Protein AF-0000000065785194 (afdb_homodimer)

Organism: Armillaria gallica (NCBI:txid47427)

pLDDT: mean 91.9, std 8.35, range [48.41, 98.75]

Foldseek 3Di:
DDDLLVVLVVLLVVLVVQLVVLCVVVVHDADDFADADDPVNQLSCLPPSNVVSVLSNQLSVVVSVVVVDDPVVVCVCVVPVLLLLLLVLVCLLLQVLQVQVVVPSQFAALVVSCVLRVHDSVVNLVSQVVCVVVSAWHDPDVRGTHGTHNVNQSHLVDHSVVCVVPVLCSCPPGLNVNLVSNCVSDLLSQLLVQQVVQCPDPDLVPDQFQCSFSSCVRVVDRDALVVVCPDPVNVSVVSSVVSNVVSVVVVDDLCLLCVADPPVVDDFAAEEEEEQCQLPPSVLSVCVVPVRAAYEYEHAPVRLVVNVVVCCVRPVVCVVVNSYHRYHDDLLDADDDPPDAHAEYEAAPNQQLGDLVSNLSNLLNVLVRHDQNHKYKYFAAADDDQADDPPQCPAAARHQDDDDPPGGSRSPSSPVVQVVVQSSSCSRGNGGHYHPVVVQVSQVSNFKHFRHWAWDADSNPGTGGIITMIGGD/DDDLLVVLVVLLVVLVVQLVVLCVVVVHDADDFADADDPVNQLSCLPPSNVVSVLSNQLSVVVSVVVPDDPVVVCVCVVPVLLLLLLVLVCLLLQVLQVQVVVPSQFAALVVSCVLRVHDSVVNLVSQVVCVVVSQWHDPDVRGTHGTHNVNQSHLVDHSVVCVVPVLCSCPPGLNVNLVSNCVSDLLSQLLVQQVVQCPDPDLVPDQFQCSFSSCVRVVDRDALVVVCPDPVNVSVVSSVVSNVVSVVVPDDLCLLCVADPPVVDDFAAEEEEEQCQLPPSVLSVCVVPVRAAYEYEHAPVSLVVNVVVCCVRPVVCVVVNSYHRDHDDLLDADDDPPDAHAEYEAAPNQQLGDLVSVLSNLLNVLVRHDQNHKYKYFADADDDQADDPPQCPAAARHQDDDDPPGGSRSPSSPVVQVVVQSSSCSRGNGGHYHPVVVQVSQVSNFKHFHHWAWDADSNPGTGGIITMIGGD

InterPro domains:
  IPR001077 O-methyltransferase, C-terminal domain [PF00891] (208-448)
  IPR012967 Caffeic acid 3-O-methyltransferase-like, dimerisation domain [PF08100] (84-154)
  IPR016461 O-methyltransferase-like [PS51683] (76-473)
  IPR029063 S-adenosyl-L-methionine-dependent methyltransferase superfamily [G3DSA:3.40.50.150] (172-461)
  IPR029063 S-adenosyl-L-methionine-dependent methyltransferase superfamily [SSF53335] (175-458)
  IPR036388 Winged helix-like DNA-binding domain superfamily [G3DSA:1.10.10.10] (65-154)
  IPR036390 Winged helix DNA-binding domain superfamily [SSF46785] (73-156)

Solvent-accessible surface area (backbone atoms only — not comparable to full-atom values): 47359 Å² total; per-residue (Å²): 127,80,50,70,60,53,44,31,41,48,52,33,44,53,25,46,50,51,37,51,52,54,25,61,75,69,72,44,74,77,60,56,57,76,39,84,75,44,74,74,52,51,49,64,50,40,39,67,69,34,40,52,23,38,42,49,32,30,22,28,29,50,50,41,39,64,43,60,44,51,44,66,59,48,50,58,40,42,19,40,39,40,49,57,15,22,35,50,26,28,39,58,74,51,43,43,40,38,52,21,57,74,46,34,88,82,21,39,44,33,60,61,54,17,66,73,57,71,38,38,34,71,62,50,42,54,40,48,48,47,34,23,32,68,66,35,31,36,42,70,32,92,65,19,34,19,56,20,30,43,30,49,54,52,34,42,83,57,57,61,70,52,35,73,79,36,59,73,56,50,59,51,92,39,87,32,53,43,37,49,29,50,40,28,22,31,64,54,33,41,10,36,44,29,36,38,62,29,43,68,29,88,56,41,25,70,44,60,48,37,37,39,17,13,30,25,65,58,70,68,48,84,48,33,54,68,61,52,32,67,35,79,93,26,46,67,58,35,51,47,48,52,42,29,54,49,33,58,53,66,69,47,53,70,56,65,62,64,59,34,64,66,69,82,74,54,59,81,62,35,28,36,35,29,50,64,32,46,62,25,67,70,54,49,58,48,45,70,75,38,76,55,45,25,38,37,30,24,10,49,57,70,39,22,59,60,15,48,63,56,38,54,72,74,45,40,67,39,51,74,72,54,38,36,38,73,37,65,40,59,66,80,44,71,66,75,89,76,88,58,78,43,40,30,41,36,33,67,70,50,60,38,58,34,20,65,74,55,39,41,48,27,46,33,26,51,44,73,60,43,46,85,76,17,32,38,38,38,34,39,68,71,48,66,54,48,26,73,65,82,76,60,45,77,37,49,68,37,61,76,76,91,56,63,77,88,53,42,57,39,33,26,59,53,45,41,56,62,48,39,48,25,51,50,27,31,23,48,21,27,12,32,62,40,33,64,69,51,49,47,49,52,34,48,77,29,38,27,40,71,55,35,39,35,76,33,78,36,52,85,76,39,75,46,56,26,28,35,35,25,32,59,105,129,81,49,70,60,53,44,31,41,49,51,33,42,52,26,47,49,50,38,51,51,53,25,59,74,69,71,44,77,78,59,57,56,76,39,82,77,44,73,75,53,50,48,64,51,40,39,66,68,35,40,51,25,38,42,49,31,29,23,28,30,49,51,42,39,64,44,59,46,51,44,67,59,49,50,56,38,41,18,40,38,41,48,57,14,25,36,49,25,28,40,60,75,50,43,44,41,39,51,21,58,75,46,33,86,81,22,39,43,34,62,61,54,18,67,74,57,71,38,38,34,71,62,51,41,54,40,49,49,46,34,23,31,69,66,35,31,35,42,72,33,92,64,19,32,19,54,20,29,44,30,49,52,51,33,42,83,55,58,60,69,53,36,72,78,37,60,72,57,49,59,50,91,39,83,33,54,44,37,49,29,49,40,29,22,30,66,53,33,42,11,36,44,29,37,38,62,30,43,67,30,87,56,40,25,71,43,61,47,38,36,40,17,12,30,24,64,58,70,67,47,83,48,33,54,70,61,51,30,66,34,79,92,27,46,69,58,36,51,50,49,52,43,30,54,49,33,58,54,67,68,47,53,70,56,65,62,65,58,32,64,67,70,82,74,53,59,82,62,35,28,36,35,30,50,65,31,47,63,24,66,69,55,49,57,47,45,71,75,37,76,53,46,24,36,36,30,23,10,48,56,69,39,23,59,60,15,47,64,56,38,56,72,74,45,39,66,39,50,73,73,55,38,36,38,71,37,64,40,59,66,77,44,72,63,76,90,78,88,58,78,46,40,29,41,36,35,66,69,49,61,38,60,32,21,65,74,56,38,40,48,26,45,33,26,51,43,71,60,42,46,86,78,18,33,37,36,37,33,38,68,71,48,65,54,50,25,74,63,80,77,59,44,80,38,49,70,38,60,74,78,90,56,64,77,88,53,42,56,40,34,26,60,53,46,40,55,62,49,39,49,23,51,48,27,32,24,47,21,26,12,33,61,40,35,64,69,52,50,47,48,52,33,48,75,30,39,28,40,71,56,34,39,36,75,32,78,36,52,83,76,39,74,47,56,26,29,35,36,25,33,60,105

Radius of gyration: 29.43 Å; Cα contacts (8 Å, |Δi|>4): 1883; chains: 2; bounding box: 60×96×69 Å

Nearest PDB structures (foldseek):
  8pha-assembly1_A  TM=8.301E-01  e=3.805E-32  Pleurotus sapidus
  9j56-assembly1_A  TM=8.309E-01  e=4.360E-16  Streptomyces purpurascens
  3jwg-assembly1_A  TM=7.159E-01  e=2.139E-05  Acetivibrio thermocellus ATCC 27405
  3jwi-assembly2_B  TM=6.905E-01  e=4.054E-05  Acetivibrio thermocellus ATCC 27405
  3jwi-assembly1_A  TM=6.728E-01  e=5.887E-05  Acetivibrio thermocellus ATCC 27405

Sequence (946 aa):
MPSSLKLLSNLIAESVDKIEQRCAAQGVPFPELNEVLSFQSEAIRSDTDVAEAIQVIAASAAQLLATAMSPIATLSVVAHQWDVPACLGAANDANVAEILRDAGPKGAHIDDIAKRNGTNAGRLGRVLRLLASHHIFREVSPDVFANNRISSLLDSKKPVEELEKNPQSKYTETSLVNTFVSFGAGEFFKGGAFLSETLRDPVFGHSDEANHSAFNKAFKFDVSFFEWMERPENKDVLSRFSLMMRATTDLLPDAAILNGFDFGSLPDGALVVDVAGGIGSLSMVLAKTFPKLNFVVEDRPQLASDAEPYWKSNLPEALESGRVRLVAHDMFTPQPDLGSPVDVFVLRGILHDWADSYGIRLLSHLRAAAGPQTKLVVIEILLESPCRDPETSTIKGCEPRTVPEPLLANMGAADSVDYSMDMMMMGFGNGQERTLRHYVKILSETGWELKEVIHIDSLHIGPLRPHLIAVPVMPSSLKLLSNLIAESVDKIEQRCAAQGVPFPELNEVLSFQSEAIRSDTDVAEAIQVIAASAAQLLATAMSPIATLSVVAHQWDVPACLGAANDANVAEILRDAGPKGAHIDDIAKRNGTNAGRLGRVLRLLASHHIFREVSPDVFANNRISSLLDSKKPVEELEKNPQSKYTETSLVNTFVSFGAGEFFKGGAFLSETLRDPVFGHSDEANHSAFNKAFKFDVSFFEWMERPENKDVLSRFSLMMRATTDLLPDAAILNGFDFGSLPDGALVVDVAGGIGSLSMVLAKTFPKLNFVVEDRPQLASDAEPYWKSNLPEALESGRVRLVAHDMFTPQPDLGSPVDVFVLRGILHDWADSYGIRLLSHLRAAAGPQTKLVVIEILLESPCRDPETSTIKGCEPRTVPEPLLANMGAADSVDYSMDMMMMGFGNGQERTLRHYVKILSETGWELKEVIHIDSLHIGPLRPHLIAVPV

Structure (mmCIF, N/CA/C/O backbone):
data_AF-0000000065785194-model_v1
#
loop_
_entity.id
_entity.type
_entity.pdbx_description
1 polymer 'O-methyltransferase ARMGADRAFT_1088206'
#
loop_
_atom_site.group_PDB
_atom_site.id
_atom_site.type_symbol
_atom_site.label_atom_id
_atom_site.label_alt_id
_atom_site.label_comp_id
_atom_site.label_asym_id
_atom_site.label_entity_id
_atom_site.label_seq_id
_atom_site.pdbx_PDB_ins_code
_atom_site.Cartn_x
_atom_site.Cartn_y
_atom_site.Cartn_z
_atom_site.occupancy
_atom_site.B_iso_or_equiv
_atom_site.auth_seq_id
_atom_site.auth_comp_id
_atom_site.auth_asym_id
_atom_site.auth_atom_id
_atom_site.pdbx_PDB_model_num
ATOM 1 N N . MET A 1 1 ? -13.703 -14.852 28.344 1 73.44 1 MET A N 1
ATOM 2 C CA . MET A 1 1 ? -12.797 -15.258 27.266 1 73.44 1 MET A CA 1
ATOM 3 C C . MET A 1 1 ? -11.766 -14.172 26.984 1 73.44 1 MET A C 1
ATOM 5 O O . MET A 1 1 ? -12.07 -12.977 27.094 1 73.44 1 MET A O 1
ATOM 9 N N . PRO A 1 2 ? -10.602 -14.672 26.766 1 85.94 2 PRO A N 1
ATOM 10 C CA . PRO A 1 2 ? -9.594 -13.648 26.5 1 85.94 2 PRO A CA 1
ATOM 11 C C . PRO A 1 2 ? -9.914 -12.812 25.25 1 85.94 2 PRO A C 1
ATOM 13 O O . PRO A 1 2 ? -10.586 -13.297 24.344 1 85.94 2 PRO A O 1
ATOM 16 N N . SER A 1 3 ? -9.555 -11.594 25.312 1 93 3 SER A N 1
ATOM 17 C CA . SER A 1 3 ? -9.758 -10.703 24.172 1 93 3 SER A CA 1
ATOM 18 C C . SER A 1 3 ? -8.914 -11.133 22.984 1 93 3 SER A C 1
ATOM 20 O O . SER A 1 3 ? -7.945 -11.883 23.141 1 93 3 SER A O 1
ATOM 22 N N . SER A 1 4 ? -9.305 -10.75 21.766 1 95.56 4 SER A N 1
ATOM 23 C CA . SER A 1 4 ? -8.508 -11.016 20.562 1 95.56 4 SER A CA 1
ATOM 24 C C . SER A 1 4 ? -7.105 -10.422 20.703 1 95.56 4 SER A C 1
ATOM 26 O O . SER A 1 4 ? -6.133 -11.008 20.219 1 95.56 4 SER A O 1
ATOM 28 N N . LEU A 1 5 ? -6.984 -9.273 21.375 1 97.31 5 LEU A N 1
ATOM 29 C CA . LEU A 1 5 ? -5.676 -8.664 21.578 1 97.31 5 LEU A CA 1
ATOM 30 C C . LEU A 1 5 ? -4.758 -9.602 22.359 1 97.31 5 LEU A C 1
ATOM 32 O O . LEU A 1 5 ? -3.598 -9.789 21.984 1 97.31 5 LEU A O 1
ATOM 36 N N . LYS A 1 6 ? -5.32 -10.133 23.438 1 97.44 6 LYS A N 1
ATOM 37 C CA . LYS A 1 6 ? -4.535 -11.016 24.297 1 97.44 6 LYS A CA 1
ATOM 38 C C . LYS A 1 6 ? -4.168 -12.305 23.562 1 97.44 6 LYS A C 1
ATOM 40 O O . LYS A 1 6 ? -3.037 -12.789 23.672 1 97.44 6 LYS A O 1
ATOM 45 N N . LEU A 1 7 ? -5.113 -12.859 22.875 1 97.94 7 LEU A N 1
ATOM 46 C CA . LEU A 1 7 ? -4.852 -14.086 22.125 1 97.94 7 LEU A CA 1
ATOM 47 C C . LEU A 1 7 ? -3.754 -13.875 21.094 1 97.94 7 LEU A C 1
ATOM 49 O O . LEU A 1 7 ? -2.852 -14.703 20.953 1 97.94 7 LEU A O 1
ATOM 53 N N . LEU A 1 8 ? -3.824 -12.805 20.312 1 98.31 8 LEU A N 1
ATOM 54 C CA . LEU A 1 8 ? -2.83 -12.492 19.297 1 98.31 8 LEU A CA 1
ATOM 55 C C . LEU A 1 8 ? -1.467 -12.234 19.922 1 98.31 8 LEU A C 1
ATOM 57 O O . LEU A 1 8 ? -0.441 -12.672 19.406 1 98.31 8 LEU A O 1
ATOM 61 N N . SER A 1 9 ? -1.474 -11.469 21.031 1 98.44 9 SER A N 1
ATOM 62 C CA . SER A 1 9 ? -0.241 -11.227 21.766 1 98.44 9 SER A CA 1
ATOM 63 C C . SER A 1 9 ? 0.403 -12.531 22.219 1 98.44 9 SER A C 1
ATOM 65 O O . SER A 1 9 ? 1.622 -12.695 22.125 1 98.44 9 SER A O 1
ATOM 67 N N . ASN A 1 10 ? -0.396 -13.484 22.703 1 98.44 10 ASN A N 1
ATOM 68 C CA . ASN A 1 10 ? 0.105 -14.781 23.141 1 98.44 10 ASN A CA 1
ATOM 69 C C . ASN A 1 10 ? 0.697 -15.57 21.969 1 98.44 10 ASN A C 1
ATOM 71 O O . ASN A 1 10 ? 1.731 -16.219 22.125 1 98.44 10 ASN A O 1
ATOM 75 N N . LEU A 1 11 ? -0.012 -15.562 20.859 1 98.31 11 LEU A N 1
ATOM 76 C CA . LEU A 1 11 ? 0.496 -16.25 19.672 1 98.31 11 LEU A CA 1
ATOM 77 C C . LEU A 1 11 ? 1.858 -15.703 19.266 1 98.31 11 LEU A C 1
ATOM 79 O O . LEU A 1 11 ? 2.758 -16.469 18.906 1 98.31 11 LEU A O 1
ATOM 83 N N . ILE A 1 12 ? 2.025 -14.398 19.297 1 98.62 12 ILE A N 1
ATOM 84 C CA . ILE A 1 12 ? 3.287 -13.75 18.953 1 98.62 12 ILE A CA 1
ATOM 85 C C . ILE A 1 12 ? 4.371 -14.18 19.938 1 98.62 12 ILE A C 1
ATOM 87 O O . ILE A 1 12 ? 5.457 -14.594 19.531 1 98.62 12 ILE A O 1
ATOM 91 N N . ALA A 1 13 ? 4.051 -14.094 21.234 1 98.5 13 ALA A N 1
ATOM 92 C CA . ALA A 1 13 ? 5.027 -14.43 22.266 1 98.5 13 ALA A CA 1
ATOM 93 C C . ALA A 1 13 ? 5.484 -15.883 22.141 1 98.5 13 ALA A C 1
ATOM 95 O O . ALA A 1 13 ? 6.676 -16.172 22.234 1 98.5 13 ALA A O 1
ATOM 96 N N . GLU A 1 14 ? 4.547 -16.781 21.953 1 98.38 14 GLU A N 1
ATOM 97 C CA . GLU A 1 14 ? 4.859 -18.188 21.812 1 98.38 14 GLU A CA 1
ATOM 98 C C . GLU A 1 14 ? 5.73 -18.453 20.594 1 98.38 14 GLU A C 1
ATOM 100 O O . GLU A 1 14 ? 6.664 -19.25 20.641 1 98.38 14 GLU A O 1
ATOM 105 N N . SER A 1 15 ? 5.383 -17.812 19.5 1 98.19 15 SER A N 1
ATOM 106 C CA . SER A 1 15 ? 6.137 -17.984 18.266 1 98.19 15 SER A CA 1
ATOM 107 C C . SER A 1 15 ? 7.547 -17.422 18.391 1 98.19 15 SER A C 1
ATOM 109 O O . SER A 1 15 ? 8.508 -18.016 17.891 1 98.19 15 SER A O 1
ATOM 111 N N . VAL A 1 16 ? 7.688 -16.266 19.016 1 98.44 16 VAL A N 1
ATOM 112 C CA . VAL A 1 16 ? 9 -15.672 19.25 1 98.44 16 VAL A CA 1
ATOM 113 C C . VAL A 1 16 ? 9.844 -16.594 20.125 1 98.44 16 VAL A C 1
ATOM 115 O O . VAL A 1 16 ? 11.039 -16.797 19.859 1 98.44 16 VAL A O 1
ATOM 118 N N . ASP A 1 17 ? 9.219 -17.156 21.172 1 98.06 17 ASP A N 1
ATOM 119 C CA . ASP A 1 17 ? 9.93 -18.109 22.031 1 98.06 17 ASP A CA 1
ATOM 120 C C . ASP A 1 17 ? 10.422 -19.312 21.234 1 98.06 17 ASP A C 1
ATOM 122 O O . ASP A 1 17 ? 11.531 -19.797 21.469 1 98.06 17 ASP A O 1
ATOM 126 N N . LYS A 1 18 ? 9.586 -19.797 20.375 1 97.75 18 LYS A N 1
ATOM 127 C CA . LYS A 1 18 ? 9.977 -20.922 19.516 1 97.75 18 LYS A CA 1
ATOM 128 C C . LYS A 1 18 ? 11.188 -20.562 18.656 1 97.75 18 LYS A C 1
ATOM 130 O O . LYS A 1 18 ? 12.109 -21.375 18.516 1 97.75 18 LYS A O 1
ATOM 135 N N . ILE A 1 19 ? 11.219 -19.406 18.062 1 97.69 19 ILE A N 1
ATOM 136 C CA . ILE A 1 19 ? 12.336 -18.953 17.234 1 97.69 19 ILE A CA 1
ATOM 137 C C . ILE A 1 19 ? 13.602 -18.859 18.094 1 97.69 19 ILE A C 1
ATOM 139 O O . ILE A 1 19 ? 14.664 -19.328 17.703 1 97.69 19 ILE A O 1
ATOM 143 N N . GLU A 1 20 ? 13.445 -18.281 19.281 1 97.44 20 GLU A N 1
ATOM 144 C CA . GLU A 1 20 ? 14.594 -18.141 20.172 1 97.44 20 GLU A CA 1
ATOM 145 C C . GLU A 1 20 ? 15.164 -19.516 20.547 1 97.44 20 GLU A C 1
ATOM 147 O O . GLU A 1 20 ? 16.391 -19.688 20.609 1 97.44 20 GLU A O 1
ATOM 152 N N . GLN A 1 21 ? 14.297 -20.406 20.828 1 97.38 21 GLN A N 1
ATOM 153 C CA . GLN A 1 21 ? 14.727 -21.766 21.188 1 97.38 21 GLN A CA 1
ATOM 154 C C . GLN A 1 21 ? 15.5 -22.422 20.031 1 97.38 21 GLN A C 1
ATOM 156 O O . GLN A 1 21 ? 16.531 -23.047 20.266 1 97.38 21 GLN A O 1
ATOM 161 N N . ARG A 1 22 ? 14.961 -22.312 18.812 1 96.75 22 ARG A N 1
ATOM 162 C CA . ARG A 1 22 ? 15.609 -22.922 17.656 1 96.75 22 ARG A CA 1
ATOM 163 C C . ARG A 1 22 ? 16.938 -22.234 17.359 1 96.75 22 ARG A C 1
ATOM 165 O O . ARG A 1 22 ? 17.906 -22.891 16.969 1 96.75 22 ARG A O 1
ATOM 172 N N . CYS A 1 23 ? 17 -20.922 17.484 1 96.5 23 CYS A N 1
ATOM 173 C CA . CYS A 1 23 ? 18.25 -20.188 17.312 1 96.5 23 CYS A CA 1
ATOM 174 C C . CYS A 1 23 ? 19.281 -20.625 18.328 1 96.5 23 CYS A C 1
ATOM 176 O O . CYS A 1 23 ? 20.453 -20.859 17.984 1 96.5 23 CYS A O 1
ATOM 178 N N . ALA A 1 24 ? 18.859 -20.797 19.578 1 96.5 24 ALA A N 1
ATOM 179 C CA . ALA A 1 24 ? 19.766 -21.25 20.641 1 96.5 24 ALA A CA 1
ATOM 180 C C . ALA A 1 24 ? 20.266 -22.672 20.344 1 96.5 24 ALA A C 1
ATOM 182 O O . ALA A 1 24 ? 21.453 -22.969 20.531 1 96.5 24 ALA A O 1
ATOM 183 N N . ALA A 1 25 ? 19.406 -23.516 19.891 1 97 25 ALA A N 1
ATOM 184 C CA . ALA A 1 25 ? 19.766 -24.906 19.594 1 97 25 ALA A CA 1
ATOM 185 C C . ALA A 1 25 ? 20.781 -24.984 18.469 1 97 25 ALA A C 1
ATOM 187 O O . ALA A 1 25 ? 21.641 -25.859 18.453 1 97 25 ALA A O 1
ATOM 188 N N . GLN A 1 26 ? 20.75 -24.047 17.562 1 95.12 26 GLN A N 1
ATOM 189 C CA . GLN A 1 26 ? 21.641 -24.078 16.406 1 95.12 26 GLN A CA 1
ATOM 190 C C . GLN A 1 26 ? 22.828 -23.141 16.609 1 95.12 26 GLN A C 1
ATOM 192 O O . GLN A 1 26 ? 23.766 -23.141 15.805 1 95.12 26 GLN A O 1
ATOM 197 N N . GLY A 1 27 ? 22.828 -22.359 17.656 1 94.38 27 GLY A N 1
ATOM 198 C CA . GLY A 1 27 ? 23.906 -21.453 17.984 1 94.38 27 GLY A CA 1
ATOM 199 C C . GLY A 1 27 ? 24.016 -20.266 17.047 1 94.38 27 GLY A C 1
ATOM 200 O O . GLY A 1 27 ? 25.109 -19.812 16.734 1 94.38 27 GLY A O 1
ATOM 201 N N . VAL A 1 28 ? 22.938 -19.875 16.453 1 94.5 28 VAL A N 1
ATOM 202 C CA . VAL A 1 28 ? 22.938 -18.734 15.531 1 94.5 28 VAL A CA 1
ATOM 203 C C . VAL A 1 28 ? 21.859 -17.734 15.961 1 94.5 28 VAL A C 1
ATOM 205 O O . VAL A 1 28 ? 20.797 -18.125 16.453 1 94.5 28 VAL A O 1
ATOM 208 N N . PRO A 1 29 ? 22.125 -16.5 15.875 1 94.12 29 PRO A N 1
ATOM 209 C CA . PRO A 1 29 ? 21.094 -15.5 16.188 1 94.12 29 PRO A CA 1
ATOM 210 C C . PRO A 1 29 ? 20.078 -15.328 15.055 1 94.12 29 PRO A C 1
ATOM 212 O O . PRO A 1 29 ? 20.359 -15.68 13.906 1 94.12 29 PRO A O 1
ATOM 215 N N . PHE A 1 30 ? 18.922 -14.883 15.375 1 95.44 30 PHE A N 1
ATOM 216 C CA . PHE A 1 30 ? 18 -14.438 14.336 1 95.44 30 PHE A CA 1
ATOM 217 C C . PHE A 1 30 ? 18.469 -13.109 13.734 1 95.44 30 PHE A C 1
ATOM 219 O O . PHE A 1 30 ? 18.906 -12.219 14.461 1 95.44 30 PHE A O 1
ATOM 226 N N . PRO A 1 31 ? 18.375 -12.961 12.492 1 94.19 31 PRO A N 1
ATOM 227 C CA . PRO A 1 31 ? 18.906 -11.758 11.859 1 94.19 31 PRO A CA 1
ATOM 228 C C . PRO A 1 31 ? 18.203 -10.477 12.305 1 94.19 31 PRO A C 1
ATOM 230 O O . PRO A 1 31 ? 16.969 -10.461 12.422 1 94.19 31 PRO A O 1
ATOM 233 N N . GLU A 1 32 ? 18.969 -9.43 12.508 1 93.94 32 GLU A N 1
ATOM 234 C CA . GLU A 1 32 ? 18.453 -8.117 12.875 1 93.94 32 GLU A CA 1
ATOM 235 C C . GLU A 1 32 ? 18.234 -7.246 11.641 1 93.94 32 GLU A C 1
ATOM 237 O O . GLU A 1 32 ? 18.875 -7.441 10.609 1 93.94 32 GLU A O 1
ATOM 242 N N . LEU A 1 33 ? 17.406 -6.242 11.703 1 93.38 33 LEU A N 1
ATOM 243 C CA . LEU A 1 33 ? 16.969 -5.418 10.57 1 93.38 33 LEU A CA 1
ATOM 244 C C . LEU A 1 33 ? 18.141 -4.633 9.992 1 93.38 33 LEU A C 1
ATOM 246 O O . LEU A 1 33 ? 18.172 -4.363 8.789 1 93.38 33 LEU A O 1
ATOM 250 N N . ASN A 1 34 ? 19.031 -4.262 10.867 1 91.94 34 ASN A N 1
ATOM 251 C CA . ASN A 1 34 ? 20.094 -3.369 10.398 1 91.94 34 ASN A CA 1
ATOM 252 C C . ASN A 1 34 ? 21.406 -4.113 10.203 1 91.94 34 ASN A C 1
ATOM 254 O O . ASN A 1 34 ? 22.469 -3.492 10.062 1 91.94 34 ASN A O 1
ATOM 258 N N . GLU A 1 35 ? 21.375 -5.434 10.227 1 89.44 35 GLU A N 1
ATOM 259 C CA . GLU A 1 35 ? 22.547 -6.254 9.977 1 89.44 35 GLU A CA 1
ATOM 260 C C . GLU A 1 35 ? 22.734 -6.508 8.477 1 89.44 35 GLU A C 1
ATOM 262 O O . GLU A 1 35 ? 21.781 -6.402 7.703 1 89.44 35 GLU A O 1
ATOM 267 N N . VAL A 1 36 ? 23.938 -6.863 8.188 1 84.25 36 VAL A N 1
ATOM 268 C CA . VAL A 1 36 ? 24.281 -7.156 6.797 1 84.25 36 VAL A CA 1
ATOM 269 C C . VAL A 1 36 ? 23.578 -8.445 6.355 1 84.25 36 VAL A C 1
ATOM 271 O O . VAL A 1 36 ? 23.578 -9.438 7.082 1 84.25 36 VAL A O 1
ATOM 274 N N . LEU A 1 37 ? 23 -8.352 5.227 1 87.12 37 LEU A N 1
ATOM 275 C CA . LEU A 1 37 ? 22.328 -9.516 4.664 1 87.12 37 LEU A CA 1
ATOM 276 C C . LEU A 1 37 ? 23.328 -10.492 4.055 1 87.12 37 LEU A C 1
ATOM 278 O O . LEU A 1 37 ? 24.188 -10.094 3.268 1 87.12 37 LEU A O 1
ATOM 282 N N . SER A 1 38 ? 23.359 -11.672 4.5 1 84.12 38 SER A N 1
ATOM 283 C CA . SER A 1 38 ? 24.156 -12.758 3.928 1 84.12 38 SER A CA 1
ATOM 284 C C . SER A 1 38 ? 23.359 -14.062 3.896 1 84.12 38 SER A C 1
ATOM 286 O O . SER A 1 38 ? 22.328 -14.188 4.574 1 84.12 38 SER A O 1
ATOM 288 N N . PHE A 1 39 ? 23.719 -14.922 3.023 1 78.44 39 PHE A N 1
ATOM 289 C CA . PHE A 1 39 ? 23.078 -16.234 2.973 1 78.44 39 PHE A CA 1
ATOM 290 C C . PHE A 1 39 ? 23.109 -16.906 4.336 1 78.44 39 PHE A C 1
ATOM 292 O O . PHE A 1 39 ? 22.141 -17.531 4.754 1 78.44 39 PHE A O 1
ATOM 299 N N . GLN A 1 40 ? 24.219 -16.766 4.988 1 83.31 40 GLN A N 1
ATOM 300 C CA . GLN A 1 40 ? 24.422 -17.406 6.281 1 83.31 40 GLN A CA 1
ATOM 301 C C . GLN A 1 40 ? 23.484 -16.812 7.336 1 83.31 40 GLN A C 1
ATOM 303 O O . GLN A 1 40 ? 22.906 -17.562 8.148 1 83.31 40 GLN A O 1
ATOM 308 N N . SER A 1 41 ? 23.344 -15.562 7.258 1 86 41 SER A N 1
ATOM 309 C CA . SER A 1 41 ? 22.516 -14.914 8.273 1 86 41 SER A CA 1
ATOM 310 C C . SER A 1 41 ? 21.047 -15.289 8.102 1 86 41 SER A C 1
ATOM 312 O O . SER A 1 41 ? 20.266 -15.266 9.062 1 86 41 SER A O 1
ATOM 314 N N . GLU A 1 42 ? 20.672 -15.734 6.918 1 88.56 42 GLU A N 1
ATOM 315 C CA . GLU A 1 42 ? 19.266 -16.031 6.633 1 88.56 42 GLU A CA 1
ATOM 316 C C . GLU A 1 42 ? 18.984 -17.516 6.785 1 88.56 42 GLU A C 1
ATOM 318 O O . GLU A 1 42 ? 17.812 -17.938 6.762 1 88.56 42 GLU A O 1
ATOM 323 N N . ALA A 1 43 ? 19.938 -18.312 7.035 1 87.62 43 ALA A N 1
ATOM 324 C CA . ALA A 1 43 ? 19.828 -19.766 7.008 1 87.62 43 ALA A CA 1
ATOM 325 C C . ALA A 1 43 ? 18.828 -20.25 8.039 1 87.62 43 ALA A C 1
ATOM 327 O O . ALA A 1 43 ? 18.125 -21.25 7.816 1 87.62 43 ALA A O 1
ATOM 328 N N . ILE A 1 44 ? 18.719 -19.562 9.172 1 91.88 44 ILE A N 1
ATOM 329 C CA . ILE A 1 44 ? 17.875 -19.984 10.281 1 91.88 44 ILE A CA 1
ATOM 330 C C . ILE A 1 44 ? 16.406 -20 9.836 1 91.88 44 ILE A C 1
ATOM 332 O O . ILE A 1 44 ? 15.594 -20.75 10.391 1 91.88 44 ILE A O 1
ATOM 336 N N . ARG A 1 45 ? 16.047 -19.281 8.812 1 89.69 45 ARG A N 1
ATOM 337 C CA . ARG A 1 45 ? 14.68 -19.172 8.336 1 89.69 45 ARG A CA 1
ATOM 338 C C . ARG A 1 45 ? 14.242 -20.469 7.645 1 89.69 45 ARG A C 1
ATOM 340 O O . ARG A 1 45 ? 13.047 -20.703 7.465 1 89.69 45 ARG A O 1
ATOM 347 N N . SER A 1 46 ? 15.156 -21.234 7.281 1 84.38 46 SER A N 1
ATOM 348 C CA . SER A 1 46 ? 14.844 -22.484 6.605 1 84.38 46 SER A CA 1
ATOM 349 C C . SER A 1 46 ? 14.445 -23.578 7.602 1 84.38 46 SER A C 1
ATOM 351 O O . SER A 1 46 ? 13.93 -24.625 7.211 1 84.38 46 SER A O 1
ATOM 353 N N . ASP A 1 47 ? 14.727 -23.312 8.898 1 89.62 47 ASP A N 1
ATOM 354 C CA . ASP A 1 47 ? 14.234 -24.219 9.93 1 89.62 47 ASP A CA 1
ATOM 355 C C . ASP A 1 47 ? 12.711 -24.266 9.945 1 89.62 47 ASP A C 1
ATOM 357 O O . ASP A 1 47 ? 12.055 -23.234 10 1 89.62 47 ASP A O 1
ATOM 361 N N . THR A 1 48 ? 12.086 -25.453 9.883 1 86.88 48 THR A N 1
ATOM 362 C CA . THR A 1 48 ? 10.648 -25.641 9.727 1 86.88 48 THR A CA 1
ATOM 363 C C . THR A 1 48 ? 9.883 -24.938 10.844 1 86.88 48 THR A C 1
ATOM 365 O O . THR A 1 48 ? 8.875 -24.281 10.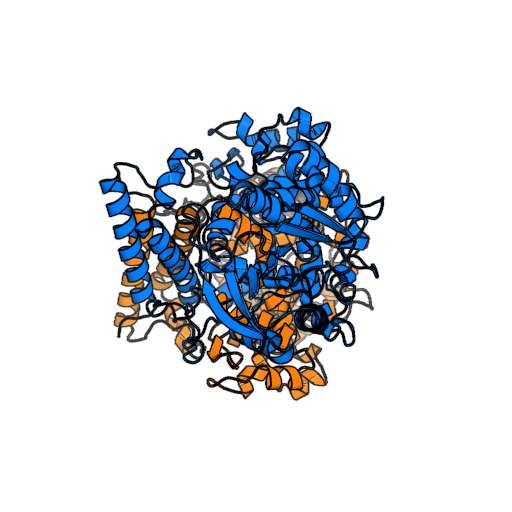602 1 86.88 48 THR A O 1
ATOM 368 N N . ASP A 1 49 ? 10.383 -25.125 12.047 1 92.12 49 ASP A N 1
ATOM 369 C CA . ASP A 1 49 ? 9.727 -24.5 13.195 1 92.12 49 ASP A CA 1
ATOM 370 C C . ASP A 1 49 ? 9.805 -22.969 13.117 1 92.12 49 ASP A C 1
ATOM 372 O O . ASP A 1 49 ? 8.852 -22.281 13.453 1 92.12 49 ASP A O 1
ATOM 376 N N . VAL A 1 50 ? 10.984 -22.531 12.68 1 93.81 50 VAL A N 1
ATOM 377 C CA . VAL A 1 50 ? 11.188 -21.094 12.562 1 93.81 50 VAL A CA 1
ATOM 378 C C . VAL A 1 50 ? 10.289 -20.531 11.461 1 93.81 50 VAL A C 1
ATOM 380 O O . VAL A 1 50 ? 9.648 -19.484 11.641 1 93.81 50 VAL A O 1
ATOM 383 N N . ALA A 1 51 ? 10.227 -21.203 10.359 1 90.25 51 ALA A N 1
ATOM 384 C CA . ALA A 1 51 ? 9.398 -20.781 9.234 1 90.25 51 ALA A CA 1
ATOM 385 C C . ALA A 1 51 ? 7.93 -20.688 9.641 1 90.25 51 ALA A C 1
ATOM 387 O O . ALA A 1 51 ? 7.242 -19.719 9.305 1 90.25 51 ALA A O 1
ATOM 388 N N . GLU A 1 52 ? 7.461 -21.656 10.375 1 90.12 52 GLU A N 1
ATOM 389 C CA . GLU A 1 52 ? 6.078 -21.672 10.836 1 90.12 52 GLU A CA 1
ATOM 390 C C . GLU A 1 52 ? 5.824 -20.531 11.828 1 90.12 52 GLU A C 1
ATOM 392 O O . GLU A 1 52 ? 4.777 -19.891 11.781 1 90.12 52 GLU A O 1
ATOM 397 N N . ALA A 1 53 ? 6.762 -20.406 12.711 1 95.19 53 ALA A N 1
ATOM 398 C CA . ALA A 1 53 ? 6.641 -19.328 13.703 1 95.19 53 ALA A CA 1
ATOM 399 C C . ALA A 1 53 ? 6.578 -17.969 13.039 1 95.19 53 ALA A C 1
ATOM 401 O O . ALA A 1 53 ? 5.824 -17.094 13.469 1 95.19 53 ALA A O 1
ATOM 402 N N . ILE A 1 54 ? 7.375 -17.781 11.992 1 94.56 54 ILE A N 1
ATOM 403 C CA . ILE A 1 54 ? 7.395 -16.516 11.266 1 94.56 54 ILE A CA 1
ATOM 404 C C . ILE A 1 54 ? 6.023 -16.266 10.648 1 94.56 54 ILE A C 1
ATOM 406 O O . ILE A 1 54 ? 5.512 -15.141 10.703 1 94.56 54 ILE A O 1
ATOM 410 N N . GLN A 1 55 ? 5.391 -17.25 10.102 1 92.19 55 GLN A N 1
ATOM 411 C CA . GLN A 1 55 ? 4.07 -17.109 9.508 1 92.19 55 GLN A CA 1
ATOM 412 C C . GLN A 1 55 ? 3.035 -16.688 10.547 1 92.19 55 GLN A C 1
ATOM 414 O O . GLN A 1 55 ? 2.205 -15.82 10.289 1 92.19 55 GLN A O 1
ATOM 419 N N . VAL A 1 56 ? 3.115 -17.297 11.688 1 95.56 56 VAL A N 1
ATOM 420 C CA . VAL A 1 56 ? 2.168 -17 12.758 1 95.56 56 VAL A CA 1
ATOM 421 C C . VAL A 1 56 ? 2.404 -15.57 13.266 1 95.56 56 VAL A C 1
ATOM 423 O O . VAL A 1 56 ? 1.451 -14.836 13.523 1 95.56 56 VAL A O 1
ATOM 426 N N . ILE A 1 57 ? 3.666 -15.234 13.391 1 97.19 57 ILE A N 1
ATOM 427 C CA . ILE A 1 57 ? 4.004 -13.891 13.828 1 97.19 57 ILE A CA 1
ATOM 428 C C . ILE A 1 57 ? 3.441 -12.867 12.836 1 97.19 57 ILE A C 1
ATOM 430 O O . ILE A 1 57 ? 2.803 -11.891 13.234 1 97.19 57 ILE A O 1
ATOM 434 N N . ALA A 1 58 ? 3.684 -13.133 11.562 1 95.31 58 ALA A N 1
ATOM 435 C CA . ALA A 1 58 ? 3.229 -12.203 10.531 1 95.31 58 ALA A CA 1
ATOM 436 C C . ALA A 1 58 ? 1.71 -12.062 10.547 1 95.31 58 ALA A C 1
ATOM 438 O O . ALA A 1 58 ? 1.185 -10.945 10.539 1 95.31 58 ALA A O 1
ATOM 439 N N . ALA A 1 59 ? 1.005 -13.18 10.617 1 96.31 59 ALA A N 1
ATOM 440 C CA . ALA A 1 59 ? -0.455 -13.172 10.648 1 96.31 59 ALA A CA 1
ATOM 441 C C . ALA A 1 59 ? -0.973 -12.469 11.898 1 96.31 59 ALA A C 1
ATOM 443 O O . ALA A 1 59 ? -1.889 -11.641 11.82 1 96.31 59 ALA A O 1
ATOM 444 N N . SER A 1 60 ? -0.362 -12.758 13.023 1 98 60 SER A N 1
ATOM 445 C CA . SER A 1 60 ? -0.813 -12.219 14.305 1 98 60 SER A CA 1
ATOM 446 C C . SER A 1 60 ? -0.528 -10.727 14.406 1 98 60 SER A C 1
ATOM 448 O O . SER A 1 60 ? -1.361 -9.961 14.898 1 98 60 SER A O 1
ATOM 450 N N . ALA A 1 61 ? 0.651 -10.328 13.977 1 97.62 61 ALA A N 1
ATOM 451 C CA . ALA A 1 61 ? 1.028 -8.914 14.047 1 97.62 61 ALA A CA 1
ATOM 452 C C . ALA A 1 61 ? 0.11 -8.062 13.188 1 97.62 61 ALA A C 1
ATOM 454 O O . ALA A 1 61 ? -0.328 -6.988 13.609 1 97.62 61 ALA A O 1
ATOM 455 N N . ALA A 1 62 ? -0.159 -8.531 12.016 1 96 62 ALA A N 1
ATOM 456 C CA . ALA A 1 62 ? -1.034 -7.785 11.109 1 96 62 ALA A CA 1
ATOM 457 C C . ALA A 1 62 ? -2.447 -7.68 11.68 1 96 62 ALA A C 1
ATOM 459 O O . ALA A 1 62 ? -3.072 -6.621 11.617 1 96 62 ALA A O 1
ATOM 460 N N . GLN A 1 63 ? -2.945 -8.781 12.172 1 97.12 63 GLN A N 1
ATOM 461 C CA . GLN A 1 63 ? -4.293 -8.766 12.734 1 97.12 63 GLN A CA 1
ATOM 462 C C . GLN A 1 63 ? -4.348 -7.93 14.008 1 97.12 63 GLN A C 1
ATOM 464 O O . GLN A 1 63 ? -5.359 -7.281 14.289 1 97.12 63 GLN A O 1
ATOM 469 N N . LEU A 1 64 ? -3.301 -8 14.789 1 97.44 64 LEU A N 1
ATOM 470 C CA . LEU A 1 64 ? -3.201 -7.176 15.992 1 97.44 64 LEU A CA 1
ATOM 471 C C . LEU A 1 64 ? -3.262 -5.695 15.641 1 97.44 64 LEU A C 1
ATOM 473 O O . LEU A 1 64 ? -3.943 -4.918 16.312 1 97.44 64 LEU A O 1
ATOM 477 N N . LEU A 1 65 ? -2.559 -5.297 14.617 1 95.12 65 LEU A N 1
ATOM 478 C CA . LEU A 1 65 ? -2.582 -3.922 14.133 1 95.12 65 LEU A CA 1
ATOM 479 C C . LEU A 1 65 ? -3.994 -3.506 13.742 1 95.12 65 LEU A C 1
ATOM 481 O O . LEU A 1 65 ? -4.48 -2.455 14.164 1 95.12 65 LEU A O 1
ATOM 485 N N . ALA A 1 66 ? -4.652 -4.34 13 1 94.81 66 ALA A N 1
ATOM 486 C CA . ALA A 1 66 ? -6 -4.051 12.516 1 94.81 66 ALA A CA 1
ATOM 487 C C . ALA A 1 66 ? -6.984 -3.949 13.68 1 94.81 66 ALA A C 1
ATOM 489 O O . ALA A 1 66 ? -7.938 -3.166 13.625 1 94.81 66 ALA A O 1
ATOM 490 N N . THR A 1 67 ? -6.746 -4.715 14.703 1 95.81 67 THR A N 1
ATOM 491 C CA . THR A 1 67 ? -7.641 -4.746 15.852 1 95.81 67 THR A CA 1
ATOM 492 C C . THR A 1 67 ? -7.387 -3.555 16.766 1 95.81 67 THR A C 1
ATOM 494 O O . THR A 1 67 ? -8.328 -2.939 17.281 1 95.81 67 THR A O 1
ATOM 497 N N . ALA A 1 68 ? -6.133 -3.258 16.969 1 94.69 68 ALA A N 1
ATOM 498 C CA . ALA A 1 68 ? -5.75 -2.232 17.938 1 94.69 68 ALA A CA 1
ATOM 499 C C . ALA A 1 68 ? -6.039 -0.835 17.406 1 94.69 68 ALA A C 1
ATOM 501 O O . ALA A 1 68 ? -6.539 0.025 18.125 1 94.69 68 ALA A O 1
ATOM 502 N N . MET A 1 69 ? -5.758 -0.554 16.203 1 91.69 69 MET A N 1
ATOM 503 C CA . MET A 1 69 ? -5.953 0.771 15.617 1 91.69 69 MET A CA 1
ATOM 504 C C . MET A 1 69 ? -7.434 1.058 15.398 1 91.69 69 MET A C 1
ATOM 506 O O . MET A 1 69 ? -8.219 0.14 15.148 1 91.69 69 MET A O 1
ATOM 510 N N . SER A 1 70 ? -7.77 2.316 15.523 1 89.56 70 SER A N 1
ATOM 511 C CA . SER A 1 70 ? -9.156 2.682 15.234 1 89.56 70 SER A CA 1
ATOM 512 C C . SER A 1 70 ? -9.477 2.492 13.758 1 89.56 70 SER A C 1
ATOM 514 O O . SER A 1 70 ? -8.602 2.619 12.898 1 89.56 70 SER A O 1
ATOM 516 N N . PRO A 1 71 ? -10.75 2.195 13.445 1 90.69 71 PRO A N 1
ATOM 517 C CA . PRO A 1 71 ? -11.148 2.004 12.047 1 90.69 71 PRO A CA 1
ATOM 518 C C . PRO A 1 71 ? -10.828 3.211 11.172 1 90.69 71 PRO A C 1
ATOM 520 O O . PRO A 1 71 ? -10.391 3.049 10.031 1 90.69 71 PRO A O 1
ATOM 523 N N . ILE A 1 72 ? -10.984 4.391 11.672 1 86.06 72 ILE A N 1
ATOM 524 C CA . ILE A 1 72 ? -10.703 5.594 10.891 1 86.06 72 ILE A CA 1
ATOM 525 C C . ILE A 1 72 ? -9.211 5.688 10.602 1 86.06 72 ILE A C 1
ATOM 527 O O . ILE A 1 72 ? -8.805 6.059 9.5 1 86.06 72 ILE A O 1
ATOM 531 N N . ALA A 1 73 ? -8.383 5.414 11.609 1 86.31 73 ALA A N 1
ATOM 532 C CA . ALA A 1 73 ? -6.934 5.426 11.406 1 86.31 73 ALA A CA 1
ATOM 533 C C . ALA A 1 73 ? -6.516 4.383 10.375 1 86.31 73 ALA A C 1
ATOM 535 O O . ALA A 1 73 ? -5.691 4.664 9.5 1 86.31 73 ALA A O 1
ATOM 536 N N . THR A 1 74 ? -7.102 3.211 10.453 1 90.94 74 THR A N 1
ATOM 537 C CA . THR A 1 74 ? -6.777 2.129 9.531 1 90.94 74 THR A CA 1
ATOM 538 C C . THR A 1 74 ? -7.141 2.512 8.102 1 90.94 74 THR A C 1
ATOM 540 O O . THR A 1 74 ? -6.332 2.352 7.184 1 90.94 74 THR A O 1
ATOM 543 N N . LEU A 1 75 ? -8.352 3.025 7.875 1 91.06 75 LEU A N 1
ATOM 544 C CA . LEU A 1 75 ? -8.789 3.375 6.527 1 91.06 75 LEU A CA 1
ATOM 545 C C . LEU A 1 75 ? -7.977 4.535 5.973 1 91.06 75 LEU A C 1
ATOM 547 O O . LEU A 1 75 ? -7.715 4.598 4.77 1 91.06 75 LEU A O 1
ATOM 551 N N . SER A 1 76 ? -7.551 5.461 6.859 1 86.56 76 SER A N 1
ATOM 552 C CA . SER A 1 76 ? -6.723 6.582 6.426 1 86.56 76 SER A CA 1
ATOM 553 C C . SER A 1 76 ? -5.359 6.105 5.938 1 86.56 76 SER A C 1
ATOM 555 O O . SER A 1 76 ? -4.836 6.617 4.941 1 86.56 76 SER A O 1
ATOM 557 N N . VAL A 1 77 ? -4.855 5.137 6.621 1 88.31 77 VAL A N 1
ATOM 558 C CA . VAL A 1 77 ? -3.553 4.59 6.254 1 88.31 77 VAL A CA 1
ATOM 559 C C . VAL A 1 77 ? -3.676 3.783 4.965 1 88.31 77 VAL A C 1
ATOM 561 O O . VAL A 1 77 ? -2.883 3.963 4.035 1 88.31 77 VAL A O 1
ATOM 564 N N . VAL A 1 78 ? -4.664 2.967 4.867 1 92.62 78 VAL A N 1
ATOM 565 C CA . VAL A 1 78 ? -4.82 2.043 3.748 1 92.62 78 VAL A CA 1
ATOM 566 C C . VAL A 1 78 ? -5.125 2.822 2.471 1 92.62 78 VAL A C 1
ATOM 568 O O . VAL A 1 78 ? -4.621 2.486 1.396 1 92.62 78 VAL A O 1
ATOM 571 N N . ALA A 1 79 ? -5.918 3.867 2.582 1 92.38 79 ALA A N 1
ATOM 572 C CA . ALA A 1 79 ? -6.305 4.66 1.419 1 92.38 79 ALA A CA 1
ATOM 573 C C . ALA A 1 79 ? -5.082 5.301 0.762 1 92.38 79 ALA A C 1
ATOM 575 O O . ALA A 1 79 ? -5.09 5.574 -0.44 1 92.38 79 ALA A O 1
ATOM 576 N N . HIS A 1 80 ? -4.016 5.465 1.55 1 92.19 80 HIS A N 1
ATOM 577 C CA . HIS A 1 80 ? -2.834 6.148 1.032 1 92.19 80 HIS A CA 1
ATOM 578 C C . HIS A 1 80 ? -1.639 5.203 0.964 1 92.19 80 HIS A C 1
ATOM 580 O O . HIS A 1 80 ? -0.506 5.645 0.754 1 92.19 80 HIS A O 1
ATOM 586 N N . GLN A 1 81 ? -1.874 3.99 1.089 1 93.5 81 GLN A N 1
ATOM 587 C CA . GLN A 1 81 ? -0.79 3.021 1.22 1 93.5 81 GLN A CA 1
ATOM 588 C C . GLN A 1 81 ? -0.025 2.871 -0.092 1 93.5 81 GLN A C 1
ATOM 590 O O . GLN A 1 81 ? 1.062 2.293 -0.12 1 93.5 81 GLN A O 1
ATOM 595 N N . TRP A 1 82 ? -0.534 3.482 -1.18 1 95.06 82 TRP A N 1
ATOM 596 C CA . TRP A 1 82 ? 0.163 3.479 -2.463 1 95.06 82 TRP A CA 1
ATOM 597 C C . TRP A 1 82 ? 1.47 4.258 -2.373 1 95.06 82 TRP A C 1
ATOM 599 O O . TRP A 1 82 ? 2.348 4.109 -3.227 1 95.06 82 TRP A O 1
ATOM 609 N N . ASP A 1 83 ? 1.655 5.055 -1.345 1 96.31 83 ASP A N 1
ATOM 610 C CA . ASP A 1 83 ? 2.836 5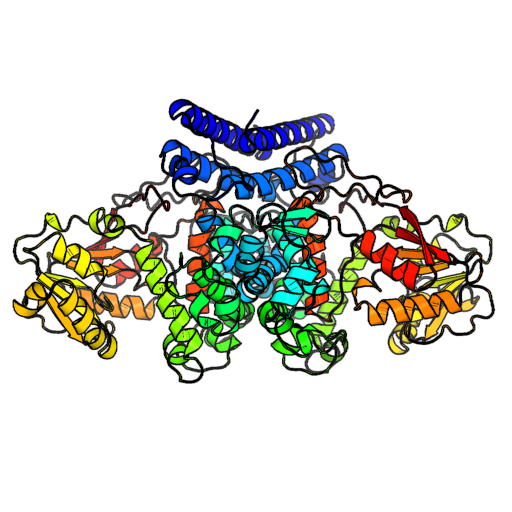.902 -1.207 1 96.31 83 ASP A CA 1
ATOM 611 C C . ASP A 1 83 ? 4.09 5.059 -0.986 1 96.31 83 ASP A C 1
ATOM 613 O O . ASP A 1 83 ? 5.18 5.426 -1.436 1 96.31 83 ASP A O 1
ATOM 617 N N . VAL A 1 84 ? 3.979 3.91 -0.324 1 96.69 84 VAL A N 1
ATOM 618 C CA . VAL A 1 84 ? 5.148 3.107 0.022 1 96.69 84 VAL A CA 1
ATOM 619 C C . VAL A 1 84 ? 5.758 2.51 -1.244 1 96.69 84 VAL A C 1
ATOM 621 O O . VAL A 1 84 ? 6.945 2.697 -1.516 1 96.69 84 VAL A O 1
ATOM 624 N N . PRO A 1 85 ? 4.953 1.849 -2.084 1 96.81 85 PRO A N 1
ATOM 625 C CA . PRO A 1 85 ? 5.57 1.371 -3.324 1 96.81 85 PRO A CA 1
ATOM 626 C C . PRO A 1 85 ? 6.008 2.512 -4.242 1 96.81 85 PRO A C 1
ATOM 628 O O . PRO A 1 85 ? 6.992 2.375 -4.973 1 96.81 85 PRO A O 1
ATOM 631 N N . ALA A 1 86 ? 5.312 3.623 -4.258 1 97.38 86 ALA A N 1
ATOM 632 C CA . ALA A 1 86 ? 5.75 4.773 -5.047 1 97.38 86 ALA A CA 1
ATOM 633 C C . ALA A 1 86 ? 7.152 5.215 -4.641 1 97.38 86 ALA A C 1
ATOM 635 O O . ALA A 1 86 ? 8.016 5.43 -5.496 1 97.38 86 ALA A O 1
ATOM 636 N N . CYS A 1 87 ? 7.359 5.328 -3.342 1 98.12 87 CYS A N 1
ATOM 637 C CA . CYS A 1 87 ? 8.656 5.746 -2.824 1 98.12 87 CYS A CA 1
ATOM 638 C C . CYS A 1 87 ? 9.711 4.672 -3.053 1 98.12 87 CYS A C 1
ATOM 640 O O . CYS A 1 87 ? 10.859 4.98 -3.369 1 98.12 87 CYS A O 1
ATOM 642 N N . LEU A 1 88 ? 9.312 3.41 -2.883 1 97.94 88 LEU A N 1
ATOM 643 C CA . LEU A 1 88 ? 10.234 2.303 -3.127 1 97.94 88 LEU A CA 1
ATOM 644 C C . LEU A 1 88 ? 10.703 2.299 -4.578 1 97.94 88 LEU A C 1
ATOM 646 O O . LEU A 1 88 ? 11.898 2.121 -4.848 1 97.94 88 LEU A O 1
ATOM 650 N N . GLY A 1 89 ? 9.766 2.461 -5.523 1 96.88 89 GLY A N 1
ATOM 651 C CA . GLY A 1 89 ? 10.125 2.562 -6.93 1 96.88 89 GLY A CA 1
ATOM 652 C C . GLY A 1 89 ? 11.055 3.721 -7.227 1 96.88 89 GLY A C 1
ATOM 653 O O . GLY A 1 89 ? 12.023 3.57 -7.98 1 96.88 89 GLY A O 1
ATOM 654 N N . ALA A 1 90 ? 10.789 4.852 -6.609 1 97.75 90 ALA A N 1
ATOM 655 C CA . ALA A 1 90 ? 11.625 6.031 -6.812 1 97.75 90 ALA A CA 1
ATOM 656 C C . ALA A 1 90 ? 13.047 5.785 -6.32 1 97.75 90 ALA A C 1
ATOM 658 O O . ALA A 1 90 ? 14.016 6.141 -7 1 97.75 90 ALA A O 1
ATOM 659 N N . ALA A 1 91 ? 13.18 5.191 -5.121 1 98.19 91 ALA A N 1
ATOM 660 C CA . ALA A 1 91 ? 14.5 4.898 -4.562 1 98.19 91 ALA A CA 1
ATOM 661 C C . ALA A 1 91 ? 15.258 3.896 -5.43 1 98.19 91 ALA A C 1
ATOM 663 O O . ALA A 1 91 ? 16.469 4.031 -5.637 1 98.19 91 ALA A O 1
ATOM 664 N N . ASN A 1 92 ? 14.531 2.857 -5.879 1 96.12 92 ASN A N 1
ATOM 665 C CA . ASN A 1 92 ? 15.125 1.853 -6.75 1 96.12 92 ASN A CA 1
ATOM 666 C C . ASN A 1 92 ? 15.617 2.467 -8.055 1 96.12 92 ASN A C 1
ATOM 668 O O . ASN A 1 92 ? 16.75 2.213 -8.484 1 96.12 92 ASN A O 1
ATOM 672 N N . ASP A 1 93 ? 14.789 3.295 -8.695 1 94.75 93 ASP A N 1
ATOM 673 C CA . ASP A 1 93 ? 15.109 3.908 -9.984 1 94.75 93 ASP A CA 1
ATOM 674 C C . ASP A 1 93 ? 16.25 4.902 -9.852 1 94.75 93 ASP A C 1
ATOM 676 O O . ASP A 1 93 ? 17.016 5.121 -10.797 1 94.75 93 ASP A O 1
ATOM 680 N N . ALA A 1 94 ? 16.375 5.453 -8.672 1 96.62 94 ALA A N 1
ATOM 681 C CA . ALA A 1 94 ? 17.406 6.461 -8.438 1 96.62 94 ALA A CA 1
ATOM 682 C C . ALA A 1 94 ? 18.703 5.82 -7.926 1 96.62 94 ALA A C 1
ATOM 684 O O . ALA A 1 94 ? 19.609 6.52 -7.484 1 96.62 94 ALA A O 1
ATOM 685 N N . ASN A 1 95 ? 18.812 4.504 -7.883 1 96.94 95 ASN A N 1
ATOM 686 C CA . ASN A 1 95 ? 20 3.742 -7.523 1 96.94 95 ASN A CA 1
ATOM 687 C C . ASN A 1 95 ? 20.453 4.055 -6.102 1 96.94 95 ASN A C 1
ATOM 689 O O . ASN A 1 95 ? 21.656 4.141 -5.836 1 96.94 95 ASN A O 1
ATOM 693 N N . VAL A 1 96 ? 19.531 4.266 -5.211 1 98.19 96 VAL A N 1
ATOM 694 C CA . VAL A 1 96 ? 19.844 4.691 -3.854 1 98.19 96 VAL A CA 1
ATOM 695 C C . VAL A 1 96 ? 20.594 3.576 -3.123 1 98.19 96 VAL A C 1
ATOM 697 O O . VAL A 1 96 ? 21.578 3.826 -2.436 1 98.19 96 VAL A O 1
ATOM 700 N N . ALA A 1 97 ? 20.125 2.324 -3.26 1 96.88 97 ALA A N 1
ATOM 701 C CA . ALA A 1 97 ? 20.766 1.207 -2.564 1 96.88 97 ALA A CA 1
ATOM 702 C C . ALA A 1 97 ? 22.219 1.07 -2.961 1 96.88 97 ALA A C 1
ATOM 704 O O . ALA A 1 97 ? 23.078 0.804 -2.115 1 96.88 97 ALA A O 1
ATOM 705 N N . GLU A 1 98 ? 22.5 1.237 -4.223 1 96.94 98 GLU A N 1
ATOM 706 C CA . GLU A 1 98 ? 23.875 1.145 -4.723 1 96.94 98 GLU A CA 1
ATOM 707 C C . GLU A 1 98 ? 24.734 2.279 -4.176 1 96.94 98 GLU A C 1
ATOM 709 O O . GLU A 1 98 ? 25.875 2.057 -3.779 1 96.94 98 GLU A O 1
ATOM 714 N N . ILE A 1 99 ? 24.203 3.451 -4.184 1 98.12 99 ILE A N 1
ATOM 715 C CA . ILE A 1 99 ? 24.938 4.602 -3.666 1 98.12 99 ILE A CA 1
ATOM 716 C C . ILE A 1 99 ? 25.25 4.395 -2.188 1 98.12 99 ILE A C 1
ATOM 718 O O . ILE A 1 99 ? 26.375 4.664 -1.74 1 98.12 99 ILE A O 1
ATOM 722 N N . LEU A 1 100 ? 24.266 3.912 -1.438 1 98.06 100 LEU A N 1
ATOM 723 C CA . LEU A 1 100 ? 24.438 3.734 0.001 1 98.06 100 LEU A CA 1
ATOM 724 C C . LEU A 1 100 ? 25.359 2.564 0.303 1 98.06 100 LEU A C 1
ATOM 726 O O . LEU A 1 100 ? 26.016 2.545 1.344 1 98.06 100 LEU A O 1
ATOM 730 N N . ARG A 1 101 ? 25.375 1.547 -0.602 1 96.31 101 ARG A N 1
ATOM 731 C CA . ARG A 1 101 ? 26.375 0.499 -0.445 1 96.31 101 ARG A CA 1
ATOM 732 C C . ARG A 1 101 ? 27.781 1.092 -0.378 1 96.31 101 ARG A C 1
ATOM 734 O O . ARG A 1 101 ? 28.562 0.735 0.5 1 96.31 101 ARG A O 1
ATOM 741 N N . ASP A 1 102 ? 28.047 2.008 -1.283 1 96.38 102 ASP A N 1
ATOM 742 C CA . ASP A 1 102 ? 29.359 2.645 -1.344 1 96.38 102 ASP A CA 1
ATOM 743 C C . ASP A 1 102 ? 29.641 3.438 -0.069 1 96.38 102 ASP A C 1
ATOM 745 O O . ASP A 1 102 ? 30.781 3.512 0.378 1 96.38 102 ASP A O 1
ATOM 749 N N . ALA A 1 103 ? 28.641 4.004 0.469 1 96 103 ALA A N 1
ATOM 750 C CA . ALA A 1 103 ? 28.781 4.852 1.649 1 96 103 ALA A CA 1
ATOM 751 C C . ALA A 1 103 ? 29.031 4.012 2.898 1 96 103 ALA A C 1
ATOM 753 O O . ALA A 1 103 ? 29.641 4.484 3.859 1 96 103 ALA A O 1
ATOM 754 N N . GLY A 1 104 ? 28.531 2.754 2.926 1 94.56 104 GLY A N 1
ATOM 755 C CA . GLY A 1 104 ? 28.719 1.879 4.07 1 94.56 104 GLY A CA 1
ATOM 756 C C . GLY A 1 104 ? 27.719 2.131 5.184 1 94.56 104 GLY A C 1
ATOM 757 O O . GLY A 1 104 ? 26.75 2.855 4.996 1 94.56 104 GLY A O 1
ATOM 758 N N . PRO A 1 105 ? 27.922 1.551 6.348 1 92.56 105 PRO A N 1
ATOM 759 C CA . PRO A 1 105 ? 26.938 1.553 7.441 1 92.56 105 PRO A CA 1
ATOM 760 C C . PRO A 1 105 ? 26.766 2.932 8.07 1 92.56 105 PRO A C 1
ATOM 762 O O . PRO A 1 105 ? 25.75 3.191 8.727 1 92.56 105 PRO A O 1
ATOM 765 N N . LYS A 1 106 ? 27.719 3.791 7.898 1 94.38 106 LYS A N 1
ATOM 766 C CA . LYS A 1 106 ? 27.609 5.137 8.453 1 94.38 106 LYS A CA 1
ATOM 767 C C . LYS A 1 106 ? 26.625 5.98 7.637 1 94.38 106 LYS A C 1
ATOM 769 O O . LYS A 1 106 ? 26.156 7.016 8.109 1 94.38 106 LYS A O 1
ATOM 774 N N . GLY A 1 107 ? 26.422 5.531 6.402 1 97.38 107 GLY A N 1
ATOM 775 C CA . GLY A 1 107 ? 25.438 6.191 5.555 1 97.38 107 GLY A CA 1
ATOM 776 C C . GLY A 1 107 ? 26 7.395 4.82 1 97.38 107 GLY A C 1
ATOM 777 O O . GLY A 1 107 ? 27.203 7.641 4.848 1 97.38 107 GLY A O 1
ATOM 778 N N . ALA A 1 108 ? 25.172 8.039 4.094 1 98.56 108 ALA A N 1
ATOM 779 C CA . ALA A 1 108 ? 25.484 9.242 3.33 1 98.56 108 ALA A CA 1
ATOM 780 C C . ALA A 1 108 ? 24.438 10.32 3.553 1 98.56 108 ALA A C 1
ATOM 782 O O . ALA A 1 108 ? 23.25 10.023 3.697 1 98.56 108 ALA A O 1
ATOM 783 N N . HIS A 1 109 ? 24.938 11.484 3.637 1 98.5 109 HIS A N 1
ATOM 784 C CA . HIS A 1 109 ? 24 12.602 3.695 1 98.5 109 HIS A CA 1
ATOM 785 C C . HIS A 1 109 ? 23.188 12.711 2.412 1 98.5 109 HIS A C 1
ATOM 787 O O . HIS A 1 109 ? 23.688 12.406 1.325 1 98.5 109 HIS A O 1
ATOM 793 N N . ILE A 1 110 ? 22.062 13.227 2.535 1 98.31 110 ILE A N 1
ATOM 794 C CA . ILE A 1 110 ? 21.094 13.273 1.436 1 98.31 110 ILE A CA 1
ATOM 795 C C . ILE A 1 110 ? 21.656 14.117 0.295 1 98.31 110 ILE A C 1
ATOM 797 O O . ILE A 1 110 ? 21.422 13.828 -0.879 1 98.31 110 ILE A O 1
ATOM 801 N N . ASP A 1 111 ? 22.375 15.125 0.6 1 98.44 111 ASP A N 1
ATOM 802 C CA . ASP A 1 111 ? 22.969 15.969 -0.426 1 98.44 111 ASP A CA 1
ATOM 803 C C . ASP A 1 111 ? 23.953 15.18 -1.28 1 98.44 111 ASP A C 1
ATOM 805 O O . ASP A 1 111 ? 24.047 15.383 -2.492 1 98.44 111 ASP A O 1
ATOM 809 N N . ASP A 1 112 ? 24.703 14.305 -0.667 1 98.38 112 ASP A N 1
ATOM 810 C CA . ASP A 1 112 ? 25.688 13.492 -1.383 1 98.38 112 ASP A CA 1
ATOM 811 C C . ASP A 1 112 ? 25 12.461 -2.271 1 98.38 112 ASP A C 1
ATOM 813 O O . ASP A 1 112 ? 25.438 12.195 -3.391 1 98.38 112 ASP A O 1
ATOM 817 N N . ILE A 1 113 ? 23.953 11.906 -1.733 1 98.5 113 ILE A N 1
ATOM 818 C CA . ILE A 1 113 ? 23.203 10.938 -2.518 1 98.5 113 ILE A CA 1
ATOM 819 C C . ILE A 1 113 ? 22.609 11.625 -3.746 1 98.5 113 ILE A C 1
ATOM 821 O O . ILE A 1 113 ? 22.734 11.117 -4.867 1 98.5 113 ILE A O 1
ATOM 825 N N . ALA A 1 114 ? 21.984 12.797 -3.525 1 98 114 ALA A N 1
ATOM 826 C CA . ALA A 1 114 ? 21.312 13.547 -4.59 1 98 114 ALA A CA 1
ATOM 827 C C . ALA A 1 114 ? 22.312 13.984 -5.656 1 98 114 ALA A C 1
ATOM 829 O O . ALA A 1 114 ? 22 14 -6.848 1 98 114 ALA A O 1
ATOM 830 N N . LYS A 1 115 ? 23.484 14.367 -5.266 1 96.94 115 LYS A N 1
ATOM 831 C CA . LYS A 1 115 ? 24.531 14.75 -6.207 1 96.94 115 LYS A CA 1
ATOM 832 C C . LYS A 1 115 ? 24.906 13.594 -7.125 1 96.94 115 LYS A C 1
ATOM 834 O O . LYS A 1 115 ? 25.203 13.797 -8.305 1 96.94 115 LYS A O 1
ATOM 839 N N . ARG A 1 116 ? 24.906 12.438 -6.621 1 95.94 116 ARG A N 1
ATOM 840 C CA . ARG A 1 116 ? 25.328 11.258 -7.371 1 95.94 116 ARG A CA 1
ATOM 841 C C . ARG A 1 116 ? 24.25 10.805 -8.344 1 95.94 116 ARG A C 1
ATOM 843 O O . ARG A 1 116 ? 24.547 10.289 -9.422 1 95.94 116 ARG A O 1
ATOM 850 N N . ASN A 1 117 ? 23.016 11 -7.953 1 95.75 117 ASN A N 1
ATOM 851 C CA . ASN A 1 117 ? 21.969 10.445 -8.812 1 95.75 117 ASN A CA 1
ATOM 852 C C . ASN A 1 117 ? 21.172 11.547 -9.516 1 95.75 117 ASN A C 1
ATOM 854 O O . ASN A 1 117 ? 20.281 11.258 -10.305 1 95.75 117 ASN A O 1
ATOM 858 N N . GLY A 1 118 ? 21.438 12.797 -9.234 1 95.38 118 GLY A N 1
ATOM 859 C CA . GLY A 1 118 ? 20.875 13.914 -9.977 1 95.38 118 GLY A CA 1
ATOM 860 C C . GLY A 1 118 ? 19.484 14.297 -9.5 1 95.38 118 GLY A C 1
ATOM 861 O O . GLY A 1 118 ? 18.797 15.078 -10.164 1 95.38 118 GLY A O 1
ATOM 862 N N . THR A 1 119 ? 19.047 13.812 -8.352 1 97.12 119 THR A N 1
ATOM 863 C CA . THR A 1 119 ? 17.719 14.141 -7.84 1 97.12 119 THR A CA 1
ATOM 864 C C . THR A 1 119 ? 17.781 15.352 -6.914 1 97.12 119 THR A C 1
ATOM 866 O O . THR A 1 119 ? 18.859 15.844 -6.598 1 97.12 119 THR A O 1
ATOM 869 N N . ASN A 1 120 ? 16.641 15.93 -6.641 1 97.88 120 ASN A N 1
ATOM 870 C CA . ASN A 1 120 ? 16.531 16.969 -5.625 1 97.88 120 ASN A CA 1
ATOM 871 C C . ASN A 1 120 ? 16.688 16.406 -4.219 1 97.88 120 ASN A C 1
ATOM 873 O O . ASN A 1 120 ? 15.914 15.523 -3.814 1 97.88 120 ASN A O 1
ATOM 877 N N . ALA A 1 121 ? 17.625 16.906 -3.434 1 97.81 121 ALA A N 1
ATOM 878 C CA . ALA A 1 121 ? 17.969 16.375 -2.115 1 97.81 121 ALA A CA 1
ATOM 879 C C . ALA A 1 121 ? 16.75 16.422 -1.183 1 97.81 121 ALA A C 1
ATOM 881 O O . ALA A 1 121 ? 16.5 15.469 -0.446 1 97.81 121 ALA A O 1
ATOM 882 N N . GLY A 1 122 ? 16.078 17.531 -1.189 1 96.75 122 GLY A N 1
ATOM 883 C CA . GLY A 1 122 ? 14.914 17.688 -0.325 1 96.75 122 GLY A CA 1
ATOM 884 C C . GLY A 1 122 ? 13.828 16.656 -0.601 1 96.75 122 GLY A C 1
ATOM 885 O O . GLY A 1 122 ? 13.266 16.078 0.329 1 96.75 122 GLY A O 1
ATOM 886 N N . ARG A 1 123 ? 13.508 16.469 -1.822 1 97.56 123 ARG A N 1
ATOM 887 C CA . ARG A 1 123 ? 12.461 15.531 -2.213 1 97.56 123 ARG A CA 1
ATOM 888 C C . ARG A 1 123 ? 12.898 14.086 -1.96 1 97.56 123 ARG A C 1
ATOM 890 O O . ARG A 1 123 ? 12.125 13.289 -1.431 1 97.56 123 ARG A O 1
ATOM 897 N N . LEU A 1 124 ? 14.133 13.766 -2.346 1 98.31 124 LEU A N 1
ATOM 898 C CA . LEU A 1 124 ? 14.625 12.406 -2.127 1 98.31 124 LEU A CA 1
ATOM 899 C C . LEU A 1 124 ? 14.711 12.094 -0.637 1 98.31 124 LEU A C 1
ATOM 901 O O . LEU A 1 124 ? 14.461 10.961 -0.223 1 98.31 124 LEU A O 1
ATOM 905 N N . GLY A 1 125 ? 15.109 13.078 0.141 1 98.06 125 GLY A N 1
ATOM 906 C CA . GLY A 1 125 ? 15.148 12.891 1.583 1 98.06 125 GLY A CA 1
ATOM 907 C C . GLY A 1 125 ? 13.805 12.5 2.168 1 98.06 125 GLY A C 1
ATOM 908 O O . GLY A 1 125 ? 13.727 11.656 3.062 1 98.06 125 GLY A O 1
ATOM 909 N N . ARG A 1 126 ? 12.758 13.117 1.727 1 97.69 126 ARG A N 1
ATOM 910 C CA . ARG A 1 126 ? 11.398 12.82 2.174 1 97.69 126 ARG A CA 1
ATOM 911 C C . ARG A 1 126 ? 10.984 11.406 1.766 1 97.69 126 ARG A C 1
ATOM 913 O O . ARG A 1 126 ? 10.352 10.695 2.541 1 97.69 126 ARG A O 1
ATOM 920 N N . VAL A 1 127 ? 11.367 10.992 0.539 1 98.19 127 VAL A N 1
ATOM 921 C CA . VAL A 1 127 ? 11.133 9.633 0.049 1 98.19 127 VAL A CA 1
ATOM 922 C C . VAL A 1 127 ? 11.828 8.625 0.961 1 98.19 127 VAL A C 1
ATOM 924 O O . VAL A 1 127 ? 11.211 7.66 1.41 1 98.19 127 VAL A O 1
ATOM 927 N N . LEU A 1 128 ? 13.086 8.867 1.253 1 98.5 128 LEU A N 1
ATOM 928 C CA . LEU A 1 128 ? 13.883 7.934 2.053 1 98.5 128 LEU A CA 1
ATOM 929 C C . LEU A 1 128 ? 13.398 7.922 3.5 1 98.5 128 LEU A C 1
ATOM 931 O O . LEU A 1 128 ? 13.445 6.883 4.164 1 98.5 128 LEU A O 1
ATOM 935 N N . ARG A 1 129 ? 12.953 9.062 4 1 97.31 129 ARG A N 1
ATOM 936 C CA . ARG A 1 129 ? 12.43 9.133 5.363 1 97.31 129 ARG A CA 1
ATOM 937 C C . ARG A 1 129 ? 11.172 8.297 5.516 1 97.31 129 ARG A C 1
ATOM 939 O O . ARG A 1 129 ? 10.992 7.609 6.523 1 97.31 129 ARG A O 1
ATOM 946 N N . LEU A 1 130 ? 10.273 8.414 4.547 1 97.25 130 LEU A N 1
ATOM 947 C CA . LEU A 1 130 ? 9.094 7.555 4.57 1 97.25 130 LEU A CA 1
ATOM 948 C C . LEU A 1 130 ? 9.5 6.086 4.578 1 97.25 130 LEU A C 1
ATOM 950 O O . LEU A 1 130 ? 8.969 5.297 5.363 1 97.25 130 LEU A O 1
ATOM 954 N N . LEU A 1 131 ? 10.422 5.691 3.672 1 98 131 LEU A N 1
ATOM 955 C CA . LEU A 1 131 ? 10.836 4.297 3.574 1 98 131 LEU A CA 1
ATOM 956 C C . LEU A 1 131 ? 11.523 3.844 4.859 1 98 131 LEU A C 1
ATOM 958 O O . LEU A 1 131 ? 11.328 2.709 5.305 1 98 131 LEU A O 1
ATOM 962 N N . ALA A 1 132 ? 12.336 4.723 5.48 1 97.5 132 ALA A N 1
ATOM 963 C CA . ALA A 1 132 ? 12.953 4.402 6.762 1 97.5 132 ALA A CA 1
ATOM 964 C C . ALA A 1 132 ? 11.898 4.191 7.844 1 97.5 132 ALA A C 1
ATOM 966 O O . ALA A 1 132 ? 12.047 3.326 8.711 1 97.5 132 ALA A O 1
ATOM 967 N N . SER A 1 133 ? 10.852 4.977 7.777 1 96.31 133 SER A N 1
ATOM 968 C CA . SER A 1 133 ? 9.758 4.859 8.742 1 96.31 133 SER A CA 1
ATOM 969 C C . SER A 1 133 ? 9.016 3.537 8.578 1 96.31 133 SER A C 1
ATOM 971 O O . SER A 1 133 ? 8.289 3.113 9.477 1 96.31 133 SER A O 1
ATOM 973 N N . HIS A 1 134 ? 9.156 2.902 7.461 1 96.31 134 HIS A N 1
ATOM 974 C CA . HIS A 1 134 ? 8.594 1.583 7.199 1 96.31 134 HIS A CA 1
ATOM 975 C C . HIS A 1 134 ? 9.664 0.501 7.262 1 96.31 134 HIS A C 1
ATOM 977 O O . HIS A 1 134 ? 9.477 -0.594 6.727 1 96.31 134 HIS A O 1
ATOM 983 N N . HIS A 1 135 ? 10.758 0.878 7.773 1 97 135 HIS A N 1
ATOM 984 C CA . HIS A 1 135 ? 11.844 -0.044 8.078 1 97 135 HIS A CA 1
ATOM 985 C C . HIS A 1 135 ? 12.531 -0.529 6.812 1 97 135 HIS A C 1
ATOM 987 O O . HIS A 1 135 ? 13.125 -1.611 6.793 1 97 135 HIS A O 1
ATOM 993 N N . ILE A 1 136 ? 12.328 0.325 5.703 1 96.81 136 ILE A N 1
ATOM 994 C CA . ILE A 1 136 ? 13.086 0.146 4.473 1 96.81 136 ILE A CA 1
ATOM 995 C C . ILE A 1 136 ? 14.156 1.228 4.367 1 96.81 136 ILE A C 1
ATOM 997 O O . ILE A 1 136 ? 13.844 2.416 4.281 1 96.81 136 ILE A O 1
ATOM 1001 N N . PHE A 1 137 ? 15.32 1.01 4.391 1 97.62 137 PHE A N 1
ATOM 1002 C CA . PHE A 1 137 ? 16.469 1.878 4.605 1 97.62 137 PHE A CA 1
ATOM 1003 C C . PHE A 1 137 ? 16.547 2.328 6.059 1 97.62 137 PHE A C 1
ATOM 1005 O O . PHE A 1 137 ? 15.773 1.866 6.898 1 97.62 137 PHE A O 1
ATOM 1012 N N . ARG A 1 138 ? 17.531 3.158 6.406 1 96.88 138 ARG A N 1
ATOM 1013 C CA . ARG A 1 138 ? 17.75 3.723 7.734 1 96.88 138 ARG A CA 1
ATOM 1014 C C . ARG A 1 138 ? 18.094 5.203 7.648 1 96.88 138 ARG A C 1
ATOM 1016 O O . ARG A 1 138 ? 18.875 5.609 6.785 1 96.88 138 ARG A O 1
ATOM 1023 N N . GLU A 1 139 ? 17.438 5.965 8.383 1 96.81 139 GLU A N 1
ATOM 1024 C CA . GLU A 1 139 ? 17.969 7.293 8.688 1 96.81 139 GLU A CA 1
ATOM 1025 C C . GLU A 1 139 ? 18.812 7.277 9.961 1 96.81 139 GLU A C 1
ATOM 1027 O O . GLU A 1 139 ? 18.266 7.234 11.07 1 96.81 139 GLU A O 1
ATOM 1032 N N . VAL A 1 140 ? 20.078 7.285 9.797 1 95.62 140 VAL A N 1
ATOM 1033 C CA . VAL A 1 140 ? 20.984 7.031 10.906 1 95.62 140 VAL A CA 1
ATOM 1034 C C . VAL A 1 140 ? 21.156 8.297 11.742 1 95.62 140 VAL A C 1
ATOM 1036 O O . VAL A 1 140 ? 21.375 8.227 12.953 1 95.62 140 VAL A O 1
ATOM 1039 N N . SER A 1 141 ? 21.109 9.367 11.172 1 94.75 141 SER A N 1
ATOM 1040 C CA . SER A 1 141 ? 21.016 10.711 11.727 1 94.75 141 SER A CA 1
ATOM 1041 C C . SER A 1 141 ? 20.234 11.641 10.812 1 94.75 141 SER A C 1
ATOM 1043 O O . SER A 1 141 ? 19.891 11.266 9.688 1 94.75 141 SER A O 1
ATOM 1045 N N . PRO A 1 142 ? 19.859 12.742 11.297 1 93.06 142 PRO A N 1
ATOM 1046 C CA . PRO A 1 142 ? 19.031 13.586 10.445 1 93.06 142 PRO A CA 1
ATOM 1047 C C . PRO A 1 142 ? 19.609 13.797 9.055 1 93.06 142 PRO A C 1
ATOM 1049 O O . PRO A 1 142 ? 20.719 14.336 8.922 1 93.06 142 PRO A O 1
ATOM 1052 N N . ASP A 1 143 ? 18.906 13.32 8.039 1 95.75 143 ASP A N 1
ATOM 1053 C CA . ASP A 1 143 ? 19.188 13.492 6.613 1 95.75 143 ASP A CA 1
ATOM 1054 C C . ASP A 1 143 ? 20.359 12.625 6.176 1 95.75 143 ASP A C 1
ATOM 1056 O O . ASP A 1 143 ? 20.953 12.867 5.121 1 95.75 143 ASP A O 1
ATOM 1060 N N . VAL A 1 144 ? 20.781 11.719 7.035 1 97.81 144 VAL A N 1
ATOM 1061 C CA . VAL A 1 144 ? 21.812 10.742 6.68 1 97.81 144 VAL A CA 1
ATOM 1062 C C . VAL A 1 144 ? 21.172 9.352 6.598 1 97.81 144 VAL A C 1
ATOM 1064 O O . VAL A 1 144 ? 20.594 8.867 7.57 1 97.81 144 VAL A O 1
ATOM 1067 N N . PHE A 1 145 ? 21.359 8.75 5.523 1 98.38 145 PHE A N 1
ATOM 1068 C CA . PHE A 1 145 ? 20.641 7.504 5.277 1 98.38 145 PHE A CA 1
ATOM 1069 C C . PHE A 1 145 ? 21.609 6.363 5 1 98.38 145 PHE A C 1
ATOM 1071 O O . PHE A 1 145 ? 22.734 6.598 4.547 1 98.38 145 PHE A O 1
ATOM 1078 N N . ALA A 1 146 ? 21.234 5.172 5.289 1 98.31 146 ALA A N 1
ATOM 1079 C CA . ALA A 1 146 ? 22 3.953 5.051 1 98.31 146 ALA A CA 1
ATOM 1080 C C . ALA A 1 146 ? 21.078 2.801 4.648 1 98.31 146 ALA A C 1
ATOM 1082 O O . ALA A 1 146 ? 19.875 2.861 4.859 1 98.31 146 ALA A O 1
ATOM 1083 N N . ASN A 1 147 ? 21.719 1.793 3.99 1 97.5 147 ASN A N 1
ATOM 1084 C CA . ASN A 1 147 ? 21 0.558 3.736 1 97.5 147 ASN A CA 1
ATOM 1085 C C . ASN A 1 147 ? 20.75 -0.221 5.023 1 97.5 147 ASN A C 1
ATOM 1087 O O . ASN A 1 147 ? 21.484 -0.082 5.992 1 97.5 147 ASN A O 1
ATOM 1091 N N . ASN A 1 148 ? 19.703 -0.881 5.109 1 96.62 148 ASN A N 1
ATOM 1092 C CA . ASN A 1 148 ? 19.5 -1.971 6.059 1 96.62 148 ASN A CA 1
ATOM 1093 C C . ASN A 1 148 ? 19.344 -3.312 5.344 1 96.62 148 ASN A C 1
ATOM 1095 O O . ASN A 1 148 ? 19.656 -3.432 4.16 1 96.62 148 ASN A O 1
ATOM 1099 N N . ARG A 1 149 ? 18.922 -4.27 6.09 1 94.12 149 ARG A N 1
ATOM 1100 C CA . ARG A 1 149 ? 18.828 -5.621 5.543 1 94.12 149 ARG A CA 1
ATOM 1101 C C . ARG A 1 149 ? 17.859 -5.676 4.375 1 94.12 149 ARG A C 1
ATOM 1103 O O . ARG A 1 149 ? 18.109 -6.363 3.381 1 94.12 149 ARG A O 1
ATOM 1110 N N . ILE A 1 150 ? 16.781 -5.027 4.375 1 94.94 150 ILE A N 1
ATOM 1111 C CA . ILE A 1 150 ? 15.734 -5.055 3.369 1 94.94 150 ILE A CA 1
ATOM 1112 C C . ILE A 1 150 ? 16.172 -4.277 2.133 1 94.94 150 ILE A C 1
ATOM 1114 O O . ILE A 1 150 ? 16.156 -4.809 1.021 1 94.94 150 ILE A O 1
ATOM 1118 N N . SER A 1 151 ? 16.688 -3.051 2.316 1 96.19 151 SER A N 1
ATOM 1119 C CA . SER A 1 151 ? 17.078 -2.215 1.188 1 96.19 151 SER A CA 1
ATOM 1120 C C . SER A 1 151 ? 18.312 -2.771 0.495 1 96.19 151 SER A C 1
ATOM 1122 O O . SER A 1 151 ? 18.547 -2.512 -0.689 1 96.19 151 SER A O 1
ATOM 1124 N N . SER A 1 152 ? 19.094 -3.541 1.178 1 93.81 152 SER A N 1
ATOM 1125 C CA . SER A 1 152 ? 20.312 -4.105 0.601 1 93.81 152 SER A CA 1
ATOM 1126 C C . SER A 1 152 ? 19.984 -5.055 -0.549 1 93.81 152 SER A C 1
ATOM 1128 O O . SER A 1 152 ? 20.812 -5.27 -1.434 1 93.81 152 SER A O 1
ATOM 1130 N N . LEU A 1 153 ? 18.828 -5.559 -0.591 1 91.44 153 LEU A N 1
ATOM 1131 C CA . LEU A 1 153 ? 18.422 -6.488 -1.642 1 91.44 153 LEU A CA 1
ATOM 1132 C C . LEU A 1 153 ? 18.125 -5.746 -2.939 1 91.44 153 LEU A C 1
ATOM 1134 O O . LEU A 1 153 ? 18.031 -6.363 -4.004 1 91.44 153 LEU A O 1
ATOM 1138 N N . LEU A 1 154 ? 18 -4.469 -2.842 1 93.06 154 LEU A N 1
ATOM 1139 C CA . LEU A 1 154 ? 17.781 -3.67 -4.043 1 93.06 154 LEU A CA 1
ATOM 1140 C C . LEU A 1 154 ? 19.094 -3.443 -4.785 1 93.06 154 LEU A C 1
ATOM 1142 O O . LEU A 1 154 ? 19.094 -3.016 -5.941 1 93.06 154 LEU A O 1
ATOM 1146 N N . ASP A 1 155 ? 20.188 -3.705 -4.066 1 93.69 155 ASP A N 1
ATOM 1147 C CA . ASP A 1 155 ? 21.516 -3.451 -4.598 1 93.69 155 ASP A CA 1
ATOM 1148 C C . ASP A 1 155 ? 21.812 -4.371 -5.781 1 93.69 155 ASP A C 1
ATOM 1150 O O . ASP A 1 155 ? 21.828 -5.594 -5.637 1 93.69 155 ASP A O 1
ATOM 1154 N N . SER A 1 156 ? 22.141 -3.795 -6.918 1 91.19 156 SER A N 1
ATOM 1155 C CA . SER A 1 156 ? 22.469 -4.543 -8.125 1 91.19 156 SER A CA 1
ATOM 1156 C C . SER A 1 156 ? 23.906 -5.051 -8.078 1 91.19 156 SER A C 1
ATOM 1158 O O . SER A 1 156 ? 24.312 -5.887 -8.891 1 91.19 156 SER A O 1
ATOM 1160 N N . LYS A 1 157 ? 24.688 -4.555 -7.152 1 90.81 157 LYS A N 1
ATOM 1161 C CA . LYS A 1 157 ? 26.094 -4.887 -6.949 1 90.81 157 LYS A CA 1
ATOM 1162 C C . LYS A 1 157 ? 26.953 -4.297 -8.055 1 90.81 157 LYS A C 1
ATOM 1164 O O . LYS A 1 157 ? 28.172 -4.492 -8.07 1 90.81 157 LYS A O 1
ATOM 1169 N N . LYS A 1 158 ? 26.422 -3.514 -8.93 1 93.56 158 LYS A N 1
ATOM 1170 C CA . LYS A 1 158 ? 27.172 -2.822 -9.969 1 93.56 158 LYS A CA 1
ATOM 1171 C C . LYS A 1 158 ? 27.641 -1.45 -9.484 1 93.56 158 LYS A C 1
ATOM 1173 O O . LYS A 1 158 ? 27 -0.844 -8.617 1 93.56 158 LYS A O 1
ATOM 1178 N N . PRO A 1 159 ? 28.75 -1 -10.117 1 94.5 159 PRO A N 1
ATOM 1179 C CA . PRO A 1 159 ? 29.172 0.361 -9.766 1 94.5 159 PRO A CA 1
ATOM 1180 C C . PRO A 1 159 ? 28.156 1.417 -10.195 1 94.5 159 PRO A C 1
ATOM 1182 O O . PRO A 1 159 ? 27.578 1.313 -11.281 1 94.5 159 PRO A O 1
ATOM 1185 N N . VAL A 1 160 ? 28 2.383 -9.312 1 94.25 160 VAL A N 1
ATOM 1186 C CA . VAL A 1 160 ? 27.031 3.436 -9.57 1 94.25 160 VAL A CA 1
ATOM 1187 C C . VAL A 1 160 ? 27.344 4.121 -10.898 1 94.25 160 VAL A C 1
ATOM 1189 O O . VAL A 1 160 ? 26.438 4.484 -11.656 1 94.25 160 VAL A O 1
ATOM 1192 N N . GLU A 1 161 ? 28.594 4.293 -11.195 1 94.06 161 GLU A N 1
ATOM 1193 C CA . GLU A 1 161 ? 29.031 4.941 -12.43 1 94.06 161 GLU A CA 1
ATOM 1194 C C . GLU A 1 161 ? 28.562 4.164 -13.656 1 94.06 161 GLU A C 1
ATOM 1196 O O . GLU A 1 161 ? 28.234 4.758 -14.68 1 94.06 161 GLU A O 1
ATOM 1201 N N . GLU A 1 162 ? 28.594 2.895 -13.547 1 93.5 162 GLU A N 1
ATOM 1202 C CA . GLU A 1 162 ? 28.094 2.057 -14.633 1 93.5 162 GLU A CA 1
ATOM 1203 C C . GLU A 1 162 ? 26.594 2.26 -14.852 1 93.5 162 GLU A C 1
ATOM 1205 O O . GLU A 1 162 ? 26.141 2.316 -15.992 1 93.5 162 GLU A O 1
ATOM 1210 N N . LEU A 1 163 ? 25.875 2.373 -13.773 1 93.12 163 LEU A N 1
ATOM 1211 C CA . LEU A 1 163 ? 24.438 2.523 -13.836 1 93.12 163 LEU A CA 1
ATOM 1212 C C . LEU A 1 163 ? 24.047 3.877 -14.43 1 93.12 163 LEU A C 1
ATOM 1214 O O . LEU A 1 163 ? 23 4.008 -15.07 1 93.12 163 LEU A O 1
ATOM 1218 N N . GLU A 1 164 ? 24.875 4.84 -14.195 1 88.12 164 GLU A N 1
ATOM 1219 C CA . GLU A 1 164 ? 24.641 6.164 -14.773 1 88.12 164 GLU A CA 1
ATOM 1220 C C . GLU A 1 164 ? 24.797 6.141 -16.281 1 88.12 164 GLU A C 1
ATOM 1222 O O . GLU A 1 164 ? 24.047 6.809 -17 1 88.12 164 GLU A O 1
ATOM 1227 N N . LYS A 1 165 ? 25.844 5.348 -16.766 1 89.69 165 LYS A N 1
ATOM 1228 C CA . LYS A 1 165 ? 26.141 5.262 -18.188 1 89.69 165 LYS A CA 1
ATOM 1229 C C . LYS A 1 165 ? 25.156 4.348 -18.906 1 89.69 165 LYS A C 1
ATOM 1231 O O . LYS A 1 165 ? 24.766 4.621 -20.047 1 89.69 165 LYS A O 1
ATOM 1236 N N . ASN A 1 166 ? 24.75 3.291 -18.156 1 90.06 166 ASN A N 1
ATOM 1237 C CA . ASN A 1 166 ? 23.828 2.297 -18.719 1 90.06 166 ASN A CA 1
ATOM 1238 C C . ASN A 1 166 ? 22.812 1.852 -17.672 1 90.06 166 ASN A C 1
ATOM 1240 O O . ASN A 1 166 ? 22.922 0.769 -17.109 1 90.06 166 ASN A O 1
ATOM 1244 N N . PRO A 1 167 ? 21.703 2.576 -17.578 1 86.62 167 PRO A N 1
ATOM 1245 C CA . PRO A 1 167 ? 20.734 2.293 -16.516 1 86.62 167 PRO A CA 1
ATOM 1246 C C . PRO A 1 167 ? 20.141 0.888 -16.625 1 86.62 167 PRO A C 1
ATOM 1248 O O . PRO A 1 167 ? 19.797 0.282 -15.609 1 86.62 167 PRO A O 1
ATOM 1251 N N . GLN A 1 168 ? 20.078 0.314 -17.781 1 83.31 168 GLN A N 1
ATOM 1252 C CA . GLN A 1 168 ? 19.469 -0.996 -17.984 1 83.31 168 GLN A CA 1
ATOM 1253 C C . GLN A 1 168 ? 20.344 -2.104 -17.406 1 83.31 168 GLN A C 1
ATOM 1255 O O . GLN A 1 168 ? 19.844 -3.191 -17.094 1 83.31 168 GLN A O 1
ATOM 1260 N N . SER A 1 169 ? 21.594 -1.814 -17.25 1 87.62 169 SER A N 1
ATOM 1261 C CA . SER A 1 169 ? 22.516 -2.809 -16.719 1 87.62 169 SER A CA 1
ATOM 1262 C C . SER A 1 169 ? 22.188 -3.158 -15.266 1 87.62 169 SER A C 1
ATOM 1264 O O . SER A 1 169 ? 22.625 -4.188 -14.75 1 87.62 169 SER A O 1
ATOM 1266 N N . LYS A 1 170 ? 21.391 -2.264 -14.648 1 90.25 170 LYS A N 1
ATOM 1267 C CA . LYS A 1 170 ? 20.984 -2.482 -13.266 1 90.25 170 LYS A CA 1
ATOM 1268 C C . LYS A 1 170 ? 20.297 -3.834 -13.094 1 90.25 170 LYS A C 1
ATOM 1270 O O . LYS A 1 170 ? 20.406 -4.465 -12.039 1 90.25 170 LYS A O 1
ATOM 1275 N N . TYR A 1 171 ? 19.703 -4.281 -14.078 1 85.31 171 TYR A N 1
ATOM 1276 C CA . TYR A 1 171 ? 18.812 -5.426 -13.945 1 85.31 171 TYR A CA 1
ATOM 1277 C C . TYR A 1 171 ? 19.438 -6.684 -14.523 1 85.31 171 TYR A C 1
ATOM 1279 O O . TYR A 1 171 ? 18.859 -7.77 -14.453 1 85.31 171 TYR A O 1
ATOM 1287 N N . THR A 1 172 ? 20.547 -6.527 -15.039 1 78.81 172 THR A N 1
ATOM 1288 C CA . THR A 1 172 ? 21.219 -7.684 -15.625 1 78.81 172 THR A CA 1
ATOM 1289 C C . THR A 1 172 ? 22.203 -8.297 -14.625 1 78.81 172 THR A C 1
ATOM 1291 O O . THR A 1 172 ? 22.875 -7.582 -13.883 1 78.81 172 THR A O 1
ATOM 1294 N N . GLU A 1 173 ? 22.188 -9.656 -14.508 1 71.75 173 GLU A N 1
ATOM 1295 C CA . GLU A 1 173 ? 23.125 -10.398 -13.68 1 71.75 173 GLU A CA 1
ATOM 1296 C C . GLU A 1 173 ? 23 -10.008 -12.211 1 71.75 173 GLU A C 1
ATOM 1298 O O . GLU A 1 173 ? 24 -9.711 -11.555 1 71.75 173 GLU A O 1
ATOM 1303 N N . THR A 1 174 ? 21.891 -9.727 -11.719 1 73.75 174 THR A N 1
ATOM 1304 C CA . THR A 1 174 ? 21.656 -9.352 -10.336 1 73.75 174 THR A CA 1
ATOM 1305 C C . THR A 1 174 ? 20.672 -10.305 -9.672 1 73.75 174 THR A C 1
ATOM 1307 O O . THR A 1 174 ? 20.297 -11.32 -10.266 1 73.75 174 THR A O 1
ATOM 1310 N N . SER A 1 175 ? 20.406 -10.125 -8.297 1 65 175 SER A N 1
ATOM 1311 C CA . SER A 1 175 ? 19.484 -10.938 -7.508 1 65 175 SER A CA 1
ATOM 1312 C C . SER A 1 175 ? 18.062 -10.836 -8.031 1 65 175 SER A C 1
ATOM 1314 O O . SER A 1 175 ? 17.219 -11.664 -7.695 1 65 175 SER A O 1
ATOM 1316 N N . LEU A 1 176 ? 17.781 -10.109 -8.852 1 66.38 176 LEU A N 1
ATOM 1317 C CA . LEU A 1 176 ? 16.594 -9.898 -9.664 1 66.38 176 LEU A CA 1
ATOM 1318 C C . LEU A 1 176 ? 15.438 -9.398 -8.812 1 66.38 176 LEU A C 1
ATOM 1320 O O . LEU A 1 176 ? 14.344 -9.148 -9.32 1 66.38 176 LEU A O 1
ATOM 1324 N N . VAL A 1 177 ? 15.633 -9.086 -7.441 1 78.12 177 VAL A N 1
ATOM 1325 C CA . VAL A 1 177 ? 14.578 -8.531 -6.605 1 78.12 177 VAL A CA 1
ATOM 1326 C C . VAL A 1 177 ? 14.258 -7.105 -7.055 1 78.12 177 VAL A C 1
ATOM 1328 O O . VAL A 1 177 ? 13.102 -6.68 -7.023 1 78.12 177 VAL A O 1
ATOM 1331 N N . ASN A 1 178 ? 15.289 -6.422 -7.496 1 86.88 178 ASN A N 1
ATOM 1332 C CA . ASN A 1 178 ? 15.102 -5.047 -7.945 1 86.88 178 ASN A CA 1
ATOM 1333 C C . ASN A 1 178 ? 14.219 -4.977 -9.188 1 86.88 178 ASN A C 1
ATOM 1335 O O . ASN A 1 178 ? 13.57 -3.955 -9.438 1 86.88 178 ASN A O 1
ATOM 1339 N N . THR A 1 179 ? 14.156 -6.055 -9.984 1 83.75 179 THR A N 1
ATOM 1340 C CA . THR A 1 179 ? 13.273 -6.082 -11.141 1 83.75 179 THR A CA 1
ATOM 1341 C C . THR A 1 179 ? 11.812 -6.18 -10.711 1 83.75 179 THR A C 1
ATOM 1343 O O . THR A 1 179 ? 10.938 -5.578 -11.328 1 83.75 179 THR A O 1
ATOM 1346 N N . PHE A 1 180 ? 11.578 -6.918 -9.641 1 84 180 PHE A N 1
ATOM 1347 C CA . PHE A 1 180 ? 10.234 -7.023 -9.094 1 84 180 PHE A CA 1
ATOM 1348 C C . PHE A 1 180 ? 9.727 -5.66 -8.633 1 84 180 PHE A C 1
ATOM 1350 O O . PHE A 1 180 ? 8.57 -5.305 -8.883 1 84 180 PHE A O 1
ATOM 1357 N N . VAL A 1 181 ? 10.648 -4.965 -8.031 1 90.81 181 VAL A N 1
ATOM 1358 C CA . VAL A 1 181 ? 10.289 -3.643 -7.531 1 90.81 181 VAL A CA 1
ATOM 1359 C C . VAL A 1 181 ? 10.047 -2.691 -8.703 1 90.81 181 VAL A C 1
ATOM 1361 O O . VAL A 1 181 ? 9.109 -1.895 -8.68 1 90.81 181 VAL A O 1
ATOM 1364 N N . SER A 1 182 ? 10.875 -2.807 -9.719 1 89.88 182 SER A N 1
ATOM 1365 C CA . SER A 1 182 ? 10.75 -1.933 -10.883 1 89.88 182 SER A CA 1
ATOM 1366 C C . SER A 1 182 ? 9.391 -2.098 -11.555 1 89.88 182 SER A C 1
ATOM 1368 O O . SER A 1 182 ? 8.742 -1.11 -11.906 1 89.88 182 SER A O 1
ATOM 1370 N N . PHE A 1 183 ? 8.93 -3.311 -11.672 1 88.31 183 PHE A N 1
ATOM 1371 C CA . PHE A 1 183 ? 7.652 -3.562 -12.328 1 88.31 183 PHE A CA 1
ATOM 1372 C C . PHE A 1 183 ? 6.496 -3.33 -11.367 1 88.31 183 PHE A C 1
ATOM 1374 O O . PHE A 1 183 ? 5.469 -2.764 -11.742 1 88.31 183 PHE A O 1
ATOM 1381 N N . GLY A 1 184 ? 6.699 -3.828 -10.188 1 90.69 184 GLY A N 1
ATOM 1382 C CA . GLY A 1 184 ? 5.648 -3.707 -9.188 1 90.69 184 GLY A CA 1
ATOM 1383 C C . GLY A 1 184 ? 5.285 -2.268 -8.875 1 90.69 184 GLY A C 1
ATOM 1384 O O . GLY A 1 184 ? 4.102 -1.919 -8.82 1 90.69 184 GLY A O 1
ATOM 1385 N N . ALA A 1 185 ? 6.266 -1.431 -8.734 1 92.62 185 ALA A N 1
ATOM 1386 C CA . ALA A 1 185 ? 6.074 -0.018 -8.414 1 92.62 185 ALA A CA 1
ATOM 1387 C C . ALA A 1 185 ? 6.027 0.828 -9.688 1 92.62 185 ALA A C 1
ATOM 1389 O O . ALA A 1 185 ? 5.992 2.059 -9.617 1 92.62 185 ALA A O 1
ATOM 1390 N N . GLY A 1 186 ? 6.055 0.223 -10.898 1 92.62 186 GLY A N 1
ATOM 1391 C CA . GLY A 1 186 ? 6.039 0.922 -12.172 1 92.62 186 GLY A CA 1
ATOM 1392 C C . GLY A 1 186 ? 4.785 0.653 -12.984 1 92.62 186 GLY A C 1
ATOM 1393 O O . GLY A 1 186 ? 3.711 1.166 -12.664 1 92.62 186 GLY A O 1
ATOM 1394 N N . GLU A 1 187 ? 4.914 -0.266 -13.945 1 91.69 187 GLU A N 1
ATOM 1395 C CA . GLU A 1 187 ? 3.824 -0.517 -14.883 1 91.69 187 GLU A CA 1
ATOM 1396 C C . GLU A 1 187 ? 2.617 -1.124 -14.172 1 91.69 187 GLU A C 1
ATOM 1398 O O . GLU A 1 187 ? 1.477 -0.738 -14.438 1 91.69 187 GLU A O 1
ATOM 1403 N N . PHE A 1 188 ? 2.879 -2.051 -13.297 1 93 188 PHE A N 1
ATOM 1404 C CA . PHE A 1 188 ? 1.767 -2.701 -12.617 1 93 188 PHE A CA 1
ATOM 1405 C C . PHE A 1 188 ? 1.023 -1.711 -11.727 1 93 188 PHE A C 1
ATOM 1407 O O . PHE A 1 188 ? -0.207 -1.726 -11.664 1 93 188 PHE A O 1
ATOM 1414 N N . PHE A 1 189 ? 1.751 -0.877 -11.078 1 95.06 189 PHE A N 1
ATOM 1415 C CA . PHE A 1 189 ? 1.214 0.174 -10.227 1 95.06 189 PHE A CA 1
ATOM 1416 C C . PHE A 1 189 ? 0.331 1.125 -11.023 1 95.06 189 PHE A C 1
ATOM 1418 O O . PHE A 1 189 ? -0.794 1.423 -10.617 1 95.06 189 PHE A O 1
ATOM 1425 N N . LYS A 1 190 ? 0.782 1.585 -12.141 1 94.81 190 LYS A N 1
ATOM 1426 C CA . LYS A 1 190 ? 0.033 2.496 -13 1 94.81 190 LYS A CA 1
ATOM 1427 C C . LYS A 1 190 ? -1.272 1.86 -13.469 1 94.81 190 LYS A C 1
ATOM 1429 O O . LYS A 1 190 ? -2.314 2.518 -13.492 1 94.81 190 LYS A O 1
ATOM 1434 N N . GLY A 1 191 ? -1.223 0.618 -13.852 1 94.12 191 GLY A N 1
ATOM 1435 C CA . GLY A 1 191 ? -2.441 -0.09 -14.211 1 94.12 191 GLY A CA 1
ATOM 1436 C C . GLY A 1 191 ? -3.408 -0.234 -13.047 1 94.12 191 GLY A C 1
ATOM 1437 O O . GLY A 1 191 ? -4.609 -0.006 -13.203 1 94.12 191 GLY A O 1
ATOM 1438 N N . GLY A 1 192 ? -2.869 -0.616 -11.859 1 94.38 192 GLY A N 1
ATOM 1439 C CA . GLY A 1 192 ? -3.674 -0.819 -10.672 1 94.38 192 GLY A CA 1
ATOM 1440 C C . GLY A 1 192 ? -4.477 0.407 -10.273 1 94.38 192 GLY A C 1
ATOM 1441 O O . GLY A 1 192 ? -5.57 0.287 -9.727 1 94.38 192 GLY A O 1
ATOM 1442 N N . ALA A 1 193 ? -3.967 1.589 -10.555 1 95.56 193 ALA A N 1
ATOM 1443 C CA . ALA A 1 193 ? -4.617 2.848 -10.203 1 95.56 193 ALA A CA 1
ATOM 1444 C C . ALA A 1 193 ? -5.922 3.027 -10.977 1 95.56 193 ALA A C 1
ATOM 1446 O O . ALA A 1 193 ? -6.734 3.893 -10.641 1 95.56 193 ALA A O 1
ATOM 1447 N N . PHE A 1 194 ? -6.195 2.162 -11.93 1 96.5 194 PHE A N 1
ATOM 1448 C CA . PHE A 1 194 ? -7.402 2.277 -12.742 1 96.5 194 PHE A CA 1
ATOM 1449 C C . PHE A 1 194 ? -8.32 1.08 -12.523 1 96.5 194 PHE A C 1
ATOM 1451 O O . PHE A 1 194 ? -9.242 0.848 -13.312 1 96.5 194 PHE A O 1
ATOM 1458 N N . LEU A 1 195 ? -8.07 0.331 -11.523 1 97 195 LEU A N 1
ATOM 1459 C CA . LEU A 1 195 ? -8.844 -0.882 -11.273 1 97 195 LEU A CA 1
ATOM 1460 C C . LEU A 1 195 ? -10.32 -0.554 -11.062 1 97 195 LEU A C 1
ATOM 1462 O O . LEU A 1 195 ? -11.195 -1.21 -11.625 1 97 195 LEU A O 1
ATOM 1466 N N . SER A 1 196 ? -10.656 0.435 -10.203 1 96.19 196 SER A N 1
ATOM 1467 C CA . SER A 1 196 ? -12.039 0.791 -9.906 1 96.19 196 SER A CA 1
ATOM 1468 C C . SER A 1 196 ? -12.797 1.175 -11.172 1 96.19 196 SER A C 1
ATOM 1470 O O . SER A 1 196 ? -13.906 0.687 -11.414 1 96.19 196 SER A O 1
ATOM 1472 N N . GLU A 1 197 ? -12.203 2.029 -11.984 1 95.38 197 GLU A N 1
ATOM 1473 C CA . GLU A 1 197 ? -12.82 2.455 -13.234 1 95.38 197 GLU A CA 1
ATOM 1474 C C . GLU A 1 197 ? -13.047 1.27 -14.172 1 95.38 197 GLU A C 1
ATOM 1476 O O . GLU A 1 197 ? -14.07 1.205 -14.859 1 95.38 197 GLU A O 1
ATOM 1481 N N . THR A 1 198 ? -12.117 0.385 -14.172 1 97.25 198 THR A N 1
ATOM 1482 C CA . THR A 1 198 ? -12.203 -0.774 -15.055 1 97.25 198 THR A CA 1
ATOM 1483 C C . THR A 1 198 ? -13.336 -1.7 -14.617 1 97.25 198 THR A C 1
ATOM 1485 O O . THR A 1 198 ? -14.133 -2.145 -15.445 1 97.25 198 THR A O 1
ATOM 1488 N N . LEU A 1 199 ? -13.445 -1.95 -13.344 1 97.25 199 LEU A N 1
ATOM 1489 C CA . LEU A 1 199 ? -14.445 -2.877 -12.82 1 97.25 199 LEU A CA 1
ATOM 1490 C C . LEU A 1 199 ? -15.852 -2.328 -13.016 1 97.25 199 LEU A C 1
ATOM 1492 O O . LEU A 1 199 ? -16.812 -3.094 -13.148 1 97.25 199 LEU A O 1
ATOM 1496 N N . ARG A 1 200 ? -16.016 -1.034 -13.062 1 95.5 200 ARG A N 1
ATOM 1497 C CA . ARG A 1 200 ? -17.328 -0.407 -13.164 1 95.5 200 ARG A CA 1
ATOM 1498 C C . ARG A 1 200 ? -17.672 -0.085 -14.609 1 95.5 200 ARG A C 1
ATOM 1500 O O . ARG A 1 200 ? -18.781 0.341 -14.906 1 95.5 200 ARG A O 1
ATOM 1507 N N . ASP A 1 201 ? -16.672 -0.276 -15.484 1 96.88 201 ASP A N 1
ATOM 1508 C CA . ASP A 1 201 ? -16.906 -0.045 -16.906 1 96.88 201 ASP A CA 1
ATOM 1509 C C . ASP A 1 201 ? -17.859 -1.086 -17.484 1 96.88 201 ASP A C 1
ATOM 1511 O O . ASP A 1 201 ? -17.703 -2.283 -17.234 1 96.88 201 ASP A O 1
ATOM 1515 N N . PRO A 1 202 ? -18.812 -0.619 -18.281 1 95.94 202 PRO A N 1
ATOM 1516 C CA . PRO A 1 202 ? -19.828 -1.547 -18.781 1 95.94 202 PRO A CA 1
ATOM 1517 C C . PRO A 1 202 ? -19.25 -2.588 -19.734 1 95.94 202 PRO A C 1
ATOM 1519 O O . PRO A 1 202 ? -19.828 -3.662 -19.922 1 95.94 202 PRO A O 1
ATOM 1522 N N . VAL A 1 203 ? -18.172 -2.289 -20.344 1 96.81 203 VAL A N 1
ATOM 1523 C CA . VAL A 1 203 ? -17.562 -3.225 -21.281 1 96.81 203 VAL A CA 1
ATOM 1524 C C . VAL A 1 203 ? -16.375 -3.918 -20.625 1 96.81 203 VAL A C 1
ATOM 1526 O O . VAL A 1 203 ? -16.406 -5.125 -20.391 1 96.81 203 VAL A O 1
ATOM 1529 N N . PHE A 1 204 ? -15.375 -3.137 -20.188 1 96.81 204 PHE A N 1
ATOM 1530 C CA . PHE A 1 204 ? -14.164 -3.701 -19.609 1 96.81 204 PHE A CA 1
ATOM 1531 C C . PHE A 1 204 ? -14.492 -4.516 -18.359 1 96.81 204 PHE A C 1
ATOM 1533 O O . PHE A 1 204 ? -13.844 -5.531 -18.078 1 96.81 204 PHE A O 1
ATOM 1540 N N . GLY A 1 205 ? -15.469 -4.121 -17.641 1 97.38 205 GLY A N 1
ATOM 1541 C CA . GLY A 1 205 ? -15.805 -4.758 -16.375 1 97.38 205 GLY A CA 1
ATOM 1542 C C . GLY A 1 205 ? -16.359 -6.16 -16.547 1 97.38 205 GLY A C 1
ATOM 1543 O O . GLY A 1 205 ? -16.391 -6.938 -15.586 1 97.38 205 GLY A O 1
ATOM 1544 N N . HIS A 1 206 ? -16.719 -6.492 -17.75 1 96.94 206 HIS A N 1
ATOM 1545 C CA . HIS A 1 206 ? -17.359 -7.777 -18 1 96.94 206 HIS A CA 1
ATOM 1546 C C . HIS A 1 206 ? -16.672 -8.539 -19.125 1 96.94 206 HIS A C 1
ATOM 1548 O O . HIS A 1 206 ? -17.172 -9.57 -19.578 1 96.94 206 HIS A O 1
ATOM 1554 N N . SER A 1 207 ? -15.586 -8.023 -19.531 1 96.94 207 SER A N 1
ATOM 1555 C CA . SER A 1 207 ? -14.875 -8.625 -20.656 1 96.94 207 SER A CA 1
ATOM 1556 C C . SER A 1 207 ? -13.805 -9.594 -20.188 1 96.94 207 SER A C 1
ATOM 1558 O O . SER A 1 207 ? -13.109 -9.32 -19.203 1 96.94 207 SER A O 1
ATOM 1560 N N . ASP A 1 208 ? -13.633 -10.664 -20.859 1 96.25 208 ASP A N 1
ATOM 1561 C CA . ASP A 1 208 ? -12.562 -11.625 -20.562 1 96.25 208 ASP A CA 1
ATOM 1562 C C . ASP A 1 208 ? -11.352 -11.375 -21.453 1 96.25 208 ASP A C 1
ATOM 1564 O O . ASP A 1 208 ? -10.32 -12.031 -21.312 1 96.25 208 ASP A O 1
ATOM 1568 N N . GLU A 1 209 ? -11.5 -10.422 -22.359 1 96.06 209 GLU A N 1
ATOM 1569 C CA . GLU A 1 209 ? -10.43 -10.156 -23.312 1 96.06 209 GLU A CA 1
ATOM 1570 C C . GLU A 1 209 ? -9.211 -9.547 -22.641 1 96.06 209 GLU A C 1
ATOM 1572 O O . GLU A 1 209 ? -9.352 -8.703 -21.75 1 96.06 209 GLU A O 1
ATOM 1577 N N . ALA A 1 210 ? -8.055 -9.961 -23.078 1 93.62 210 ALA A N 1
ATOM 1578 C CA . ALA A 1 210 ? -6.801 -9.562 -22.453 1 93.62 210 ALA A CA 1
ATOM 1579 C C . ALA A 1 210 ? -6.52 -8.078 -22.672 1 93.62 210 ALA A C 1
ATOM 1581 O O . ALA A 1 210 ? -5.719 -7.48 -21.953 1 93.62 210 ALA A O 1
ATOM 1582 N N . ASN A 1 211 ? -7.137 -7.438 -23.719 1 95.44 211 ASN A N 1
ATOM 1583 C CA . ASN A 1 211 ? -6.898 -6.027 -23.984 1 95.44 211 ASN A CA 1
ATOM 1584 C C . ASN A 1 211 ? -7.984 -5.145 -23.375 1 95.44 211 ASN A C 1
ATOM 1586 O O . ASN A 1 211 ? -8.133 -3.982 -23.75 1 95.44 211 ASN A O 1
ATOM 1590 N N . HIS A 1 212 ? -8.836 -5.684 -22.562 1 96.88 212 HIS A N 1
ATOM 1591 C CA . HIS A 1 212 ? -9.844 -4.934 -21.812 1 96.88 212 HIS A CA 1
ATOM 1592 C C . HIS A 1 212 ? -9.531 -4.926 -20.312 1 96.88 212 HIS A C 1
ATOM 1594 O O . HIS A 1 212 ? -10.398 -5.223 -19.5 1 96.88 212 HIS A O 1
ATOM 1600 N N . SER A 1 213 ? -8.297 -4.602 -19.969 1 96.5 213 SER A N 1
ATOM 1601 C CA . SER A 1 213 ? -7.84 -4.633 -18.578 1 96.5 213 SER A CA 1
ATOM 1602 C C . SER A 1 213 ? -7.566 -3.225 -18.062 1 96.5 213 SER A C 1
ATOM 1604 O O . SER A 1 213 ? -7.645 -2.252 -18.812 1 96.5 213 SER A O 1
ATOM 1606 N N . ALA A 1 214 ? -7.246 -3.137 -16.766 1 96.5 214 ALA A N 1
ATOM 1607 C CA . ALA A 1 214 ? -6.895 -1.864 -16.141 1 96.5 214 ALA A CA 1
ATOM 1608 C C . ALA A 1 214 ? -5.652 -1.258 -16.781 1 96.5 214 ALA A C 1
ATOM 1610 O O . ALA A 1 214 ? -5.539 -0.035 -16.906 1 96.5 214 ALA A O 1
ATOM 1611 N N . PHE A 1 215 ? -4.766 -2.076 -17.188 1 95.31 215 PHE A N 1
ATOM 1612 C CA . PHE A 1 215 ? -3.572 -1.611 -17.875 1 95.31 215 PHE A CA 1
ATOM 1613 C C . PHE A 1 215 ? -3.945 -0.904 -19.172 1 95.31 215 PHE A C 1
ATOM 1615 O O . PHE A 1 215 ? -3.387 0.146 -19.5 1 95.31 215 PHE A O 1
ATOM 1622 N N . ASN A 1 216 ? -4.84 -1.511 -19.891 1 96.44 216 ASN A N 1
ATOM 1623 C CA . ASN A 1 216 ? -5.277 -0.92 -21.156 1 96.44 216 ASN A CA 1
ATOM 1624 C C . ASN A 1 216 ? -5.938 0.439 -20.938 1 96.44 216 ASN A C 1
ATOM 1626 O O . ASN A 1 216 ? -5.773 1.352 -21.734 1 96.44 216 ASN A O 1
ATOM 1630 N N . LYS A 1 217 ? -6.602 0.534 -19.906 1 94.12 217 LYS A N 1
ATOM 1631 C CA . LYS A 1 217 ? -7.211 1.82 -19.578 1 94.12 217 LYS A CA 1
ATOM 1632 C C . LYS A 1 217 ? -6.152 2.85 -19.203 1 94.12 217 LYS A C 1
ATOM 1634 O O . LYS A 1 217 ? -6.273 4.031 -19.531 1 94.12 217 LYS A O 1
ATOM 1639 N N . ALA A 1 218 ? -5.211 2.445 -18.438 1 93.25 218 ALA A N 1
ATOM 1640 C CA . ALA A 1 218 ? -4.172 3.344 -17.938 1 93.25 218 ALA A CA 1
ATOM 1641 C C . ALA A 1 218 ? -3.275 3.826 -19.078 1 93.25 218 ALA A C 1
ATOM 1643 O O . ALA A 1 218 ? -2.908 5.004 -19.125 1 93.25 218 ALA A O 1
ATOM 1644 N N . PHE A 1 219 ? -2.891 2.959 -19.938 1 91.69 219 PHE A N 1
ATOM 1645 C CA . PHE A 1 219 ? -1.892 3.271 -20.953 1 91.69 219 PHE A CA 1
ATOM 1646 C C . PHE A 1 219 ? -2.553 3.57 -22.297 1 91.69 219 PHE A C 1
ATOM 1648 O O . PHE A 1 219 ? -1.889 4 -23.234 1 91.69 219 PHE A O 1
ATOM 1655 N N . LYS A 1 220 ? -3.812 3.293 -22.422 1 91.31 220 LYS A N 1
ATOM 1656 C CA . LYS A 1 220 ? -4.617 3.654 -23.594 1 91.31 220 LYS A CA 1
ATOM 1657 C C . LYS A 1 220 ? -4.117 2.951 -24.844 1 91.31 220 LYS A C 1
ATOM 1659 O O . LYS A 1 220 ? -3.844 3.6 -25.859 1 91.31 220 LYS A O 1
ATOM 1664 N N . PHE A 1 221 ? -4.066 1.666 -24.766 1 90.44 221 PHE A N 1
ATOM 1665 C CA . PHE A 1 221 ? -3.768 0.834 -25.922 1 90.44 221 PHE A CA 1
ATOM 1666 C C . PHE A 1 221 ? -4.793 -0.285 -26.062 1 90.44 221 PHE A C 1
ATOM 1668 O O . PHE A 1 221 ? -5.488 -0.622 -25.094 1 90.44 221 PHE A O 1
ATOM 1675 N N . ASP A 1 222 ? -4.883 -0.868 -27.219 1 93.94 222 ASP A N 1
ATOM 1676 C CA . ASP A 1 222 ? -5.945 -1.828 -27.5 1 93.94 222 ASP A CA 1
ATOM 1677 C C . ASP A 1 222 ? -5.371 -3.199 -27.844 1 93.94 222 ASP A C 1
ATOM 1679 O O . ASP A 1 222 ? -5.922 -3.918 -28.688 1 93.94 222 ASP A O 1
ATOM 1683 N N . VAL A 1 223 ? -4.27 -3.494 -27.406 1 92.69 223 VAL A N 1
ATOM 1684 C CA . VAL A 1 223 ? -3.65 -4.805 -27.562 1 92.69 223 VAL A CA 1
ATOM 1685 C C . VAL A 1 223 ? -3.332 -5.398 -26.203 1 92.69 223 VAL A C 1
ATOM 1687 O O . VAL A 1 223 ? -3.498 -4.734 -25.172 1 92.69 223 VAL A O 1
ATOM 1690 N N . SER A 1 224 ? -3.01 -6.648 -26.188 1 90.69 224 SER A N 1
ATOM 1691 C CA . SER A 1 224 ? -2.635 -7.273 -24.922 1 90.69 224 SER A CA 1
ATOM 1692 C C . SER A 1 224 ? -1.353 -6.668 -24.359 1 90.69 224 SER A C 1
ATOM 1694 O O . SER A 1 224 ? -0.587 -6.035 -25.094 1 90.69 224 SER A O 1
ATOM 1696 N N . PHE A 1 225 ? -1.174 -6.84 -23.109 1 87.69 225 PHE A N 1
ATOM 1697 C CA . PHE A 1 225 ? 0.018 -6.336 -22.438 1 87.69 225 PHE A CA 1
ATOM 1698 C C . PHE A 1 225 ? 1.28 -6.867 -23.109 1 87.69 225 PHE A C 1
ATOM 1700 O O . PHE A 1 225 ? 2.24 -6.121 -23.312 1 87.69 225 PHE A O 1
ATOM 1707 N N . PHE A 1 226 ? 1.294 -8.094 -23.422 1 82.12 226 PHE A N 1
ATOM 1708 C CA . PHE A 1 226 ? 2.463 -8.719 -24.031 1 82.12 226 PHE A CA 1
ATOM 1709 C C . PHE A 1 226 ? 2.725 -8.125 -25.422 1 82.12 226 PHE A C 1
ATOM 1711 O O . PHE A 1 226 ? 3.871 -7.836 -25.766 1 82.12 226 PHE A O 1
ATOM 1718 N N . GLU A 1 227 ? 1.659 -7.969 -26.172 1 85.75 227 GLU A N 1
ATOM 1719 C CA . GLU A 1 227 ? 1.8 -7.336 -27.469 1 85.75 227 GLU A CA 1
ATOM 1720 C C . GLU A 1 227 ? 2.295 -5.898 -27.344 1 85.75 227 GLU A C 1
ATOM 1722 O O . GLU A 1 227 ? 3.09 -5.434 -28.156 1 85.75 227 GLU A O 1
ATOM 1727 N N . TRP A 1 228 ? 1.762 -5.258 -26.359 1 89.62 228 TRP A N 1
ATOM 1728 C CA . TRP A 1 228 ? 2.193 -3.893 -26.078 1 89.62 228 TRP A CA 1
ATOM 1729 C C . TRP A 1 228 ? 3.688 -3.844 -25.781 1 89.62 228 TRP A C 1
ATOM 1731 O O . TRP A 1 228 ? 4.398 -2.963 -26.266 1 89.62 228 TRP A O 1
ATOM 1741 N N . MET A 1 229 ? 4.211 -4.734 -25 1 86.5 229 MET A N 1
ATOM 1742 C CA . MET A 1 229 ? 5.617 -4.762 -24.609 1 86.5 229 MET A CA 1
ATOM 1743 C C . MET A 1 229 ? 6.512 -5.055 -25.812 1 86.5 229 MET A C 1
ATOM 1745 O O . MET A 1 229 ? 7.676 -4.656 -25.828 1 86.5 229 MET A O 1
ATOM 1749 N N . GLU A 1 230 ? 6 -5.691 -26.781 1 84.69 230 GLU A N 1
ATOM 1750 C CA . GLU A 1 230 ? 6.781 -6.094 -27.953 1 84.69 230 GLU A CA 1
ATOM 1751 C C . GLU A 1 230 ? 6.961 -4.93 -28.922 1 84.69 230 GLU A C 1
ATOM 1753 O O . GLU A 1 230 ? 7.793 -4.996 -29.828 1 84.69 230 GLU A O 1
ATOM 1758 N N . ARG A 1 231 ? 6.254 -3.949 -28.703 1 88.94 231 ARG A N 1
ATOM 1759 C CA . ARG A 1 231 ? 6.418 -2.779 -29.562 1 88.94 231 ARG A CA 1
ATOM 1760 C C . ARG A 1 231 ? 7.812 -2.18 -29.406 1 88.94 231 ARG A C 1
ATOM 1762 O O . ARG A 1 231 ? 8.391 -2.223 -28.312 1 88.94 231 ARG A O 1
ATOM 1769 N N . PRO A 1 232 ? 8.336 -1.554 -30.469 1 89.38 232 PRO A N 1
ATOM 1770 C CA . PRO A 1 232 ? 9.703 -1.044 -30.453 1 89.38 232 PRO A CA 1
ATOM 1771 C C . PRO A 1 232 ? 9.922 0.021 -29.375 1 89.38 232 PRO A C 1
ATOM 1773 O O . PRO A 1 232 ? 11 0.088 -28.781 1 89.38 232 PRO A O 1
ATOM 1776 N N . GLU A 1 233 ? 8.938 0.798 -29.156 1 89.5 233 GLU A N 1
ATOM 1777 C CA . GLU A 1 233 ? 9.086 1.879 -28.188 1 89.5 233 GLU A CA 1
ATOM 1778 C C . GLU A 1 233 ? 9.141 1.337 -26.75 1 89.5 233 GLU A C 1
ATOM 1780 O O . GLU A 1 233 ? 9.523 2.053 -25.828 1 89.5 233 GLU A O 1
ATOM 1785 N N . ASN A 1 234 ? 8.812 0.052 -26.578 1 88.81 234 ASN A N 1
ATOM 1786 C CA . ASN A 1 234 ? 8.758 -0.536 -25.25 1 88.81 234 ASN A CA 1
ATOM 1787 C C . ASN A 1 234 ? 9.867 -1.565 -25.047 1 88.81 234 ASN A C 1
ATOM 1789 O O . ASN A 1 234 ? 9.766 -2.43 -24.172 1 88.81 234 ASN A O 1
ATOM 1793 N N . LYS A 1 235 ? 10.906 -1.462 -25.797 1 85.38 235 LYS A N 1
ATOM 1794 C CA . LYS A 1 235 ? 11.984 -2.447 -25.781 1 85.38 235 LYS A CA 1
ATOM 1795 C C . LYS A 1 235 ? 12.586 -2.582 -24.391 1 85.38 235 LYS A C 1
ATOM 1797 O O . LYS A 1 235 ? 12.93 -3.686 -23.969 1 85.38 235 LYS A O 1
ATOM 1802 N N . ASP A 1 236 ? 12.734 -1.467 -23.719 1 83.12 236 ASP A N 1
ATOM 1803 C CA . ASP A 1 236 ? 13.32 -1.498 -22.391 1 83.12 236 ASP A CA 1
ATOM 1804 C C . ASP A 1 236 ? 12.398 -2.207 -21.406 1 83.12 236 ASP A C 1
ATOM 1806 O O . ASP A 1 236 ? 12.867 -2.932 -20.516 1 83.12 236 ASP A O 1
ATOM 1810 N N . VAL A 1 237 ? 11.156 -1.965 -21.547 1 85.62 237 VAL A N 1
ATOM 1811 C CA . VAL A 1 237 ? 10.164 -2.615 -20.688 1 85.62 237 VAL A CA 1
ATOM 1812 C C . VAL A 1 237 ? 10.195 -4.125 -20.922 1 85.62 237 VAL A C 1
ATOM 1814 O O . VAL A 1 237 ? 10.188 -4.906 -19.969 1 85.62 237 VAL A O 1
ATOM 1817 N N . LEU A 1 238 ? 10.227 -4.453 -22.172 1 82.94 238 LEU A N 1
ATOM 1818 C CA . LEU A 1 238 ? 10.266 -5.867 -22.531 1 82.94 238 LEU A CA 1
ATOM 1819 C C . LEU A 1 238 ? 11.508 -6.543 -21.953 1 82.94 238 LEU A C 1
ATOM 1821 O O . LEU A 1 238 ? 11.422 -7.652 -21.422 1 82.94 238 LEU A O 1
ATOM 1825 N N . SER A 1 239 ? 12.625 -5.91 -22.047 1 79.06 239 SER A N 1
ATOM 1826 C CA . SER A 1 239 ? 13.875 -6.453 -21.531 1 79.06 239 SER A CA 1
ATOM 1827 C C . SER A 1 239 ? 13.805 -6.672 -20.016 1 79.06 239 SER A C 1
ATOM 1829 O O . SER A 1 239 ? 14.195 -7.727 -19.516 1 79.06 239 SER A O 1
ATOM 1831 N N . ARG A 1 240 ? 13.305 -5.707 -19.328 1 82 240 ARG A N 1
ATOM 1832 C CA . ARG A 1 240 ? 13.18 -5.816 -17.891 1 82 240 ARG A CA 1
ATOM 1833 C C . ARG A 1 240 ? 12.219 -6.93 -17.5 1 82 240 ARG A C 1
ATOM 1835 O O . ARG A 1 240 ? 12.445 -7.652 -16.531 1 82 240 ARG A O 1
ATOM 1842 N N . PHE A 1 241 ? 11.141 -7.051 -18.25 1 81.5 241 PHE A N 1
ATOM 1843 C CA . PHE A 1 241 ? 10.148 -8.078 -17.969 1 81.5 241 PHE A CA 1
ATOM 1844 C C . PHE A 1 241 ? 10.742 -9.469 -18.141 1 81.5 241 PHE A C 1
ATOM 1846 O O . PHE A 1 241 ? 10.516 -10.359 -17.312 1 81.5 241 PHE A O 1
ATOM 1853 N N . SER A 1 242 ? 11.453 -9.562 -19.188 1 72.5 242 SER A N 1
ATOM 1854 C CA . SER A 1 242 ? 12.102 -10.836 -19.453 1 72.5 242 SER A CA 1
ATOM 1855 C C . SER A 1 242 ? 13.062 -11.219 -18.344 1 72.5 242 SER A C 1
ATOM 1857 O O . SER A 1 242 ? 13.125 -12.383 -17.938 1 72.5 242 SER A O 1
ATOM 1859 N N . LEU A 1 243 ? 13.773 -10.234 -17.891 1 72.69 243 LEU A N 1
ATOM 1860 C CA . LEU A 1 243 ? 14.711 -10.461 -16.797 1 72.69 243 LEU A CA 1
ATOM 1861 C C . LEU A 1 243 ? 13.977 -10.805 -15.508 1 72.69 243 LEU A C 1
ATOM 1863 O O . LEU A 1 243 ? 14.422 -11.672 -14.75 1 72.69 243 LEU A O 1
ATOM 1867 N N . MET A 1 244 ? 12.906 -10.102 -15.25 1 76.81 244 MET A N 1
ATOM 1868 C CA . MET A 1 244 ? 12.086 -10.391 -14.078 1 76.81 244 MET A CA 1
ATOM 1869 C C . MET A 1 244 ? 11.562 -11.828 -14.125 1 76.81 244 MET A C 1
ATOM 1871 O O . MET A 1 244 ? 11.594 -12.531 -13.117 1 76.81 244 MET A O 1
ATOM 1875 N N . MET A 1 245 ? 11.047 -12.234 -15.234 1 72.25 245 MET A N 1
ATOM 1876 C CA . MET A 1 245 ? 10.516 -13.586 -15.383 1 72.25 245 MET A CA 1
ATOM 1877 C C . MET A 1 245 ? 11.609 -14.625 -15.164 1 72.25 245 MET A C 1
ATOM 1879 O O . MET A 1 245 ? 11.367 -15.664 -14.547 1 72.25 245 MET A O 1
ATOM 1883 N N . ARG A 1 246 ? 12.773 -14.344 -15.711 1 65.06 246 ARG A N 1
ATOM 1884 C CA . ARG A 1 246 ? 13.906 -15.242 -15.508 1 65.06 246 ARG A CA 1
ATOM 1885 C C . ARG A 1 246 ? 14.258 -15.352 -14.023 1 65.06 246 ARG A C 1
ATOM 1887 O O . ARG A 1 246 ? 14.555 -16.438 -13.531 1 65.06 246 ARG A O 1
ATOM 1894 N N . ALA A 1 247 ? 14.203 -14.203 -13.406 1 65.81 247 ALA A N 1
ATOM 1895 C CA . ALA A 1 247 ? 14.5 -14.18 -11.977 1 65.81 247 ALA A CA 1
ATOM 1896 C C . ALA A 1 247 ? 13.508 -15.039 -11.195 1 65.81 247 ALA A C 1
ATOM 1898 O O . ALA A 1 247 ? 13.883 -15.727 -10.242 1 65.81 247 ALA A O 1
ATOM 1899 N N . THR A 1 248 ? 12.289 -14.938 -11.547 1 66 248 THR A N 1
ATOM 1900 C CA . THR A 1 248 ? 11.258 -15.742 -10.891 1 66 248 THR A CA 1
ATOM 1901 C C . THR A 1 248 ? 11.531 -17.234 -11.07 1 66 248 THR A C 1
ATOM 1903 O O . THR A 1 248 ? 11.344 -18.016 -10.141 1 66 248 THR A O 1
ATOM 1906 N N . THR A 1 249 ? 12.023 -17.547 -12.234 1 62.97 249 THR A N 1
ATOM 1907 C CA . THR A 1 249 ? 12.344 -18.938 -12.531 1 62.97 249 THR A CA 1
ATOM 1908 C C . THR A 1 249 ? 13.562 -19.391 -11.742 1 62.97 249 THR A C 1
ATOM 1910 O O . THR A 1 249 ? 13.594 -20.5 -11.211 1 62.97 249 THR A O 1
ATOM 1913 N N . ASP A 1 250 ? 14.508 -18.438 -11.641 1 62.84 250 ASP A N 1
ATOM 1914 C CA . ASP A 1 250 ? 15.758 -18.781 -10.953 1 62.84 250 ASP A CA 1
ATOM 1915 C C . ASP A 1 250 ? 15.539 -18.922 -9.453 1 62.84 250 ASP A C 1
ATOM 1917 O O . ASP A 1 250 ? 16.281 -19.641 -8.781 1 62.84 250 ASP A O 1
ATOM 1921 N N . LEU A 1 251 ? 14.602 -18.203 -9.062 1 62.94 251 LEU A N 1
ATOM 1922 C CA . LEU A 1 251 ? 14.336 -18.234 -7.625 1 62.94 251 LEU A CA 1
ATOM 1923 C C . LEU A 1 251 ? 13.641 -19.547 -7.238 1 62.94 251 LEU A C 1
ATOM 1925 O O . LEU A 1 251 ? 13.609 -19.906 -6.062 1 62.94 251 LEU A O 1
ATOM 1929 N N . LEU A 1 252 ? 13.148 -20.188 -8.227 1 68.69 252 LEU A N 1
ATOM 1930 C CA . LEU A 1 252 ? 12.469 -21.438 -7.898 1 68.69 252 LEU A CA 1
ATOM 1931 C C . LEU A 1 252 ? 13.43 -22.625 -8.008 1 68.69 252 LEU A C 1
ATOM 1933 O O . LEU A 1 252 ? 14.062 -22.812 -9.055 1 68.69 252 LEU A O 1
ATOM 1937 N N . PRO A 1 253 ? 13.664 -23.266 -6.914 1 70.56 253 PRO A N 1
ATOM 1938 C CA . PRO A 1 253 ? 14.539 -24.422 -6.949 1 70.56 253 PRO A CA 1
ATOM 1939 C C . PRO A 1 253 ? 13.992 -25.562 -7.82 1 70.56 253 PRO A C 1
ATOM 1941 O O . PRO A 1 253 ? 12.773 -25.656 -8.008 1 70.56 253 PRO A O 1
ATOM 1944 N N . ASP A 1 254 ? 14.906 -26.312 -8.406 1 77.62 254 ASP A N 1
ATOM 1945 C CA . ASP A 1 254 ? 14.516 -27.5 -9.164 1 77.62 254 ASP A CA 1
ATOM 1946 C C . ASP A 1 254 ? 13.562 -28.375 -8.352 1 77.62 254 ASP A C 1
ATOM 1948 O O . ASP A 1 254 ? 12.695 -29.047 -8.914 1 77.62 254 ASP A O 1
ATOM 1952 N N . ALA A 1 255 ? 13.781 -28.219 -7.105 1 78.19 255 ALA A N 1
ATOM 1953 C CA . ALA A 1 255 ? 12.961 -29.016 -6.191 1 78.19 255 ALA A CA 1
ATOM 1954 C C . ALA A 1 255 ? 11.477 -28.672 -6.344 1 78.19 255 ALA A C 1
ATOM 1956 O O . ALA A 1 255 ? 10.609 -29.516 -6.125 1 78.19 255 ALA A O 1
ATOM 1957 N N . ALA A 1 256 ? 11.242 -27.484 -6.719 1 80.88 256 ALA A N 1
ATOM 1958 C CA . ALA A 1 256 ? 9.859 -27.062 -6.918 1 80.88 256 ALA A CA 1
ATOM 1959 C C . ALA A 1 256 ? 9.195 -27.859 -8.039 1 80.88 256 ALA A C 1
ATOM 1961 O O . ALA A 1 256 ? 7.977 -28.031 -8.047 1 80.88 256 ALA A O 1
ATOM 1962 N N . ILE A 1 257 ? 10.031 -28.328 -8.938 1 84.94 257 ILE A N 1
ATOM 1963 C CA . ILE A 1 257 ? 9.539 -29.109 -10.078 1 84.94 257 ILE A CA 1
ATOM 1964 C C . ILE A 1 257 ? 9.539 -30.594 -9.734 1 84.94 257 ILE A C 1
ATOM 1966 O O . ILE A 1 257 ? 8.586 -31.312 -10.039 1 84.94 257 ILE A O 1
ATOM 1970 N N . LEU A 1 258 ? 10.523 -31.031 -9.023 1 89.94 258 LEU A N 1
ATOM 1971 C CA . LEU A 1 258 ? 10.797 -32.469 -8.883 1 89.94 258 LEU A CA 1
ATOM 1972 C C . LEU A 1 258 ? 10.055 -33.031 -7.688 1 89.94 258 LEU A C 1
ATOM 1974 O O . LEU A 1 258 ? 9.82 -34.25 -7.625 1 89.94 258 LEU A O 1
ATOM 1978 N N . ASN A 1 259 ? 9.664 -32.156 -6.789 1 87.31 259 ASN A N 1
ATOM 1979 C CA . ASN A 1 259 ? 9.094 -32.656 -5.547 1 87.31 259 ASN A CA 1
ATOM 1980 C C . ASN A 1 259 ? 7.57 -32.688 -5.594 1 87.31 259 ASN A C 1
ATOM 1982 O O . ASN A 1 259 ? 6.914 -33.031 -4.609 1 87.31 259 ASN A O 1
ATOM 1986 N N . GLY A 1 260 ? 6.992 -32.375 -6.625 1 92.5 260 GLY A N 1
ATOM 1987 C CA . GLY A 1 260 ? 5.551 -32.438 -6.797 1 92.5 260 GLY A CA 1
ATOM 1988 C C . GLY A 1 260 ? 5.09 -33.75 -7.41 1 92.5 260 GLY A C 1
ATOM 1989 O O . GLY A 1 260 ? 5.367 -34.812 -6.875 1 92.5 260 GLY A O 1
ATOM 1990 N N . PHE A 1 261 ? 4.555 -33.688 -8.547 1 95.44 261 PHE A N 1
ATOM 1991 C CA . PHE A 1 261 ? 4.145 -34.875 -9.273 1 95.44 261 PHE A CA 1
ATOM 1992 C C . PHE A 1 261 ? 5.324 -35.844 -9.477 1 95.44 261 PHE A C 1
ATOM 1994 O O . PHE A 1 261 ? 6.43 -35.406 -9.789 1 95.44 261 PHE A O 1
ATOM 2001 N N . ASP A 1 262 ? 5.086 -37.125 -9.242 1 95.94 262 ASP A N 1
ATOM 2002 C CA . ASP A 1 262 ? 6.141 -38.125 -9.367 1 95.94 262 ASP A CA 1
ATOM 2003 C C . ASP A 1 262 ? 6.352 -38.531 -10.82 1 95.94 262 ASP A C 1
ATOM 2005 O O . ASP A 1 262 ? 5.922 -39.625 -11.234 1 95.94 262 ASP A O 1
ATOM 2009 N N . PHE A 1 263 ? 7.113 -37.75 -11.5 1 97.19 263 PHE A N 1
ATOM 2010 C CA . PHE A 1 263 ? 7.398 -38.031 -12.898 1 97.19 263 PHE A CA 1
ATOM 2011 C C . PHE A 1 263 ? 8.172 -39.344 -13.047 1 97.19 263 PHE A C 1
ATOM 2013 O O . PHE A 1 263 ? 8.117 -40 -14.094 1 97.19 263 PHE A O 1
ATOM 2020 N N . GLY A 1 264 ? 8.891 -39.688 -12.031 1 95.69 264 GLY A N 1
ATOM 2021 C CA . GLY A 1 264 ? 9.68 -40.906 -12.047 1 95.69 264 GLY A CA 1
ATOM 2022 C C . GLY A 1 264 ? 8.82 -42.156 -12.078 1 95.69 264 GLY A C 1
ATOM 2023 O O . GLY A 1 264 ? 9.297 -43.25 -12.445 1 95.69 264 GLY A O 1
ATOM 2024 N N . SER A 1 265 ? 7.641 -42.062 -11.719 1 96.12 265 SER A N 1
ATOM 2025 C CA . SER A 1 265 ? 6.746 -43.219 -11.68 1 96.12 265 SER A CA 1
ATOM 2026 C C . SER A 1 265 ? 6.172 -43.5 -13.062 1 96.12 265 SER A C 1
ATOM 2028 O O . SER A 1 265 ? 5.559 -44.562 -13.273 1 96.12 265 SER A O 1
ATOM 2030 N N . LEU A 1 266 ? 6.375 -42.625 -14.055 1 97.19 266 LEU A N 1
ATOM 2031 C CA . LEU A 1 266 ? 5.867 -42.812 -15.414 1 97.19 266 LEU A CA 1
ATOM 2032 C C . LEU A 1 266 ? 6.609 -43.969 -16.109 1 97.19 266 LEU A C 1
ATOM 2034 O O . LEU A 1 266 ? 7.785 -44.219 -15.828 1 97.19 266 LEU A O 1
ATOM 2038 N N . PRO A 1 267 ? 5.973 -44.656 -17 1 96.19 267 PRO A N 1
ATOM 2039 C CA . PRO A 1 267 ? 6.664 -45.719 -17.734 1 96.19 267 PRO A CA 1
ATOM 2040 C C . PRO A 1 267 ? 7.738 -45.188 -18.688 1 96.19 267 PRO A C 1
ATOM 2042 O O . PRO A 1 267 ? 7.656 -44.031 -19.125 1 96.19 267 PRO A O 1
ATOM 2045 N N . ASP A 1 268 ? 8.664 -46.031 -19 1 96.56 268 ASP A N 1
ATOM 2046 C CA . ASP A 1 268 ? 9.68 -45.688 -19.969 1 96.56 268 ASP A CA 1
ATOM 2047 C C . ASP A 1 268 ? 9.039 -45.281 -21.297 1 96.56 268 ASP A C 1
ATOM 2049 O O . ASP A 1 268 ? 8.125 -45.938 -21.781 1 96.56 268 ASP A O 1
ATOM 2053 N N . GLY A 1 269 ? 9.516 -44.156 -21.797 1 96.31 269 GLY A N 1
ATOM 2054 C CA . GLY A 1 269 ? 9.016 -43.688 -23.078 1 96.31 269 GLY A CA 1
ATOM 2055 C C . GLY A 1 269 ? 7.785 -42.812 -22.969 1 96.31 269 GLY A C 1
ATOM 2056 O O . GLY A 1 269 ? 7.285 -42.312 -23.969 1 96.31 269 GLY A O 1
ATOM 2057 N N . ALA A 1 270 ? 7.344 -42.656 -21.719 1 97.75 270 ALA A N 1
ATOM 2058 C CA . ALA A 1 270 ? 6.172 -41.812 -21.516 1 97.75 270 ALA A CA 1
ATOM 2059 C C . ALA A 1 270 ? 6.398 -40.406 -22.078 1 97.75 270 ALA A C 1
ATOM 2061 O O . ALA A 1 270 ? 7.52 -39.906 -22.062 1 97.75 270 ALA A O 1
ATOM 2062 N N . LEU A 1 271 ? 5.312 -39.812 -22.547 1 98.31 271 LEU A N 1
ATOM 2063 C CA . LEU A 1 271 ? 5.379 -38.469 -23.156 1 98.31 271 LEU A CA 1
ATOM 2064 C C . LEU A 1 271 ? 4.797 -37.406 -22.25 1 98.31 271 LEU A C 1
ATOM 2066 O O . LEU A 1 271 ? 3.631 -37.5 -21.844 1 98.31 271 LEU A O 1
ATOM 2070 N N . VAL A 1 272 ? 5.605 -36.5 -21.891 1 98.62 272 VAL A N 1
ATOM 2071 C CA . VAL A 1 272 ? 5.203 -35.312 -21.141 1 98.62 272 VAL A CA 1
ATOM 2072 C C . VAL A 1 272 ? 5.125 -34.094 -22.078 1 98.62 272 VAL A C 1
ATOM 2074 O O . VAL A 1 272 ? 6.094 -33.781 -22.766 1 98.62 272 VAL A O 1
ATOM 2077 N N . VAL A 1 273 ? 3.979 -33.5 -22.125 1 98.69 273 VAL A N 1
ATOM 2078 C CA . VAL A 1 273 ? 3.799 -32.312 -22.953 1 98.69 273 VAL A CA 1
ATOM 2079 C C . VAL A 1 273 ? 3.783 -31.078 -22.062 1 98.69 273 VAL A C 1
ATOM 2081 O O . VAL A 1 273 ? 2.895 -30.906 -21.219 1 98.69 273 VAL A O 1
ATOM 2084 N N . ASP A 1 274 ? 4.75 -30.25 -22.219 1 98.06 274 ASP A N 1
ATOM 2085 C CA . ASP A 1 274 ? 4.879 -28.938 -21.562 1 98.06 274 ASP A CA 1
ATOM 2086 C C . ASP A 1 274 ? 4.148 -27.859 -22.359 1 98.06 274 ASP A C 1
ATOM 2088 O O . ASP A 1 274 ? 4.719 -27.25 -23.266 1 98.06 274 ASP A O 1
ATOM 2092 N N . VAL A 1 275 ? 2.895 -27.656 -21.938 1 97.56 275 VAL A N 1
ATOM 2093 C CA . VAL A 1 275 ? 2.01 -26.766 -22.672 1 97.56 275 VAL A CA 1
ATOM 2094 C C . VAL A 1 275 ? 2.387 -25.312 -22.391 1 97.56 275 VAL A C 1
ATOM 2096 O O . VAL A 1 275 ? 2.439 -24.891 -21.234 1 97.56 275 VAL A O 1
ATOM 2099 N N . ALA A 1 276 ? 2.555 -24.531 -23.484 1 94.12 276 ALA A N 1
ATOM 2100 C CA . ALA A 1 276 ? 3.039 -23.172 -23.344 1 94.12 276 ALA A CA 1
ATOM 2101 C C . ALA A 1 276 ? 4.277 -23.109 -22.453 1 94.12 276 ALA A C 1
ATOM 2103 O O . ALA A 1 276 ? 4.332 -22.328 -21.5 1 94.12 276 ALA A O 1
ATOM 2104 N N . GLY A 1 277 ? 5.273 -23.922 -22.781 1 92.12 277 GLY A N 1
ATOM 2105 C CA . GLY A 1 277 ? 6.41 -24.172 -21.906 1 92.12 277 GLY A CA 1
ATOM 2106 C C . GLY A 1 277 ? 7.543 -23.188 -22.094 1 92.12 277 GLY A C 1
ATOM 2107 O O . GLY A 1 277 ? 8.547 -23.234 -21.391 1 92.12 277 GLY A O 1
ATOM 2108 N N . GLY A 1 278 ? 7.328 -22.203 -23.031 1 88.62 278 GLY A N 1
ATOM 2109 C CA . GLY A 1 278 ? 8.398 -21.25 -23.312 1 88.62 278 GLY A CA 1
ATOM 2110 C C . GLY A 1 278 ? 9.633 -21.891 -23.906 1 88.62 278 GLY A C 1
ATOM 2111 O O . GLY A 1 278 ? 9.539 -22.641 -24.891 1 88.62 278 GLY A O 1
ATOM 2112 N N . ILE A 1 279 ? 10.766 -21.609 -23.312 1 86.88 279 ILE A N 1
ATOM 2113 C CA . ILE A 1 279 ? 12 -22.203 -23.828 1 86.88 279 ILE A CA 1
ATOM 2114 C C . ILE A 1 279 ? 12.188 -23.594 -23.234 1 86.88 279 ILE A C 1
ATOM 2116 O O . ILE A 1 279 ? 13.141 -24.297 -23.578 1 86.88 279 ILE A O 1
ATOM 2120 N N . GLY A 1 280 ? 11.32 -23.969 -22.344 1 91.19 280 GLY A N 1
ATOM 2121 C CA . GLY A 1 280 ? 11.305 -25.344 -21.844 1 91.19 280 GLY A CA 1
ATOM 2122 C C . GLY A 1 280 ? 12.156 -25.531 -20.609 1 91.19 280 GLY A C 1
ATOM 2123 O O . GLY A 1 280 ? 12.797 -26.578 -20.438 1 91.19 280 GLY A O 1
ATOM 2124 N N . SER A 1 281 ? 12.188 -24.5 -19.719 1 87.81 281 SER A N 1
ATOM 2125 C CA . SER A 1 281 ? 13.016 -24.609 -18.516 1 87.81 281 SER A CA 1
ATOM 2126 C C . SER A 1 281 ? 12.547 -25.734 -17.609 1 87.81 281 SER A C 1
ATOM 2128 O O . SER A 1 281 ? 13.359 -26.438 -17 1 87.81 281 SER A O 1
ATOM 2130 N N . LEU A 1 282 ? 11.234 -25.875 -17.422 1 91.12 282 LEU A N 1
ATOM 2131 C CA . LEU A 1 282 ? 10.688 -26.969 -16.625 1 91.12 282 LEU A CA 1
ATOM 2132 C C . LEU A 1 282 ? 11.055 -28.312 -17.25 1 91.12 282 LEU A C 1
ATOM 2134 O O . LEU A 1 282 ? 11.547 -29.203 -16.547 1 91.12 282 LEU A O 1
ATOM 2138 N N . SER A 1 283 ? 10.875 -28.438 -18.531 1 95.62 283 SER A N 1
ATOM 2139 C CA . SER A 1 283 ? 11.156 -29.672 -19.234 1 95.62 283 SER A CA 1
ATOM 2140 C C . SER A 1 283 ? 12.648 -30.016 -19.203 1 95.62 283 SER A C 1
ATOM 2142 O O . SER A 1 283 ? 13.023 -31.188 -19.156 1 95.62 283 SER A O 1
ATOM 2144 N N . MET A 1 284 ? 13.469 -28.969 -19.234 1 94.06 284 MET A N 1
ATOM 2145 C CA . MET A 1 284 ? 14.914 -29.172 -19.156 1 94.06 284 MET A CA 1
ATOM 2146 C C . MET A 1 284 ? 15.289 -29.891 -17.875 1 94.06 284 MET A C 1
ATOM 2148 O O . MET A 1 284 ? 16.047 -30.859 -17.891 1 94.06 284 MET A O 1
ATOM 2152 N N . VAL A 1 285 ? 14.75 -29.391 -16.734 1 93.12 285 VAL A N 1
ATOM 2153 C CA . VAL A 1 285 ? 15.016 -30 -15.438 1 93.12 285 VAL A CA 1
ATOM 2154 C C . VAL A 1 285 ? 14.539 -31.453 -15.445 1 93.12 285 VAL A C 1
ATOM 2156 O O . VAL A 1 285 ? 15.258 -32.344 -15.008 1 93.12 285 VAL A O 1
ATOM 2159 N N . LEU A 1 286 ? 13.398 -31.75 -15.969 1 96.75 286 LEU A N 1
ATOM 2160 C CA . LEU A 1 286 ? 12.82 -33.094 -15.984 1 96.75 286 LEU A CA 1
ATOM 2161 C C . LEU A 1 286 ? 13.594 -34 -16.922 1 96.75 286 LEU A C 1
ATOM 2163 O O . LEU A 1 286 ? 13.836 -35.188 -16.609 1 96.75 286 LEU A O 1
ATOM 2167 N N . ALA A 1 287 ? 13.93 -33.469 -18.078 1 97.44 287 ALA A N 1
ATOM 2168 C CA . ALA A 1 287 ? 14.641 -34.25 -19.078 1 97.44 287 ALA A CA 1
ATOM 2169 C C . ALA A 1 287 ? 16.016 -34.688 -18.547 1 97.44 287 ALA A C 1
ATOM 2171 O O . ALA A 1 287 ? 16.469 -35.781 -18.844 1 97.44 287 ALA A O 1
ATOM 2172 N N . LYS A 1 288 ? 16.641 -33.812 -17.875 1 96.56 288 LYS A N 1
ATOM 2173 C CA . LYS A 1 288 ? 17.938 -34.125 -17.266 1 96.56 288 LYS A CA 1
ATOM 2174 C C . LYS A 1 288 ? 17.781 -35.188 -16.172 1 96.56 288 LYS A C 1
ATOM 2176 O O . LYS A 1 288 ? 18.625 -36.062 -16.031 1 96.56 288 LYS A O 1
ATOM 2181 N N . THR A 1 289 ? 16.781 -35.125 -15.391 1 96.62 289 THR A N 1
ATOM 2182 C CA . THR A 1 289 ? 16.562 -35.969 -14.227 1 96.62 289 THR A CA 1
ATOM 2183 C C . THR A 1 289 ? 16.031 -37.344 -14.648 1 96.62 289 THR A C 1
ATOM 2185 O O . THR A 1 289 ? 16.359 -38.375 -14.023 1 96.62 289 THR A O 1
ATOM 2188 N N . PHE A 1 290 ? 15.18 -37.375 -15.695 1 97.31 290 PHE A N 1
ATOM 2189 C CA . PHE A 1 290 ? 14.531 -38.594 -16.141 1 97.31 290 PHE A CA 1
ATOM 2190 C C . PHE A 1 290 ? 14.859 -38.875 -17.609 1 97.31 290 PHE A C 1
ATOM 2192 O O . PHE A 1 290 ? 14.039 -38.625 -18.484 1 97.31 290 PHE A O 1
ATOM 2199 N N . PRO A 1 291 ? 15.891 -39.531 -17.875 1 96.38 291 PRO A N 1
ATOM 2200 C CA . PRO A 1 291 ? 16.406 -39.688 -19.234 1 96.38 291 PRO A CA 1
ATOM 2201 C C . PRO A 1 291 ? 15.523 -40.594 -20.094 1 96.38 291 PRO A C 1
ATOM 2203 O O . PRO A 1 291 ? 15.68 -40.625 -21.328 1 96.38 291 PRO A O 1
ATOM 2206 N N . LYS A 1 292 ? 14.617 -41.312 -19.516 1 96.94 292 LYS A N 1
ATOM 2207 C CA . LYS A 1 292 ? 13.82 -42.25 -20.281 1 96.94 292 LYS A CA 1
ATOM 2208 C C . LYS A 1 292 ? 12.484 -41.625 -20.703 1 96.94 292 LYS A C 1
ATOM 2210 O O . LYS A 1 292 ? 11.711 -42.25 -21.438 1 96.94 292 LYS A O 1
ATOM 2215 N N . LEU A 1 293 ? 12.188 -40.469 -20.266 1 97.88 293 LEU A N 1
ATOM 2216 C CA . LEU A 1 293 ? 10.938 -39.781 -20.625 1 97.88 293 LEU A CA 1
ATOM 2217 C C . LEU A 1 293 ? 11.109 -38.969 -21.891 1 97.88 293 LEU A C 1
ATOM 2219 O O . LEU A 1 293 ? 12.211 -38.531 -22.203 1 97.88 293 LEU A O 1
ATOM 2223 N N . ASN A 1 294 ? 10.086 -38.875 -22.625 1 98.19 294 ASN A N 1
ATOM 2224 C CA . ASN A 1 294 ? 10.023 -38 -23.797 1 98.19 294 ASN A CA 1
ATOM 2225 C C . ASN A 1 294 ? 9.289 -36.688 -23.484 1 98.19 294 ASN A C 1
ATOM 2227 O O . ASN A 1 294 ? 8.391 -36.656 -22.641 1 98.19 294 ASN A O 1
ATOM 2231 N N . PHE A 1 295 ? 9.672 -35.656 -24.188 1 98.38 295 PHE A N 1
ATOM 2232 C CA . PHE A 1 295 ? 9.094 -34.344 -23.891 1 98.38 295 PHE A CA 1
ATOM 2233 C C . PHE A 1 295 ? 8.719 -33.625 -25.188 1 98.38 295 PHE A C 1
ATOM 2235 O O . PHE A 1 295 ? 9.43 -33.719 -26.188 1 98.38 295 PHE A O 1
ATOM 2242 N N . VAL A 1 296 ? 7.617 -33 -25.203 1 98.19 296 VAL A N 1
ATOM 2243 C CA . VAL A 1 296 ? 7.246 -31.984 -26.188 1 98.19 296 VAL A CA 1
ATOM 2244 C C . VAL A 1 296 ? 7.059 -30.641 -25.484 1 98.19 296 VAL A C 1
ATOM 2246 O O . VAL A 1 296 ? 6.27 -30.531 -24.547 1 98.19 296 VAL A O 1
ATOM 2249 N N . VAL A 1 297 ? 7.816 -29.703 -25.875 1 97.56 297 VAL A N 1
ATOM 2250 C CA . VAL A 1 297 ? 7.645 -28.328 -25.406 1 97.56 297 VAL A CA 1
ATOM 2251 C C . VAL A 1 297 ? 6.891 -27.516 -26.438 1 97.56 297 VAL A C 1
ATOM 2253 O O . VAL A 1 297 ? 7.379 -27.312 -27.562 1 97.56 297 VAL A O 1
ATOM 2256 N N . GLU A 1 298 ? 5.699 -27.125 -26.047 1 96.69 298 GLU A N 1
ATOM 2257 C CA . GLU A 1 298 ? 4.852 -26.359 -26.953 1 96.69 298 GLU A CA 1
ATOM 2258 C C . GLU A 1 298 ? 4.844 -24.875 -26.562 1 96.69 298 GLU A C 1
ATOM 2260 O O . GLU A 1 298 ? 4.789 -24.547 -25.375 1 96.69 298 GLU A O 1
ATOM 2265 N N . ASP A 1 299 ? 4.906 -24.078 -27.469 1 93.56 299 ASP A N 1
ATOM 2266 C CA . ASP A 1 299 ? 4.641 -22.656 -27.297 1 93.56 299 ASP A CA 1
ATOM 2267 C C . ASP A 1 299 ? 4.445 -21.969 -28.641 1 93.56 299 ASP A C 1
ATOM 2269 O O . ASP A 1 299 ? 4.469 -22.609 -29.688 1 93.56 299 ASP A O 1
ATOM 2273 N N . ARG A 1 300 ? 4.129 -20.656 -28.688 1 86.31 300 ARG A N 1
ATOM 2274 C CA . ARG A 1 300 ? 4.004 -19.875 -29.922 1 86.31 300 ARG A CA 1
ATOM 2275 C C . ARG A 1 300 ? 5.262 -19.984 -30.766 1 86.31 300 ARG A C 1
ATOM 2277 O O . ARG A 1 300 ? 6.348 -20.25 -30.25 1 86.31 300 ARG A O 1
ATOM 2284 N N . PRO A 1 301 ? 5.195 -19.781 -31.984 1 87.31 301 PRO A N 1
ATOM 2285 C CA . PRO A 1 301 ? 6.285 -20.031 -32.938 1 87.31 301 PRO A CA 1
ATOM 2286 C C . PRO A 1 301 ? 7.586 -19.344 -32.531 1 87.31 301 PRO A C 1
ATOM 2288 O O . PRO A 1 301 ? 8.648 -19.969 -32.562 1 87.31 301 PRO A O 1
ATOM 2291 N N . GLN A 1 302 ? 7.578 -18.094 -32.188 1 81.31 302 GLN A N 1
ATOM 2292 C CA . GLN A 1 302 ? 8.789 -17.375 -31.828 1 81.31 302 GLN A CA 1
ATOM 2293 C C . GLN A 1 302 ? 9.469 -18.016 -30.625 1 81.31 302 GLN A C 1
ATOM 2295 O O . GLN A 1 302 ? 10.695 -18.156 -30.594 1 81.31 302 GLN A O 1
ATOM 2300 N N . LEU A 1 303 ? 8.727 -18.406 -29.609 1 80.88 303 LEU A N 1
ATOM 2301 C CA . LEU A 1 303 ? 9.289 -19.016 -28.422 1 80.88 303 LEU A CA 1
ATOM 2302 C C . LEU A 1 303 ? 9.844 -20.406 -28.719 1 80.88 303 LEU A C 1
ATOM 2304 O O . LEU A 1 303 ? 10.859 -20.812 -28.141 1 80.88 303 LEU A O 1
ATOM 2308 N N . ALA A 1 304 ? 9.141 -21.125 -29.516 1 86.69 304 ALA A N 1
ATOM 2309 C CA . ALA A 1 304 ? 9.641 -22.438 -29.922 1 86.69 304 ALA A CA 1
ATOM 2310 C C . ALA A 1 304 ? 11 -22.312 -30.609 1 86.69 304 ALA A C 1
ATOM 2312 O O . ALA A 1 304 ? 11.898 -23.125 -30.375 1 86.69 304 ALA A O 1
ATOM 2313 N N . SER A 1 305 ? 11.125 -21.281 -31.484 1 88.81 305 SER A N 1
ATOM 2314 C CA . SER A 1 305 ? 12.391 -21.016 -32.156 1 88.81 305 SER A CA 1
ATOM 2315 C C . SER A 1 305 ? 13.477 -20.609 -31.156 1 88.81 305 SER A C 1
ATOM 2317 O O . SER A 1 305 ? 14.625 -21.031 -31.281 1 88.81 305 SER A O 1
ATOM 2319 N N . ASP A 1 306 ? 13.094 -19.812 -30.188 1 84.62 306 ASP A N 1
ATOM 2320 C CA . ASP A 1 306 ? 14.023 -19.328 -29.188 1 84.62 306 ASP A CA 1
ATOM 2321 C C . ASP A 1 306 ? 14.508 -20.469 -28.281 1 84.62 306 ASP A C 1
ATOM 2323 O O . ASP A 1 306 ? 15.562 -20.359 -27.656 1 84.62 306 ASP A O 1
ATOM 2327 N N . ALA A 1 307 ? 13.742 -21.547 -28.188 1 90.06 307 ALA A N 1
ATOM 2328 C CA . ALA A 1 307 ? 14.055 -22.672 -27.312 1 90.06 307 ALA A CA 1
ATOM 2329 C C . ALA A 1 307 ? 15.203 -23.5 -27.875 1 90.06 307 ALA A C 1
ATOM 2331 O O . ALA A 1 307 ? 15.93 -24.156 -27.125 1 90.06 307 ALA A O 1
ATOM 2332 N N . GLU A 1 308 ? 15.383 -23.438 -29.156 1 94.5 308 GLU A N 1
ATOM 2333 C CA . GLU A 1 308 ? 16.344 -24.312 -29.828 1 94.5 308 GLU A CA 1
ATOM 2334 C C . GLU A 1 308 ? 17.766 -24.062 -29.312 1 94.5 308 GLU A C 1
ATOM 2336 O O . GLU A 1 308 ? 18.453 -25 -28.906 1 94.5 308 GLU A O 1
ATOM 2341 N N . PRO A 1 309 ? 18.234 -22.781 -29.344 1 93.69 309 PRO A N 1
ATOM 2342 C CA . PRO A 1 309 ? 19.578 -22.547 -28.828 1 93.69 309 PRO A CA 1
ATOM 2343 C C . PRO A 1 309 ? 19.75 -22.953 -27.375 1 93.69 309 PRO A C 1
ATOM 2345 O O . PRO A 1 309 ? 20.812 -23.422 -26.969 1 93.69 309 PRO A O 1
ATOM 2348 N N . TYR A 1 310 ? 18.781 -22.766 -26.594 1 90.5 310 TYR A N 1
ATOM 2349 C CA . TYR A 1 310 ? 18.812 -23.125 -25.188 1 90.5 310 TYR A CA 1
ATOM 2350 C C . TYR A 1 310 ? 19.031 -24.625 -25 1 90.5 310 TYR A C 1
ATOM 2352 O O . TYR A 1 310 ? 19.891 -25.031 -24.219 1 90.5 310 TYR A O 1
ATOM 2360 N N . TRP A 1 311 ? 18.328 -25.438 -25.734 1 95 311 TRP A N 1
ATOM 2361 C CA . TRP A 1 311 ? 18.422 -26.891 -25.609 1 95 311 TRP A CA 1
ATOM 2362 C C . TRP A 1 311 ? 19.703 -27.406 -26.25 1 95 311 TRP A C 1
ATOM 2364 O O . TRP A 1 311 ? 20.328 -28.344 -25.734 1 95 311 TRP A O 1
ATOM 2374 N N . LYS A 1 312 ? 20.109 -26.797 -27.344 1 96.12 312 LYS A N 1
ATOM 2375 C CA . LYS A 1 312 ? 21.359 -27.188 -27.984 1 96.12 312 LYS A CA 1
ATOM 2376 C C . LYS A 1 312 ? 22.562 -26.953 -27.062 1 96.12 312 LYS A C 1
ATOM 2378 O O . LYS A 1 312 ? 23.516 -27.719 -27.078 1 96.12 312 LYS A O 1
ATOM 2383 N N . SER A 1 313 ? 22.453 -25.953 -26.328 1 95.12 313 SER A N 1
ATOM 2384 C CA . SER A 1 313 ? 23.547 -25.594 -25.438 1 95.12 313 SER A CA 1
ATOM 2385 C C . SER A 1 313 ? 23.531 -26.453 -24.172 1 95.12 313 SER A C 1
ATOM 2387 O O . SER A 1 313 ? 24.578 -26.703 -23.578 1 95.12 313 SER A O 1
ATOM 2389 N N . ASN A 1 314 ? 22.422 -26.922 -23.734 1 94.62 314 ASN A N 1
ATOM 2390 C CA . ASN A 1 314 ? 22.328 -27.5 -22.406 1 94.62 314 ASN A CA 1
ATOM 2391 C C . ASN A 1 314 ? 22.109 -29.016 -22.469 1 94.62 314 ASN A C 1
ATOM 2393 O O . ASN A 1 314 ? 22.516 -29.734 -21.547 1 94.62 314 ASN A O 1
ATOM 2397 N N . LEU A 1 315 ? 21.359 -29.484 -23.469 1 96.62 315 LEU A N 1
ATOM 2398 C CA . LEU A 1 315 ? 21.062 -30.906 -23.609 1 96.62 315 LEU A CA 1
ATOM 2399 C C . LEU A 1 315 ? 20.875 -31.281 -25.078 1 96.62 315 LEU A C 1
ATOM 2401 O O . LEU A 1 315 ? 19.812 -31.766 -25.469 1 96.62 315 LEU A O 1
ATOM 2405 N N . PRO A 1 316 ? 21.891 -31.094 -25.859 1 96.5 316 PRO A N 1
ATOM 2406 C CA . PRO A 1 316 ? 21.766 -31.297 -27.312 1 96.5 316 PRO A CA 1
ATOM 2407 C C . PRO A 1 316 ?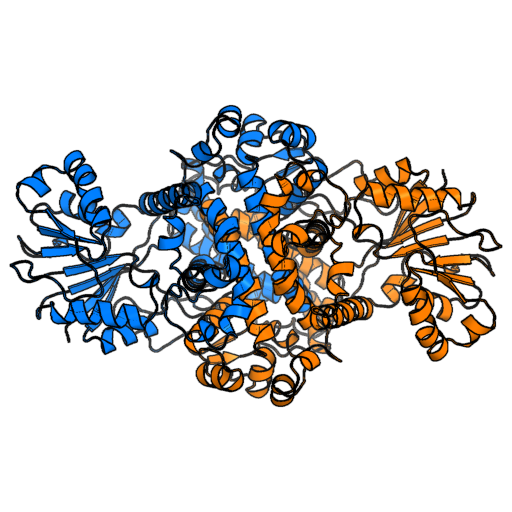 21.344 -32.719 -27.688 1 96.5 316 PRO A C 1
ATOM 2409 O O . PRO A 1 316 ? 20.609 -32.906 -28.656 1 96.5 316 PRO A O 1
ATOM 2412 N N . GLU A 1 317 ? 21.75 -33.688 -26.969 1 96.62 317 GLU A N 1
ATOM 2413 C CA . GLU A 1 317 ? 21.453 -35.094 -27.281 1 96.62 317 GLU A CA 1
ATOM 2414 C C . GLU A 1 317 ? 19.953 -35.344 -27.219 1 96.62 317 GLU A C 1
ATOM 2416 O O . GLU A 1 317 ? 19.438 -36.188 -27.953 1 96.62 317 GLU A O 1
ATOM 2421 N N . ALA A 1 318 ? 19.234 -34.594 -26.344 1 96.5 318 ALA A N 1
ATOM 2422 C CA . ALA A 1 318 ? 17.797 -34.781 -26.219 1 96.5 318 ALA A CA 1
ATOM 2423 C C . ALA A 1 318 ? 17.062 -34.281 -27.469 1 96.5 318 ALA A C 1
ATOM 2425 O O . ALA A 1 318 ? 16.047 -34.875 -27.875 1 96.5 318 ALA A O 1
ATOM 2426 N N . LEU A 1 319 ? 17.562 -33.281 -28.094 1 95.44 319 LEU A N 1
ATOM 2427 C CA . LEU A 1 319 ? 16.984 -32.781 -29.344 1 95.44 319 LEU A CA 1
ATOM 2428 C C . LEU A 1 319 ? 17.328 -33.688 -30.516 1 95.44 319 LEU A C 1
ATOM 2430 O O . LEU A 1 319 ? 16.484 -34 -31.344 1 95.44 319 LEU A O 1
ATOM 2434 N N . GLU A 1 320 ? 18.562 -34.094 -30.531 1 95.31 320 GLU A N 1
ATOM 2435 C CA . GLU A 1 320 ? 19.078 -34.906 -31.625 1 95.31 320 GLU A CA 1
ATOM 2436 C C . GLU A 1 320 ? 18.375 -36.281 -31.688 1 95.31 320 GLU A C 1
ATOM 2438 O O . GLU A 1 320 ? 18.094 -36.781 -32.781 1 95.31 320 GLU A O 1
ATOM 2443 N N . SER A 1 321 ? 18.125 -36.844 -30.578 1 96.12 321 SER A N 1
ATOM 2444 C CA . SER A 1 321 ? 17.5 -38.156 -30.5 1 96.12 321 SER A CA 1
ATOM 2445 C C . SER A 1 321 ? 16 -38.094 -30.734 1 96.12 321 SER A C 1
ATOM 2447 O O . SER A 1 321 ? 15.352 -39.125 -30.969 1 96.12 321 SER A O 1
ATOM 2449 N N . GLY A 1 322 ? 15.438 -36.844 -30.562 1 95.38 322 GLY A N 1
ATOM 2450 C CA . GLY A 1 322 ? 13.992 -36.688 -30.672 1 95.38 322 GLY A CA 1
ATOM 2451 C C . GLY A 1 322 ? 13.266 -36.875 -29.359 1 95.38 322 GLY A C 1
ATOM 2452 O O . GLY A 1 322 ? 12.047 -36.75 -29.297 1 95.38 322 GLY A O 1
ATOM 2453 N N . ARG A 1 323 ? 14.039 -37.156 -28.375 1 96.81 323 ARG A N 1
ATOM 2454 C CA . ARG A 1 323 ? 13.461 -37.312 -27.031 1 96.81 323 ARG A CA 1
ATOM 2455 C C . ARG A 1 323 ? 12.75 -36.031 -26.609 1 96.81 323 ARG A C 1
ATOM 2457 O O . ARG A 1 323 ? 11.766 -36.094 -25.859 1 96.81 323 ARG A O 1
ATOM 2464 N N . VAL A 1 324 ? 13.289 -34.906 -26.984 1 98 324 VAL A N 1
ATOM 2465 C CA . VAL A 1 324 ? 12.664 -33.594 -26.766 1 98 324 VAL A CA 1
ATOM 2466 C C . VAL A 1 324 ? 12.328 -32.969 -28.109 1 98 324 VAL A C 1
ATOM 2468 O O . VAL A 1 324 ? 13.18 -32.875 -29 1 98 324 VAL A O 1
ATOM 2471 N N . ARG A 1 325 ? 11.133 -32.625 -28.25 1 97.62 325 ARG A N 1
ATOM 2472 C CA . ARG A 1 325 ? 10.656 -31.922 -29.438 1 97.62 325 ARG A CA 1
ATOM 2473 C C . ARG A 1 325 ? 10.125 -30.531 -29.078 1 97.62 325 ARG A C 1
ATOM 2475 O O . ARG A 1 325 ? 9.398 -30.375 -28.094 1 97.62 325 ARG A O 1
ATOM 2482 N N . LEU A 1 326 ? 10.562 -29.562 -29.812 1 96.88 326 LEU A N 1
ATOM 2483 C CA . LEU A 1 326 ? 10.062 -28.203 -29.688 1 96.88 326 LEU A CA 1
ATOM 2484 C C . LEU A 1 326 ? 9.016 -27.906 -30.766 1 96.88 326 LEU A C 1
ATOM 2486 O O . LEU A 1 326 ? 9.32 -27.938 -31.953 1 96.88 326 LEU A O 1
ATOM 2490 N N . VAL A 1 327 ? 7.82 -27.672 -30.391 1 96.44 327 VAL A N 1
ATOM 2491 C CA . VAL A 1 327 ? 6.703 -27.625 -31.328 1 96.44 327 VAL A CA 1
ATOM 2492 C C . VAL A 1 327 ? 6.02 -26.25 -31.234 1 96.44 327 VAL A C 1
ATOM 2494 O O . VAL A 1 327 ? 5.629 -25.828 -30.156 1 96.44 327 VAL A O 1
ATOM 2497 N N . ALA A 1 328 ? 5.895 -25.531 -32.344 1 95.44 328 ALA A N 1
ATOM 2498 C CA . ALA A 1 328 ? 5.086 -24.312 -32.406 1 95.44 328 ALA A CA 1
ATOM 2499 C C . ALA A 1 328 ? 3.598 -24.641 -32.312 1 95.44 328 ALA A C 1
ATOM 2501 O O . ALA A 1 328 ? 3.068 -25.391 -33.125 1 95.44 328 ALA A O 1
ATOM 2502 N N . HIS A 1 329 ? 2.938 -24.156 -31.281 1 96.19 329 HIS A N 1
ATOM 2503 C CA . HIS A 1 329 ? 1.528 -24.469 -31.062 1 96.19 329 HIS A CA 1
ATOM 2504 C C . HIS A 1 329 ? 0.848 -23.375 -30.25 1 96.19 329 HIS A C 1
ATOM 2506 O O . HIS A 1 329 ? 1.429 -22.859 -29.297 1 96.19 329 HIS A O 1
ATOM 2512 N N . ASP A 1 330 ? -0.323 -22.969 -30.688 1 94.94 330 ASP A N 1
ATOM 2513 C CA . ASP A 1 330 ? -1.216 -22.109 -29.906 1 94.94 330 ASP A CA 1
ATOM 2514 C C . ASP A 1 330 ? -2.068 -22.953 -28.953 1 94.94 330 ASP A C 1
ATOM 2516 O O . ASP A 1 330 ? -2.924 -23.719 -29.391 1 94.94 330 ASP A O 1
ATOM 2520 N N . MET A 1 331 ? -1.883 -22.734 -27.688 1 96.56 331 MET A N 1
ATOM 2521 C CA . MET A 1 331 ? -2.512 -23.578 -26.656 1 96.56 331 MET A CA 1
ATOM 2522 C C . MET A 1 331 ? -4.031 -23.469 -26.719 1 96.56 331 MET A C 1
ATOM 2524 O O . MET A 1 331 ? -4.742 -24.266 -26.125 1 96.56 331 MET A O 1
ATOM 2528 N N . PHE A 1 332 ? -4.598 -22.469 -27.453 1 96.94 332 PHE A N 1
ATOM 2529 C CA . PHE A 1 332 ? -6.039 -22.266 -27.531 1 96.94 332 PHE A CA 1
ATOM 2530 C C . PHE A 1 332 ? -6.621 -22.922 -28.781 1 96.94 332 PHE A C 1
ATOM 2532 O O . PHE A 1 332 ? -7.785 -22.703 -29.125 1 96.94 332 PHE A O 1
ATOM 2539 N N . THR A 1 333 ? -5.848 -23.688 -29.484 1 97.5 333 THR A N 1
ATOM 2540 C CA . THR A 1 333 ? -6.285 -24.5 -30.609 1 97.5 333 THR A CA 1
ATOM 2541 C C . THR A 1 333 ? -6.129 -25.984 -30.297 1 97.5 333 THR A C 1
ATOM 2543 O O . THR A 1 333 ? -5.48 -26.344 -29.312 1 97.5 333 THR A O 1
ATOM 2546 N N . PRO A 1 334 ? -6.746 -26.797 -31.062 1 97.75 334 PRO A N 1
ATOM 2547 C CA . PRO A 1 334 ? -6.641 -28.234 -30.797 1 97.75 334 PRO A CA 1
ATOM 2548 C C . PRO A 1 334 ? -5.195 -28.719 -30.781 1 97.75 334 PRO A C 1
ATOM 2550 O O . PRO A 1 334 ? -4.375 -28.266 -31.594 1 97.75 334 PRO A O 1
ATOM 2553 N N . GLN A 1 335 ? -4.965 -29.625 -29.875 1 97.5 335 GLN A N 1
ATOM 2554 C CA . GLN A 1 335 ? -3.635 -30.219 -29.766 1 97.5 335 GLN A CA 1
ATOM 2555 C C . GLN A 1 335 ? -3.229 -30.891 -31.078 1 97.5 335 GLN A C 1
ATOM 2557 O O . GLN A 1 335 ? -4.051 -31.531 -31.75 1 97.5 335 GLN A O 1
ATOM 2562 N N . PRO A 1 336 ? -2.016 -30.656 -31.453 1 95.62 336 PRO A N 1
ATOM 2563 C CA . PRO A 1 336 ? -1.532 -31.359 -32.656 1 95.62 336 PRO A CA 1
ATOM 2564 C C . PRO A 1 336 ? -1.36 -32.875 -32.406 1 95.62 336 PRO A C 1
ATOM 2566 O O . PRO A 1 336 ? -1.358 -33.312 -31.266 1 95.62 336 PRO A O 1
ATOM 2569 N N . ASP A 1 337 ? -1.265 -33.562 -33.562 1 93.69 337 ASP A N 1
ATOM 2570 C CA . ASP A 1 337 ? -0.928 -34.969 -33.5 1 93.69 337 ASP A CA 1
ATOM 2571 C C . ASP A 1 337 ? 0.546 -35.188 -33.156 1 93.69 337 ASP A C 1
ATOM 2573 O O . ASP A 1 337 ? 1.427 -34.812 -33.938 1 93.69 337 ASP A O 1
ATOM 2577 N N . LEU A 1 338 ? 0.761 -35.75 -32 1 92.75 338 LEU A N 1
ATOM 2578 C CA . LEU A 1 338 ? 2.133 -35.906 -31.516 1 92.75 338 LEU A CA 1
ATOM 2579 C C . LEU A 1 338 ? 2.666 -37.312 -31.781 1 92.75 338 LEU A C 1
ATOM 2581 O O . LEU A 1 338 ? 3.818 -37.594 -31.469 1 92.75 338 LEU A O 1
ATOM 2585 N N . GLY A 1 339 ? 1.848 -38.094 -32.375 1 90.25 339 GLY A N 1
ATOM 2586 C CA . GLY A 1 339 ? 2.277 -39.438 -32.812 1 90.25 339 GLY A CA 1
ATOM 2587 C C . GLY A 1 339 ? 2.219 -40.469 -31.703 1 90.25 339 GLY A C 1
ATOM 2588 O O . GLY A 1 339 ? 2.457 -41.656 -31.938 1 90.25 339 GLY A O 1
ATOM 2589 N N . SER A 1 340 ? 1.998 -40.156 -30.531 1 91.19 340 SER A N 1
ATOM 2590 C CA . SER A 1 340 ? 1.843 -41.031 -29.391 1 91.19 340 SER A CA 1
ATOM 2591 C C . SER A 1 340 ? 0.883 -40.438 -28.359 1 91.19 340 SER A C 1
ATOM 2593 O O . SER A 1 340 ? 0.678 -39.219 -28.312 1 91.19 340 SER A O 1
ATOM 2595 N N . PRO A 1 341 ? 0.285 -41.344 -27.625 1 94.25 341 PRO A N 1
ATOM 2596 C CA . PRO A 1 341 ? -0.572 -40.844 -26.547 1 94.25 341 PRO A CA 1
ATOM 2597 C C . PRO A 1 341 ? 0.196 -40 -25.531 1 94.25 341 PRO A C 1
ATOM 2599 O O . PRO A 1 341 ? 1.332 -40.312 -25.188 1 94.25 341 PRO A O 1
ATOM 2602 N N . VAL A 1 342 ? -0.439 -38.969 -25.094 1 97.81 342 VAL A N 1
ATOM 2603 C CA . VAL A 1 342 ? 0.162 -38.125 -24.078 1 97.81 342 VAL A CA 1
ATOM 2604 C C . VAL A 1 342 ? -0.055 -38.719 -22.688 1 97.81 342 VAL A C 1
ATOM 2606 O O . VAL A 1 342 ? -1.184 -39.031 -22.328 1 97.81 342 VAL A O 1
ATOM 2609 N N . ASP A 1 343 ? 1.032 -38.844 -21.969 1 98.44 343 ASP A N 1
ATOM 2610 C CA . ASP A 1 343 ? 0.923 -39.375 -20.609 1 98.44 343 ASP A CA 1
ATOM 2611 C C . ASP A 1 343 ? 0.67 -38.25 -19.609 1 98.44 343 ASP A C 1
ATOM 2613 O O . ASP A 1 343 ? -0.061 -38.438 -18.625 1 98.44 343 ASP A O 1
ATOM 2617 N N . VAL A 1 344 ? 1.274 -37.125 -19.75 1 98.75 344 VAL A N 1
ATOM 2618 C CA . VAL A 1 344 ? 1.115 -36.031 -18.828 1 98.75 344 VAL A CA 1
ATOM 2619 C C . VAL A 1 344 ? 1.107 -34.688 -19.594 1 98.75 344 VAL A C 1
ATOM 2621 O O . VAL A 1 344 ? 1.989 -34.438 -20.422 1 98.75 344 VAL A O 1
ATOM 2624 N N . PHE A 1 345 ? 0.109 -33.938 -19.406 1 98.75 345 PHE A N 1
ATOM 2625 C CA . PHE A 1 345 ? 0.169 -32.5 -19.719 1 98.75 345 PHE A CA 1
ATOM 2626 C C . PHE A 1 345 ? 0.629 -31.703 -18.5 1 98.75 345 PHE A C 1
ATOM 2628 O O . PHE A 1 345 ? 0.172 -31.938 -17.375 1 98.75 345 PHE A O 1
ATOM 2635 N N . VAL A 1 346 ? 1.519 -30.75 -18.703 1 98.31 346 VAL A N 1
ATOM 2636 C CA . VAL A 1 346 ? 1.951 -29.891 -17.609 1 98.31 346 VAL A CA 1
ATOM 2637 C C . VAL A 1 346 ? 1.655 -28.438 -17.953 1 98.31 346 VAL A C 1
ATOM 2639 O O . VAL A 1 346 ? 1.993 -27.969 -19.047 1 98.31 346 VAL A O 1
ATOM 2642 N N . LEU A 1 347 ? 0.977 -27.781 -17.078 1 97.12 347 LEU A N 1
ATOM 2643 C CA . LEU A 1 347 ? 0.764 -26.344 -17.125 1 97.12 347 LEU A CA 1
ATOM 2644 C C . LEU A 1 347 ? 1.421 -25.656 -15.93 1 97.12 347 LEU A C 1
ATOM 2646 O O . LEU A 1 347 ? 0.945 -25.781 -14.805 1 97.12 347 LEU A O 1
ATOM 2650 N N . ARG A 1 348 ? 2.48 -24.953 -16.172 1 93.19 348 ARG A N 1
ATOM 2651 C CA . ARG A 1 348 ? 3.133 -24.219 -15.086 1 93.19 348 ARG A CA 1
ATOM 2652 C C . ARG A 1 348 ? 2.988 -22.719 -15.266 1 93.19 348 ARG A C 1
ATOM 2654 O O . ARG A 1 348 ? 3.623 -22.125 -16.141 1 93.19 348 ARG A O 1
ATOM 2661 N N . GLY A 1 349 ? 2.193 -22.141 -14.391 1 90.56 349 GLY A N 1
ATOM 2662 C CA . GLY A 1 349 ? 2.016 -20.703 -14.453 1 90.56 349 GLY A CA 1
ATOM 2663 C C . GLY A 1 349 ? 1.332 -20.25 -15.734 1 90.56 349 GLY A C 1
ATOM 2664 O O . GLY A 1 349 ? 1.712 -19.219 -16.312 1 90.56 349 GLY A O 1
ATOM 2665 N N . ILE A 1 350 ? 0.397 -21 -16.234 1 94 350 ILE A N 1
ATOM 2666 C CA . ILE A 1 350 ? -0.234 -20.688 -17.516 1 94 350 ILE A CA 1
ATOM 2667 C C . ILE A 1 350 ? -1.666 -20.219 -17.281 1 94 350 ILE A C 1
ATOM 2669 O O . ILE A 1 350 ? -2.053 -19.141 -17.734 1 94 350 ILE A O 1
ATOM 2673 N N . LEU A 1 351 ? -2.418 -20.984 -16.5 1 96 351 LEU A N 1
ATOM 2674 C CA . LEU A 1 351 ? -3.842 -20.719 -16.359 1 96 351 LEU A CA 1
ATOM 2675 C C . LEU A 1 351 ? -4.062 -19.344 -15.703 1 96 351 LEU A C 1
ATOM 2677 O O . LEU A 1 351 ? -5.047 -18.672 -15.992 1 96 351 LEU A O 1
ATOM 2681 N N . HIS A 1 352 ? -3.184 -18.938 -14.844 1 94.75 352 HIS A N 1
ATOM 2682 C CA . HIS A 1 352 ? -3.391 -17.688 -14.102 1 94.75 352 HIS A CA 1
ATOM 2683 C C . HIS A 1 352 ? -3.316 -16.484 -15.031 1 94.75 352 HIS A C 1
ATOM 2685 O O . HIS A 1 352 ? -3.82 -15.406 -14.695 1 94.75 352 HIS A O 1
ATOM 2691 N N . ASP A 1 353 ? -2.795 -16.625 -16.203 1 92.75 353 ASP A N 1
ATOM 2692 C CA . ASP A 1 353 ? -2.656 -15.516 -17.141 1 92.75 353 ASP A CA 1
ATOM 2693 C C . ASP A 1 353 ? -3.977 -15.227 -17.844 1 92.75 353 ASP A C 1
ATOM 2695 O O . ASP A 1 353 ? -4.113 -14.203 -18.516 1 92.75 353 ASP A O 1
ATOM 2699 N N . TRP A 1 354 ? -4.941 -16.094 -17.609 1 95 354 TRP A N 1
ATOM 2700 C CA . TRP A 1 354 ? -6.102 -16.016 -18.484 1 95 354 TRP A CA 1
ATOM 2701 C C . TRP A 1 354 ? -7.398 -16.047 -17.688 1 95 354 TRP A C 1
ATOM 2703 O O . TRP A 1 354 ? -7.477 -16.688 -16.641 1 95 354 TRP A O 1
ATOM 2713 N N . ALA A 1 355 ? -8.398 -15.398 -18.297 1 96.12 355 ALA A N 1
ATOM 2714 C CA . ALA A 1 355 ? -9.766 -15.477 -17.781 1 96.12 355 ALA A CA 1
ATOM 2715 C C . ALA A 1 355 ? -10.344 -16.875 -17.969 1 96.12 355 ALA A C 1
ATOM 2717 O O . ALA A 1 355 ? -9.75 -17.703 -18.672 1 96.12 355 ALA A O 1
ATOM 2718 N N . ASP A 1 356 ? -11.438 -17.156 -17.391 1 95.94 356 ASP A N 1
ATOM 2719 C CA . ASP A 1 356 ? -12.031 -18.484 -17.375 1 95.94 356 ASP A CA 1
ATOM 2720 C C . ASP A 1 356 ? -12.375 -18.969 -18.781 1 95.94 356 ASP A C 1
ATOM 2722 O O . ASP A 1 356 ? -12.211 -20.141 -19.094 1 95.94 356 ASP A O 1
ATOM 2726 N N . SER A 1 357 ? -12.883 -18.062 -19.594 1 96.94 357 SER A N 1
ATOM 2727 C CA . SER A 1 357 ? -13.266 -18.484 -20.938 1 96.94 357 SER A CA 1
ATOM 2728 C C . SER A 1 357 ? -12.07 -19.062 -21.703 1 96.94 357 SER A C 1
ATOM 2730 O O . SER A 1 357 ? -12.203 -20.062 -22.406 1 96.94 357 SER A O 1
ATOM 2732 N N . TYR A 1 358 ? -10.938 -18.469 -21.516 1 96.56 358 TYR A N 1
ATOM 2733 C CA . TYR A 1 358 ? -9.727 -18.938 -22.172 1 96.56 358 TYR A CA 1
ATOM 2734 C C . TYR A 1 358 ? -9.211 -20.203 -21.5 1 96.56 358 TYR A C 1
ATOM 2736 O O . TYR A 1 358 ? -8.773 -21.141 -22.188 1 96.56 358 TYR A O 1
ATOM 2744 N N . GLY A 1 359 ? -9.195 -20.219 -20.172 1 97.44 359 GLY A N 1
ATOM 2745 C CA . GLY A 1 359 ? -8.805 -21.422 -19.469 1 97.44 359 GLY A CA 1
ATOM 2746 C C . GLY A 1 359 ? -9.633 -22.641 -19.844 1 97.44 359 GLY A C 1
ATOM 2747 O O . GLY A 1 359 ? -9.094 -23.719 -20.047 1 97.44 359 GLY A O 1
ATOM 2748 N N . ILE A 1 360 ? -10.914 -22.438 -19.922 1 98.12 360 ILE A N 1
ATOM 2749 C CA . ILE A 1 360 ? -11.828 -23.5 -20.297 1 98.12 360 ILE A CA 1
ATOM 2750 C C . ILE A 1 360 ? -11.516 -24 -21.703 1 98.12 360 ILE A C 1
ATOM 2752 O O . ILE A 1 360 ? -11.492 -25.203 -21.969 1 98.12 360 ILE A O 1
ATOM 2756 N N . ARG A 1 361 ? -11.289 -23.094 -22.625 1 98.25 361 ARG A N 1
ATOM 2757 C CA . ARG A 1 361 ? -10.93 -23.438 -23.984 1 98.25 361 ARG A CA 1
ATOM 2758 C C . ARG A 1 361 ? -9.664 -24.297 -24.016 1 98.25 361 ARG A C 1
ATOM 2760 O O . ARG A 1 361 ? -9.625 -25.344 -24.672 1 98.25 361 ARG A O 1
ATOM 2767 N N . LEU A 1 362 ? -8.633 -23.812 -23.312 1 98.31 362 LEU A N 1
ATOM 2768 C CA . LEU A 1 362 ? -7.359 -24.516 -23.234 1 98.31 362 LEU A CA 1
ATOM 2769 C C . LEU A 1 362 ? -7.547 -25.906 -22.656 1 98.31 362 LEU A C 1
ATOM 2771 O O . LEU A 1 362 ? -7.113 -26.906 -23.266 1 98.31 362 LEU A O 1
ATOM 2775 N N . LEU A 1 363 ? -8.188 -26 -21.5 1 98.75 363 LEU A N 1
ATOM 2776 C CA . LEU A 1 363 ? -8.367 -27.266 -20.797 1 98.75 363 LEU A CA 1
ATOM 2777 C C . LEU A 1 363 ? -9.211 -28.219 -21.641 1 98.75 363 LEU A C 1
ATOM 2779 O O . LEU A 1 363 ? -8.992 -29.438 -21.594 1 98.75 363 LEU A O 1
ATOM 2783 N N . SER A 1 364 ? -10.18 -27.688 -22.391 1 98.69 364 SER A N 1
ATOM 2784 C CA . SER A 1 364 ? -11.016 -28.516 -23.25 1 98.69 364 SER A CA 1
ATOM 2785 C C . SER A 1 364 ? -10.195 -29.156 -24.375 1 98.69 364 SER A C 1
ATOM 2787 O O . SER A 1 364 ? -10.398 -30.312 -24.719 1 98.69 364 SER A O 1
ATOM 2789 N N . HIS A 1 365 ? -9.328 -28.375 -24.984 1 98.5 365 HIS A N 1
ATOM 2790 C CA . HIS A 1 365 ? -8.469 -28.906 -26.031 1 98.5 365 HIS A CA 1
ATOM 2791 C C . HIS A 1 365 ? -7.539 -29.984 -25.5 1 98.5 365 HIS A C 1
ATOM 2793 O O . HIS A 1 365 ? -7.277 -30.984 -26.172 1 98.5 365 HIS A O 1
ATOM 2799 N N . LEU A 1 366 ? -7 -29.781 -24.297 1 98.69 366 LEU A N 1
ATOM 2800 C CA . LEU A 1 366 ? -6.152 -30.797 -23.688 1 98.69 366 LEU A CA 1
ATOM 2801 C C . LEU A 1 366 ? -6.945 -32.062 -23.406 1 98.69 366 LEU A C 1
ATOM 2803 O O . LEU A 1 366 ? -6.445 -33.188 -23.609 1 98.69 366 LEU A O 1
ATOM 2807 N N . ARG A 1 367 ? -8.141 -31.875 -22.922 1 98.56 367 ARG A N 1
ATOM 2808 C CA . ARG A 1 367 ? -8.992 -33.031 -22.641 1 98.56 367 ARG A CA 1
ATOM 2809 C C . ARG A 1 367 ? -9.266 -33.812 -23.906 1 98.56 367 ARG A C 1
ATOM 2811 O O . ARG A 1 367 ? -9.258 -35.062 -23.875 1 98.56 367 ARG A O 1
ATOM 2818 N N . ALA A 1 368 ? -9.562 -33.125 -24.953 1 97.94 368 ALA A N 1
ATOM 2819 C CA . ALA A 1 368 ? -9.852 -33.781 -26.234 1 97.94 368 ALA A CA 1
ATOM 2820 C C . ALA A 1 368 ? -8.68 -34.625 -26.703 1 97.94 368 ALA A C 1
ATOM 2822 O O . ALA A 1 368 ? -8.867 -35.656 -27.344 1 97.94 368 ALA A O 1
ATOM 2823 N N . ALA A 1 369 ? -7.523 -34.219 -26.344 1 98 369 ALA A N 1
ATOM 2824 C CA . ALA A 1 369 ? -6.316 -34.906 -26.781 1 98 369 ALA A CA 1
ATOM 2825 C C . ALA A 1 369 ? -5.883 -35.969 -25.781 1 98 369 ALA A C 1
ATOM 2827 O O . ALA A 1 369 ? -4.992 -36.781 -26.062 1 98 369 ALA A O 1
ATOM 2828 N N . ALA A 1 370 ? -6.492 -36 -24.656 1 97.94 370 ALA A N 1
ATOM 2829 C CA . ALA A 1 370 ? -6.09 -36.906 -23.562 1 97.94 370 ALA A CA 1
ATOM 2830 C C . ALA A 1 370 ? -6.672 -38.312 -23.75 1 97.94 370 ALA A C 1
ATOM 2832 O O . ALA A 1 370 ? -7.809 -38.438 -24.203 1 97.94 370 ALA A O 1
ATOM 2833 N N . GLY A 1 371 ? -5.859 -39.281 -23.453 1 96.38 371 GLY A N 1
ATOM 2834 C CA . GLY A 1 371 ? -6.367 -40.625 -23.281 1 96.38 371 GLY A CA 1
ATOM 2835 C C . GLY A 1 371 ? -6.859 -40.906 -21.875 1 96.38 371 GLY A C 1
ATOM 2836 O O . GLY A 1 371 ? -6.805 -40.031 -21 1 96.38 371 GLY A O 1
ATOM 2837 N N . PRO A 1 372 ? -7.285 -42.094 -21.625 1 95.38 372 PRO A N 1
ATOM 2838 C CA . PRO A 1 372 ? -7.863 -42.438 -20.312 1 95.38 372 PRO A CA 1
ATOM 2839 C C . PRO A 1 372 ? -6.836 -42.375 -19.188 1 95.38 372 PRO A C 1
ATOM 2841 O O . PRO A 1 372 ? -7.203 -42.188 -18.031 1 95.38 372 PRO A O 1
ATOM 2844 N N . GLN A 1 373 ? -5.574 -42.531 -19.531 1 95.12 373 GLN A N 1
ATOM 2845 C CA . GLN A 1 373 ? -4.555 -42.594 -18.484 1 95.12 373 GLN A CA 1
ATOM 2846 C C . GLN A 1 373 ? -3.779 -41.281 -18.391 1 95.12 373 GLN A C 1
ATOM 2848 O O . GLN A 1 373 ? -2.885 -41.156 -17.562 1 95.12 373 GLN A O 1
ATOM 2853 N N . THR A 1 374 ? -4.113 -40.344 -19.234 1 98 374 THR A N 1
ATOM 2854 C CA . THR A 1 374 ? -3.41 -39.062 -19.266 1 98 374 THR A CA 1
ATOM 2855 C C . THR A 1 374 ? -3.619 -38.312 -17.953 1 98 374 THR A C 1
ATOM 2857 O O . THR A 1 374 ? -4.719 -38.312 -17.391 1 98 374 THR A O 1
ATOM 2860 N N . LYS A 1 375 ? -2.553 -37.719 -17.391 1 98.38 375 LYS A N 1
ATOM 2861 C CA . LYS A 1 375 ? -2.645 -36.844 -16.25 1 98.38 375 LYS A CA 1
ATOM 2862 C C . LYS A 1 375 ? -2.432 -35.375 -16.656 1 98.38 375 LYS A C 1
ATOM 2864 O O . LYS A 1 375 ? -1.68 -35.094 -17.594 1 98.38 375 LYS A O 1
ATOM 2869 N N . LEU A 1 376 ? -3.143 -34.562 -16 1 98.75 376 LEU A N 1
ATOM 2870 C CA . LEU A 1 376 ? -2.932 -33.125 -16.125 1 98.75 376 LEU A CA 1
ATOM 2871 C C . LEU A 1 376 ? -2.322 -32.562 -14.836 1 98.75 376 LEU A C 1
ATOM 2873 O O . LEU A 1 376 ? -2.912 -32.688 -13.758 1 98.75 376 LEU A O 1
ATOM 2877 N N . VAL A 1 377 ? -1.138 -32.031 -14.922 1 98.44 377 VAL A N 1
ATOM 2878 C CA . VAL A 1 377 ? -0.451 -31.422 -13.797 1 98.44 377 VAL A CA 1
ATOM 2879 C C . VAL A 1 377 ? -0.47 -29.891 -13.945 1 98.44 377 VAL A C 1
ATOM 2881 O O . VAL A 1 377 ? 0.123 -29.344 -14.875 1 98.44 377 VAL A O 1
ATOM 2884 N N . VAL A 1 378 ? -1.173 -29.25 -13.039 1 97.75 378 VAL A N 1
ATOM 2885 C CA . VAL A 1 378 ? -1.25 -27.797 -13.023 1 97.75 378 VAL A CA 1
ATOM 2886 C C . VAL A 1 378 ? -0.432 -27.234 -11.852 1 97.75 378 VAL A C 1
ATOM 2888 O O . VAL A 1 378 ? -0.694 -27.562 -10.695 1 97.75 378 VAL A O 1
ATOM 2891 N N . ILE A 1 379 ? 0.59 -26.469 -12.164 1 94 379 ILE A N 1
ATOM 2892 C CA . ILE A 1 379 ? 1.447 -25.844 -11.156 1 94 379 ILE A CA 1
ATOM 2893 C C . ILE A 1 379 ? 1.14 -24.344 -11.062 1 94 379 ILE A C 1
ATOM 2895 O O . ILE A 1 379 ? 1.619 -23.562 -11.883 1 94 379 ILE A O 1
ATOM 2899 N N . GLU A 1 380 ? 0.331 -23.984 -10.094 1 92.81 380 GLU A N 1
ATOM 2900 C CA . GLU A 1 380 ? -0.188 -22.641 -9.938 1 92.81 380 GLU A CA 1
ATOM 2901 C C . GLU A 1 380 ? -0.303 -22.25 -8.469 1 92.81 380 GLU A C 1
ATOM 2903 O O . GLU A 1 380 ? -0.266 -23.125 -7.59 1 92.81 380 GLU A O 1
ATOM 2908 N N . ILE A 1 381 ? -0.438 -20.922 -8.25 1 91.94 381 ILE A N 1
ATOM 2909 C CA . ILE A 1 381 ? -0.804 -20.453 -6.918 1 91.94 381 ILE A CA 1
ATOM 2910 C C . ILE A 1 381 ? -2.217 -20.922 -6.574 1 91.94 381 ILE A C 1
ATOM 2912 O O . ILE A 1 381 ? -3.117 -20.859 -7.414 1 91.94 381 ILE A O 1
ATOM 2916 N N . LEU A 1 382 ? -2.359 -21.484 -5.449 1 92 382 LEU A N 1
ATOM 2917 C CA . LEU A 1 382 ? -3.668 -21.875 -4.938 1 92 382 LEU A CA 1
ATOM 2918 C C . LEU A 1 382 ? -4.125 -20.938 -3.83 1 92 382 LEU A C 1
ATOM 2920 O O . LEU A 1 382 ? -3.561 -20.938 -2.732 1 92 382 LEU A O 1
ATOM 2924 N N . LEU A 1 383 ? -5.16 -20.172 -4.082 1 92.12 383 LEU A N 1
ATOM 2925 C CA . LEU A 1 383 ? -5.637 -19.188 -3.111 1 92.12 383 LEU A CA 1
ATOM 2926 C C . LEU A 1 383 ? -6.484 -19.859 -2.035 1 92.12 383 LEU A C 1
ATOM 2928 O O . LEU A 1 383 ? -7.309 -20.734 -2.338 1 92.12 383 LEU A O 1
ATOM 2932 N N . GLU A 1 384 ? -6.254 -19.453 -0.865 1 89.25 384 GLU A N 1
ATOM 2933 C CA . GLU A 1 384 ? -7.059 -19.906 0.264 1 89.25 384 GLU A CA 1
ATOM 2934 C C . GLU A 1 384 ? -8.055 -18.828 0.693 1 89.25 384 GLU A C 1
ATOM 2936 O O . GLU A 1 384 ? -7.758 -17.641 0.637 1 89.25 384 GLU A O 1
ATOM 2941 N N . SER A 1 385 ? -9.188 -19.25 1.13 1 90.06 385 SER A N 1
ATOM 2942 C CA . SER A 1 385 ? -10.188 -18.312 1.63 1 90.06 385 SER A CA 1
ATOM 2943 C C . SER A 1 385 ? -9.859 -17.859 3.045 1 90.06 385 SER A C 1
ATOM 2945 O O . SER A 1 385 ? -9.352 -18.625 3.854 1 90.06 385 SER A O 1
ATOM 2947 N N . PRO A 1 386 ? -10.219 -16.562 3.309 1 93.19 386 PRO A N 1
ATOM 2948 C CA . PRO A 1 386 ? -10.031 -16.109 4.688 1 93.19 386 PRO A CA 1
ATOM 2949 C C . PRO A 1 386 ? -10.961 -16.797 5.676 1 93.19 386 PRO A C 1
ATOM 2951 O O . PRO A 1 386 ? -10.711 -16.781 6.883 1 93.19 386 PRO A O 1
ATOM 2954 N N . CYS A 1 387 ? -12.008 -17.344 5.168 1 92.25 387 CYS A N 1
ATOM 2955 C CA . CYS A 1 387 ? -12.953 -18.047 6.027 1 92.25 387 CYS A CA 1
ATOM 2956 C C . CYS A 1 387 ? -12.609 -19.531 6.105 1 92.25 387 CYS A C 1
ATOM 2958 O O . CYS A 1 387 ? -11.883 -20.047 5.258 1 92.25 387 CYS A O 1
ATOM 2960 N N . ARG A 1 388 ? -13.07 -20.094 7.141 1 84.62 388 ARG A N 1
ATOM 2961 C CA . ARG A 1 388 ? -12.969 -21.547 7.234 1 84.62 388 ARG A CA 1
ATOM 2962 C C . ARG A 1 388 ? -14 -22.219 6.34 1 84.62 388 ARG A C 1
ATOM 2964 O O . ARG A 1 388 ? -15.156 -21.812 6.289 1 84.62 388 ARG A O 1
ATOM 2971 N N . ASP A 1 389 ? -13.477 -23.031 5.391 1 77.94 389 ASP A N 1
ATOM 2972 C CA . ASP A 1 389 ? -14.32 -23.734 4.434 1 77.94 389 ASP A CA 1
ATOM 2973 C C . ASP A 1 389 ? -14.297 -25.25 4.707 1 77.94 389 ASP A C 1
ATOM 2975 O O . ASP A 1 389 ? -13.312 -25.922 4.426 1 77.94 389 ASP A O 1
ATOM 2979 N N . PRO A 1 390 ? -15.352 -25.797 5.234 1 68.56 390 PRO A N 1
ATOM 2980 C CA . PRO A 1 390 ? -15.352 -27.219 5.555 1 68.56 390 PRO A CA 1
ATOM 2981 C C . PRO A 1 390 ? -15.422 -28.109 4.309 1 68.56 390 PRO A C 1
ATOM 2983 O O . PRO A 1 390 ? -15.062 -29.281 4.363 1 68.56 390 PRO A O 1
ATOM 2986 N N . GLU A 1 391 ? -15.859 -27.719 3.174 1 64.75 391 GLU A N 1
ATOM 2987 C CA . GLU A 1 391 ? -16.172 -28.547 2.018 1 64.75 391 GLU A CA 1
ATOM 2988 C C . GLU A 1 391 ? -14.898 -28.969 1.279 1 64.75 391 GLU A C 1
ATOM 2990 O O . GLU A 1 391 ? -14.867 -30.016 0.633 1 64.75 391 GLU A O 1
ATOM 2995 N N . THR A 1 392 ? -13.852 -28.219 1.195 1 62.91 392 THR A N 1
ATOM 2996 C CA . THR A 1 392 ? -12.703 -28.5 0.335 1 62.91 392 THR A CA 1
ATOM 2997 C C . THR A 1 392 ? -11.867 -29.641 0.914 1 62.91 392 THR A C 1
ATOM 2999 O O . THR A 1 392 ? -10.906 -30.094 0.281 1 62.91 392 THR A O 1
ATOM 3002 N N . SER A 1 393 ? -12.328 -30.359 1.746 1 68.5 393 SER A N 1
ATOM 3003 C CA . SER A 1 393 ? -11.508 -31.281 2.527 1 68.5 393 SER A CA 1
ATOM 3004 C C . SER A 1 393 ? -11.531 -32.688 1.931 1 68.5 393 SER A C 1
ATOM 3006 O O . SER A 1 393 ? -10.695 -33.531 2.27 1 68.5 393 SER A O 1
ATOM 3008 N N . THR A 1 394 ? -12.227 -32.906 0.787 1 81.19 394 THR A N 1
ATOM 3009 C CA . THR A 1 394 ? -12.352 -34.281 0.307 1 81.19 394 THR A CA 1
ATOM 3010 C C . THR A 1 394 ? -11.266 -34.594 -0.713 1 81.19 394 THR A C 1
ATOM 3012 O O . THR A 1 394 ? -11.016 -35.75 -1.028 1 81.19 394 THR A O 1
ATOM 3015 N N . ILE A 1 395 ? -10.633 -33.719 -1.254 1 89.5 395 ILE A N 1
ATOM 3016 C CA . ILE A 1 395 ? -9.555 -33.875 -2.213 1 89.5 395 ILE A CA 1
ATOM 3017 C C . ILE A 1 395 ? -8.242 -34.125 -1.472 1 89.5 395 ILE A C 1
ATOM 3019 O O . ILE A 1 395 ? -7.898 -33.375 -0.545 1 89.5 395 ILE A O 1
ATOM 3023 N N . LYS A 1 396 ? -7.57 -35.219 -1.87 1 92.19 396 LYS A N 1
ATOM 3024 C CA . LYS A 1 396 ? -6.305 -35.562 -1.22 1 92.19 396 LYS A CA 1
ATOM 3025 C C . LYS A 1 396 ? -5.344 -34.375 -1.253 1 92.19 396 LYS A C 1
ATOM 3027 O O . LYS A 1 396 ? -5.121 -33.781 -2.311 1 92.19 396 LYS A O 1
ATOM 3032 N N . GLY A 1 397 ? -4.852 -34 -0.208 1 90.25 397 GLY A N 1
ATOM 3033 C CA . GLY A 1 397 ? -3.916 -32.906 -0.12 1 90.25 397 GLY A CA 1
ATOM 3034 C C . GLY A 1 397 ? -4.59 -31.578 0.18 1 90.25 397 GLY A C 1
ATOM 3035 O O . GLY A 1 397 ? -3.92 -30.547 0.32 1 90.25 397 GLY A O 1
ATOM 3036 N N . CYS A 1 398 ? -5.867 -31.547 0.335 1 88 398 CYS A N 1
ATOM 3037 C CA . CYS A 1 398 ? -6.602 -30.297 0.558 1 88 398 CYS A CA 1
ATOM 3038 C C . CYS A 1 398 ? -7.227 -30.281 1.948 1 88 398 CYS A C 1
ATOM 3040 O O . CYS A 1 398 ? -8.258 -29.641 2.158 1 88 398 CYS A O 1
ATOM 3042 N N . GLU A 1 399 ? -6.629 -30.984 2.805 1 80.44 399 GLU A N 1
ATOM 3043 C CA . GLU A 1 399 ? -7.074 -30.922 4.191 1 80.44 399 GLU A CA 1
ATOM 3044 C C . GLU A 1 399 ? -6.891 -29.516 4.77 1 80.44 399 GLU A C 1
ATOM 3046 O O . GLU A 1 399 ? -5.883 -28.859 4.508 1 80.44 399 GLU A O 1
ATOM 3051 N N . PRO A 1 400 ? -7.953 -29.031 5.406 1 73.62 400 PRO A N 1
ATOM 3052 C CA . PRO A 1 400 ? -7.828 -27.688 5.953 1 73.62 400 PRO A CA 1
ATOM 3053 C C . PRO A 1 400 ? -6.633 -27.531 6.895 1 73.62 400 PRO A C 1
ATOM 3055 O O . PRO A 1 400 ? -6.332 -28.453 7.664 1 73.62 400 PRO A O 1
ATOM 3058 N N . ARG A 1 401 ? -5.961 -26.547 6.793 1 75.94 401 ARG A N 1
ATOM 3059 C CA . ARG A 1 401 ? -4.887 -26.188 7.711 1 75.94 401 ARG A CA 1
ATOM 3060 C C . ARG A 1 401 ? -5.441 -25.844 9.094 1 75.94 401 ARG A C 1
ATOM 3062 O O . ARG A 1 401 ? -6.508 -25.234 9.203 1 75.94 401 ARG A O 1
ATOM 3069 N N . THR A 1 402 ? -4.715 -26.25 10.086 1 82.88 402 THR A N 1
ATOM 3070 C CA . THR A 1 402 ? -5.082 -25.812 11.43 1 82.88 402 THR A CA 1
ATOM 3071 C C . THR A 1 402 ? -4.488 -24.438 11.734 1 82.88 402 THR A C 1
ATOM 3073 O O . THR A 1 402 ? -3.268 -24.297 11.852 1 82.88 402 THR A O 1
ATOM 3076 N N . VAL A 1 403 ? -5.25 -23.484 11.789 1 90.62 403 VAL A N 1
ATOM 3077 C CA . VAL A 1 403 ? -4.836 -22.109 12.086 1 90.62 403 VAL A CA 1
ATOM 3078 C C . VAL A 1 403 ? -5.41 -21.688 13.438 1 90.62 403 VAL A C 1
ATOM 3080 O O . VAL A 1 403 ? -6.621 -21.781 13.664 1 90.62 403 VAL A O 1
ATOM 3083 N N . PRO A 1 404 ? -4.543 -21.266 14.328 1 92.62 404 PRO A N 1
ATOM 3084 C CA . PRO A 1 404 ? -5.051 -20.875 15.648 1 92.62 404 PRO A CA 1
ATOM 3085 C C . PRO A 1 404 ? -6.004 -19.688 15.594 1 92.62 404 PRO A C 1
ATOM 3087 O O . PRO A 1 404 ? -5.793 -18.766 14.805 1 92.62 404 PRO A O 1
ATOM 3090 N N . GLU A 1 405 ? -7 -19.797 16.406 1 91.56 405 GLU A N 1
ATOM 3091 C CA . GLU A 1 405 ? -7.859 -18.625 16.578 1 91.56 405 GLU A CA 1
ATOM 3092 C C . GLU A 1 405 ? -7.113 -17.5 17.281 1 91.56 405 GLU A C 1
ATOM 3094 O O . GLU A 1 405 ? -6.254 -17.734 18.125 1 91.56 405 GLU A O 1
ATOM 3099 N N . PRO A 1 406 ? -7.344 -16.312 16.984 1 95.25 406 PRO A N 1
ATOM 3100 C CA . PRO A 1 406 ? -8.414 -15.812 16.125 1 95.25 406 PRO A CA 1
ATOM 3101 C C . PRO A 1 406 ? -7.93 -15.516 14.703 1 95.25 406 PRO A C 1
ATOM 3103 O O . PRO A 1 406 ? -8.516 -14.68 14.008 1 95.25 406 PRO A O 1
ATOM 3106 N N . LEU A 1 407 ? -6.898 -16.141 14.219 1 95.75 407 LEU A N 1
ATOM 3107 C CA . LEU A 1 407 ? -6.316 -15.852 12.914 1 95.75 407 LEU A CA 1
ATOM 3108 C C . LEU A 1 407 ? -7.27 -16.266 11.797 1 95.75 407 LEU A C 1
ATOM 3110 O O . LEU A 1 407 ? -8.047 -17.203 11.945 1 95.75 407 LEU A O 1
ATOM 3114 N N . LEU A 1 408 ? -7.223 -15.523 10.711 1 94.81 408 LEU A N 1
ATOM 3115 C CA . LEU A 1 408 ? -7.934 -15.922 9.5 1 94.81 408 LEU A CA 1
ATOM 3116 C C . LEU A 1 408 ? -7.43 -17.266 8.992 1 94.81 408 LEU A C 1
ATOM 3118 O O . LEU A 1 408 ? -6.242 -17.578 9.117 1 94.81 408 LEU A O 1
ATOM 3122 N N . ALA A 1 409 ? -8.273 -17.984 8.352 1 92.12 409 ALA A N 1
ATOM 3123 C CA . ALA A 1 409 ? -7.953 -19.328 7.883 1 92.12 409 ALA A CA 1
ATOM 3124 C C . ALA A 1 409 ? -6.809 -19.297 6.871 1 92.12 409 ALA A C 1
ATOM 3126 O O . ALA A 1 409 ? -6 -20.234 6.809 1 92.12 409 ALA A O 1
ATOM 3127 N N . ASN A 1 410 ? -6.715 -18.266 6.129 1 91.5 410 ASN A N 1
ATOM 3128 C CA . ASN A 1 410 ? -5.668 -18.141 5.117 1 91.5 410 ASN A CA 1
ATOM 3129 C C . ASN A 1 410 ? -4.426 -17.453 5.672 1 91.5 410 ASN A C 1
ATOM 3131 O O . ASN A 1 410 ? -3.531 -17.078 4.914 1 91.5 410 ASN A O 1
ATOM 3135 N N . MET A 1 411 ? -4.41 -17.062 6.898 1 92.38 411 MET A N 1
ATOM 3136 C CA . MET A 1 411 ? -3.285 -16.469 7.609 1 92.38 411 MET A CA 1
ATOM 3137 C C . MET A 1 411 ? -3.098 -15.008 7.203 1 92.38 411 MET A C 1
ATOM 3139 O O . MET A 1 411 ? -2.053 -14.414 7.473 1 92.38 411 MET A O 1
ATOM 3143 N N . GLY A 1 412 ? -3.984 -14.445 6.512 1 90.94 412 GLY A N 1
ATOM 3144 C CA . GLY A 1 412 ? -4.047 -13.016 6.246 1 90.94 412 GLY A CA 1
ATOM 3145 C C . GLY A 1 412 ? -2.779 -12.469 5.617 1 90.94 412 GLY A C 1
ATOM 3146 O O . GLY A 1 412 ? -2.32 -12.977 4.594 1 90.94 412 GLY A O 1
ATOM 3147 N N . ALA A 1 413 ? -2.125 -11.531 6.285 1 80.19 413 ALA A N 1
ATOM 3148 C CA . ALA A 1 413 ? -0.947 -10.805 5.812 1 80.19 413 ALA A CA 1
ATOM 3149 C C . ALA A 1 413 ? 0.197 -11.766 5.5 1 80.19 413 ALA A C 1
ATOM 3151 O O . ALA A 1 413 ? 1.026 -11.492 4.629 1 80.19 413 ALA A O 1
ATOM 3152 N N . ALA A 1 414 ? 0.253 -12.859 6.168 1 83.31 414 ALA A N 1
ATOM 3153 C CA . ALA A 1 414 ? 1.341 -13.812 5.953 1 83.31 414 ALA A CA 1
ATOM 3154 C C . ALA A 1 414 ? 1.31 -14.375 4.531 1 83.31 414 ALA A C 1
ATOM 3156 O O . ALA A 1 414 ? 2.348 -14.75 3.984 1 83.31 414 ALA A O 1
ATOM 3157 N N . ASP A 1 415 ? 0.192 -14.352 3.922 1 83.38 415 ASP A N 1
ATOM 3158 C CA . ASP A 1 415 ? 0.035 -14.922 2.586 1 83.38 415 ASP A CA 1
ATOM 3159 C C . ASP A 1 415 ? -0.469 -13.867 1.599 1 83.38 415 ASP A C 1
ATOM 3161 O O . ASP A 1 415 ? -1.084 -14.203 0.585 1 83.38 415 ASP A O 1
ATOM 3165 N N . SER A 1 416 ? -0.225 -12.648 1.898 1 85.81 416 SER A N 1
ATOM 3166 C CA . SER A 1 416 ? -0.831 -11.562 1.146 1 85.81 416 SER A CA 1
ATOM 3167 C C . SER A 1 416 ? -0.289 -11.5 -0.279 1 85.81 416 SER A C 1
ATOM 3169 O O . SER A 1 416 ? -0.969 -11.023 -1.188 1 85.81 416 SER A O 1
ATOM 3171 N N . VAL A 1 417 ? 0.901 -12.016 -0.514 1 86.06 417 VAL A N 1
ATOM 3172 C CA . VAL A 1 417 ? 1.559 -11.914 -1.812 1 86.06 417 VAL A CA 1
ATOM 3173 C C . VAL A 1 417 ? 0.73 -12.633 -2.871 1 86.06 417 VAL A C 1
ATOM 3175 O O . VAL A 1 417 ? 0.663 -12.195 -4.023 1 86.06 417 VAL A O 1
ATOM 3178 N N . ASP A 1 418 ? 0.096 -13.719 -2.5 1 90.62 418 ASP A N 1
ATOM 3179 C CA . ASP A 1 418 ? -0.705 -14.492 -3.443 1 90.62 418 ASP A CA 1
ATOM 3180 C C . ASP A 1 418 ? -1.911 -13.688 -3.928 1 90.62 418 ASP A C 1
ATOM 3182 O O . ASP A 1 418 ? -2.289 -13.773 -5.098 1 90.62 418 ASP A O 1
ATOM 3186 N N . TYR A 1 419 ? -2.475 -12.969 -3.057 1 93.19 419 TYR A N 1
ATOM 3187 C CA . TYR A 1 419 ? -3.639 -12.164 -3.414 1 93.19 419 TYR A CA 1
ATOM 3188 C C . TYR A 1 419 ? -3.229 -10.945 -4.234 1 93.19 419 TYR A C 1
ATOM 3190 O O . TYR A 1 419 ? -3.963 -10.516 -5.125 1 93.19 419 TYR A O 1
ATOM 3198 N N . SER A 1 420 ? -2.057 -10.453 -3.904 1 92.31 420 SER A N 1
ATOM 3199 C CA . SER A 1 420 ? -1.503 -9.383 -4.727 1 92.31 420 SER A CA 1
ATOM 3200 C C . SER A 1 420 ? -1.246 -9.859 -6.152 1 92.31 420 SER A C 1
ATOM 3202 O O . SER A 1 420 ? -1.495 -9.125 -7.113 1 92.31 420 SER A O 1
ATOM 3204 N N . MET A 1 421 ? -0.725 -11.055 -6.23 1 91.5 421 MET A N 1
ATOM 3205 C CA . MET A 1 421 ? -0.511 -11.633 -7.555 1 91.5 421 MET A CA 1
ATOM 3206 C C . MET A 1 421 ? -1.827 -11.75 -8.312 1 91.5 421 MET A C 1
ATOM 3208 O O . MET A 1 421 ? -1.876 -11.508 -9.523 1 91.5 421 MET A O 1
ATOM 3212 N N . ASP A 1 422 ? -2.832 -12.133 -7.629 1 95.62 422 ASP A N 1
ATOM 3213 C CA . ASP A 1 422 ? -4.152 -12.227 -8.25 1 95.62 422 ASP A CA 1
ATOM 3214 C C . ASP A 1 422 ? -4.59 -10.875 -8.812 1 95.62 422 ASP A C 1
ATOM 3216 O O . ASP A 1 422 ? -5.09 -10.797 -9.938 1 95.62 422 ASP A O 1
ATOM 3220 N N . MET A 1 423 ? -4.395 -9.82 -8.07 1 95.5 423 MET A N 1
ATOM 3221 C CA . MET A 1 423 ? -4.766 -8.484 -8.531 1 95.5 423 MET A CA 1
ATOM 3222 C C . MET A 1 423 ? -3.914 -8.062 -9.727 1 95.5 423 MET A C 1
ATOM 3224 O O . MET A 1 423 ? -4.41 -7.422 -10.648 1 95.5 423 MET A O 1
ATOM 3228 N N . MET A 1 424 ? -2.693 -8.398 -9.625 1 93.62 424 MET A N 1
ATOM 3229 C CA . MET A 1 424 ? -1.798 -8.102 -10.734 1 93.62 424 MET A CA 1
ATOM 3230 C C . MET A 1 424 ? -2.271 -8.781 -12.016 1 93.62 424 MET A C 1
ATOM 3232 O O . MET A 1 424 ? -2.332 -8.148 -13.07 1 93.62 424 MET A O 1
ATOM 3236 N N . MET A 1 425 ? -2.631 -10.016 -11.875 1 95.06 425 MET A N 1
ATOM 3237 C CA . MET A 1 425 ? -3.102 -10.758 -13.039 1 95.06 425 MET A CA 1
ATOM 3238 C C . MET A 1 425 ? -4.379 -10.141 -13.602 1 95.06 425 MET A C 1
ATOM 3240 O O . MET A 1 425 ? -4.551 -10.062 -14.82 1 95.06 425 MET A O 1
ATOM 3244 N N . MET A 1 426 ? -5.258 -9.781 -12.75 1 95.94 426 MET A N 1
ATOM 3245 C CA . MET A 1 426 ? -6.492 -9.141 -13.188 1 95.94 426 MET A CA 1
ATOM 3246 C C . MET A 1 426 ? -6.195 -7.832 -13.914 1 95.94 426 MET A C 1
ATOM 3248 O O . MET A 1 426 ? -6.762 -7.562 -14.977 1 95.94 426 MET A O 1
ATOM 3252 N N . GLY A 1 427 ? -5.348 -7.031 -13.391 1 93.62 427 GLY A N 1
ATOM 3253 C CA . GLY A 1 427 ? -5.051 -5.711 -13.922 1 93.62 427 GLY A CA 1
ATOM 3254 C C . GLY A 1 427 ? -4.309 -5.75 -15.242 1 93.62 427 GLY A C 1
ATOM 3255 O O . GLY A 1 427 ? -4.453 -4.844 -16.062 1 93.62 427 GLY A O 1
ATOM 3256 N N . PHE A 1 428 ? -3.537 -6.723 -15.461 1 90.81 428 PHE A N 1
ATOM 3257 C CA . PHE A 1 428 ? -2.611 -6.738 -16.594 1 90.81 428 PHE A CA 1
ATOM 3258 C C . PHE A 1 428 ? -3.238 -7.426 -17.797 1 90.81 428 PHE A C 1
ATOM 3260 O O . PHE A 1 428 ? -2.957 -7.059 -18.938 1 90.81 428 PHE A O 1
ATOM 3267 N N . GLY A 1 429 ? -4.152 -8.375 -17.578 1 91.88 429 GLY A N 1
ATOM 3268 C CA . GLY A 1 429 ? -4.668 -9.102 -18.734 1 91.88 429 GLY A CA 1
ATOM 3269 C C . GLY A 1 429 ? -5.926 -9.891 -18.422 1 91.88 429 GLY A C 1
ATOM 3270 O O . GLY A 1 429 ? -6.258 -10.844 -19.125 1 91.88 429 GLY A O 1
ATOM 3271 N N . ASN A 1 430 ? -6.527 -9.516 -17.344 1 95.56 430 ASN A N 1
ATOM 3272 C CA . ASN A 1 430 ? -7.762 -10.172 -16.922 1 95.56 430 ASN A CA 1
ATOM 3273 C C . ASN A 1 430 ? -7.52 -11.641 -16.578 1 95.56 430 ASN A C 1
ATOM 3275 O O . ASN A 1 430 ? -8.414 -12.477 -16.719 1 95.56 430 ASN A O 1
ATOM 3279 N N . GLY A 1 431 ? -6.293 -11.969 -16.234 1 96.44 431 GLY A N 1
ATOM 3280 C CA . GLY A 1 431 ? -6.008 -13.266 -15.656 1 96.44 431 GLY A CA 1
ATOM 3281 C C . GLY A 1 431 ? -6.504 -13.398 -14.227 1 96.44 431 GLY A C 1
ATOM 3282 O O . GLY A 1 431 ? -7.266 -12.555 -13.75 1 96.44 431 GLY A O 1
ATOM 3283 N N . GLN A 1 432 ? -6.121 -14.5 -13.547 1 96.69 432 GLN A N 1
ATOM 3284 C CA . GLN A 1 432 ? -6.594 -14.703 -12.18 1 96.69 432 GLN A CA 1
ATOM 3285 C C . GLN A 1 432 ? -5.844 -15.852 -11.508 1 96.69 432 GLN A C 1
ATOM 3287 O O . GLN A 1 432 ? -5.461 -16.828 -12.164 1 96.69 432 GLN A O 1
ATOM 3292 N N . GLU A 1 433 ? -5.559 -15.688 -10.227 1 96.38 433 GLU A N 1
ATOM 3293 C CA . GLU A 1 433 ? -5.285 -16.828 -9.352 1 96.38 433 GLU A CA 1
ATOM 3294 C C . GLU A 1 433 ? -6.578 -17.422 -8.82 1 96.38 433 GLU A C 1
ATOM 3296 O O . GLU A 1 433 ? -7.562 -16.719 -8.602 1 96.38 433 GLU A O 1
ATOM 3301 N N . ARG A 1 434 ? -6.555 -18.672 -8.602 1 96.19 434 ARG A N 1
ATOM 3302 C CA . ARG A 1 434 ? -7.832 -19.328 -8.336 1 96.19 434 ARG A CA 1
ATOM 3303 C C . ARG A 1 434 ? -7.801 -20.062 -6.996 1 96.19 434 ARG A C 1
ATOM 3305 O O . ARG A 1 434 ? -6.734 -20.469 -6.531 1 96.19 434 ARG A O 1
ATOM 3312 N N . THR A 1 435 ? -8.992 -20.156 -6.41 1 92.5 435 THR A N 1
ATOM 3313 C CA . THR A 1 435 ? -9.188 -21 -5.234 1 92.5 435 THR A CA 1
ATOM 3314 C C . THR A 1 435 ? -9.336 -22.469 -5.641 1 92.5 435 THR A C 1
ATOM 3316 O O . THR A 1 435 ? -9.477 -22.766 -6.824 1 92.5 435 THR A O 1
ATOM 3319 N N . LEU A 1 436 ? -9.297 -23.281 -4.648 1 91.81 436 LEU A N 1
ATOM 3320 C CA . LEU A 1 436 ? -9.516 -24.703 -4.898 1 91.81 436 LEU A CA 1
ATOM 3321 C C . LEU A 1 436 ? -10.891 -24.938 -5.52 1 91.81 436 LEU A C 1
ATOM 3323 O O . LEU A 1 436 ? -11.016 -25.703 -6.48 1 91.81 436 LEU A O 1
ATOM 3327 N N . ARG A 1 437 ? -11.898 -24.297 -5.012 1 91.62 437 ARG A N 1
ATOM 3328 C CA . ARG A 1 437 ? -13.258 -24.453 -5.523 1 91.62 437 ARG A CA 1
ATOM 3329 C C . ARG A 1 437 ? -13.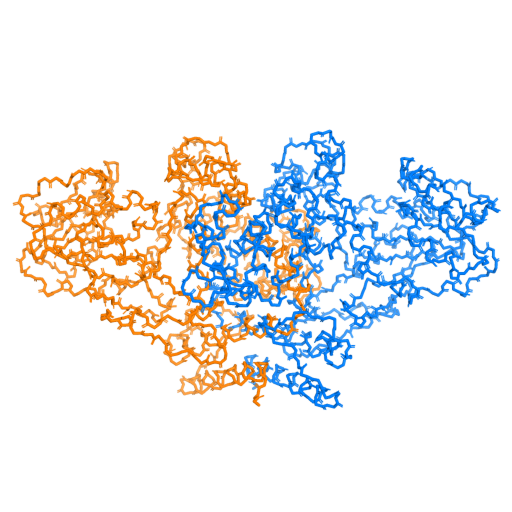336 -24.031 -6.992 1 91.62 437 ARG A C 1
ATOM 3331 O O . ARG A 1 437 ? -14.055 -24.656 -7.781 1 91.62 437 ARG A O 1
ATOM 3338 N N . HIS A 1 438 ? -12.656 -23.016 -7.266 1 94.25 438 HIS A N 1
ATOM 3339 C CA . HIS A 1 438 ? -12.656 -22.531 -8.641 1 94.25 438 HIS A CA 1
ATOM 3340 C C . HIS A 1 438 ? -11.961 -23.516 -9.578 1 94.25 438 HIS A C 1
ATOM 3342 O O . HIS A 1 438 ? -12.438 -23.75 -10.688 1 94.25 438 HIS A O 1
ATOM 3348 N N . TYR A 1 439 ? -10.781 -24.062 -9.188 1 95.31 439 TYR A N 1
ATOM 3349 C CA . TYR A 1 439 ? -10.094 -25.062 -9.992 1 95.31 439 TYR A CA 1
ATOM 3350 C C . TYR A 1 439 ? -10.969 -26.281 -10.211 1 95.31 439 TYR A C 1
ATOM 3352 O O . TYR A 1 439 ? -11.047 -26.812 -11.32 1 95.31 439 TYR A O 1
ATOM 3360 N N . VAL A 1 440 ? -11.586 -26.719 -9.148 1 94.75 440 VAL A N 1
ATOM 3361 C CA . VAL A 1 440 ? -12.461 -27.875 -9.266 1 94.75 440 VAL A CA 1
ATOM 3362 C C . VAL A 1 440 ? -13.562 -27.594 -10.289 1 94.75 440 VAL A C 1
ATOM 3364 O O . VAL A 1 440 ? -13.867 -28.453 -11.125 1 94.75 440 VAL A O 1
ATOM 3367 N N . LYS A 1 441 ? -14.094 -26.438 -10.234 1 95.12 441 LYS A N 1
ATOM 3368 C CA . LYS A 1 441 ? -15.18 -26.062 -11.141 1 95.12 441 LYS A CA 1
ATOM 3369 C C . LYS A 1 441 ? -14.711 -26.062 -12.594 1 95.12 441 LYS A C 1
ATOM 3371 O O . LYS A 1 441 ? -15.32 -26.703 -13.445 1 95.12 441 LYS A O 1
ATOM 3376 N N . ILE A 1 442 ? -13.625 -25.359 -12.906 1 96.94 442 ILE A N 1
ATOM 3377 C CA . ILE A 1 442 ? -13.203 -25.203 -14.297 1 96.94 442 ILE A CA 1
ATOM 3378 C C . ILE A 1 442 ? -12.711 -26.531 -14.844 1 96.94 442 ILE A C 1
ATOM 3380 O O . ILE A 1 442 ? -12.906 -26.844 -16.016 1 96.94 442 ILE A O 1
ATOM 3384 N N . LEU A 1 443 ? -12.062 -27.328 -14.008 1 97.94 443 LEU A N 1
ATOM 3385 C CA . LEU A 1 443 ? -11.617 -28.656 -14.43 1 97.94 443 LEU A CA 1
ATOM 3386 C C . LEU A 1 443 ? -12.812 -29.562 -14.734 1 97.94 443 LEU A C 1
ATOM 3388 O O . LEU A 1 443 ? -12.852 -30.219 -15.773 1 97.94 443 LEU A O 1
ATOM 3392 N N . SER A 1 444 ? -13.805 -29.5 -13.867 1 97.56 444 SER A N 1
ATOM 3393 C CA . SER A 1 444 ? -14.984 -30.344 -14.062 1 97.56 444 SER A CA 1
ATOM 3394 C C . SER A 1 444 ? -15.742 -29.938 -15.328 1 97.56 444 SER A C 1
ATOM 3396 O O . SER A 1 444 ? -16.219 -30.812 -16.062 1 97.56 444 SER A O 1
ATOM 3398 N N . GLU A 1 445 ? -15.812 -28.719 -15.594 1 97.69 445 GLU A N 1
ATOM 3399 C CA . GLU A 1 445 ? -16.531 -28.203 -16.75 1 97.69 445 GLU A CA 1
ATOM 3400 C C . GLU A 1 445 ? -15.828 -28.609 -18.047 1 97.69 445 GLU A C 1
ATOM 3402 O O . GLU A 1 445 ? -16.438 -28.578 -19.125 1 97.69 445 GLU A O 1
ATOM 3407 N N . THR A 1 446 ? -14.617 -29 -17.969 1 98.5 446 THR A N 1
ATOM 3408 C CA . THR A 1 446 ? -13.852 -29.281 -19.188 1 98.5 446 THR A CA 1
ATOM 3409 C C . THR A 1 446 ? -13.469 -30.766 -19.234 1 98.5 446 THR A C 1
ATOM 3411 O O . THR A 1 446 ? -12.594 -31.156 -20.016 1 98.5 446 THR A O 1
ATOM 3414 N N . GLY A 1 447 ? -14.023 -31.562 -18.391 1 98.38 447 GLY A N 1
ATOM 3415 C CA . GLY A 1 447 ? -13.883 -33 -18.484 1 98.38 447 GLY A CA 1
ATOM 3416 C C . GLY A 1 447 ? -12.711 -33.531 -17.688 1 98.38 447 GLY A C 1
ATOM 3417 O O . GLY A 1 447 ? -12.211 -34.625 -17.969 1 98.38 447 GLY A O 1
ATOM 3418 N N . TRP A 1 448 ? -12.211 -32.812 -16.734 1 98.62 448 TRP A N 1
ATOM 3419 C CA . TRP A 1 448 ? -11.148 -33.25 -15.836 1 98.62 448 TRP A CA 1
ATOM 3420 C C . TRP A 1 448 ? -11.664 -33.375 -14.406 1 98.62 448 TRP A C 1
ATOM 3422 O O . TRP A 1 448 ? -12.617 -32.688 -14.023 1 98.62 448 TRP A O 1
ATOM 3432 N N . GLU A 1 449 ? -11.094 -34.188 -13.648 1 97.88 449 GLU A N 1
ATOM 3433 C CA . GLU A 1 449 ? -11.352 -34.281 -12.219 1 97.88 449 GLU A CA 1
ATOM 3434 C C . GLU A 1 449 ? -10.07 -34.094 -11.406 1 97.88 449 GLU A C 1
ATOM 3436 O O . GLU A 1 449 ? -9.07 -34.781 -11.633 1 97.88 449 GLU A O 1
ATOM 3441 N N . LEU A 1 450 ? -10.109 -33.156 -10.523 1 96.94 450 LEU A N 1
ATOM 3442 C CA . LEU A 1 450 ? -8.969 -32.938 -9.633 1 96.94 450 LEU A CA 1
ATOM 3443 C C . LEU A 1 450 ? -8.867 -34.062 -8.602 1 96.94 450 LEU A C 1
ATOM 3445 O O . LEU A 1 450 ? -9.797 -34.281 -7.828 1 96.94 450 LEU A O 1
ATOM 3449 N N . LYS A 1 451 ? -7.746 -34.688 -8.531 1 96.12 451 LYS A N 1
ATOM 3450 C CA . LYS A 1 451 ? -7.609 -35.875 -7.672 1 96.12 451 LYS A CA 1
ATOM 3451 C C . LYS A 1 451 ? -6.75 -35.562 -6.449 1 96.12 451 LYS A C 1
ATOM 3453 O O . LYS A 1 451 ? -6.949 -36.125 -5.379 1 96.12 451 LYS A O 1
ATOM 3458 N N . GLU A 1 452 ? -5.836 -34.719 -6.68 1 95.69 452 GLU A N 1
ATOM 3459 C CA . GLU A 1 452 ? -4.84 -34.5 -5.633 1 95.69 452 GLU A CA 1
ATOM 3460 C C . GLU A 1 452 ? -4.152 -33.156 -5.785 1 95.69 452 GLU A C 1
ATOM 3462 O O . GLU A 1 452 ? -4.012 -32.656 -6.898 1 95.69 452 GLU A O 1
ATOM 3467 N N . VAL A 1 453 ? -3.848 -32.562 -4.676 1 94.94 453 VAL A N 1
ATOM 3468 C CA . VAL A 1 453 ? -2.969 -31.391 -4.633 1 94.94 453 VAL A CA 1
ATOM 3469 C C . VAL A 1 453 ? -1.71 -31.734 -3.836 1 94.94 453 VAL A C 1
ATOM 3471 O O . VAL A 1 453 ? -1.792 -32.125 -2.674 1 94.94 453 VAL A O 1
ATOM 3474 N N . ILE A 1 454 ? -0.567 -31.594 -4.457 1 94.56 454 ILE A N 1
ATOM 3475 C CA . ILE A 1 454 ? 0.707 -31.859 -3.803 1 94.56 454 ILE A CA 1
ATOM 3476 C C . ILE A 1 454 ? 1.396 -30.547 -3.438 1 94.56 454 ILE A C 1
ATOM 3478 O O . ILE A 1 454 ? 1.792 -29.781 -4.316 1 94.56 454 ILE A O 1
ATOM 3482 N N . HIS A 1 455 ? 1.537 -30.344 -2.178 1 89.44 455 HIS A N 1
ATOM 3483 C CA . HIS A 1 455 ? 2.201 -29.141 -1.687 1 89.44 455 HIS A CA 1
ATOM 3484 C C . HIS A 1 455 ? 3.709 -29.359 -1.583 1 89.44 455 HIS A C 1
ATOM 3486 O O . HIS A 1 455 ? 4.168 -30.438 -1.229 1 89.44 455 HIS A O 1
ATOM 3492 N N . ILE A 1 456 ? 4.328 -28.312 -2.068 1 82.75 456 ILE A N 1
ATOM 3493 C CA . ILE A 1 456 ? 5.785 -28.344 -2.031 1 82.75 456 ILE A CA 1
ATOM 3494 C C . ILE A 1 456 ? 6.309 -27.281 -1.062 1 82.75 456 ILE A C 1
ATOM 3496 O O . ILE A 1 456 ? 5.91 -26.125 -1.136 1 82.75 456 ILE A O 1
ATOM 3500 N N . ASP A 1 457 ? 7.008 -27.625 -0.131 1 69.62 457 ASP A N 1
ATOM 3501 C CA . ASP A 1 457 ? 7.59 -26.672 0.814 1 69.62 457 ASP A CA 1
ATOM 3502 C C . ASP A 1 457 ? 9.047 -26.375 0.466 1 69.62 457 ASP A C 1
ATOM 3504 O O . ASP A 1 457 ? 9.781 -27.266 0.024 1 69.62 457 ASP A O 1
ATOM 3508 N N . SER A 1 458 ? 9.227 -25.141 0.15 1 59.06 458 SER A N 1
ATOM 3509 C CA . SER A 1 458 ? 10.625 -24.75 0.005 1 59.06 458 SER A CA 1
ATOM 3510 C C . SER A 1 458 ? 11.172 -24.141 1.294 1 59.06 458 SER A C 1
ATOM 3512 O O . SER A 1 458 ? 10.469 -23.375 1.972 1 59.06 458 SER A O 1
ATOM 3514 N N . LEU A 1 459 ? 12.258 -24.672 1.669 1 48.5 459 LEU A N 1
ATOM 3515 C CA . LEU A 1 459 ? 12.945 -24.234 2.873 1 48.5 459 LEU A CA 1
ATOM 3516 C C . LEU A 1 459 ? 13.281 -22.75 2.793 1 48.5 459 LEU A C 1
ATOM 3518 O O . LEU A 1 459 ? 13.359 -22.062 3.82 1 48.5 459 LEU A O 1
ATOM 3522 N N . HIS A 1 460 ? 13.516 -22.328 1.488 1 49 460 HIS A N 1
ATOM 3523 C CA . HIS A 1 460 ? 14.141 -21.016 1.407 1 49 460 HIS A CA 1
ATOM 3524 C C . HIS A 1 460 ? 13.109 -19.938 1.105 1 49 460 HIS A C 1
ATOM 3526 O O . HIS A 1 460 ? 13.273 -18.781 1.514 1 49 460 HIS A O 1
ATOM 3532 N N . ILE A 1 461 ? 12.117 -20.391 0.397 1 56.94 461 ILE A N 1
ATOM 3533 C CA . ILE A 1 461 ? 11.273 -19.297 -0.073 1 56.94 461 ILE A CA 1
ATOM 3534 C C . ILE A 1 461 ? 9.836 -19.516 0.395 1 56.94 461 ILE A C 1
ATOM 3536 O O . ILE A 1 461 ? 8.953 -18.719 0.105 1 56.94 461 ILE A O 1
ATOM 3540 N N . GLY A 1 462 ? 9.648 -20.438 1.308 1 56.72 462 GLY A N 1
ATOM 3541 C CA . GLY A 1 462 ? 8.297 -20.703 1.754 1 56.72 462 GLY A CA 1
ATOM 3542 C C . GLY A 1 462 ? 7.52 -21.594 0.805 1 56.72 462 GLY A C 1
ATOM 3543 O O . GLY A 1 462 ? 8.117 -22.281 -0.033 1 56.72 462 GLY A O 1
ATOM 3544 N N . PRO A 1 463 ? 6.305 -21.703 1.047 1 60.59 463 PRO A N 1
ATOM 3545 C CA . PRO A 1 463 ? 5.48 -22.562 0.189 1 60.59 463 PRO A CA 1
ATOM 3546 C C . PRO A 1 463 ? 5.559 -22.172 -1.285 1 60.59 463 PRO A C 1
ATOM 3548 O O . PRO A 1 463 ? 5.547 -20.969 -1.612 1 60.59 463 PRO A O 1
ATOM 3551 N N . LEU A 1 464 ? 5.898 -23.219 -1.951 1 71.69 464 LEU A N 1
ATOM 3552 C CA . LEU A 1 464 ? 5.934 -23.062 -3.4 1 71.69 464 LEU A CA 1
ATOM 3553 C C . LEU A 1 464 ? 4.574 -23.375 -4.016 1 71.69 464 LEU A C 1
ATOM 3555 O O . LEU A 1 464 ? 3.641 -23.75 -3.309 1 71.69 464 LEU A O 1
ATOM 3559 N N . ARG A 1 465 ? 4.512 -23.125 -5.277 1 86.25 465 ARG A N 1
ATOM 3560 C CA . ARG A 1 465 ? 3.277 -23.422 -5.992 1 86.25 465 ARG A CA 1
ATOM 3561 C C . ARG A 1 465 ? 2.984 -24.922 -5.961 1 86.25 465 ARG A C 1
ATOM 3563 O O . ARG A 1 465 ? 3.842 -25.734 -6.312 1 86.25 465 ARG A O 1
ATOM 3570 N N . PRO A 1 466 ? 1.872 -25.297 -5.5 1 92 466 PRO A N 1
ATOM 3571 C CA . PRO A 1 466 ? 1.523 -26.719 -5.461 1 92 466 PRO A CA 1
ATOM 3572 C C . PRO A 1 466 ? 1.243 -27.297 -6.848 1 92 466 PRO A C 1
ATOM 3574 O O . PRO A 1 466 ? 1.051 -26.547 -7.805 1 92 466 PRO A O 1
ATOM 3577 N N . HIS A 1 467 ? 1.369 -28.625 -6.914 1 96.19 467 HIS A N 1
ATOM 3578 C CA . HIS A 1 467 ? 0.979 -29.359 -8.109 1 96.19 467 HIS A CA 1
ATOM 3579 C C . HIS A 1 467 ? -0.446 -29.891 -7.992 1 96.19 467 HIS A C 1
ATOM 3581 O O . HIS A 1 467 ? -0.739 -30.703 -7.113 1 96.19 467 HIS A O 1
ATOM 3587 N N . LEU A 1 468 ? -1.338 -29.406 -8.812 1 97.12 468 LEU A N 1
ATOM 3588 C CA . LEU A 1 468 ? -2.693 -29.938 -8.914 1 97.12 468 LEU A CA 1
ATOM 3589 C C . LEU A 1 468 ? -2.77 -31.047 -9.945 1 97.12 468 LEU A C 1
ATOM 3591 O O . LEU A 1 468 ? -2.516 -30.828 -11.133 1 97.12 468 LEU A O 1
ATOM 3595 N N . ILE A 1 469 ? -3.086 -32.25 -9.523 1 98.12 469 ILE A N 1
ATOM 3596 C CA . ILE A 1 469 ? -3.119 -33.406 -10.406 1 98.12 469 ILE A CA 1
ATOM 3597 C C . ILE A 1 469 ? -4.566 -33.75 -10.773 1 98.12 469 ILE A C 1
ATOM 3599 O O . ILE A 1 469 ? -5.375 -34.062 -9.898 1 98.12 469 ILE A O 1
ATOM 3603 N N . ALA A 1 470 ? -4.852 -33.656 -12.016 1 98.44 470 ALA A N 1
ATOM 3604 C CA . ALA A 1 470 ? -6.188 -33.969 -12.508 1 98.44 470 ALA A CA 1
ATOM 3605 C C . ALA A 1 470 ? -6.148 -35.125 -13.508 1 98.44 470 ALA A C 1
ATOM 3607 O O . ALA A 1 470 ? -5.105 -35.406 -14.102 1 98.44 470 ALA A O 1
ATOM 3608 N N . VAL A 1 471 ? -7.246 -35.812 -13.68 1 98.25 471 VAL A N 1
ATOM 3609 C CA . VAL A 1 471 ? -7.371 -36.938 -14.602 1 98.25 471 VAL A CA 1
ATOM 3610 C C . VAL A 1 471 ? -8.633 -36.781 -15.438 1 98.25 471 VAL A C 1
ATOM 3612 O O . VAL A 1 471 ? -9.57 -36.062 -15.039 1 98.25 471 VAL A O 1
ATOM 3615 N N . PRO A 1 472 ? -8.609 -37.344 -16.609 1 98 472 PRO A N 1
ATOM 3616 C CA . PRO A 1 472 ? -9.805 -37.281 -17.453 1 98 472 PRO A CA 1
ATOM 3617 C C . PRO A 1 472 ? -11 -38 -16.844 1 98 472 PRO A C 1
ATOM 3619 O O . PRO A 1 472 ? -10.836 -39.062 -16.25 1 98 472 PRO A O 1
ATOM 3622 N N . VAL A 1 473 ? -12.234 -37.406 -17.062 1 94.94 473 VAL A N 1
ATOM 3623 C CA . VAL A 1 473 ? -13.477 -38.062 -16.688 1 94.94 473 VAL A CA 1
ATOM 3624 C C . VAL A 1 473 ? -14.344 -38.281 -17.922 1 94.94 473 VAL A C 1
ATOM 3626 O O . VAL A 1 473 ? -14.25 -37.5 -18.891 1 94.94 473 VAL A O 1
ATOM 3629 N N . MET B 1 1 ? 22.078 -10.203 25.156 1 74.19 1 MET B N 1
ATOM 3630 C CA . MET B 1 1 ? 20.984 -9.234 25.031 1 74.19 1 MET B CA 1
ATOM 3631 C C . MET B 1 1 ? 19.797 -9.852 24.281 1 74.19 1 MET B C 1
ATOM 3633 O O . MET B 1 1 ? 19.984 -10.672 23.391 1 74.19 1 MET B O 1
ATOM 3637 N N . PRO B 1 2 ? 18.688 -9.484 24.812 1 86.38 2 PRO B N 1
ATOM 3638 C CA . PRO B 1 2 ? 17.531 -10.07 24.125 1 86.38 2 PRO B CA 1
ATOM 3639 C C . PRO B 1 2 ? 17.453 -9.641 22.656 1 86.38 2 PRO B C 1
ATOM 3641 O O . PRO B 1 2 ? 17.938 -8.57 22.297 1 86.38 2 PRO B O 1
ATOM 3644 N N . SER B 1 3 ? 16.984 -10.508 21.844 1 93.19 3 SER B N 1
ATOM 3645 C CA . SER B 1 3 ? 16.797 -10.211 20.438 1 93.19 3 SER B CA 1
ATOM 3646 C C . SER B 1 3 ? 15.742 -9.133 20.234 1 93.19 3 SER B C 1
ATOM 3648 O O . SER B 1 3 ? 14.93 -8.867 21.125 1 93.19 3 SER B O 1
ATOM 3650 N N . SER B 1 4 ? 15.781 -8.43 19.109 1 95.56 4 SER B N 1
ATOM 3651 C CA . SER B 1 4 ? 14.758 -7.449 18.766 1 95.56 4 SER B CA 1
ATOM 3652 C C . SER B 1 4 ? 13.375 -8.094 18.75 1 95.56 4 SER B C 1
ATOM 3654 O O . SER B 1 4 ? 12.383 -7.461 19.125 1 95.56 4 SER B O 1
ATOM 3656 N N . LEU B 1 5 ? 13.289 -9.352 18.312 1 97.31 5 LEU B N 1
ATOM 3657 C CA . LEU B 1 5 ? 12.016 -10.062 18.297 1 97.31 5 LEU B CA 1
ATOM 3658 C C . LEU B 1 5 ? 11.422 -10.141 19.703 1 97.31 5 LEU B C 1
ATOM 3660 O O . LEU B 1 5 ? 10.234 -9.859 19.891 1 97.31 5 LEU B O 1
ATOM 3664 N N . LYS B 1 6 ? 12.281 -10.539 20.625 1 97.5 6 LYS B N 1
ATOM 3665 C CA . LYS B 1 6 ? 11.828 -10.695 22 1 97.5 6 LYS B CA 1
ATOM 3666 C C . LYS B 1 6 ? 11.445 -9.352 22.609 1 97.5 6 LYS B C 1
ATOM 3668 O O . LYS B 1 6 ? 10.43 -9.25 23.312 1 97.5 6 LYS B O 1
ATOM 3673 N N . LEU B 1 7 ? 12.25 -8.359 22.375 1 97.94 7 LEU B N 1
ATOM 3674 C CA . LEU B 1 7 ? 11.961 -7.035 22.906 1 97.94 7 LEU B CA 1
ATOM 3675 C C . LEU B 1 7 ? 10.625 -6.52 22.375 1 97.94 7 LEU B C 1
ATOM 3677 O O . LEU B 1 7 ? 9.812 -5.98 23.125 1 97.94 7 LEU B O 1
ATOM 3681 N N . LEU B 1 8 ? 10.383 -6.625 21.078 1 98.31 8 LEU B N 1
ATOM 3682 C CA . LEU B 1 8 ? 9.148 -6.172 20.453 1 98.31 8 LEU B CA 1
ATOM 3683 C C . LEU B 1 8 ? 7.957 -6.969 20.969 1 98.31 8 LEU B C 1
ATOM 3685 O O . LEU B 1 8 ? 6.891 -6.406 21.234 1 98.31 8 LEU B O 1
ATOM 3689 N N . SER B 1 9 ? 8.141 -8.289 21.078 1 98.44 9 SER B N 1
ATOM 3690 C CA . SER B 1 9 ? 7.102 -9.148 21.641 1 98.44 9 SER B CA 1
ATOM 3691 C C . SER B 1 9 ? 6.734 -8.703 23.062 1 98.44 9 SER B C 1
ATOM 3693 O O . SER B 1 9 ? 5.555 -8.672 23.406 1 98.44 9 SER B O 1
ATOM 3695 N N . ASN B 1 10 ? 7.723 -8.367 23.875 1 98.44 10 ASN B N 1
ATOM 3696 C CA . ASN B 1 10 ? 7.492 -7.906 25.234 1 98.44 10 ASN B CA 1
ATOM 3697 C C . ASN B 1 10 ? 6.73 -6.582 25.266 1 98.44 10 ASN B C 1
ATOM 3699 O O . ASN B 1 10 ? 5.84 -6.387 26.094 1 98.44 10 ASN B O 1
ATOM 3703 N N . LEU B 1 11 ? 7.145 -5.668 24.391 1 98.38 11 LEU B N 1
ATOM 3704 C CA . LEU B 1 11 ? 6.449 -4.387 24.312 1 98.38 11 LEU B CA 1
ATOM 3705 C C . LEU B 1 11 ? 4.977 -4.586 23.984 1 98.38 11 LEU B C 1
ATOM 3707 O O . LEU B 1 11 ? 4.109 -3.92 24.547 1 98.38 11 LEU B O 1
ATOM 3711 N N . ILE B 1 12 ? 4.684 -5.477 23.047 1 98.62 12 ILE B N 1
AT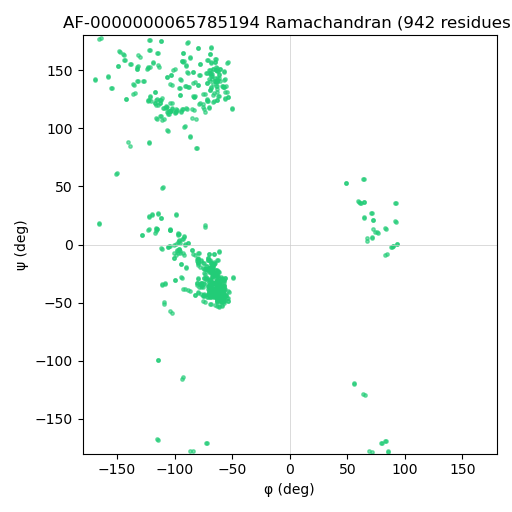OM 3712 C CA . ILE B 1 12 ? 3.312 -5.777 22.656 1 98.62 12 ILE B CA 1
ATOM 3713 C C . ILE B 1 12 ? 2.551 -6.363 23.844 1 98.62 12 ILE B C 1
ATOM 3715 O O . ILE B 1 12 ? 1.452 -5.906 24.172 1 98.62 12 ILE B O 1
ATOM 3719 N N . ALA B 1 13 ? 3.154 -7.348 24.5 1 98.5 13 ALA B N 1
ATOM 3720 C CA . ALA B 1 13 ? 2.504 -8.016 25.625 1 98.5 13 ALA B CA 1
ATOM 3721 C C . ALA B 1 13 ? 2.193 -7.035 26.75 1 98.5 13 ALA B C 1
ATOM 3723 O O . ALA B 1 13 ? 1.096 -7.051 27.312 1 98.5 13 ALA B O 1
ATOM 3724 N N . GLU B 1 14 ? 3.154 -6.207 27.078 1 98.38 14 GLU B N 1
ATOM 3725 C CA . GLU B 1 14 ? 2.977 -5.215 28.141 1 98.38 14 GLU B CA 1
ATOM 3726 C C . GLU B 1 14 ? 1.87 -4.227 27.781 1 98.38 14 GLU B C 1
ATOM 3728 O O . GLU B 1 14 ? 1.075 -3.844 28.656 1 98.38 14 GLU B O 1
ATOM 3733 N N . SER B 1 15 ? 1.873 -3.783 26.562 1 98.19 15 SER B N 1
ATOM 3734 C CA . SER B 1 15 ? 0.868 -2.824 26.125 1 98.19 15 SER B CA 1
ATOM 3735 C C . SER B 1 15 ? -0.524 -3.445 26.109 1 98.19 15 SER B C 1
ATOM 3737 O O . SER B 1 15 ? -1.505 -2.791 26.469 1 98.19 15 SER B O 1
ATOM 3739 N N . VAL B 1 16 ? -0.636 -4.691 25.656 1 98.44 16 VAL B N 1
ATOM 3740 C CA . VAL B 1 16 ? -1.916 -5.395 25.656 1 98.44 16 VAL B CA 1
ATOM 3741 C C . VAL B 1 16 ? -2.416 -5.543 27.094 1 98.44 16 VAL B C 1
ATOM 3743 O O . VAL B 1 16 ? -3.604 -5.355 27.359 1 98.44 16 VAL B O 1
ATOM 3746 N N . ASP B 1 17 ? -1.498 -5.891 28 1 98.06 17 ASP B N 1
ATOM 3747 C CA . ASP B 1 17 ? -1.864 -6.012 29.422 1 98.06 17 ASP B CA 1
ATOM 3748 C C . ASP B 1 17 ? -2.398 -4.688 29.953 1 98.06 17 ASP B C 1
ATOM 3750 O O . ASP B 1 17 ? -3.357 -4.668 30.734 1 98.06 17 ASP B O 1
ATOM 3754 N N . LYS B 1 18 ? -1.753 -3.625 29.594 1 97.69 18 LYS B N 1
ATOM 3755 C CA . LYS B 1 18 ? -2.205 -2.301 30 1 97.69 18 LYS B CA 1
ATOM 3756 C C . LYS B 1 18 ? -3.619 -2.02 29.5 1 97.69 18 LYS B C 1
ATOM 3758 O O . LYS B 1 18 ? -4.449 -1.491 30.25 1 97.69 18 LYS B O 1
ATOM 3763 N N . ILE B 1 19 ? -3.924 -2.32 28.266 1 97.62 19 ILE B N 1
ATOM 3764 C CA . ILE B 1 19 ? -5.25 -2.125 27.703 1 97.62 19 ILE B CA 1
ATOM 3765 C C . ILE B 1 19 ? -6.27 -2.971 28.453 1 97.62 19 ILE B C 1
ATOM 3767 O O . ILE B 1 19 ? -7.344 -2.48 28.812 1 97.62 19 ILE B O 1
ATOM 3771 N N . GLU B 1 20 ? -5.91 -4.215 28.719 1 97.38 20 GLU B N 1
ATOM 3772 C CA . GLU B 1 20 ? -6.816 -5.102 29.438 1 97.38 20 GLU B CA 1
ATOM 3773 C C . GLU B 1 20 ? -7.121 -4.559 30.828 1 97.38 20 GLU B C 1
ATOM 3775 O O . GLU B 1 20 ? -8.266 -4.637 31.297 1 97.38 20 GLU B O 1
ATOM 3780 N N . GLN B 1 21 ? -6.117 -4.086 31.469 1 97.38 21 GLN B N 1
ATOM 3781 C CA . GLN B 1 21 ? -6.289 -3.527 32.812 1 97.38 21 GLN B CA 1
ATOM 3782 C C . GLN B 1 21 ? -7.23 -2.326 32.781 1 97.38 21 GLN B C 1
ATOM 3784 O O . GLN B 1 21 ? -8.102 -2.201 33.656 1 97.38 21 GLN B O 1
ATOM 3789 N N . ARG B 1 22 ? -7.023 -1.41 31.828 1 96.69 22 ARG B N 1
ATOM 3790 C CA . ARG B 1 22 ? -7.863 -0.221 31.719 1 96.69 22 ARG B CA 1
ATOM 3791 C C . ARG B 1 22 ? -9.297 -0.591 31.344 1 96.69 22 ARG B C 1
ATOM 3793 O O . ARG B 1 22 ? -10.25 0.015 31.844 1 96.69 22 ARG B O 1
ATOM 3800 N N . CYS B 1 23 ? -9.453 -1.546 30.453 1 96.5 23 CYS B N 1
ATOM 3801 C CA . CYS B 1 23 ? -10.781 -2.037 30.094 1 96.5 23 CYS B CA 1
ATOM 3802 C C . CYS B 1 23 ? -11.484 -2.621 31.312 1 96.5 23 CYS B C 1
ATOM 3804 O O . CYS B 1 23 ? -12.664 -2.34 31.547 1 96.5 23 CYS B O 1
ATOM 3806 N N . ALA B 1 24 ? -10.773 -3.402 32.094 1 96.5 24 ALA B N 1
ATOM 3807 C CA . ALA B 1 24 ? -11.336 -3.992 33.312 1 96.5 24 ALA B CA 1
ATOM 3808 C C . ALA B 1 24 ? -11.734 -2.912 34.312 1 96.5 24 ALA B C 1
ATOM 3810 O O . ALA B 1 24 ? -12.797 -2.992 34.938 1 96.5 24 ALA B O 1
ATOM 3811 N N . ALA B 1 25 ? -10.914 -1.928 34.469 1 96.94 25 ALA B N 1
ATOM 3812 C CA . ALA B 1 25 ? -11.164 -0.839 35.406 1 96.94 25 ALA B CA 1
ATOM 3813 C C . ALA B 1 25 ? -12.414 -0.054 35.031 1 96.94 25 ALA B C 1
ATOM 3815 O O . ALA B 1 25 ? -13.141 0.438 35.875 1 96.94 25 ALA B O 1
ATOM 3816 N N . GLN B 1 26 ? -12.695 0.039 33.75 1 95.12 26 GLN B N 1
ATOM 3817 C CA . GLN B 1 26 ? -13.828 0.827 33.281 1 95.12 26 GLN B CA 1
ATOM 3818 C C . GLN B 1 26 ? -15.031 -0.062 33 1 95.12 26 GLN B C 1
ATOM 3820 O O . GLN B 1 26 ? -16.125 0.436 32.719 1 95.12 26 GLN B O 1
ATOM 3825 N N . GLY B 1 27 ? -14.875 -1.36 33.031 1 94.5 27 GLY B N 1
ATOM 3826 C CA . GLY B 1 27 ? -15.945 -2.316 32.812 1 94.5 27 GLY B CA 1
ATOM 3827 C C . GLY B 1 27 ? -16.406 -2.387 31.375 1 94.5 27 GLY B C 1
ATOM 3828 O O . GLY B 1 27 ? -17.594 -2.566 31.109 1 94.5 27 GLY B O 1
ATOM 3829 N N . VAL B 1 28 ? -15.555 -2.084 30.453 1 94.5 28 VAL B N 1
ATOM 3830 C CA . VAL B 1 28 ? -15.898 -2.137 29.031 1 94.5 28 VAL B CA 1
ATOM 3831 C C . VAL B 1 28 ? -14.875 -2.986 28.281 1 94.5 28 VAL B C 1
ATOM 3833 O O . VAL B 1 28 ? -13.688 -2.975 28.609 1 94.5 28 VAL B O 1
ATOM 3836 N N . PRO B 1 29 ? -15.289 -3.752 27.359 1 94.12 29 PRO B N 1
ATOM 3837 C CA . PRO B 1 29 ? -14.336 -4.523 26.562 1 94.12 29 PRO B CA 1
ATOM 3838 C C . PRO B 1 29 ? -13.648 -3.678 25.484 1 94.12 29 PRO B C 1
ATOM 3840 O O . PRO B 1 29 ? -14.148 -2.615 25.109 1 94.12 29 PRO B O 1
ATOM 3843 N N . PHE B 1 30 ? -12.516 -4.078 25.078 1 95.44 30 PHE B N 1
ATOM 3844 C CA . PHE B 1 30 ? -11.922 -3.488 23.875 1 95.44 30 PHE B CA 1
ATOM 3845 C C . PHE B 1 30 ? -12.656 -3.953 22.625 1 95.44 30 PHE B C 1
ATOM 3847 O O . PHE B 1 30 ? -13.008 -5.129 22.516 1 95.44 30 PHE B O 1
ATOM 3854 N N . PRO B 1 31 ? -12.875 -3.109 21.719 1 94.19 31 PRO B N 1
ATOM 3855 C CA . PRO B 1 31 ? -13.68 -3.482 20.547 1 94.19 31 PRO B CA 1
ATOM 3856 C C . PRO B 1 31 ? -13.023 -4.57 19.703 1 94.19 31 PRO B C 1
ATOM 3858 O O . PRO B 1 31 ? -11.812 -4.543 19.484 1 94.19 31 PRO B O 1
ATOM 3861 N N . GLU B 1 32 ? -13.844 -5.5 19.219 1 93.94 32 GLU B N 1
ATOM 3862 C CA . GLU B 1 32 ? -13.406 -6.57 18.328 1 93.94 32 GLU B CA 1
ATOM 3863 C C . GLU B 1 32 ? -13.586 -6.184 16.859 1 93.94 32 GLU B C 1
ATOM 3865 O O . GLU B 1 32 ? -14.438 -5.359 16.531 1 93.94 32 GLU B O 1
ATOM 3870 N N . LEU B 1 33 ? -12.883 -6.793 15.945 1 93.44 33 LEU B N 1
ATOM 3871 C CA . LEU B 1 33 ? -12.828 -6.43 14.531 1 93.44 33 LEU B CA 1
ATOM 3872 C C . LEU B 1 33 ? -14.188 -6.641 13.867 1 93.44 33 LEU B C 1
ATOM 3874 O O . LEU B 1 33 ? -14.555 -5.918 12.938 1 93.44 33 LEU B O 1
ATOM 3878 N N . ASN B 1 34 ? -14.891 -7.645 14.344 1 92.19 34 ASN B N 1
ATOM 3879 C CA . ASN B 1 34 ? -16.125 -8 13.641 1 92.19 34 ASN B CA 1
ATOM 3880 C C . ASN B 1 34 ? -17.359 -7.523 14.398 1 92.19 34 ASN B C 1
ATOM 3882 O O . ASN B 1 34 ? -18.469 -7.938 14.094 1 92.19 34 ASN B O 1
ATOM 3886 N N . GLU B 1 35 ? -17.172 -6.672 15.391 1 89.62 35 GLU B N 1
ATOM 3887 C CA . GLU B 1 35 ? -18.281 -6.082 16.141 1 89.62 35 GLU B CA 1
ATOM 3888 C C . GLU B 1 35 ? -18.797 -4.816 15.453 1 89.62 35 GLU B C 1
ATOM 3890 O O . GLU B 1 35 ? -18.078 -4.211 14.648 1 89.62 35 GLU B O 1
ATOM 3895 N N . VAL B 1 36 ? -19.969 -4.484 15.836 1 84.75 36 VAL B N 1
ATOM 3896 C CA . VAL B 1 36 ? -20.609 -3.285 15.289 1 84.75 36 VAL B CA 1
ATOM 3897 C C . VAL B 1 36 ? -19.891 -2.043 15.805 1 84.75 36 VAL B C 1
ATOM 3899 O O . VAL B 1 36 ? -19.578 -1.944 17 1 84.75 36 VAL B O 1
ATOM 3902 N N . LEU B 1 37 ? -19.625 -1.179 14.906 1 87.31 37 LEU B N 1
ATOM 3903 C CA . LEU B 1 37 ? -18.969 0.077 15.258 1 87.31 37 LEU B CA 1
ATOM 3904 C C . LEU B 1 37 ? -19.969 1.059 15.859 1 87.31 37 LEU B C 1
ATOM 3906 O O . LEU B 1 37 ? -21.047 1.288 15.289 1 87.31 37 LEU B O 1
ATOM 3910 N N . SER B 1 38 ? -19.75 1.485 17.031 1 84.31 38 SER B N 1
ATOM 3911 C CA . SER B 1 38 ? -20.516 2.541 17.688 1 84.31 38 SER B CA 1
ATOM 3912 C C . SER B 1 38 ? -19.609 3.5 18.453 1 84.31 38 SER B C 1
ATOM 3914 O O . SER B 1 38 ? -18.453 3.186 18.703 1 84.31 38 SER B O 1
ATOM 3916 N N . PHE B 1 39 ? -20.078 4.68 18.641 1 78.5 39 PHE B N 1
ATOM 3917 C CA . PHE B 1 39 ? -19.312 5.645 19.422 1 78.5 39 PHE B CA 1
ATOM 3918 C C . PHE B 1 39 ? -18.953 5.062 20.781 1 78.5 39 PHE B C 1
ATOM 3920 O O . PHE B 1 39 ? -17.844 5.266 21.266 1 78.5 39 PHE B O 1
ATOM 3927 N N . GLN B 1 40 ? -19.875 4.367 21.359 1 83.44 40 GLN B N 1
ATOM 3928 C CA . GLN B 1 40 ? -19.688 3.795 22.688 1 83.44 40 GLN B CA 1
ATOM 3929 C C . GLN B 1 40 ? -18.594 2.723 22.672 1 83.44 40 GLN B C 1
ATOM 3931 O O . GLN B 1 40 ? -17.766 2.658 23.594 1 83.44 40 GLN B O 1
ATOM 3936 N N . SER B 1 41 ? -18.625 1.971 21.656 1 86.25 41 SER B N 1
ATOM 3937 C CA . SER B 1 41 ? -17.656 0.879 21.594 1 86.25 41 SER B CA 1
ATOM 3938 C C . SER B 1 41 ? -16.234 1.407 21.406 1 86.25 41 SER B C 1
ATOM 3940 O O . SER B 1 41 ? -15.266 0.744 21.797 1 86.25 41 SER B O 1
ATOM 3942 N N . GLU B 1 42 ? -16.109 2.625 20.922 1 88.62 42 GLU B N 1
ATOM 3943 C CA . GLU B 1 42 ? -14.797 3.184 20.625 1 88.62 42 GLU B CA 1
ATOM 3944 C C . GLU B 1 42 ? -14.312 4.066 21.766 1 88.62 42 GLU B C 1
ATOM 3946 O O . GLU B 1 42 ? -13.148 4.48 21.797 1 88.62 42 GLU B O 1
ATOM 3951 N N . ALA B 1 43 ? -15.094 4.301 22.75 1 87.5 43 ALA B N 1
ATOM 3952 C CA . ALA B 1 43 ? -14.82 5.281 23.797 1 87.5 43 ALA B CA 1
ATOM 3953 C C . ALA B 1 43 ? -13.555 4.926 24.562 1 87.5 43 ALA B C 1
ATOM 3955 O O . ALA B 1 43 ? -12.812 5.816 25 1 87.5 43 ALA B O 1
ATOM 3956 N N . ILE B 1 44 ? -13.266 3.641 24.719 1 91.94 44 ILE B N 1
ATOM 3957 C CA . ILE B 1 44 ? -12.133 3.174 25.516 1 91.94 44 ILE B CA 1
ATOM 3958 C C . ILE B 1 44 ? -10.828 3.678 24.906 1 91.94 44 ILE B C 1
ATOM 3960 O O . ILE B 1 44 ? -9.828 3.826 25.609 1 91.94 44 ILE B O 1
ATOM 3964 N N . ARG B 1 45 ? -10.812 4 23.656 1 89.69 45 ARG B N 1
ATOM 3965 C CA . ARG B 1 45 ? -9.609 4.441 22.953 1 89.69 45 ARG B CA 1
ATOM 3966 C C . ARG B 1 45 ? -9.203 5.848 23.391 1 89.69 45 ARG B C 1
ATOM 3968 O O . ARG B 1 45 ? -8.062 6.266 23.172 1 89.69 45 ARG B O 1
ATOM 3975 N N . SER B 1 46 ? -10.086 6.523 23.953 1 84.31 46 SER B N 1
ATOM 3976 C CA . SER B 1 46 ? -9.805 7.883 24.406 1 84.31 46 SER B CA 1
ATOM 3977 C C . SER B 1 46 ? -9.062 7.887 25.734 1 84.31 46 SER B C 1
ATOM 3979 O O . SER B 1 46 ? -8.547 8.922 26.172 1 84.31 46 SER B O 1
ATOM 3981 N N . ASP B 1 47 ? -9.062 6.715 26.422 1 89.62 47 ASP B N 1
ATOM 3982 C CA . ASP B 1 47 ? -8.242 6.586 27.625 1 89.62 47 ASP B CA 1
ATOM 3983 C C . ASP B 1 47 ? -6.762 6.777 27.297 1 89.62 47 ASP B C 1
ATOM 3985 O O . ASP B 1 47 ? -6.23 6.125 26.391 1 89.62 47 ASP B O 1
ATOM 3989 N N . THR B 1 48 ? -6.047 7.652 28 1 86.81 48 THR B N 1
ATOM 3990 C CA . THR B 1 48 ? -4.676 8.047 27.688 1 86.81 48 THR B CA 1
ATOM 3991 C C . THR B 1 48 ? -3.754 6.836 27.672 1 86.81 48 THR B C 1
ATOM 3993 O O . THR B 1 48 ? -2.904 6.707 26.781 1 86.81 48 THR B O 1
ATOM 3996 N N . ASP B 1 49 ? -3.922 6.004 28.656 1 92.19 49 ASP B N 1
ATOM 3997 C CA . ASP B 1 49 ? -3.086 4.809 28.75 1 92.19 49 ASP B CA 1
ATOM 3998 C C . ASP B 1 49 ? -3.355 3.867 27.578 1 92.19 49 ASP B C 1
ATOM 4000 O O . ASP B 1 49 ? -2.428 3.27 27.031 1 92.19 49 ASP B O 1
ATOM 4004 N N . VAL B 1 50 ? -4.645 3.775 27.25 1 93.88 50 VAL B N 1
ATOM 4005 C CA . VAL B 1 50 ? -5.031 2.908 26.141 1 93.88 50 VAL B CA 1
ATOM 4006 C C . VAL B 1 50 ? -4.492 3.473 24.828 1 93.88 50 VAL B C 1
ATOM 4008 O O . VAL B 1 50 ? -3.945 2.736 24.016 1 93.88 50 VAL B O 1
ATOM 4011 N N . ALA B 1 51 ? -4.621 4.754 24.656 1 90.31 51 ALA B N 1
ATOM 4012 C CA . ALA B 1 51 ? -4.137 5.41 23.453 1 90.31 51 ALA B CA 1
ATOM 4013 C C . ALA B 1 51 ? -2.635 5.207 23.281 1 90.31 51 ALA B C 1
ATOM 4015 O O . ALA B 1 51 ? -2.16 4.906 22.188 1 90.31 51 ALA B O 1
ATOM 4016 N N . GLU B 1 52 ? -1.895 5.344 24.328 1 90.19 52 GLU B N 1
ATOM 4017 C CA . GLU B 1 52 ? -0.448 5.152 24.297 1 90.19 52 GLU B CA 1
ATOM 4018 C C . GLU B 1 52 ? -0.09 3.701 23.984 1 90.19 52 GLU B C 1
ATOM 4020 O O . GLU B 1 52 ? 0.837 3.432 23.219 1 90.19 52 GLU B O 1
ATOM 4025 N N . ALA B 1 53 ? -0.801 2.846 24.656 1 95.25 53 ALA B N 1
ATOM 4026 C CA . ALA B 1 53 ? -0.562 1.422 24.438 1 95.25 53 ALA B CA 1
ATOM 4027 C C . ALA B 1 53 ? -0.816 1.039 22.984 1 95.25 53 ALA B C 1
ATOM 4029 O O . ALA B 1 53 ? -0.08 0.233 22.422 1 95.25 53 ALA B O 1
ATOM 4030 N N . ILE B 1 54 ? -1.862 1.609 22.406 1 94.56 54 ILE B N 1
ATOM 4031 C CA . ILE B 1 54 ? -2.195 1.334 21.016 1 94.56 54 ILE B CA 1
ATOM 4032 C C . ILE B 1 54 ? -1.049 1.783 20.109 1 94.56 54 ILE B C 1
ATOM 4034 O O . ILE B 1 54 ? -0.667 1.069 19.172 1 94.56 54 ILE B O 1
ATOM 4038 N N . GLN B 1 55 ? -0.459 2.906 20.359 1 92.19 55 GLN B N 1
ATOM 4039 C CA . GLN B 1 55 ? 0.657 3.412 19.562 1 92.19 55 GLN B CA 1
ATOM 4040 C C . GLN B 1 55 ? 1.858 2.475 19.641 1 92.19 55 GLN B C 1
ATOM 4042 O O . GLN B 1 55 ? 2.504 2.195 18.625 1 92.19 55 GLN B O 1
ATOM 4047 N N . VAL B 1 56 ? 2.125 2.008 20.828 1 95.62 56 VAL B N 1
ATOM 4048 C CA . VAL B 1 56 ? 3.262 1.113 21.016 1 95.62 56 VAL B CA 1
ATOM 4049 C C . VAL B 1 56 ? 2.998 -0.219 20.328 1 95.62 56 VAL B C 1
ATOM 4051 O O . VAL B 1 56 ? 3.898 -0.79 19.703 1 95.62 56 VAL B O 1
ATOM 4054 N N . ILE B 1 57 ? 1.771 -0.677 20.453 1 97.25 57 ILE B N 1
ATOM 4055 C CA . ILE B 1 57 ? 1.399 -1.92 19.781 1 97.25 57 ILE B CA 1
ATOM 4056 C C . ILE B 1 57 ? 1.589 -1.773 18.281 1 97.25 57 ILE B C 1
ATOM 4058 O O . ILE B 1 57 ? 2.191 -2.637 17.625 1 97.25 57 ILE B O 1
ATOM 4062 N N . ALA B 1 58 ? 1.079 -0.685 17.75 1 95.31 58 ALA B N 1
ATOM 4063 C CA . ALA B 1 58 ? 1.163 -0.46 16.312 1 95.31 58 ALA B CA 1
ATOM 4064 C C . ALA B 1 58 ? 2.617 -0.398 15.844 1 95.31 58 ALA B C 1
ATOM 4066 O O . ALA B 1 58 ? 2.996 -1.058 14.875 1 95.31 58 ALA B O 1
ATOM 4067 N N . ALA B 1 59 ? 3.441 0.361 16.562 1 96.31 59 ALA B N 1
ATOM 4068 C CA . ALA B 1 59 ? 4.855 0.495 16.219 1 96.31 59 ALA B CA 1
ATOM 4069 C C . ALA B 1 59 ? 5.578 -0.845 16.328 1 96.31 59 ALA B C 1
ATOM 4071 O O . ALA B 1 59 ? 6.348 -1.218 15.445 1 96.31 59 ALA B O 1
ATOM 4072 N N . SER B 1 60 ? 5.285 -1.568 17.391 1 98.06 60 SER B N 1
ATOM 4073 C CA . SER B 1 60 ? 5.969 -2.828 17.656 1 98.06 60 SER B CA 1
ATOM 4074 C C . SER B 1 60 ? 5.551 -3.91 16.672 1 98.06 60 SER B C 1
ATOM 4076 O O . SER B 1 60 ? 6.387 -4.684 16.203 1 98.06 60 SER B O 1
ATOM 4078 N N . ALA B 1 61 ? 4.262 -3.975 16.391 1 97.69 61 ALA B N 1
ATOM 4079 C CA . ALA B 1 61 ? 3.758 -4.988 15.469 1 97.69 61 ALA B CA 1
ATOM 4080 C C . ALA B 1 61 ? 4.34 -4.793 14.078 1 97.69 61 ALA B C 1
ATOM 4082 O O . ALA B 1 61 ? 4.742 -5.758 13.422 1 97.69 61 ALA B O 1
ATOM 4083 N N . ALA B 1 62 ? 4.379 -3.586 13.641 1 96.06 62 ALA B N 1
ATOM 4084 C CA . ALA B 1 62 ? 4.926 -3.295 12.312 1 96.06 62 ALA B CA 1
ATOM 4085 C C . ALA B 1 62 ? 6.41 -3.635 12.25 1 96.06 62 ALA B C 1
ATOM 4087 O O . ALA B 1 62 ? 6.879 -4.207 11.266 1 96.06 62 ALA B O 1
ATOM 4088 N N . GLN B 1 63 ? 7.129 -3.232 13.258 1 97.25 63 GLN B N 1
ATOM 4089 C CA . GLN B 1 63 ? 8.562 -3.514 13.273 1 97.25 63 GLN B CA 1
ATOM 4090 C C . GLN B 1 63 ? 8.828 -5.008 13.414 1 97.25 63 GLN B C 1
ATOM 4092 O O . GLN B 1 63 ? 9.797 -5.527 12.859 1 97.25 63 GLN B O 1
ATOM 4097 N N . LEU B 1 64 ? 8.008 -5.668 14.203 1 97.44 64 LEU B N 1
ATOM 4098 C CA . LEU B 1 64 ? 8.109 -7.113 14.344 1 97.44 64 LEU B CA 1
ATOM 4099 C C . LEU B 1 64 ? 7.922 -7.809 13 1 97.44 64 LEU B C 1
ATOM 4101 O O . LEU B 1 64 ? 8.656 -8.742 12.672 1 97.44 64 LEU B O 1
ATOM 4105 N N . LEU B 1 65 ? 6.949 -7.371 12.242 1 95.19 65 LEU B N 1
ATOM 4106 C CA . LEU B 1 65 ? 6.703 -7.906 10.906 1 95.19 65 LEU B CA 1
ATOM 4107 C C . LEU B 1 65 ? 7.926 -7.719 10.016 1 95.19 65 LEU B C 1
ATOM 4109 O O . LEU B 1 65 ? 8.375 -8.672 9.367 1 95.19 65 LEU B O 1
ATOM 4113 N N . ALA B 1 66 ? 8.477 -6.551 10.016 1 94.88 66 ALA B N 1
ATOM 4114 C CA . ALA B 1 66 ? 9.633 -6.23 9.18 1 94.88 66 ALA B CA 1
ATOM 4115 C C . ALA B 1 66 ? 10.844 -7.059 9.586 1 94.88 66 ALA B C 1
ATOM 4117 O O . ALA B 1 66 ? 11.664 -7.422 8.734 1 94.88 66 ALA B O 1
ATOM 4118 N N . THR B 1 67 ? 10.945 -7.348 10.852 1 95.88 67 THR B N 1
ATOM 4119 C CA . THR B 1 67 ? 12.094 -8.094 11.359 1 95.88 67 THR B CA 1
ATOM 4120 C C . THR B 1 67 ? 11.93 -9.586 11.094 1 95.88 67 THR B C 1
ATOM 4122 O O . THR B 1 67 ? 12.891 -10.266 10.711 1 95.88 67 THR B O 1
ATOM 4125 N N . ALA B 1 68 ? 10.742 -10.078 11.289 1 94.75 68 ALA B N 1
ATOM 4126 C CA . ALA B 1 68 ? 10.484 -11.516 11.203 1 94.75 68 ALA B CA 1
ATOM 4127 C C . ALA B 1 68 ? 10.484 -11.984 9.758 1 94.75 68 ALA B C 1
ATOM 4129 O O . ALA B 1 68 ? 11.047 -13.031 9.438 1 94.75 68 ALA B O 1
ATOM 4130 N N . MET B 1 69 ? 9.891 -11.297 8.875 1 91.69 69 MET B N 1
ATOM 4131 C CA . MET B 1 69 ? 9.789 -11.695 7.477 1 91.69 69 MET B CA 1
ATOM 4132 C C . MET B 1 69 ? 11.133 -11.555 6.77 1 91.69 69 MET B C 1
ATOM 4134 O O . MET B 1 69 ? 11.93 -10.68 7.117 1 91.69 69 MET B O 1
ATOM 4138 N N . SER B 1 70 ? 11.352 -12.422 5.82 1 89.69 70 SER B N 1
ATOM 4139 C CA . SER B 1 70 ? 12.57 -12.289 5.035 1 89.69 70 SER B CA 1
ATOM 4140 C C . SER B 1 70 ? 12.555 -11.023 4.188 1 89.69 70 SER B C 1
ATOM 4142 O O . SER B 1 70 ? 11.484 -10.555 3.781 1 89.69 70 SER B O 1
ATOM 4144 N N . PRO B 1 71 ? 13.734 -10.461 3.904 1 90.69 71 PRO B N 1
ATOM 4145 C CA . PRO B 1 71 ? 13.805 -9.242 3.092 1 90.69 71 PRO B CA 1
ATOM 4146 C C . PRO B 1 71 ? 13.148 -9.406 1.725 1 90.69 71 PRO B C 1
ATOM 4148 O O . PRO B 1 71 ? 12.469 -8.492 1.247 1 90.69 71 PRO B O 1
ATOM 4151 N N . ILE B 1 72 ? 13.289 -10.531 1.104 1 86.19 72 ILE B N 1
ATOM 4152 C CA . ILE B 1 72 ? 12.695 -10.758 -0.211 1 86.19 72 ILE B CA 1
ATOM 4153 C C . ILE B 1 72 ? 11.18 -10.773 -0.1 1 86.19 72 ILE B C 1
ATOM 4155 O O . ILE B 1 72 ? 10.477 -10.227 -0.957 1 86.19 72 ILE B O 1
ATOM 4159 N N . ALA B 1 73 ? 10.648 -11.445 0.922 1 86.44 73 ALA B N 1
ATOM 4160 C CA . ALA B 1 73 ? 9.203 -11.461 1.141 1 86.44 73 ALA B CA 1
ATOM 4161 C C . ALA B 1 73 ? 8.672 -10.055 1.387 1 86.44 73 ALA B C 1
ATOM 4163 O O . ALA B 1 73 ? 7.637 -9.672 0.837 1 86.44 73 ALA B O 1
ATOM 4164 N N . THR B 1 74 ? 9.391 -9.289 2.182 1 91.06 74 THR B N 1
ATOM 4165 C CA . THR B 1 74 ? 8.977 -7.93 2.508 1 91.06 74 THR B CA 1
ATOM 4166 C C . THR B 1 74 ? 8.938 -7.062 1.255 1 91.06 74 THR B C 1
ATOM 4168 O O . THR B 1 74 ? 7.957 -6.359 1.008 1 91.06 74 THR B O 1
ATOM 4171 N N . LEU B 1 75 ? 9.992 -7.094 0.432 1 91.25 75 LEU B N 1
ATOM 4172 C CA . LEU B 1 75 ? 10.055 -6.258 -0.764 1 91.25 75 LEU B CA 1
ATOM 4173 C C . LEU B 1 75 ? 9 -6.688 -1.782 1 91.25 75 LEU B C 1
ATOM 4175 O O . LEU B 1 75 ? 8.461 -5.855 -2.508 1 91.25 75 LEU B O 1
ATOM 4179 N N . SER B 1 76 ? 8.695 -8 -1.826 1 86.75 76 SER B N 1
ATOM 4180 C CA . SER B 1 76 ? 7.668 -8.5 -2.73 1 86.75 76 SER B CA 1
ATOM 4181 C C . SER B 1 76 ? 6.289 -7.969 -2.342 1 86.75 76 SER B C 1
ATOM 4183 O O . SER B 1 76 ? 5.492 -7.605 -3.209 1 86.75 76 SER B O 1
ATOM 4185 N N . VAL B 1 77 ? 6.078 -7.922 -1.076 1 88.44 77 VAL B N 1
ATOM 4186 C CA . VAL B 1 77 ? 4.797 -7.438 -0.575 1 88.44 77 VAL B CA 1
ATOM 4187 C C . VAL B 1 77 ? 4.691 -5.93 -0.794 1 88.44 77 VAL B C 1
ATOM 4189 O O . VAL B 1 77 ? 3.686 -5.438 -1.308 1 88.44 77 VAL B O 1
ATOM 4192 N N . VAL B 1 78 ? 5.711 -5.211 -0.483 1 92.75 78 VAL B N 1
ATOM 4193 C CA . VAL B 1 78 ? 5.691 -3.752 -0.52 1 92.75 78 VAL B CA 1
ATOM 4194 C C . VAL B 1 78 ? 5.59 -3.273 -1.966 1 92.75 78 VAL B C 1
ATOM 4196 O O . VAL B 1 78 ? 4.875 -2.311 -2.258 1 92.75 78 VAL B O 1
ATOM 4199 N N . ALA B 1 79 ? 6.273 -3.953 -2.871 1 92.44 79 ALA B N 1
ATOM 4200 C CA . ALA B 1 79 ? 6.27 -3.557 -4.277 1 92.44 79 ALA B CA 1
ATOM 4201 C C . ALA B 1 79 ? 4.863 -3.625 -4.867 1 92.44 79 ALA B C 1
ATOM 4203 O O . ALA B 1 79 ? 4.547 -2.904 -5.816 1 92.44 79 ALA B O 1
ATOM 4204 N N . HIS B 1 80 ? 4.012 -4.438 -4.25 1 92.31 80 HIS B N 1
ATOM 4205 C CA . HIS B 1 80 ? 2.674 -4.629 -4.793 1 92.31 80 HIS B CA 1
ATOM 4206 C C . HIS B 1 80 ? 1.609 -4.098 -3.842 1 92.31 80 HIS B C 1
ATOM 4208 O O . HIS B 1 80 ? 0.418 -4.363 -4.023 1 92.31 80 HIS B O 1
ATOM 4214 N N . GLN B 1 81 ? 1.999 -3.371 -2.91 1 93.56 81 GLN B N 1
ATOM 4215 C CA . GLN B 1 81 ? 1.092 -2.955 -1.846 1 93.56 81 GLN B CA 1
ATOM 4216 C C . GLN B 1 81 ? 0.06 -1.956 -2.363 1 93.56 81 GLN B C 1
ATOM 4218 O O . GLN B 1 81 ? -0.932 -1.676 -1.688 1 93.56 81 GLN B O 1
ATOM 4223 N N . TRP B 1 82 ? 0.223 -1.486 -3.617 1 95.12 82 TRP B N 1
ATOM 4224 C CA . TRP B 1 82 ? -0.754 -0.6 -4.242 1 95.12 82 TRP B CA 1
ATOM 4225 C C . TRP B 1 82 ? -2.084 -1.314 -4.449 1 95.12 82 TRP B C 1
ATOM 4227 O O . TRP B 1 82 ? -3.117 -0.672 -4.645 1 95.12 82 TRP B O 1
ATOM 4237 N N . ASP B 1 83 ? -2.104 -2.619 -4.367 1 96.31 83 ASP B N 1
ATOM 4238 C CA . ASP B 1 83 ? -3.305 -3.404 -4.625 1 96.31 83 ASP B CA 1
ATOM 4239 C C . ASP B 1 83 ? -4.367 -3.154 -3.559 1 96.31 83 ASP B C 1
ATOM 4241 O O . ASP B 1 83 ? -5.566 -3.176 -3.85 1 96.31 83 ASP B O 1
ATOM 4245 N N . VAL B 1 84 ? -3.973 -2.891 -2.316 1 96.62 84 VAL B N 1
ATOM 4246 C CA . VAL B 1 84 ? -4.922 -2.754 -1.219 1 96.62 84 VAL B CA 1
ATOM 4247 C C . VAL B 1 84 ? -5.75 -1.481 -1.405 1 96.62 84 VAL B C 1
ATOM 4249 O O . VAL B 1 84 ? -6.98 -1.53 -1.423 1 96.62 84 VAL B O 1
ATOM 4252 N N . PRO B 1 85 ? -5.098 -0.329 -1.619 1 96.81 85 PRO B N 1
ATOM 4253 C CA . PRO B 1 85 ? -5.934 0.846 -1.878 1 96.81 85 PRO B CA 1
ATOM 4254 C C . PRO B 1 85 ? -6.707 0.741 -3.189 1 96.81 85 PRO B C 1
ATOM 4256 O O . PRO B 1 85 ? -7.816 1.271 -3.301 1 96.81 85 PRO B O 1
ATOM 4259 N N . ALA B 1 86 ? -6.168 0.1 -4.203 1 97.38 86 ALA B N 1
ATOM 4260 C CA . ALA B 1 86 ? -6.91 -0.104 -5.445 1 97.38 86 ALA B CA 1
ATOM 4261 C C . ALA B 1 86 ? -8.211 -0.851 -5.188 1 97.38 86 ALA B C 1
ATOM 4263 O O . ALA B 1 86 ? -9.273 -0.439 -5.664 1 97.38 86 ALA B O 1
ATOM 4264 N N . CYS B 1 87 ? -8.109 -1.919 -4.422 1 98.12 87 CYS B N 1
ATOM 4265 C CA . CYS B 1 87 ? -9.289 -2.727 -4.109 1 98.12 87 CYS B CA 1
ATOM 4266 C C . CYS B 1 87 ? -10.234 -1.973 -3.186 1 98.12 87 CYS B C 1
ATOM 4268 O O . CYS B 1 87 ? -11.453 -2.064 -3.334 1 98.12 87 CYS B O 1
ATOM 4270 N N . LEU B 1 88 ? -9.68 -1.238 -2.23 1 97.94 88 LEU B N 1
ATOM 4271 C CA . LEU B 1 88 ? -10.5 -0.438 -1.328 1 97.94 88 LEU B CA 1
ATOM 4272 C C . LEU B 1 88 ? -11.305 0.602 -2.104 1 97.94 88 LEU B C 1
ATOM 4274 O O . LEU B 1 88 ? -12.5 0.787 -1.849 1 97.94 88 LEU B O 1
ATOM 4278 N N . GLY B 1 89 ? -10.641 1.314 -3.033 1 96.81 89 GLY B N 1
ATOM 4279 C CA . GLY B 1 89 ? -11.336 2.266 -3.887 1 96.81 89 GLY B CA 1
ATOM 4280 C C . GLY B 1 89 ? -12.438 1.629 -4.715 1 96.81 89 GLY B C 1
ATOM 4281 O O . GLY B 1 89 ? -13.531 2.184 -4.832 1 96.81 89 GLY B O 1
ATOM 4282 N N . ALA B 1 90 ? -12.156 0.459 -5.246 1 97.75 90 ALA B N 1
ATOM 4283 C CA . ALA B 1 90 ? -13.148 -0.251 -6.055 1 97.75 90 ALA B CA 1
ATOM 4284 C C . ALA B 1 90 ? -14.375 -0.617 -5.223 1 97.75 90 ALA B C 1
ATOM 4286 O O . ALA B 1 90 ? -15.508 -0.448 -5.668 1 97.75 90 ALA B O 1
ATOM 4287 N N . ALA B 1 91 ? -14.141 -1.144 -4.004 1 98.12 91 ALA B N 1
ATOM 4288 C CA . ALA B 1 91 ? -15.242 -1.521 -3.123 1 98.12 91 ALA B CA 1
ATOM 4289 C C . ALA B 1 91 ? -16.062 -0.3 -2.723 1 98.12 91 ALA B C 1
ATOM 4291 O O . ALA B 1 91 ? -17.297 -0.368 -2.656 1 98.12 91 ALA B O 1
ATOM 4292 N N . ASN B 1 92 ? -15.359 0.793 -2.395 1 96.12 92 ASN B N 1
ATOM 4293 C CA . ASN B 1 92 ? -16.031 2.035 -2.035 1 96.12 92 ASN B CA 1
ATOM 4294 C C . ASN B 1 92 ? -16.891 2.561 -3.182 1 96.12 92 ASN B C 1
ATOM 4296 O O . ASN B 1 92 ? -18.062 2.916 -2.98 1 96.12 92 ASN B O 1
ATOM 4300 N N . ASP B 1 93 ? -16.344 2.598 -4.395 1 94.75 93 ASP B N 1
ATOM 4301 C CA . ASP B 1 93 ? -17.031 3.129 -5.57 1 94.75 93 ASP B CA 1
ATOM 4302 C C . ASP B 1 93 ? -18.219 2.25 -5.953 1 94.75 93 ASP B C 1
ATOM 4304 O O . ASP B 1 93 ? -19.188 2.736 -6.527 1 94.75 93 ASP B O 1
ATOM 4308 N N . ALA B 1 94 ? -18.109 0.994 -5.617 1 96.69 94 ALA B N 1
ATOM 4309 C CA . ALA B 1 94 ? -19.156 0.05 -5.984 1 96.69 94 ALA B CA 1
ATOM 4310 C C . ALA B 1 94 ? -20.203 -0.062 -4.879 1 96.69 94 ALA B C 1
ATOM 4312 O O . ALA B 1 94 ? -21.062 -0.947 -4.914 1 96.69 94 ALA B O 1
ATOM 4313 N N . ASN B 1 95 ? -20.156 0.751 -3.842 1 96.88 95 ASN B N 1
ATOM 4314 C CA . ASN B 1 95 ? -21.125 0.843 -2.76 1 96.88 95 ASN B CA 1
ATOM 4315 C C . ASN B 1 95 ? -21.266 -0.48 -2.012 1 96.88 95 ASN B C 1
ATOM 4317 O O . ASN B 1 95 ? -22.359 -0.871 -1.624 1 96.88 95 ASN B O 1
ATOM 4321 N N . VAL B 1 96 ? -20.172 -1.181 -1.846 1 98.19 96 VAL B N 1
ATOM 4322 C CA . VAL B 1 96 ? -20.203 -2.514 -1.254 1 98.19 96 VAL B CA 1
ATOM 4323 C C . VAL B 1 96 ? -20.625 -2.418 0.212 1 98.19 96 VAL B C 1
ATOM 4325 O O . VAL B 1 96 ? -21.438 -3.209 0.685 1 98.19 96 VAL B O 1
ATOM 4328 N N . ALA B 1 97 ? -20.078 -1.447 0.956 1 96.94 97 ALA B N 1
ATOM 4329 C CA . ALA B 1 97 ? -20.391 -1.312 2.375 1 96.94 97 ALA B CA 1
ATOM 4330 C C . ALA B 1 97 ? -21.891 -1.09 2.586 1 96.94 97 ALA B C 1
ATOM 4332 O O . ALA B 1 97 ? -22.469 -1.647 3.512 1 96.94 97 ALA B O 1
ATOM 4333 N N . GLU B 1 98 ? -22.484 -0.282 1.751 1 96.88 98 GLU B N 1
ATOM 4334 C CA . GLU B 1 98 ? -23.906 -0.002 1.843 1 96.88 98 GLU B CA 1
ATOM 4335 C C . GLU B 1 98 ? -24.734 -1.247 1.534 1 96.88 98 GLU B C 1
ATOM 4337 O O . GLU B 1 98 ? -25.719 -1.531 2.219 1 96.88 98 GLU B O 1
ATOM 4342 N N . ILE B 1 99 ? -24.344 -1.946 0.522 1 98.12 99 ILE B N 1
ATOM 4343 C CA . ILE B 1 99 ? -25.047 -3.166 0.15 1 98.12 99 ILE B CA 1
ATOM 4344 C C . ILE B 1 99 ? -24.969 -4.176 1.293 1 98.12 99 ILE B C 1
ATOM 4346 O O . ILE B 1 99 ? -25.969 -4.812 1.638 1 98.12 99 ILE B O 1
ATOM 4350 N N . LEU B 1 100 ? -23.797 -4.316 1.88 1 98.06 100 LEU B N 1
ATOM 4351 C CA . LEU B 1 100 ? -23.594 -5.297 2.939 1 98.06 100 LEU B CA 1
ATOM 4352 C C . LEU B 1 100 ? -24.281 -4.863 4.227 1 98.06 100 LEU B C 1
ATOM 4354 O O . LEU B 1 100 ? -24.672 -5.703 5.043 1 98.06 100 LEU B O 1
ATOM 4358 N N . ARG B 1 101 ? -24.391 -3.523 4.441 1 96.31 101 ARG B N 1
ATOM 4359 C CA . ARG B 1 101 ? -25.203 -3.07 5.562 1 96.31 101 ARG B CA 1
ATOM 4360 C C . ARG B 1 101 ? -26.609 -3.662 5.496 1 96.31 101 ARG B C 1
ATOM 4362 O O . ARG B 1 101 ? -27.125 -4.18 6.492 1 96.31 101 ARG B O 1
ATOM 4369 N N . ASP B 1 102 ? -27.188 -3.605 4.316 1 96.38 102 ASP B N 1
ATOM 4370 C CA . ASP B 1 102 ? -28.531 -4.125 4.113 1 96.38 102 ASP B CA 1
ATOM 4371 C C . ASP B 1 102 ? -28.594 -5.629 4.371 1 96.38 102 ASP B C 1
ATOM 4373 O O . ASP B 1 102 ? -29.594 -6.141 4.867 1 96.38 102 ASP B O 1
ATOM 4377 N N . ALA B 1 103 ? -27.562 -6.293 4.035 1 96.06 103 ALA B N 1
ATOM 4378 C CA . ALA B 1 103 ? -27.516 -7.746 4.16 1 96.06 103 ALA B CA 1
ATOM 4379 C C . ALA B 1 103 ? -27.359 -8.164 5.621 1 96.06 103 ALA B C 1
ATOM 4381 O O . ALA B 1 103 ? -27.781 -9.266 6 1 96.06 103 ALA B O 1
ATOM 4382 N N . GLY B 1 104 ? -26.719 -7.312 6.457 1 94.62 104 GLY B N 1
ATOM 4383 C CA . GLY B 1 104 ? -26.531 -7.625 7.867 1 94.62 104 GLY B CA 1
ATOM 4384 C C . GLY B 1 104 ? -25.328 -8.508 8.125 1 94.62 104 GLY B C 1
ATOM 4385 O O . GLY B 1 104 ? -24.516 -8.727 7.234 1 94.62 104 GLY B O 1
ATOM 4386 N N . PRO B 1 105 ? -25.172 -9.031 9.32 1 92.56 105 PRO B N 1
ATOM 4387 C CA . PRO B 1 105 ? -23.969 -9.742 9.758 1 92.56 105 PRO B CA 1
ATOM 4388 C C . PRO B 1 105 ? -23.812 -11.094 9.07 1 92.56 105 PRO B C 1
ATOM 4390 O O . PRO B 1 105 ? -22.703 -11.648 9.047 1 92.56 105 PRO B O 1
ATOM 4393 N N . LYS B 1 106 ? -24.875 -11.625 8.547 1 94.44 106 LYS B N 1
ATOM 4394 C CA . LYS B 1 106 ? -24.766 -12.898 7.852 1 94.44 106 LYS B CA 1
ATOM 4395 C C . LYS B 1 106 ? -24.125 -12.734 6.484 1 94.44 106 LYS B C 1
ATOM 4397 O O . LYS B 1 106 ? -23.656 -13.711 5.883 1 94.44 106 LYS B O 1
ATOM 4402 N N . GLY B 1 107 ? -24.172 -11.492 6.008 1 97.38 107 GLY B N 1
ATOM 4403 C CA . GLY B 1 107 ? -23.5 -11.18 4.754 1 97.38 107 GLY B CA 1
ATOM 4404 C C . GLY B 1 107 ? -24.344 -11.477 3.533 1 97.38 107 GLY B C 1
ATOM 4405 O O . GLY B 1 107 ? -25.531 -11.789 3.658 1 97.38 107 GLY B O 1
ATOM 4406 N N . ALA B 1 108 ? -23.797 -11.25 2.406 1 98.56 108 ALA B N 1
ATOM 4407 C CA . ALA B 1 108 ? -24.422 -11.5 1.108 1 98.56 108 ALA B CA 1
ATOM 4408 C C . ALA B 1 108 ? -23.469 -12.258 0.181 1 98.56 108 ALA B C 1
ATOM 4410 O O . ALA B 1 108 ? -22.25 -12.039 0.208 1 98.56 108 ALA B O 1
ATOM 4411 N N . HIS B 1 109 ? -24.062 -13.133 -0.52 1 98.5 109 HIS B N 1
ATOM 4412 C CA . HIS B 1 109 ? -23.281 -13.805 -1.551 1 98.5 109 HIS B CA 1
ATOM 4413 C C . HIS B 1 109 ? -22.812 -12.82 -2.615 1 98.5 109 HIS B C 1
ATOM 4415 O O . HIS B 1 109 ? -23.516 -11.867 -2.938 1 98.5 109 HIS B O 1
ATOM 4421 N N . ILE B 1 110 ? -21.75 -13.125 -3.201 1 98.31 110 ILE B N 1
ATOM 4422 C CA . ILE B 1 110 ? -21.094 -12.219 -4.141 1 98.31 110 ILE B CA 1
ATOM 4423 C C . ILE B 1 110 ? -22 -11.977 -5.34 1 98.31 110 ILE B C 1
ATOM 4425 O O . ILE B 1 110 ? -22.031 -10.875 -5.898 1 98.31 110 ILE B O 1
ATOM 4429 N N . ASP B 1 111 ? -22.719 -12.938 -5.75 1 98.5 111 ASP B N 1
ATOM 4430 C CA . ASP B 1 111 ? -23.641 -12.789 -6.871 1 98.5 111 ASP B CA 1
ATOM 4431 C C . ASP B 1 111 ? -24.719 -11.742 -6.566 1 98.5 111 ASP B C 1
ATOM 4433 O O . ASP B 1 111 ? -25.109 -10.977 -7.445 1 98.5 111 ASP B O 1
ATOM 4437 N N . ASP B 1 112 ? -25.188 -11.719 -5.355 1 98.38 112 ASP B N 1
ATOM 4438 C CA . ASP B 1 112 ? -26.219 -10.766 -4.949 1 98.38 112 ASP B CA 1
ATOM 4439 C C . ASP B 1 112 ? -25.656 -9.344 -4.883 1 98.38 112 ASP B C 1
ATOM 4441 O O . ASP B 1 112 ? -26.328 -8.383 -5.262 1 98.38 112 ASP B O 1
ATOM 4445 N N . ILE B 1 113 ? -24.469 -9.273 -4.375 1 98.5 113 ILE B N 1
ATOM 4446 C CA . ILE B 1 113 ? -23.812 -7.973 -4.312 1 98.5 113 ILE B CA 1
ATOM 4447 C C . ILE B 1 113 ? -23.609 -7.426 -5.727 1 98.5 113 ILE B C 1
ATOM 4449 O O . ILE B 1 113 ? -23.953 -6.273 -6.004 1 98.5 113 ILE B O 1
ATOM 4453 N N . ALA B 1 114 ? -23.094 -8.281 -6.621 1 98 114 ALA B N 1
ATOM 4454 C CA . ALA B 1 114 ? -22.781 -7.895 -7.996 1 98 114 ALA B CA 1
ATOM 4455 C C . ALA B 1 114 ? -24.062 -7.488 -8.742 1 98 114 ALA B C 1
ATOM 4457 O O . ALA B 1 114 ? -24.031 -6.566 -9.562 1 98 114 ALA B O 1
ATOM 4458 N N . LYS B 1 115 ? -25.141 -8.156 -8.523 1 96.94 115 LYS B N 1
ATOM 4459 C CA . LYS B 1 115 ? -26.422 -7.816 -9.141 1 96.94 115 LYS B CA 1
ATOM 4460 C C . LYS B 1 115 ? -26.859 -6.41 -8.75 1 96.94 115 LYS B C 1
ATOM 4462 O O . LYS B 1 115 ? -27.453 -5.688 -9.555 1 96.94 115 LYS B O 1
ATOM 4467 N N . ARG B 1 116 ? -26.609 -6.043 -7.555 1 95.94 116 ARG B N 1
ATOM 4468 C CA . ARG B 1 116 ? -27.062 -4.766 -7.027 1 95.94 116 ARG B CA 1
ATOM 4469 C C . ARG B 1 116 ? -26.203 -3.615 -7.547 1 95.94 116 ARG B C 1
ATOM 4471 O O . ARG B 1 116 ? -26.703 -2.504 -7.742 1 95.94 116 ARG B O 1
ATOM 4478 N N . ASN B 1 117 ? -24.953 -3.896 -7.758 1 95.81 117 ASN B N 1
ATOM 4479 C CA . ASN B 1 117 ? -24.094 -2.773 -8.117 1 95.81 117 ASN B CA 1
ATOM 4480 C C . ASN B 1 117 ? -23.609 -2.873 -9.562 1 95.81 117 ASN B C 1
ATOM 4482 O O . ASN B 1 117 ? -22.906 -1.992 -10.047 1 95.81 117 ASN B O 1
ATOM 4486 N N . GLY B 1 118 ? -23.938 -3.926 -10.266 1 95.38 118 GLY B N 1
ATOM 4487 C CA . GLY B 1 118 ? -23.703 -4.035 -11.695 1 95.38 118 GLY B CA 1
ATOM 4488 C C . GLY B 1 118 ? -22.281 -4.484 -12.031 1 95.38 118 GLY B C 1
ATOM 4489 O O . GLY B 1 118 ? -21.859 -4.406 -13.18 1 95.38 118 GLY B O 1
ATOM 4490 N N . THR B 1 119 ? -21.516 -4.992 -11.062 1 97.19 119 THR B N 1
ATOM 4491 C CA . THR B 1 119 ? -20.156 -5.441 -11.312 1 97.19 119 THR B CA 1
ATOM 4492 C C . THR B 1 119 ? -20.125 -6.93 -11.633 1 97.19 119 THR B C 1
ATOM 4494 O O . THR B 1 119 ? -21.156 -7.609 -11.539 1 97.19 119 THR B O 1
ATOM 4497 N N . ASN B 1 120 ? -19.016 -7.379 -12.18 1 97.88 120 ASN B N 1
ATOM 4498 C CA . ASN B 1 120 ? -18.797 -8.805 -12.367 1 97.88 120 ASN B CA 1
ATOM 4499 C C . ASN B 1 120 ? -18.531 -9.508 -11.039 1 97.88 120 ASN B C 1
ATOM 4501 O O . ASN B 1 120 ? -17.594 -9.164 -10.312 1 97.88 120 ASN B O 1
ATOM 4505 N N . ALA B 1 121 ? -19.328 -10.531 -10.711 1 97.88 121 ALA B N 1
ATOM 4506 C CA . ALA B 1 121 ? -19.281 -11.211 -9.414 1 97.88 121 ALA B CA 1
ATOM 4507 C C . ALA B 1 121 ? -17.891 -11.812 -9.172 1 97.88 121 ALA B C 1
ATOM 4509 O O . ALA B 1 121 ? -17.359 -11.719 -8.062 1 97.88 121 ALA B O 1
ATOM 4510 N N . GLY B 1 122 ? -17.344 -12.461 -10.172 1 96.81 122 GLY B N 1
ATOM 4511 C CA . GLY B 1 122 ? -16.047 -13.078 -10.031 1 96.81 122 GLY B CA 1
ATOM 4512 C C . GLY B 1 122 ? -14.945 -12.078 -9.688 1 96.81 122 GLY B C 1
ATOM 4513 O O . GLY B 1 122 ? -14.125 -12.336 -8.805 1 96.81 122 GLY B O 1
ATOM 4514 N N . ARG B 1 123 ? -14.914 -11 -10.375 1 97.56 123 ARG B N 1
ATOM 4515 C CA . ARG B 1 123 ? -13.898 -9.977 -10.164 1 97.56 123 ARG B CA 1
ATOM 4516 C C . ARG B 1 123 ? -14.094 -9.281 -8.82 1 97.56 123 ARG B C 1
ATOM 4518 O O . ARG B 1 123 ? -13.133 -9.07 -8.078 1 97.56 123 ARG B O 1
ATOM 4525 N N . LEU B 1 124 ? -15.344 -8.914 -8.516 1 98.31 124 LEU B N 1
ATOM 4526 C CA . LEU B 1 124 ? -15.625 -8.258 -7.242 1 98.31 124 LEU B CA 1
ATOM 4527 C C . LEU B 1 124 ? -15.305 -9.18 -6.07 1 98.31 124 LEU B C 1
ATOM 4529 O O . LEU B 1 124 ? -14.844 -8.719 -5.023 1 98.31 124 LEU B O 1
ATOM 4533 N N . GLY B 1 125 ? -15.609 -10.445 -6.23 1 98.06 125 GLY B N 1
ATOM 4534 C CA . GLY B 1 125 ? -15.273 -11.406 -5.195 1 98.06 125 GLY B CA 1
ATOM 4535 C C . GLY B 1 125 ? -13.789 -11.445 -4.871 1 98.06 125 GLY B C 1
ATOM 4536 O O . GLY B 1 125 ? -13.406 -11.555 -3.705 1 98.06 125 GLY B O 1
ATOM 4537 N N . ARG B 1 126 ? -12.961 -11.398 -5.859 1 97.62 126 ARG B N 1
ATOM 4538 C CA . ARG B 1 126 ? -11.508 -11.391 -5.684 1 97.62 126 ARG B CA 1
ATOM 4539 C C . ARG B 1 126 ? -11.055 -10.117 -4.973 1 97.62 126 ARG B C 1
ATOM 4541 O O . ARG B 1 126 ? -10.172 -10.164 -4.113 1 97.62 126 ARG B O 1
ATOM 4548 N N . VAL B 1 127 ? -11.68 -8.961 -5.32 1 98.12 127 VAL B N 1
ATOM 4549 C CA . VAL B 1 127 ? -11.422 -7.688 -4.66 1 98.12 127 VAL B CA 1
ATOM 4550 C C . VAL B 1 127 ? -11.758 -7.793 -3.176 1 98.12 127 VAL B C 1
ATOM 4552 O O . VAL B 1 127 ? -10.945 -7.434 -2.32 1 98.12 127 VAL B O 1
ATOM 4555 N N . LEU B 1 128 ? -12.922 -8.312 -2.873 1 98.5 128 LEU B N 1
ATOM 4556 C CA . LEU B 1 128 ? -13.391 -8.391 -1.494 1 98.5 128 LEU B CA 1
ATOM 4557 C C . LEU B 1 128 ? -12.578 -9.414 -0.707 1 98.5 128 LEU B C 1
ATOM 4559 O O . LEU B 1 128 ? -12.352 -9.242 0.492 1 98.5 128 LEU B O 1
ATOM 4563 N N . ARG B 1 129 ? -12.156 -10.492 -1.363 1 97.31 129 ARG B N 1
ATOM 4564 C CA . ARG B 1 129 ? -11.336 -11.5 -0.702 1 97.31 129 ARG B CA 1
ATOM 4565 C C . ARG B 1 129 ? -9.984 -10.93 -0.281 1 97.31 129 ARG B C 1
ATOM 4567 O O . ARG B 1 129 ? -9.5 -11.219 0.813 1 97.31 129 ARG B O 1
ATOM 4574 N N . LEU B 1 130 ? -9.375 -10.18 -1.185 1 97.19 130 LEU B N 1
ATOM 4575 C CA . LEU B 1 130 ? -8.141 -9.5 -0.806 1 97.19 130 LEU B CA 1
ATOM 4576 C C . LEU B 1 130 ? -8.359 -8.594 0.398 1 97.19 130 LEU B C 1
ATOM 4578 O O . LEU B 1 130 ? -7.578 -8.617 1.35 1 97.19 130 LEU B O 1
ATOM 4582 N N . LEU B 1 131 ? -9.422 -7.762 0.362 1 97.94 131 LEU B N 1
ATOM 4583 C CA . LEU B 1 131 ? -9.688 -6.828 1.449 1 97.94 131 LEU B CA 1
ATOM 4584 C C . LEU B 1 131 ? -10 -7.574 2.744 1 97.94 131 LEU B C 1
ATOM 4586 O O . LEU B 1 131 ? -9.594 -7.141 3.824 1 97.94 131 LEU B O 1
ATOM 4590 N N . ALA B 1 132 ? -10.727 -8.703 2.654 1 97.44 132 ALA B N 1
ATOM 4591 C CA . ALA B 1 132 ? -10.977 -9.531 3.83 1 97.44 132 ALA B CA 1
ATOM 4592 C C . ALA B 1 132 ? -9.672 -10.086 4.398 1 97.44 132 ALA B C 1
ATOM 4594 O O . ALA B 1 132 ? -9.516 -10.188 5.617 1 97.44 132 ALA B O 1
ATOM 4595 N N . SER B 1 133 ? -8.758 -10.422 3.525 1 96.31 133 SER B N 1
ATOM 4596 C CA . SER B 1 133 ? -7.465 -10.945 3.945 1 96.31 133 SER B CA 1
ATOM 4597 C C . SER B 1 133 ? -6.645 -9.883 4.664 1 96.31 133 SER B C 1
ATOM 4599 O O . SER B 1 133 ? -5.684 -10.203 5.367 1 96.31 133 SER B O 1
ATOM 4601 N N . HIS B 1 134 ? -6.98 -8.648 4.484 1 96.19 134 HIS B N 1
ATOM 4602 C CA . HIS B 1 134 ? -6.355 -7.531 5.176 1 96.19 134 HIS B CA 1
ATOM 4603 C C . HIS B 1 134 ? -7.258 -6.996 6.285 1 96.19 134 HIS B C 1
ATOM 4605 O O . HIS B 1 134 ? -7.086 -5.863 6.738 1 96.19 134 HIS B O 1
ATOM 4611 N N . HIS B 1 135 ? -8.219 -7.742 6.562 1 96.94 135 HIS B N 1
ATOM 4612 C CA . HIS B 1 135 ? -9.094 -7.5 7.707 1 96.94 135 HIS B CA 1
ATOM 4613 C C . HIS B 1 135 ? -10.008 -6.309 7.461 1 96.94 135 HIS B C 1
ATOM 4615 O O . HIS B 1 135 ? -10.469 -5.668 8.406 1 96.94 135 HIS B O 1
ATOM 4621 N N . ILE B 1 136 ? -10.109 -6.062 6.055 1 96.44 136 ILE B N 1
ATOM 4622 C CA . ILE B 1 136 ? -11.117 -5.098 5.621 1 96.44 136 ILE B CA 1
ATOM 4623 C C . ILE B 1 136 ? -12.32 -5.828 5.043 1 96.44 136 ILE B C 1
ATOM 4625 O O . ILE B 1 136 ? -12.211 -6.5 4.016 1 96.44 136 ILE B O 1
ATOM 4629 N N . PHE B 1 137 ? -13.367 -5.859 5.438 1 97.62 137 PHE B N 1
ATOM 4630 C CA . PHE B 1 137 ? -14.547 -6.684 5.234 1 97.62 137 PHE B CA 1
ATOM 4631 C C . PHE B 1 137 ? -14.344 -8.086 5.801 1 97.62 137 PHE B C 1
ATOM 4633 O O . PHE B 1 137 ? -13.312 -8.367 6.41 1 97.62 137 PHE B O 1
ATOM 4640 N N . ARG B 1 138 ? -15.32 -8.961 5.648 1 96.81 138 ARG B N 1
ATOM 4641 C CA . ARG B 1 138 ? -15.281 -10.352 6.094 1 96.81 138 ARG B CA 1
ATOM 4642 C C . ARG B 1 138 ? -15.805 -11.289 5.016 1 96.81 138 ARG B C 1
ATOM 4644 O O . ARG B 1 138 ? -16.797 -10.984 4.355 1 96.81 138 ARG B O 1
ATOM 4651 N N . GLU B 1 139 ? -15.086 -12.273 4.742 1 96.75 139 GLU B N 1
ATOM 4652 C CA . GLU B 1 139 ? -15.664 -13.422 4.055 1 96.75 139 GLU B CA 1
ATOM 4653 C C . GLU B 1 139 ? -16.172 -14.461 5.051 1 96.75 139 GLU B C 1
ATOM 4655 O O . GLU B 1 139 ? -15.375 -15.211 5.625 1 96.75 139 GLU B O 1
ATOM 4660 N N . VAL B 1 140 ? -17.422 -14.477 5.258 1 95.69 140 VAL B N 1
ATOM 4661 C CA . VAL B 1 140 ? -18 -15.25 6.355 1 95.69 140 VAL B CA 1
ATOM 4662 C C . VAL B 1 140 ? -18.109 -16.719 5.953 1 95.69 140 VAL B C 1
ATOM 4664 O O . VAL B 1 140 ? -18.016 -17.609 6.805 1 95.69 140 VAL B O 1
ATOM 4667 N N . SER B 1 141 ? -18.328 -16.984 4.797 1 94.81 141 SER B N 1
ATOM 4668 C CA . SER B 1 141 ? -18.266 -18.266 4.105 1 94.81 141 SER B CA 1
ATOM 4669 C C . SER B 1 141 ? -17.828 -18.094 2.654 1 94.81 141 SER B C 1
ATOM 4671 O O . SER B 1 141 ? -17.719 -16.969 2.166 1 94.81 141 SER B O 1
ATOM 4673 N N . PRO B 1 142 ? -17.469 -19.141 2.043 1 93.06 142 PRO B N 1
ATOM 4674 C CA . PRO B 1 142 ? -16.953 -18.953 0.685 1 93.06 142 PRO B CA 1
ATOM 4675 C C . PRO B 1 142 ? -17.875 -18.109 -0.19 1 93.06 142 PRO B C 1
ATOM 4677 O O . PRO B 1 142 ? -19.031 -18.484 -0.412 1 93.06 142 PRO B O 1
ATOM 4680 N N . ASP B 1 143 ? -17.391 -16.969 -0.634 1 95.69 143 ASP B N 1
ATOM 4681 C CA . ASP B 1 143 ? -18.016 -16.031 -1.574 1 95.69 143 ASP B CA 1
ATOM 4682 C C . ASP B 1 143 ? -19.172 -15.281 -0.916 1 95.69 143 ASP B C 1
ATOM 4684 O O . ASP B 1 143 ? -20.016 -14.711 -1.604 1 95.69 143 ASP B O 1
ATOM 4688 N N . VAL B 1 144 ? -19.266 -15.367 0.398 1 97.81 144 VAL B N 1
ATOM 4689 C CA . VAL B 1 144 ? -20.234 -14.578 1.156 1 97.81 144 VAL B CA 1
ATOM 4690 C C . VAL B 1 144 ? -19.5 -13.539 2 1 97.81 144 VAL B C 1
ATOM 4692 O O . VAL B 1 144 ? -18.641 -13.891 2.822 1 97.81 144 VAL B O 1
ATOM 4695 N N . PHE B 1 145 ? -19.844 -12.367 1.826 1 98.38 145 PHE B N 1
ATOM 4696 C CA . PHE B 1 145 ? -19.078 -11.289 2.439 1 98.38 145 PHE B CA 1
ATOM 4697 C C . PHE B 1 145 ? -19.969 -10.453 3.355 1 98.38 145 PHE B C 1
ATOM 4699 O O . PHE B 1 145 ? -21.172 -10.391 3.17 1 98.38 145 PHE B O 1
ATOM 4706 N N . ALA B 1 146 ? -19.391 -9.844 4.344 1 98.31 146 ALA B N 1
ATOM 4707 C CA . ALA B 1 146 ? -20.062 -8.961 5.297 1 98.31 146 ALA B CA 1
ATOM 4708 C C . ALA B 1 146 ? -19.141 -7.805 5.699 1 98.31 146 ALA B C 1
ATOM 4710 O O . ALA B 1 146 ? -17.938 -7.863 5.488 1 98.31 146 ALA B O 1
ATOM 4711 N N . ASN B 1 147 ? -19.812 -6.734 6.199 1 97.5 147 ASN B N 1
ATOM 4712 C CA . ASN B 1 147 ? -19.031 -5.656 6.797 1 97.5 147 ASN B CA 1
ATOM 4713 C C . ASN B 1 147 ? -18.391 -6.09 8.109 1 97.5 147 ASN B C 1
ATOM 4715 O O . ASN B 1 147 ? -18.891 -6.996 8.781 1 97.5 147 ASN B O 1
ATOM 4719 N N . ASN B 1 148 ? -17.297 -5.609 8.422 1 96.62 148 ASN B N 1
ATOM 4720 C CA . ASN B 1 148 ? -16.766 -5.586 9.781 1 96.62 148 ASN B CA 1
ATOM 4721 C C . ASN B 1 148 ? -16.625 -4.16 10.305 1 96.62 148 ASN B C 1
ATOM 4723 O O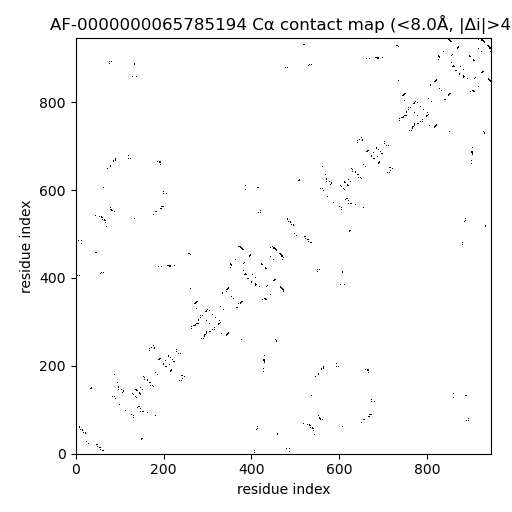 . ASN B 1 148 ? -17.219 -3.232 9.742 1 96.62 148 ASN B O 1
ATOM 4727 N N . ARG B 1 149 ? -15.938 -4.043 11.375 1 94.25 149 ARG B N 1
ATOM 4728 C CA . ARG B 1 149 ? -15.836 -2.74 12.031 1 94.25 149 ARG B CA 1
ATOM 4729 C C . ARG B 1 149 ? -15.172 -1.719 11.109 1 94.25 149 ARG B C 1
ATOM 4731 O O . ARG B 1 149 ? -15.57 -0.553 11.078 1 94.25 149 ARG B O 1
ATOM 4738 N N . ILE B 1 150 ? -14.195 -2.02 10.375 1 94.88 150 ILE B N 1
ATOM 4739 C CA . ILE B 1 150 ? -13.414 -1.131 9.523 1 94.88 150 ILE B CA 1
ATOM 4740 C C . ILE B 1 150 ? -14.227 -0.76 8.289 1 94.88 150 ILE B C 1
ATOM 4742 O O . ILE B 1 150 ? -14.414 0.422 7.992 1 94.88 150 ILE B O 1
ATOM 4746 N N . SER B 1 151 ? -14.812 -1.753 7.605 1 96.19 151 SER B N 1
ATOM 4747 C CA . SER B 1 151 ? -15.555 -1.497 6.375 1 96.19 151 SER B CA 1
ATOM 4748 C C . SER B 1 151 ? -16.859 -0.751 6.664 1 96.19 151 SER B C 1
ATOM 4750 O O . SER B 1 151 ? -17.375 -0.052 5.797 1 96.19 151 SER B O 1
ATOM 4752 N N . SER B 1 152 ? -17.359 -0.846 7.844 1 93.88 152 SER B N 1
ATOM 4753 C CA . SER B 1 152 ? -18.609 -0.18 8.203 1 93.88 152 SER B CA 1
ATOM 4754 C C . SER B 1 152 ? -18.453 1.337 8.133 1 93.88 152 SER B C 1
ATOM 4756 O O . SER B 1 152 ? -19.453 2.051 7.953 1 93.88 152 SER B O 1
ATOM 4758 N N . LEU B 1 153 ? -17.297 1.831 8.211 1 91.31 153 LEU B N 1
ATOM 4759 C CA . LEU B 1 153 ? -17.062 3.27 8.164 1 91.31 153 LEU B CA 1
ATOM 4760 C C . LEU B 1 153 ? -17.156 3.797 6.738 1 91.31 153 LEU B C 1
ATOM 4762 O O . LEU B 1 153 ? -17.25 5.008 6.527 1 91.31 153 LEU B O 1
ATOM 4766 N N . LEU B 1 154 ? -17.156 2.898 5.805 1 93.06 154 LEU B N 1
ATOM 4767 C CA . LEU B 1 154 ? -17.328 3.303 4.414 1 93.06 154 LEU B CA 1
ATOM 4768 C C . LEU B 1 154 ? -18.797 3.568 4.102 1 93.06 154 LEU B C 1
ATOM 4770 O O . LEU B 1 154 ? -19.109 4.164 3.07 1 93.06 154 LEU B O 1
ATOM 4774 N N . ASP B 1 155 ? -19.641 3.08 5 1 93.62 155 ASP B N 1
ATOM 4775 C CA . ASP B 1 155 ? -21.078 3.164 4.797 1 93.62 155 ASP B CA 1
ATOM 4776 C C . ASP B 1 155 ? -21.562 4.613 4.828 1 93.62 155 ASP B C 1
ATOM 4778 O O . ASP B 1 155 ? -21.391 5.309 5.832 1 93.62 155 ASP B O 1
ATOM 4782 N N . SER B 1 156 ? -22.203 5.047 3.777 1 91.12 156 SER B N 1
ATOM 4783 C CA . SER B 1 156 ? -22.734 6.402 3.678 1 91.12 156 SER B CA 1
ATOM 4784 C C . SER B 1 156 ? -24.047 6.531 4.434 1 91.12 156 SER B C 1
ATOM 4786 O O . SER B 1 156 ? -24.547 7.645 4.656 1 91.12 156 SER B O 1
ATOM 4788 N N . LYS B 1 157 ? -24.625 5.434 4.816 1 90.69 157 LYS B N 1
ATOM 4789 C CA . LYS B 1 157 ? -25.906 5.332 5.531 1 90.69 157 LYS B CA 1
ATOM 4790 C C . LYS B 1 157 ? -27.078 5.684 4.617 1 90.69 157 LYS B C 1
ATOM 4792 O O . LYS B 1 157 ? -28.234 5.684 5.055 1 90.69 157 LYS B O 1
ATOM 4797 N N . LYS B 1 158 ? -26.844 5.898 3.373 1 93.44 158 LYS B N 1
ATOM 4798 C CA . LYS B 1 158 ? -27.906 6.145 2.398 1 93.44 158 LYS B CA 1
ATOM 4799 C C . LYS B 1 158 ? -28.391 4.84 1.776 1 93.44 158 LYS B C 1
ATOM 4801 O O . LYS B 1 158 ? -27.641 3.865 1.697 1 93.44 158 LYS B O 1
ATOM 4806 N N . PRO B 1 159 ? -29.672 4.887 1.321 1 94.44 159 PRO B N 1
ATOM 4807 C CA . PRO B 1 159 ? -30.141 3.693 0.615 1 94.44 159 PRO B CA 1
ATOM 4808 C C . PRO B 1 159 ? -29.391 3.441 -0.688 1 94.44 159 PRO B C 1
ATOM 4810 O O . PRO B 1 159 ? -29.062 4.387 -1.416 1 94.44 159 PRO B O 1
ATOM 4813 N N . VAL B 1 160 ? -29.141 2.164 -0.904 1 94.19 160 VAL B N 1
ATOM 4814 C CA . VAL B 1 160 ? -28.375 1.781 -2.092 1 94.19 160 VAL B CA 1
ATOM 4815 C C . VAL B 1 160 ? -29.094 2.297 -3.344 1 94.19 160 VAL B C 1
ATOM 4817 O O . VAL B 1 160 ? -28.438 2.727 -4.301 1 94.19 160 VAL B O 1
ATOM 4820 N N . GLU B 1 161 ? -30.375 2.264 -3.348 1 94 161 GLU B N 1
ATOM 4821 C CA . GLU B 1 161 ? -31.172 2.723 -4.488 1 94 161 GLU B CA 1
ATOM 4822 C C . GLU B 1 161 ? -30.922 4.203 -4.77 1 94 161 GLU B C 1
ATOM 4824 O O . GLU B 1 161 ? -30.906 4.625 -5.93 1 94 161 GLU B O 1
ATOM 4829 N N . GLU B 1 162 ? -30.781 4.945 -3.742 1 93.5 162 GLU B N 1
ATOM 4830 C CA . GLU B 1 162 ? -30.469 6.363 -3.902 1 93.5 162 GLU B CA 1
ATOM 4831 C C . GLU B 1 162 ? -29.109 6.559 -4.551 1 93.5 162 GLU B C 1
ATOM 4833 O O . GLU B 1 162 ? -28.938 7.43 -5.41 1 93.5 162 GLU B O 1
ATOM 4838 N N . LEU B 1 163 ? -28.156 5.746 -4.156 1 93.19 163 LEU B N 1
ATOM 4839 C CA . LEU B 1 163 ? -26.797 5.859 -4.66 1 93.19 163 LEU B CA 1
ATOM 4840 C C . LEU B 1 163 ? -26.734 5.465 -6.133 1 93.19 163 LEU B C 1
ATOM 4842 O O . LEU B 1 163 ? -25.891 5.98 -6.879 1 93.19 163 LEU B O 1
ATOM 4846 N N . GLU B 1 164 ? -27.594 4.59 -6.508 1 88.31 164 GLU B N 1
ATOM 4847 C CA . GLU B 1 164 ? -27.656 4.188 -7.91 1 88.31 164 GLU B CA 1
ATOM 4848 C C . GLU B 1 164 ? -28.172 5.324 -8.789 1 88.31 164 GLU B C 1
ATOM 4850 O O . GLU B 1 164 ? -27.688 5.516 -9.906 1 88.31 164 GLU B O 1
ATOM 4855 N N . LYS B 1 165 ? -29.188 6.047 -8.227 1 89.75 165 LYS B N 1
ATOM 4856 C CA . LYS B 1 165 ? -29.812 7.141 -8.969 1 89.75 165 LYS B CA 1
ATOM 4857 C C . LYS B 1 165 ? -28.922 8.383 -8.961 1 89.75 165 LYS B C 1
ATOM 4859 O O . LYS B 1 165 ? -28.844 9.102 -9.953 1 89.75 165 LYS B O 1
ATOM 4864 N N . ASN B 1 166 ? -28.25 8.609 -7.832 1 90.19 166 ASN B N 1
ATOM 4865 C CA . ASN B 1 166 ? -27.391 9.773 -7.637 1 90.19 166 ASN B CA 1
ATOM 4866 C C . ASN B 1 166 ? -26.094 9.398 -6.914 1 90.19 166 ASN B C 1
ATOM 4868 O O . ASN B 1 166 ? -25.953 9.664 -5.723 1 90.19 166 ASN B O 1
ATOM 4872 N N . PRO B 1 167 ? -25.078 8.938 -7.656 1 86.44 167 PRO B N 1
ATOM 4873 C CA . PRO B 1 167 ? -23.844 8.438 -7.039 1 86.44 167 PRO B CA 1
ATOM 4874 C C . PRO B 1 167 ? -23.141 9.5 -6.188 1 86.44 167 PRO B C 1
ATOM 4876 O O . PRO B 1 167 ? -22.5 9.164 -5.195 1 86.44 167 PRO B O 1
ATOM 4879 N N . GLN B 1 168 ? -23.297 10.75 -6.5 1 83.06 168 GLN B N 1
ATOM 4880 C CA . GLN B 1 168 ? -22.609 11.812 -5.789 1 83.06 168 GLN B CA 1
ATOM 4881 C C . GLN B 1 168 ? -23.188 12.016 -4.391 1 83.06 168 GLN B C 1
ATOM 4883 O O . GLN B 1 168 ? -22.516 12.547 -3.506 1 83.06 168 GLN B O 1
ATOM 4888 N N . SER B 1 169 ? -24.391 11.57 -4.191 1 87.31 169 SER B N 1
ATOM 4889 C CA . SER B 1 169 ? -25.031 11.719 -2.891 1 87.31 169 SER B CA 1
ATOM 4890 C C . SER B 1 169 ? -24.328 10.898 -1.82 1 87.31 169 SER B C 1
ATOM 4892 O O . SER B 1 169 ? -24.516 11.133 -0.624 1 87.31 169 SER B O 1
ATOM 4894 N N . LYS B 1 170 ? -23.5 9.938 -2.309 1 90.06 170 LYS B N 1
ATOM 4895 C CA . LYS B 1 170 ? -22.75 9.078 -1.391 1 90.06 170 LYS B CA 1
ATOM 4896 C C . LYS B 1 170 ? -21.906 9.906 -0.435 1 90.06 170 LYS B C 1
ATOM 4898 O O . LYS B 1 170 ? -21.688 9.516 0.714 1 90.06 170 LYS B O 1
ATOM 4903 N N . TYR B 1 171 ? -21.516 11 -0.851 1 85.12 171 TYR B N 1
ATOM 4904 C CA . TYR B 1 171 ? -20.484 11.742 -0.129 1 85.12 171 TYR B CA 1
ATOM 4905 C C . TYR B 1 171 ? -21.094 12.93 0.614 1 85.12 171 TYR B C 1
ATOM 4907 O O . TYR B 1 171 ? -20.391 13.648 1.323 1 85.12 171 TYR B O 1
ATOM 4915 N N . THR B 1 172 ? -22.297 13.094 0.457 1 78.25 172 THR B N 1
ATOM 4916 C CA . THR B 1 172 ? -22.969 14.203 1.14 1 78.25 172 THR B CA 1
ATOM 4917 C C . THR B 1 172 ? -23.594 13.742 2.451 1 78.25 172 THR B C 1
ATOM 4919 O O . THR B 1 172 ? -24.141 12.641 2.527 1 78.25 172 THR B O 1
ATOM 4922 N N . GLU B 1 173 ? -23.406 14.531 3.545 1 71.19 173 GLU B N 1
ATOM 4923 C CA . GLU B 1 173 ? -24.031 14.281 4.844 1 71.19 173 GLU B CA 1
ATOM 4924 C C . GLU B 1 173 ? -23.578 12.93 5.41 1 71.19 173 GLU B C 1
ATOM 4926 O O . GLU B 1 173 ? -24.422 12.133 5.836 1 71.19 173 GLU B O 1
ATOM 4931 N N . THR B 1 174 ? -22.422 12.516 5.223 1 73.38 174 THR B N 1
ATOM 4932 C CA . THR B 1 174 ? -21.906 11.242 5.723 1 73.38 174 THR B CA 1
ATOM 4933 C C . THR B 1 174 ? -20.688 11.477 6.609 1 73.38 174 THR B C 1
ATOM 4935 O O . THR B 1 174 ? -20.344 12.617 6.922 1 73.38 174 THR B O 1
ATOM 4938 N N . SER B 1 175 ? -20.125 10.344 7.246 1 64.81 175 SER B N 1
ATOM 4939 C CA . SER B 1 175 ? -18.969 10.367 8.141 1 64.81 175 SER B CA 1
ATOM 4940 C C . SER B 1 175 ? -17.719 10.867 7.422 1 64.81 175 SER B C 1
ATOM 4942 O O . SER B 1 175 ? -16.734 11.219 8.062 1 64.81 175 SER B O 1
ATOM 4944 N N . LEU B 1 176 ? -17.734 11.07 6.309 1 66.75 176 LEU B N 1
ATOM 4945 C CA . LEU B 1 176 ? -16.781 11.695 5.395 1 66.75 176 LEU B CA 1
ATOM 4946 C C . LEU B 1 176 ? -15.523 10.844 5.246 1 66.75 176 LEU B C 1
ATOM 4948 O O . LEU B 1 176 ? -14.633 11.164 4.453 1 66.75 176 LEU B O 1
ATOM 4952 N N . VAL B 1 177 ? -15.414 9.594 5.895 1 78.12 177 VAL B N 1
ATOM 4953 C CA . VAL B 1 177 ? -14.266 8.711 5.715 1 78.12 177 VAL B CA 1
ATOM 4954 C C . VAL B 1 177 ? -14.242 8.164 4.293 1 78.12 177 VAL B C 1
ATOM 4956 O O . VAL B 1 177 ? -13.18 7.988 3.701 1 78.12 177 VAL B O 1
ATOM 4959 N N . ASN B 1 178 ? -15.422 7.941 3.764 1 86.75 178 ASN B N 1
ATOM 4960 C CA . ASN B 1 178 ? -15.523 7.414 2.406 1 86.75 178 ASN B CA 1
ATOM 4961 C C . ASN B 1 178 ? -14.977 8.398 1.38 1 86.75 178 ASN B C 1
ATOM 4963 O O . ASN B 1 178 ? -14.523 8 0.304 1 86.75 178 ASN B O 1
ATOM 4967 N N . THR B 1 179 ? -14.992 9.711 1.695 1 83.75 179 THR B N 1
ATOM 4968 C CA . THR B 1 179 ? -14.414 10.695 0.791 1 83.75 179 THR B CA 1
ATOM 4969 C C . THR B 1 179 ? -12.891 10.602 0.776 1 83.75 179 THR B C 1
ATOM 4971 O O . THR B 1 179 ? -12.266 10.773 -0.27 1 83.75 179 THR B O 1
ATOM 4974 N N . PHE B 1 180 ? -12.32 10.305 1.921 1 83.88 180 PHE B N 1
ATOM 4975 C CA . PHE B 1 180 ? -10.875 10.109 2.008 1 83.88 180 PHE B CA 1
ATOM 4976 C C . PHE B 1 180 ? -10.438 8.938 1.146 1 83.88 180 PHE B C 1
ATOM 4978 O O . PHE B 1 180 ? -9.422 9.016 0.449 1 83.88 180 PHE B O 1
ATOM 4985 N N . VAL B 1 181 ? -11.258 7.926 1.217 1 90.88 181 VAL B N 1
ATOM 4986 C CA . VAL B 1 181 ? -10.938 6.727 0.448 1 90.88 181 VAL B CA 1
ATOM 4987 C C . VAL B 1 181 ? -11.094 7.016 -1.044 1 90.88 181 VAL B C 1
ATOM 4989 O O . VAL B 1 181 ? -10.273 6.578 -1.854 1 90.88 181 VAL B O 1
ATOM 4992 N N . SER B 1 182 ? -12.125 7.758 -1.381 1 89.94 182 SER B N 1
ATOM 4993 C CA . SER B 1 182 ? -12.383 8.078 -2.781 1 89.94 182 SER B CA 1
ATOM 4994 C C . SER B 1 182 ? -11.219 8.844 -3.398 1 89.94 182 SER B C 1
ATOM 4996 O O . SER B 1 182 ? -10.781 8.531 -4.512 1 89.94 182 SER B O 1
ATOM 4998 N N . PHE B 1 183 ? -10.672 9.773 -2.674 1 88.38 183 PHE B N 1
ATOM 4999 C CA . PHE B 1 183 ? -9.57 10.578 -3.197 1 88.38 183 PHE B CA 1
ATOM 5000 C C . PHE B 1 183 ? -8.242 9.836 -3.057 1 88.38 183 PHE B C 1
ATOM 5002 O O . PHE B 1 183 ? -7.41 9.867 -3.961 1 88.38 183 PHE B O 1
ATOM 5009 N N . GLY B 1 184 ? -8.109 9.25 -1.905 1 90.75 184 GLY B N 1
ATOM 5010 C CA . GLY B 1 184 ? -6.867 8.539 -1.633 1 90.75 184 GLY B CA 1
ATOM 5011 C C . GLY B 1 184 ? -6.602 7.414 -2.611 1 90.75 184 GLY B C 1
ATOM 5012 O O . GLY B 1 184 ? -5.488 7.277 -3.121 1 90.75 184 GLY B O 1
ATOM 5013 N N . ALA B 1 185 ? -7.609 6.645 -2.914 1 92.88 185 ALA B N 1
ATOM 5014 C CA . ALA B 1 185 ? -7.504 5.508 -3.828 1 92.88 185 ALA B CA 1
ATOM 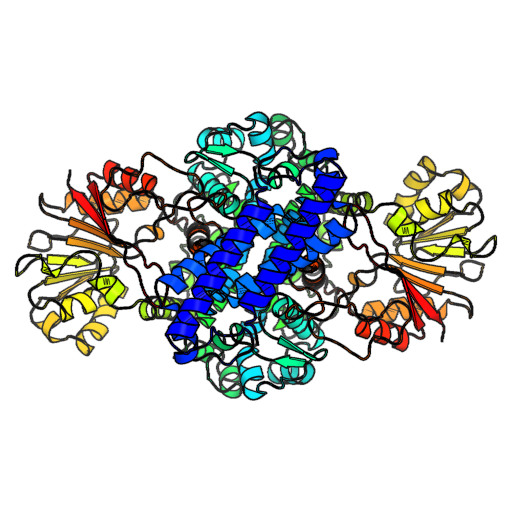5015 C C . ALA B 1 185 ? -7.844 5.918 -5.258 1 92.88 185 ALA B C 1
ATOM 5017 O O . ALA B 1 185 ? -7.93 5.074 -6.148 1 92.88 185 ALA B O 1
ATOM 5018 N N . GLY B 1 186 ? -8.094 7.227 -5.543 1 92.69 186 GLY B N 1
ATOM 5019 C CA . GLY B 1 186 ? -8.453 7.73 -6.855 1 92.69 186 GLY B CA 1
ATOM 5020 C C . GLY B 1 186 ? -7.41 8.656 -7.449 1 92.69 186 GLY B C 1
ATOM 5021 O O . GLY B 1 186 ? -6.352 8.203 -7.887 1 92.69 186 GLY B O 1
ATOM 5022 N N . GLU B 1 187 ? -7.664 9.953 -7.328 1 91.75 187 GLU B N 1
ATOM 5023 C CA . GLU B 1 187 ? -6.809 10.945 -7.973 1 91.75 187 GLU B CA 1
ATOM 5024 C C . GLU B 1 187 ? -5.406 10.945 -7.371 1 91.75 187 GLU B C 1
ATOM 5026 O O . GLU B 1 187 ? -4.414 11.023 -8.094 1 91.75 187 GLU B O 1
ATOM 5031 N N . PHE B 1 188 ? -5.352 10.852 -6.07 1 93 188 PHE B N 1
ATOM 5032 C CA . PHE B 1 188 ? -4.043 10.883 -5.426 1 93 188 PHE B CA 1
ATOM 5033 C C . PHE B 1 188 ? -3.225 9.656 -5.801 1 93 188 PHE B C 1
ATOM 5035 O O . PHE B 1 188 ? -2.021 9.758 -6.043 1 93 188 PHE B O 1
ATOM 5042 N N . PHE B 1 189 ? -3.869 8.539 -5.863 1 95 189 PHE B N 1
ATOM 5043 C CA . PHE B 1 189 ? -3.26 7.273 -6.258 1 95 189 PHE B CA 1
ATOM 5044 C C . PHE B 1 189 ? -2.705 7.359 -7.676 1 95 189 PHE B C 1
ATOM 5046 O O . PHE B 1 189 ? -1.555 6.988 -7.918 1 95 189 PHE B O 1
ATOM 5053 N N . LYS B 1 190 ? -3.457 7.855 -8.594 1 94.81 190 LYS B N 1
ATOM 5054 C CA . LYS B 1 190 ? -3.045 7.996 -9.984 1 94.81 190 LYS B CA 1
ATOM 5055 C C . LYS B 1 190 ? -1.828 8.906 -10.109 1 94.81 190 LYS B C 1
ATOM 5057 O O . LYS B 1 190 ? -0.9 8.617 -10.867 1 94.81 190 LYS B O 1
ATOM 5062 N N . GLY B 1 191 ? -1.837 10 -9.398 1 94.25 191 GLY B N 1
ATOM 5063 C CA . GLY B 1 191 ? -0.668 10.867 -9.375 1 94.25 191 GLY B CA 1
ATOM 5064 C C . GLY B 1 191 ? 0.559 10.195 -8.781 1 94.25 191 GLY B C 1
ATOM 5065 O O . GLY B 1 191 ? 1.655 10.297 -9.336 1 94.25 191 GLY B O 1
ATOM 5066 N N . GLY B 1 192 ? 0.366 9.484 -7.637 1 94.44 192 GLY B N 1
ATOM 5067 C CA . GLY B 1 192 ? 1.451 8.812 -6.945 1 94.44 192 GLY B CA 1
ATOM 5068 C C . GLY B 1 192 ? 2.184 7.809 -7.816 1 94.44 192 GLY B C 1
ATOM 5069 O O . GLY B 1 192 ? 3.387 7.598 -7.652 1 94.44 192 GLY B O 1
ATOM 5070 N N . ALA B 1 193 ? 1.49 7.195 -8.758 1 95.62 193 ALA B N 1
ATOM 5071 C CA . ALA B 1 193 ? 2.062 6.188 -9.648 1 95.62 193 ALA B CA 1
ATOM 5072 C C . ALA B 1 193 ? 3.117 6.797 -10.57 1 95.62 193 ALA B C 1
ATOM 5074 O O . ALA B 1 193 ? 3.885 6.074 -11.203 1 95.62 193 ALA B O 1
ATOM 5075 N N . PHE B 1 194 ? 3.25 8.109 -10.57 1 96.5 194 PHE B N 1
ATOM 5076 C CA . PHE B 1 194 ? 4.203 8.781 -11.445 1 96.5 194 PHE B CA 1
ATOM 5077 C C . PHE B 1 194 ? 5.273 9.5 -10.633 1 96.5 194 PHE B C 1
ATOM 5079 O O . PHE B 1 194 ? 6.004 10.336 -11.156 1 96.5 194 PHE B O 1
ATOM 5086 N N . LEU B 1 195 ? 5.363 9.195 -9.391 1 97 195 LEU B N 1
ATOM 5087 C CA . LEU B 1 195 ? 6.305 9.891 -8.516 1 97 195 LEU B CA 1
ATOM 5088 C C . LEU B 1 195 ? 7.742 9.672 -8.984 1 97 195 LEU B C 1
ATOM 5090 O O . LEU B 1 195 ? 8.523 10.625 -9.047 1 97 195 LEU B O 1
ATOM 5094 N N . SER B 1 196 ? 8.156 8.422 -9.289 1 96.25 196 SER B N 1
ATOM 5095 C CA . SER B 1 196 ? 9.523 8.117 -9.703 1 96.25 196 SER B CA 1
ATOM 5096 C C . SER B 1 196 ? 9.906 8.906 -10.953 1 96.25 196 SER B C 1
ATOM 5098 O O . SER B 1 196 ? 10.969 9.523 -11 1 96.25 196 SER B O 1
ATOM 5100 N N . GLU B 1 197 ? 9.047 8.898 -11.953 1 95.38 197 GLU B N 1
ATOM 5101 C CA . GLU B 1 197 ? 9.289 9.633 -13.188 1 95.38 197 GLU B CA 1
ATOM 5102 C C . GLU B 1 197 ? 9.422 11.133 -12.93 1 95.38 197 GLU B C 1
ATOM 5104 O O . GLU B 1 197 ? 10.25 11.805 -13.547 1 95.38 197 GLU B O 1
ATOM 5109 N N . THR B 1 198 ? 8.625 11.602 -12.039 1 97.25 198 THR B N 1
ATOM 5110 C CA . THR B 1 198 ? 8.633 13.031 -11.727 1 97.25 198 THR B CA 1
ATOM 5111 C C . THR B 1 198 ? 9.93 13.43 -11.039 1 97.25 198 THR B C 1
ATOM 5113 O O . THR B 1 198 ? 10.547 14.438 -11.398 1 97.25 198 THR B O 1
ATOM 5116 N N . LEU B 1 199 ? 10.375 12.648 -10.094 1 97.25 199 LEU B N 1
ATOM 5117 C CA . LEU B 1 199 ? 11.562 12.961 -9.32 1 97.25 199 LEU B CA 1
ATOM 5118 C C . LEU B 1 199 ? 12.812 12.914 -10.195 1 97.25 199 LEU B C 1
ATOM 5120 O O . LEU B 1 199 ? 13.789 13.625 -9.93 1 97.25 199 LEU B O 1
ATOM 5124 N N . ARG B 1 200 ? 12.812 12.141 -11.242 1 95.56 200 ARG B N 1
ATOM 5125 C CA . ARG B 1 200 ? 13.984 11.953 -12.086 1 95.56 200 ARG B CA 1
ATOM 5126 C C . ARG B 1 200 ? 13.93 12.867 -13.305 1 95.56 200 ARG B C 1
ATOM 5128 O O . ARG B 1 200 ? 14.891 12.93 -14.078 1 95.56 200 ARG B O 1
ATOM 5135 N N . ASP B 1 201 ? 12.781 13.539 -13.453 1 96.88 201 ASP B N 1
ATOM 5136 C CA . ASP B 1 201 ? 12.633 14.477 -14.562 1 96.88 201 ASP B CA 1
ATOM 5137 C C . ASP B 1 201 ? 13.539 15.695 -14.367 1 96.88 201 ASP B C 1
ATOM 5139 O O . ASP B 1 201 ? 13.578 16.281 -13.281 1 96.88 201 ASP B O 1
ATOM 5143 N N . PRO B 1 202 ? 14.211 16.078 -15.43 1 95.94 202 PRO B N 1
ATOM 5144 C CA . PRO B 1 202 ? 15.172 17.172 -15.289 1 95.94 202 PRO B CA 1
ATOM 5145 C C . PRO B 1 202 ? 14.5 18.516 -14.961 1 95.94 202 PRO B C 1
ATOM 5147 O O . PRO B 1 202 ? 15.141 19.406 -14.406 1 95.94 202 PRO B O 1
ATOM 5150 N N . VAL B 1 203 ? 13.281 18.641 -15.289 1 96.81 203 VAL B N 1
ATOM 5151 C CA . VAL B 1 203 ? 12.586 19.891 -15.023 1 96.81 203 VAL B CA 1
ATOM 5152 C C . VAL B 1 203 ? 11.664 19.734 -13.812 1 96.81 203 VAL B C 1
ATOM 5154 O O . VAL B 1 203 ? 11.898 20.328 -12.758 1 96.81 203 VAL B O 1
ATOM 5157 N N . PHE B 1 204 ? 10.734 18.766 -13.875 1 96.81 204 PHE B N 1
ATOM 5158 C CA . PHE B 1 204 ? 9.766 18.562 -12.805 1 96.81 204 PHE B CA 1
ATOM 5159 C C . PHE B 1 204 ? 10.469 18.188 -11.5 1 96.81 204 PHE B C 1
ATOM 5161 O O . PHE B 1 204 ? 10.023 18.562 -10.422 1 96.81 204 PHE B O 1
ATOM 5168 N N . GLY B 1 205 ? 11.547 17.5 -11.602 1 97.38 205 GLY B N 1
ATOM 5169 C CA . GLY B 1 205 ? 12.242 17 -10.422 1 97.38 205 GLY B CA 1
ATOM 5170 C C . GLY B 1 205 ? 12.891 18.109 -9.602 1 97.38 205 GLY B C 1
ATOM 5171 O O . GLY B 1 205 ? 13.242 17.891 -8.445 1 97.38 205 GLY B O 1
ATOM 5172 N N . HIS B 1 206 ? 12.984 19.281 -10.188 1 97 206 HIS B N 1
ATOM 5173 C CA . HIS B 1 206 ? 13.695 20.375 -9.531 1 97 206 HIS B CA 1
ATOM 5174 C C . HIS B 1 206 ? 12.844 21.641 -9.477 1 97 206 HIS B C 1
ATOM 5176 O O . HIS B 1 206 ? 13.328 22.703 -9.094 1 97 206 HIS B O 1
ATOM 5182 N N . SER B 1 207 ? 11.633 21.5 -9.852 1 96.94 207 SER B N 1
ATOM 5183 C CA . SER B 1 207 ? 10.75 22.656 -9.922 1 96.94 207 SER B CA 1
ATOM 5184 C C . SER B 1 207 ? 9.93 22.797 -8.641 1 96.94 207 SER B C 1
ATOM 5186 O O . SER B 1 207 ? 9.469 21.812 -8.078 1 96.94 207 SER B O 1
ATOM 5188 N N . ASP B 1 208 ? 9.719 23.984 -8.211 1 96.25 208 ASP B N 1
ATOM 5189 C CA . ASP B 1 208 ? 8.875 24.281 -7.059 1 96.25 208 ASP B CA 1
ATOM 5190 C C . ASP B 1 208 ? 7.457 24.656 -7.5 1 96.25 208 ASP B C 1
ATOM 5192 O O . ASP B 1 208 ? 6.574 24.859 -6.664 1 96.25 208 ASP B O 1
ATOM 5196 N N . GLU B 1 209 ? 7.277 24.719 -8.805 1 96.06 209 GLU B N 1
ATOM 5197 C CA . GLU B 1 209 ? 5.988 25.156 -9.328 1 96.06 209 GLU B CA 1
ATOM 5198 C C . GLU B 1 209 ? 4.906 24.109 -9.078 1 96.06 209 GLU B C 1
ATOM 5200 O O . GLU B 1 209 ? 5.152 22.906 -9.203 1 96.06 209 GLU B O 1
ATOM 5205 N N . ALA B 1 210 ? 3.732 24.594 -8.766 1 93.56 210 ALA B N 1
ATOM 5206 C CA . ALA B 1 210 ? 2.625 23.719 -8.375 1 93.56 210 ALA B CA 1
ATOM 5207 C C . ALA B 1 210 ? 2.135 22.891 -9.562 1 93.56 210 ALA B C 1
ATOM 5209 O O . ALA B 1 210 ? 1.47 21.859 -9.375 1 93.56 210 ALA B O 1
ATOM 5210 N N . ASN B 1 211 ? 2.414 23.312 -10.828 1 95.44 211 ASN B N 1
ATOM 5211 C CA . ASN B 1 211 ? 1.959 22.578 -12 1 95.44 211 ASN B CA 1
ATOM 5212 C C . ASN B 1 211 ? 3.055 21.656 -12.547 1 95.44 211 ASN B C 1
ATOM 5214 O O . ASN B 1 211 ? 2.973 21.203 -13.688 1 95.44 211 ASN B O 1
ATOM 5218 N N . HIS B 1 212 ? 4.137 21.5 -11.844 1 96.88 212 HIS B N 1
ATOM 5219 C CA . HIS B 1 212 ? 5.199 20.562 -12.188 1 96.88 212 HIS B CA 1
ATOM 5220 C C . HIS B 1 212 ? 5.254 19.406 -11.203 1 96.88 212 HIS B C 1
ATOM 5222 O O . HIS B 1 212 ? 6.324 19.062 -10.68 1 96.88 212 HIS B O 1
ATOM 5228 N N . SER B 1 213 ? 4.109 18.797 -10.945 1 96.5 213 SER B N 1
ATOM 5229 C CA . SER B 1 213 ? 4.008 17.719 -9.961 1 96.5 213 SER B CA 1
ATOM 5230 C C . SER B 1 213 ? 3.705 16.375 -10.625 1 96.5 213 SER B C 1
ATOM 5232 O O . SER B 1 213 ? 3.486 16.328 -11.836 1 96.5 213 SER B O 1
ATOM 5234 N N . ALA B 1 214 ? 3.695 15.305 -9.82 1 96.5 214 ALA B N 1
ATOM 5235 C CA . ALA B 1 214 ? 3.363 13.969 -10.305 1 96.5 214 ALA B CA 1
ATOM 5236 C C . ALA B 1 214 ? 1.941 13.922 -10.859 1 96.5 214 ALA B C 1
ATOM 5238 O O . ALA B 1 214 ? 1.667 13.203 -11.82 1 96.5 214 ALA B O 1
ATOM 5239 N N . PHE B 1 215 ? 1.075 14.664 -10.273 1 95.25 215 PHE B N 1
ATOM 5240 C CA . PHE B 1 215 ? -0.294 14.75 -10.766 1 95.25 215 PHE B CA 1
ATOM 5241 C C . PHE B 1 215 ? -0.324 15.305 -12.188 1 95.25 215 PHE B C 1
ATOM 5243 O O . PHE B 1 215 ? -1.06 14.805 -13.039 1 95.25 215 PHE B O 1
ATOM 5250 N N . ASN B 1 216 ? 0.437 16.344 -12.383 1 96.44 216 ASN B N 1
ATOM 5251 C CA . ASN B 1 216 ? 0.494 16.953 -13.703 1 96.44 216 ASN B CA 1
ATOM 5252 C C . ASN B 1 216 ? 1.029 15.977 -14.75 1 96.44 216 ASN B C 1
ATOM 5254 O O . ASN B 1 216 ? 0.574 15.977 -15.891 1 96.44 216 ASN B O 1
ATOM 5258 N N . LYS B 1 217 ? 1.91 15.211 -14.352 1 94.12 217 LYS B N 1
ATOM 5259 C CA . LYS B 1 217 ? 2.43 14.203 -15.266 1 94.12 217 LYS B CA 1
ATOM 5260 C C . LYS B 1 217 ? 1.385 13.125 -15.547 1 94.12 217 LYS B C 1
ATOM 5262 O O . LYS B 1 217 ? 1.289 12.625 -16.672 1 94.12 217 LYS B O 1
ATOM 5267 N N . ALA B 1 218 ? 0.712 12.703 -14.547 1 93.25 218 ALA B N 1
ATOM 5268 C CA . ALA B 1 218 ? -0.271 11.625 -14.664 1 93.25 218 ALA B CA 1
ATOM 5269 C C . ALA B 1 218 ? -1.462 12.07 -15.508 1 93.25 218 ALA B C 1
ATOM 5271 O O . ALA B 1 218 ? -1.96 11.297 -16.344 1 93.25 218 ALA B O 1
ATOM 5272 N N . PHE B 1 219 ? -1.948 13.242 -15.297 1 91.69 219 PHE B N 1
ATOM 5273 C CA . PHE B 1 219 ? -3.191 13.688 -15.914 1 91.69 219 PHE B CA 1
ATOM 5274 C C . PHE B 1 219 ? -2.908 14.578 -17.125 1 91.69 219 PHE B C 1
ATOM 5276 O O . PHE B 1 219 ? -3.824 14.93 -17.875 1 91.69 219 PHE B O 1
ATOM 5283 N N . LYS B 1 220 ? -1.7 15 -17.297 1 91.38 220 LYS B N 1
ATOM 5284 C CA . LYS B 1 220 ? -1.243 15.727 -18.484 1 91.38 220 LYS B CA 1
ATOM 5285 C C . LYS B 1 220 ? -1.951 17.078 -18.609 1 91.38 220 LYS B C 1
ATOM 5287 O O . LYS B 1 220 ? -2.539 17.375 -19.641 1 91.38 220 LYS B O 1
ATOM 5292 N N . PHE B 1 221 ? -1.813 17.844 -17.578 1 90.5 221 PHE B N 1
ATOM 5293 C CA . PHE B 1 221 ? -2.283 19.234 -17.609 1 90.5 221 PHE B CA 1
ATOM 5294 C C . PHE B 1 221 ? -1.207 20.172 -17.094 1 90.5 221 PHE B C 1
ATOM 5296 O O . PHE B 1 221 ? -0.271 19.75 -16.406 1 90.5 221 PHE B O 1
ATOM 5303 N N . ASP B 1 222 ? -1.333 21.438 -17.375 1 94 222 ASP B N 1
ATOM 5304 C CA . ASP B 1 222 ? -0.268 22.391 -17.078 1 94 222 ASP B CA 1
ATOM 5305 C C . ASP B 1 222 ? -0.751 23.469 -16.109 1 94 222 ASP B C 1
ATOM 5307 O O . ASP B 1 222 ? -0.335 24.625 -16.219 1 94 222 ASP B O 1
ATOM 5311 N N . VAL B 1 223 ? -1.68 23.203 -15.367 1 92.62 223 VAL B N 1
ATOM 5312 C CA . VAL B 1 223 ? -2.172 24.109 -14.336 1 92.62 223 VAL B CA 1
ATOM 5313 C C . VAL B 1 223 ? -2.086 23.422 -12.969 1 92.62 223 VAL B C 1
ATOM 5315 O O . VAL B 1 223 ? -1.768 22.234 -12.883 1 92.62 223 VAL B O 1
ATOM 5318 N N . SER B 1 224 ? -2.246 24.203 -11.953 1 90.69 224 SER B N 1
ATOM 5319 C CA . SER B 1 224 ? -2.238 23.609 -10.609 1 90.69 224 SER B CA 1
ATOM 5320 C C . SER B 1 224 ? -3.41 22.656 -10.414 1 90.69 224 SER B C 1
ATOM 5322 O O . SER B 1 224 ? -4.395 22.719 -11.156 1 90.69 224 SER B O 1
ATOM 5324 N N . PHE B 1 225 ? -3.264 21.797 -9.469 1 87.81 225 PHE B N 1
ATOM 5325 C CA . PHE B 1 225 ? -4.312 20.828 -9.156 1 87.81 225 PHE B CA 1
ATOM 5326 C C . PHE B 1 225 ? -5.629 21.531 -8.867 1 87.81 225 PHE B C 1
ATOM 5328 O O . PHE B 1 225 ? -6.688 21.094 -9.32 1 87.81 225 PHE B O 1
ATOM 5335 N N . PHE B 1 226 ? -5.586 22.578 -8.133 1 82.06 226 PHE B N 1
ATOM 5336 C CA . PHE B 1 226 ? -6.793 23.312 -7.766 1 82.06 226 PHE B CA 1
ATOM 5337 C C . PHE B 1 226 ? -7.438 23.938 -8.992 1 82.06 226 PHE B C 1
ATOM 5339 O O . PHE B 1 226 ? -8.656 23.875 -9.156 1 82.06 226 PHE B O 1
ATOM 5346 N N . GLU B 1 227 ? -6.605 24.531 -9.836 1 85.62 227 GLU B N 1
ATOM 5347 C CA . GLU B 1 227 ? -7.125 25.078 -11.078 1 85.62 227 GLU B CA 1
ATOM 5348 C C . GLU B 1 227 ? -7.727 24 -11.961 1 85.62 227 GLU B C 1
ATOM 5350 O O . GLU B 1 227 ? -8.742 24.219 -12.625 1 85.62 227 GLU B O 1
ATOM 5355 N N . TRP B 1 228 ? -7.055 22.891 -11.953 1 89.62 228 TRP B N 1
ATOM 5356 C CA . TRP B 1 228 ? -7.555 21.766 -12.719 1 89.62 228 TRP B CA 1
ATOM 5357 C C . TRP B 1 228 ? -8.93 21.328 -12.211 1 89.62 228 TRP B C 1
ATOM 5359 O O . TRP B 1 228 ? -9.828 21.047 -13 1 89.62 228 TRP B O 1
ATOM 5369 N N . MET B 1 229 ? -9.148 21.266 -10.945 1 86.44 229 MET B N 1
ATOM 5370 C CA . MET B 1 229 ? -10.406 20.828 -10.352 1 86.44 229 MET B CA 1
ATOM 5371 C C . MET B 1 229 ? -11.523 21.812 -10.656 1 86.44 229 MET B C 1
ATOM 5373 O O . MET B 1 229 ? -12.695 21.438 -10.695 1 86.44 229 MET B O 1
ATOM 5377 N N . GLU B 1 230 ? -11.195 23.031 -10.891 1 84.44 230 GLU B N 1
ATOM 5378 C CA . GLU B 1 230 ? -12.188 24.062 -11.125 1 84.44 230 GLU B CA 1
ATOM 5379 C C . GLU B 1 230 ? -12.719 24.016 -12.555 1 84.44 230 GLU B C 1
ATOM 5381 O O . GLU B 1 230 ? -13.734 24.656 -12.859 1 84.44 230 GLU B O 1
ATOM 5386 N N . ARG B 1 231 ? -12.086 23.297 -13.328 1 88.62 231 ARG B N 1
ATOM 5387 C CA . ARG B 1 231 ? -12.578 23.172 -14.695 1 88.62 231 ARG B CA 1
ATOM 5388 C C . ARG B 1 231 ? -13.945 22.5 -14.719 1 88.62 231 ARG B C 1
ATOM 5390 O O . ARG B 1 231 ? -14.242 21.641 -13.883 1 88.62 231 ARG B O 1
ATOM 5397 N N . PRO B 1 232 ? -14.781 22.828 -15.703 1 89.5 232 PRO B N 1
ATOM 5398 C CA . PRO B 1 232 ? -16.156 22.328 -15.75 1 89.5 232 PRO B CA 1
ATOM 5399 C C . PRO B 1 232 ? -16.234 20.797 -15.844 1 89.5 232 PRO B C 1
ATOM 5401 O O . PRO B 1 232 ? -17.125 20.188 -15.273 1 89.5 232 PRO B O 1
ATOM 5404 N N . GLU B 1 233 ? -15.305 20.25 -16.531 1 89.44 233 GLU B N 1
ATOM 5405 C CA . GLU B 1 233 ? -15.328 18.797 -16.703 1 89.44 233 GLU B CA 1
ATOM 5406 C C . GLU B 1 233 ? -14.984 18.062 -15.414 1 89.44 233 GLU B C 1
ATOM 5408 O O . GLU B 1 233 ? -15.203 16.859 -15.297 1 89.44 233 GLU B O 1
ATOM 5413 N N . ASN B 1 234 ? -14.484 18.812 -14.43 1 88.75 234 ASN B N 1
ATOM 5414 C CA . ASN B 1 234 ? -14.047 18.188 -13.18 1 88.75 234 ASN B CA 1
ATOM 5415 C C . ASN B 1 234 ? -14.953 18.578 -12.016 1 88.75 234 ASN B C 1
ATOM 5417 O O . ASN B 1 234 ? -14.547 18.5 -10.852 1 88.75 234 ASN B O 1
ATOM 5421 N N . LYS B 1 235 ? -16.141 18.969 -12.305 1 85.06 235 LYS B N 1
ATOM 5422 C CA . LYS B 1 235 ? -17.078 19.469 -11.297 1 85.06 235 LYS B CA 1
ATOM 5423 C C . LYS B 1 235 ? -17.312 18.438 -10.203 1 85.06 235 LYS B C 1
ATOM 5425 O O . LYS B 1 235 ? -17.422 18.797 -9.023 1 85.06 235 LYS B O 1
ATOM 5430 N N . ASP B 1 236 ? -17.406 17.188 -10.586 1 83.12 236 ASP B N 1
ATOM 5431 C CA . ASP B 1 236 ? -17.656 16.141 -9.602 1 83.12 236 ASP B CA 1
ATOM 5432 C C . ASP B 1 236 ? -16.453 15.969 -8.68 1 83.12 236 ASP B C 1
ATOM 5434 O O . ASP B 1 236 ? -16.609 15.727 -7.48 1 83.12 236 ASP B O 1
ATOM 5438 N N . VAL B 1 237 ? -15.305 16.062 -9.242 1 85.69 237 VAL B N 1
ATOM 5439 C CA . VAL B 1 237 ? -14.078 15.961 -8.469 1 85.69 237 VAL B CA 1
ATOM 5440 C C . VAL B 1 237 ? -14 17.109 -7.473 1 85.69 237 VAL B C 1
ATOM 5442 O O . VAL B 1 237 ? -13.68 16.906 -6.297 1 85.69 237 VAL B O 1
ATOM 5445 N N . LEU B 1 238 ? -14.297 18.25 -7.984 1 82.88 238 LEU B N 1
ATOM 5446 C CA . LEU B 1 238 ? -14.266 19.438 -7.141 1 82.88 238 LEU B CA 1
ATOM 5447 C C . LEU B 1 238 ? -15.25 19.312 -5.984 1 82.88 238 LEU B C 1
ATOM 5449 O O . LEU B 1 238 ? -14.93 19.656 -4.844 1 82.88 238 LEU B O 1
ATOM 5453 N N . SER B 1 239 ? -16.422 18.828 -6.246 1 79 239 SER B N 1
ATOM 5454 C CA . SER B 1 239 ? -17.453 18.656 -5.223 1 79 239 SER B CA 1
ATOM 5455 C C . SER B 1 239 ? -16.984 17.672 -4.148 1 79 239 SER B C 1
ATOM 5457 O O . SER B 1 239 ? -17.125 17.938 -2.953 1 79 239 SER B O 1
ATOM 5459 N N . ARG B 1 240 ? -16.453 16.594 -4.555 1 82.06 240 ARG B N 1
ATOM 5460 C CA . ARG B 1 240 ? -15.977 15.586 -3.611 1 82.06 240 ARG B CA 1
ATOM 5461 C C . ARG B 1 240 ? -14.828 16.141 -2.766 1 82.06 240 ARG B C 1
ATOM 5463 O O . ARG B 1 240 ? -14.742 15.852 -1.568 1 82.06 240 ARG B O 1
ATOM 5470 N N . PHE B 1 241 ? -13.953 16.891 -3.391 1 81.31 241 PHE B N 1
ATOM 5471 C CA . PHE B 1 241 ? -12.82 17.469 -2.684 1 81.31 241 PHE B CA 1
ATOM 5472 C C . PHE B 1 241 ? -13.289 18.438 -1.606 1 81.31 241 PHE B C 1
ATOM 5474 O O . PHE B 1 241 ? -12.773 18.438 -0.485 1 81.31 241 PHE B O 1
ATOM 5481 N N . SER B 1 242 ? -14.219 19.203 -2.014 1 72.44 242 SER B N 1
ATOM 5482 C CA . SER B 1 242 ? -14.773 20.172 -1.065 1 72.44 242 SER B CA 1
ATOM 5483 C C . SER B 1 242 ? -15.391 19.469 0.137 1 72.44 242 SER B C 1
ATOM 5485 O O . SER B 1 242 ? -15.227 19.906 1.275 1 72.44 242 SER B O 1
ATOM 5487 N N . LEU B 1 243 ? -16.062 18.406 -0.153 1 72.62 243 LEU B N 1
ATOM 5488 C CA . LEU B 1 243 ? -16.688 17.641 0.911 1 72.62 243 LEU B CA 1
ATOM 5489 C C . LEU B 1 243 ? -15.641 16.969 1.792 1 72.62 243 LEU B C 1
ATOM 5491 O O . LEU B 1 243 ? -15.797 16.906 3.014 1 72.62 243 LEU B O 1
ATOM 5495 N N . MET B 1 244 ? -14.625 16.438 1.172 1 76.75 244 MET B N 1
ATOM 5496 C CA . MET B 1 244 ? -13.523 15.844 1.921 1 76.75 244 MET B CA 1
ATOM 5497 C C . MET B 1 244 ? -12.867 16.875 2.844 1 76.75 244 MET B C 1
ATOM 5499 O O . MET B 1 244 ? -12.586 16.578 4.004 1 76.75 244 MET B O 1
ATOM 5503 N N . MET B 1 245 ? -12.586 18.031 2.336 1 72.19 245 MET B N 1
ATOM 5504 C CA . MET B 1 245 ? -11.969 19.094 3.133 1 72.19 245 MET B CA 1
ATOM 5505 C C . MET B 1 245 ? -12.859 19.469 4.312 1 72.19 245 MET B C 1
ATOM 5507 O O . MET B 1 245 ? -12.359 19.719 5.414 1 72.19 245 MET B O 1
ATOM 5511 N N . ARG B 1 246 ? -14.141 19.562 4.039 1 65.12 246 ARG B N 1
ATOM 5512 C CA . ARG B 1 246 ? -15.086 19.875 5.105 1 65.12 246 ARG B CA 1
ATOM 5513 C C . ARG B 1 246 ? -15.062 18.797 6.188 1 65.12 246 ARG B C 1
ATOM 5515 O O . ARG B 1 246 ? -15.109 19.109 7.379 1 65.12 246 ARG B O 1
ATOM 5522 N N . ALA B 1 247 ? -14.984 17.594 5.703 1 65.88 247 ALA B N 1
ATOM 5523 C CA . ALA B 1 247 ? -14.93 16.469 6.637 1 65.88 247 ALA B CA 1
ATOM 5524 C C . ALA B 1 247 ? -13.695 16.547 7.523 1 65.88 247 ALA B C 1
ATOM 5526 O O . ALA B 1 247 ? -13.758 16.25 8.719 1 65.88 247 ALA B O 1
ATOM 5527 N N . THR B 1 248 ? -12.609 16.875 6.941 1 65.81 248 THR B N 1
ATOM 5528 C CA . THR B 1 248 ? -11.367 17.016 7.695 1 65.81 248 THR B CA 1
ATOM 5529 C C . THR B 1 248 ? -11.516 18.094 8.773 1 65.81 248 THR B C 1
ATOM 5531 O O . THR B 1 248 ? -11.016 17.938 9.891 1 65.81 248 THR B O 1
ATOM 5534 N N . THR B 1 249 ? -12.219 19.125 8.406 1 63.06 249 THR B N 1
ATOM 5535 C CA . THR B 1 249 ? -12.445 20.219 9.344 1 63.06 249 THR B CA 1
ATOM 5536 C C . THR B 1 249 ? -13.391 19.797 10.461 1 63.06 249 THR B C 1
ATOM 5538 O O . THR B 1 249 ? -13.164 20.109 11.633 1 63.06 249 THR B O 1
ATOM 5541 N N . ASP B 1 250 ? -14.375 18.984 10.047 1 62.88 250 ASP B N 1
ATOM 5542 C CA . ASP B 1 250 ? -15.383 18.562 11.016 1 62.88 250 ASP B CA 1
ATOM 5543 C C . ASP B 1 250 ? -14.797 17.547 12 1 62.88 250 ASP B C 1
ATOM 5545 O O . ASP B 1 250 ? -15.273 17.422 13.133 1 62.88 250 ASP B O 1
ATOM 5549 N N . LEU B 1 251 ? -13.867 16.891 11.477 1 62.91 251 LEU B N 1
ATOM 5550 C CA . LEU B 1 251 ? -13.266 15.867 12.328 1 62.91 251 LEU B CA 1
ATOM 5551 C C . LEU B 1 251 ? -12.352 16.5 13.375 1 62.91 251 LEU B C 1
ATOM 5553 O O . LEU B 1 251 ? -12 15.852 14.367 1 62.91 251 LEU B O 1
ATOM 5557 N N . LEU B 1 252 ? -12.031 17.719 13.133 1 68.5 252 LEU B N 1
ATOM 5558 C CA . LEU B 1 252 ? -11.156 18.359 14.109 1 68.5 252 LEU B CA 1
ATOM 5559 C C . LEU B 1 252 ? -11.969 19.094 15.164 1 68.5 252 LEU B C 1
ATOM 5561 O O . LEU B 1 252 ? -12.812 19.938 14.836 1 68.5 252 LEU B O 1
ATOM 5565 N N . PRO B 1 253 ? -11.852 18.656 16.359 1 70.62 253 PRO B N 1
ATOM 5566 C CA . PRO B 1 253 ? -12.57 19.344 17.438 1 70.62 253 PRO B CA 1
ATOM 5567 C C . PRO B 1 253 ? -12.117 20.797 17.625 1 70.62 253 PRO B C 1
ATOM 5569 O O . PRO B 1 253 ? -10.984 21.141 17.281 1 70.62 253 PRO B O 1
ATOM 5572 N N . ASP B 1 254 ? -13.055 21.641 18.062 1 77.81 254 ASP B N 1
ATOM 5573 C CA . ASP B 1 254 ? -12.727 23.016 18.406 1 77.81 254 ASP B CA 1
ATOM 5574 C C . ASP B 1 254 ? -11.508 23.078 19.328 1 77.81 254 ASP B C 1
ATOM 5576 O O . ASP B 1 254 ? -10.734 24.031 19.266 1 77.81 254 ASP B O 1
ATOM 5580 N N . ALA B 1 255 ? -11.43 22.031 20.016 1 78.06 255 ALA B N 1
ATOM 5581 C CA . ALA B 1 255 ? -10.328 21.938 20.984 1 78.06 255 ALA B CA 1
ATOM 5582 C C . ALA B 1 255 ? -8.977 22 20.266 1 78.06 255 ALA B C 1
ATOM 5584 O O . ALA B 1 255 ? -7.992 22.484 20.828 1 78.06 255 ALA B O 1
ATOM 5585 N N . ALA B 1 256 ? -8.984 21.531 19.078 1 80.94 256 ALA B N 1
ATOM 5586 C CA . ALA B 1 256 ? -7.754 21.562 18.297 1 80.94 256 ALA B CA 1
ATOM 5587 C C . ALA B 1 256 ? -7.297 22.984 18.047 1 80.94 256 ALA B C 1
ATOM 5589 O O . ALA B 1 256 ? -6.102 23.25 17.875 1 80.94 256 ALA B O 1
ATOM 5590 N N . ILE B 1 257 ? -8.25 23.891 18.062 1 84.94 257 ILE B N 1
ATOM 5591 C CA . ILE B 1 257 ? -7.969 25.312 17.828 1 84.94 257 ILE B CA 1
ATOM 5592 C C . ILE B 1 257 ? -7.723 26.016 19.156 1 84.94 257 ILE B C 1
ATOM 5594 O O . ILE B 1 257 ? -6.793 26.812 19.281 1 84.94 257 ILE B O 1
ATOM 5598 N N . LEU B 1 258 ? -8.453 25.656 20.156 1 90 258 LEU B N 1
ATOM 5599 C CA . LEU B 1 258 ? -8.523 26.453 21.391 1 90 258 LEU B CA 1
ATOM 5600 C C . LEU B 1 258 ? -7.453 26.016 22.375 1 90 258 LEU B C 1
ATOM 5602 O O . LEU B 1 258 ? -7.078 26.781 23.266 1 90 258 LEU B O 1
ATOM 5606 N N . ASN B 1 259 ? -6.961 24.797 22.172 1 87.31 259 ASN B N 1
ATOM 5607 C CA . ASN B 1 259 ? -6.059 24.266 23.188 1 87.31 259 ASN B CA 1
ATOM 5608 C C . ASN B 1 259 ? -4.598 24.484 22.812 1 87.31 259 ASN B C 1
ATOM 5610 O O . ASN B 1 259 ? -3.693 24.031 23.516 1 87.31 259 ASN B O 1
ATOM 5614 N N . GLY B 1 260 ? -4.316 25.094 21.812 1 92.44 260 GLY B N 1
ATOM 5615 C CA . GLY B 1 260 ? -2.957 25.438 21.422 1 92.44 260 GLY B CA 1
ATOM 5616 C C . GLY B 1 260 ? -2.512 26.797 21.906 1 92.44 260 GLY B C 1
ATOM 5617 O O . GLY B 1 260 ? -2.531 27.078 23.109 1 92.44 260 GLY B O 1
ATOM 5618 N N . PHE B 1 261 ? -2.281 27.688 21.047 1 95.31 261 PHE B N 1
ATOM 5619 C CA . PHE B 1 261 ? -1.923 29.062 21.391 1 95.31 261 PHE B CA 1
ATOM 5620 C C . PHE B 1 261 ? -3 29.688 22.25 1 95.31 261 PHE B C 1
ATOM 5622 O O . PHE B 1 261 ? -4.195 29.516 22 1 95.31 261 PHE B O 1
ATOM 5629 N N . ASP B 1 262 ? -2.572 30.391 23.312 1 95.88 262 ASP B N 1
ATOM 5630 C CA . ASP B 1 262 ? -3.5 31.016 24.25 1 95.88 262 ASP B CA 1
ATOM 5631 C C . ASP B 1 262 ? -4.008 32.344 23.703 1 95.88 262 ASP B C 1
ATOM 5633 O O . ASP B 1 262 ? -3.578 33.406 24.156 1 95.88 262 ASP B O 1
ATOM 5637 N N . PHE B 1 263 ? -5 32.281 22.875 1 97.12 263 PHE B N 1
ATOM 5638 C CA . PHE B 1 263 ? -5.578 33.469 22.297 1 97.12 263 PHE B CA 1
ATOM 5639 C C . PHE B 1 263 ? -6.211 34.344 23.375 1 97.12 263 PHE B C 1
ATOM 5641 O O . PHE B 1 263 ? -6.344 35.562 23.203 1 97.12 263 PHE B O 1
ATOM 5648 N N . GLY B 1 264 ? -6.621 33.75 24.438 1 95.62 264 GLY B N 1
ATOM 5649 C CA . GLY B 1 264 ? -7.242 34.469 25.547 1 95.62 264 GLY B CA 1
ATOM 5650 C C . GLY B 1 264 ? -6.289 35.375 26.266 1 95.62 264 GLY B C 1
ATOM 5651 O O . GLY B 1 264 ? -6.719 36.312 26.953 1 95.62 264 GLY B O 1
ATOM 5652 N N . SER B 1 265 ? -5.07 35.188 26.109 1 96 265 SER B N 1
ATOM 5653 C CA . SER B 1 265 ? -4.07 36 26.797 1 96 265 SER B CA 1
ATOM 5654 C C . SER B 1 265 ? -3.812 37.281 26.031 1 96 265 SER B C 1
ATOM 5656 O O . SER B 1 265 ? -3.156 38.188 26.531 1 96 265 SER B O 1
ATOM 5658 N N . LEU B 1 266 ? -4.348 37.438 24.812 1 97.12 266 LEU B N 1
ATOM 5659 C CA . LEU B 1 266 ? -4.16 38.656 24 1 97.12 266 LEU B CA 1
ATOM 5660 C C . LEU B 1 266 ? -4.918 39.844 24.594 1 97.12 266 LEU B C 1
ATOM 5662 O O . LEU B 1 266 ? -5.957 39.656 25.234 1 97.12 266 LEU B O 1
ATOM 5666 N N . PRO B 1 267 ? -4.434 41.031 24.406 1 96.12 267 PRO B N 1
ATOM 5667 C CA . PRO B 1 267 ? -5.156 42.188 24.922 1 96.12 267 PRO B CA 1
ATOM 5668 C C . PRO B 1 267 ? -6.477 42.438 24.203 1 96.12 267 PRO B C 1
ATOM 5670 O O . PRO B 1 267 ? -6.633 42.031 23.047 1 96.12 267 PRO B O 1
ATOM 5673 N N . ASP B 1 268 ? -7.352 43.094 24.891 1 96.5 268 ASP B N 1
ATOM 5674 C CA . ASP B 1 268 ? -8.609 43.5 24.266 1 96.5 268 ASP B CA 1
ATOM 5675 C C . ASP B 1 268 ? -8.359 44.312 22.984 1 96.5 268 ASP B C 1
ATOM 5677 O O . ASP B 1 268 ? -7.516 45.188 22.969 1 96.5 268 ASP B O 1
ATOM 5681 N N . GLY B 1 269 ? -9.062 43.906 21.969 1 96.31 269 GLY B N 1
ATOM 5682 C CA . GLY B 1 269 ? -8.945 44.625 20.719 1 96.31 269 GLY B CA 1
ATOM 5683 C C . GLY B 1 269 ? -7.824 44.094 19.828 1 96.31 269 GLY B C 1
ATOM 5684 O O . GLY B 1 269 ? -7.641 44.594 18.703 1 96.31 269 GLY B O 1
ATOM 5685 N N . ALA B 1 270 ? -7.113 43.094 20.359 1 97.75 270 ALA B N 1
ATOM 5686 C CA . ALA B 1 270 ? -6.027 42.531 19.562 1 97.75 270 ALA B CA 1
ATOM 5687 C C . ALA B 1 270 ? -6.539 42.031 18.219 1 97.75 270 ALA B C 1
ATOM 5689 O O . ALA B 1 270 ? -7.672 41.562 18.109 1 97.75 270 ALA B O 1
ATOM 5690 N N . LEU B 1 271 ? -5.668 42.094 17.219 1 98.31 271 LEU B N 1
ATOM 5691 C CA . LEU B 1 271 ? -6.027 41.719 15.859 1 98.31 271 LEU B CA 1
ATOM 5692 C C . LEU B 1 271 ? -5.367 40.375 15.477 1 98.31 271 LEU B C 1
ATOM 5694 O O . LEU B 1 271 ? -4.141 40.281 15.508 1 98.31 271 LEU B O 1
ATOM 5698 N N . VAL B 1 272 ? -6.164 39.438 15.18 1 98.62 272 VAL B N 1
ATOM 5699 C CA . VAL B 1 272 ? -5.73 38.125 14.656 1 98.62 272 VAL B CA 1
ATOM 5700 C C . VAL B 1 272 ? -6.012 38.062 13.156 1 98.62 272 VAL B C 1
ATOM 5702 O O . VAL B 1 272 ? -7.152 38.25 12.727 1 98.62 272 VAL B O 1
ATOM 5705 N N . VAL B 1 273 ? -4.988 37.844 12.406 1 98.69 273 VAL B N 1
ATOM 5706 C CA . VAL B 1 273 ? -5.145 37.719 10.961 1 98.69 273 VAL B CA 1
ATOM 5707 C C . VAL B 1 273 ? -5.055 36.25 10.57 1 98.69 273 VAL B C 1
ATOM 5709 O O . VAL B 1 273 ? -4.02 35.594 10.758 1 98.69 273 VAL B O 1
ATOM 5712 N N . ASP B 1 274 ? -6.117 35.719 10.078 1 98.06 274 ASP B N 1
ATOM 5713 C CA . ASP B 1 274 ? -6.23 34.344 9.531 1 98.06 274 ASP B CA 1
ATOM 5714 C C . ASP B 1 274 ? -5.836 34.312 8.062 1 98.06 274 ASP B C 1
ATOM 5716 O O . ASP B 1 274 ? -6.672 34.531 7.18 1 98.06 274 ASP B O 1
ATOM 5720 N N . VAL B 1 275 ? -4.543 34.031 7.875 1 97.56 275 VAL B N 1
ATOM 5721 C CA . VAL B 1 275 ? -3.973 34.094 6.535 1 97.56 275 VAL B CA 1
ATOM 5722 C C . VAL B 1 275 ? -4.434 32.906 5.711 1 97.56 275 VAL B C 1
ATOM 5724 O O . VAL B 1 275 ? -4.254 31.75 6.121 1 97.56 275 VAL B O 1
ATOM 5727 N N . ALA B 1 276 ? -4.953 33.188 4.496 1 94.06 276 ALA B N 1
ATOM 5728 C CA . ALA B 1 276 ? -5.539 32.156 3.668 1 94.06 276 ALA B CA 1
ATOM 5729 C C . ALA B 1 276 ? -6.527 31.297 4.469 1 94.06 276 ALA B C 1
ATOM 5731 O O . ALA B 1 276 ? -6.434 30.078 4.484 1 94.06 276 ALA B O 1
ATOM 5732 N N . GLY B 1 277 ? -7.469 31.969 5.113 1 92.12 277 GLY B N 1
ATOM 5733 C CA . GLY B 1 277 ? -8.328 31.344 6.113 1 92.12 277 GLY B CA 1
ATOM 5734 C C . GLY B 1 277 ? -9.578 30.719 5.52 1 92.12 277 GLY B C 1
ATOM 5735 O O . GLY B 1 277 ? -10.367 30.109 6.238 1 92.12 277 GLY B O 1
ATOM 5736 N N . GLY B 1 278 ? -9.703 30.812 4.156 1 88.62 278 GLY B N 1
ATOM 5737 C CA . GLY B 1 278 ? -10.906 30.266 3.531 1 88.62 278 GLY B CA 1
ATOM 5738 C C . GLY B 1 278 ? -12.164 31 3.939 1 88.62 278 GLY B C 1
ATOM 5739 O O . GLY B 1 278 ? -12.227 32.25 3.875 1 88.62 278 GLY B O 1
ATOM 5740 N N . ILE B 1 279 ? -13.148 30.25 4.367 1 87 279 ILE B N 1
ATOM 5741 C CA . ILE B 1 279 ? -14.391 30.891 4.789 1 87 279 ILE B CA 1
ATOM 5742 C C . ILE B 1 279 ? -14.273 31.328 6.246 1 87 279 ILE B C 1
ATOM 5744 O O . ILE B 1 279 ? -15.203 31.922 6.797 1 87 279 ILE B O 1
ATOM 5748 N N . GLY B 1 280 ? -13.195 31 6.871 1 91.12 280 GLY B N 1
ATOM 5749 C CA . GLY B 1 280 ? -12.906 31.516 8.203 1 91.12 280 GLY B CA 1
ATOM 5750 C C . GLY B 1 280 ? -13.406 30.609 9.312 1 91.12 280 GLY B C 1
ATOM 5751 O O . GLY B 1 280 ? -13.867 31.094 10.352 1 91.12 280 GLY B O 1
ATOM 5752 N N . SER B 1 281 ? -13.336 29.281 9.094 1 87.69 281 SER B N 1
ATOM 5753 C CA . SER B 1 281 ? -13.836 28.344 10.094 1 87.69 281 SER B CA 1
ATOM 5754 C C . SER B 1 281 ? -13.039 28.438 11.391 1 87.69 281 SER B C 1
ATOM 5756 O O . SER B 1 281 ? -13.602 28.359 12.484 1 87.69 281 SER B O 1
ATOM 5758 N N . LEU B 1 282 ? -11.719 28.547 11.297 1 91.12 282 LEU B N 1
ATOM 5759 C CA . LEU B 1 282 ? -10.883 28.719 12.477 1 91.12 282 LEU B CA 1
ATOM 5760 C C . LEU B 1 282 ? -11.234 30.016 13.203 1 91.12 282 LEU B C 1
ATOM 5762 O O . LEU B 1 282 ? -11.438 30.016 14.414 1 91.12 282 LEU B O 1
ATOM 5766 N N . SER B 1 283 ? -11.352 31.078 12.453 1 95.62 283 SER B N 1
ATOM 5767 C CA . SER B 1 283 ? -11.648 32.375 13.023 1 95.62 283 SER B CA 1
ATOM 5768 C C . SER B 1 283 ? -13.039 32.406 13.648 1 95.62 283 SER B C 1
ATOM 5770 O O . SER B 1 283 ? -13.266 33.094 14.648 1 95.62 283 SER B O 1
ATOM 5772 N N . MET B 1 284 ? -13.961 31.672 13.047 1 94.06 284 MET B N 1
ATOM 5773 C CA . MET B 1 284 ? -15.312 31.578 13.594 1 94.06 284 MET B CA 1
ATOM 5774 C C . MET B 1 284 ? -15.289 31.031 15.016 1 94.06 284 MET B C 1
ATOM 5776 O O . MET B 1 284 ? -15.914 31.609 15.914 1 94.06 284 MET B O 1
ATOM 5780 N N . VAL B 1 285 ? -14.547 29.922 15.203 1 93 285 VAL B N 1
ATOM 5781 C CA . VAL B 1 285 ? -14.43 29.312 16.531 1 93 285 VAL B CA 1
ATOM 5782 C C . VAL B 1 285 ? -13.805 30.312 17.5 1 93 285 VAL B C 1
ATOM 5784 O O . VAL B 1 285 ? -14.297 30.484 18.625 1 93 285 VAL B O 1
ATOM 5787 N N . LEU B 1 286 ? -12.805 31.031 17.141 1 96.75 286 LEU B N 1
ATOM 5788 C CA . LEU B 1 286 ? -12.102 31.969 18 1 96.75 286 LEU B CA 1
ATOM 5789 C C . LEU B 1 286 ? -12.969 33.188 18.297 1 96.75 286 LEU B C 1
ATOM 5791 O O . LEU B 1 286 ? -12.992 33.688 19.422 1 96.75 286 LEU B O 1
ATOM 5795 N N . ALA B 1 287 ? -13.625 33.656 17.234 1 97.44 287 ALA B N 1
ATOM 5796 C CA . ALA B 1 287 ? -14.461 34.844 17.406 1 97.44 287 ALA B CA 1
ATOM 5797 C C . ALA B 1 287 ? -15.609 34.594 18.375 1 97.44 287 ALA B C 1
ATOM 5799 O O . ALA B 1 287 ? -16 35.469 19.141 1 97.44 287 ALA B O 1
ATOM 5800 N N . LYS B 1 288 ? -16.156 33.438 18.281 1 96.44 288 LYS B N 1
ATOM 5801 C CA . LYS B 1 288 ? -17.219 33.031 19.219 1 96.44 288 LYS B CA 1
ATOM 5802 C C . LYS B 1 288 ? -16.703 32.906 20.641 1 96.44 288 LYS B C 1
ATOM 5804 O O . LYS B 1 288 ? -17.375 33.281 21.594 1 96.44 288 LYS B O 1
ATOM 5809 N N . THR B 1 289 ? -15.539 32.406 20.844 1 96.5 289 THR B N 1
ATOM 5810 C CA . THR B 1 289 ? -14.969 32.125 22.141 1 96.5 289 THR B CA 1
ATOM 5811 C C . THR B 1 289 ? -14.398 33.375 22.781 1 96.5 289 THR B C 1
ATOM 5813 O O . THR B 1 289 ? -14.445 33.531 24 1 96.5 289 THR B O 1
ATOM 5816 N N . PHE B 1 290 ? -13.828 34.281 21.953 1 97.31 290 PHE B N 1
ATOM 5817 C CA . PHE B 1 290 ? -13.172 35.469 22.438 1 97.31 290 PHE B CA 1
ATOM 5818 C C . PHE B 1 290 ? -13.805 36.719 21.844 1 97.31 290 PHE B C 1
ATOM 5820 O O . PHE B 1 290 ? -13.25 37.344 20.922 1 97.31 290 PHE B O 1
ATOM 5827 N N . PRO B 1 291 ? -14.789 37.25 22.406 1 96.25 291 PRO B N 1
ATOM 5828 C CA . PRO B 1 291 ? -15.594 38.312 21.812 1 96.25 291 PRO B CA 1
ATOM 5829 C C . PRO B 1 291 ? -14.844 39.656 21.75 1 96.25 291 PRO B C 1
ATOM 5831 O O . PRO B 1 291 ? -15.289 40.562 21.078 1 96.25 291 PRO B O 1
ATOM 5834 N N . LYS B 1 292 ? -13.758 39.781 22.422 1 96.81 292 LYS B N 1
ATOM 5835 C CA . LYS B 1 292 ? -13.062 41.062 22.469 1 96.81 292 LYS B CA 1
ATOM 5836 C C . LYS B 1 292 ? -11.938 41.125 21.438 1 96.81 292 LYS B C 1
ATOM 5838 O O . LYS B 1 292 ? -11.297 42.156 21.266 1 96.81 292 LYS B O 1
ATOM 5843 N N . LEU B 1 293 ? -11.68 40.062 20.75 1 97.88 293 LEU B N 1
ATOM 5844 C CA . LEU B 1 293 ? -10.641 40.031 19.734 1 97.88 293 LEU B CA 1
ATOM 5845 C C . LEU B 1 293 ? -11.195 40.438 18.375 1 97.88 293 LEU B C 1
ATOM 5847 O O . LEU B 1 293 ? -12.391 40.25 18.109 1 97.88 293 LEU B O 1
ATOM 5851 N N . ASN B 1 294 ? -10.398 41.031 17.609 1 98.19 294 ASN B N 1
ATOM 5852 C CA . ASN B 1 294 ? -10.719 41.344 16.219 1 98.19 294 ASN B CA 1
ATOM 5853 C C . ASN B 1 294 ? -10.078 40.375 15.258 1 98.19 294 ASN B C 1
ATOM 5855 O O . ASN B 1 294 ? -9.016 39.812 15.539 1 98.19 294 ASN B O 1
ATOM 5859 N N . PHE B 1 295 ? -10.734 40.156 14.117 1 98.38 295 PHE B N 1
ATOM 5860 C CA . PHE B 1 295 ? -10.258 39.156 13.172 1 98.38 295 PHE B CA 1
ATOM 5861 C C . PHE B 1 295 ? -10.281 39.688 11.75 1 98.38 295 PHE B C 1
ATOM 5863 O O . PHE B 1 295 ? -11.195 40.438 11.375 1 98.38 295 PHE B O 1
ATOM 5870 N N . VAL B 1 296 ? -9.289 39.438 11.016 1 98.19 296 VAL B N 1
ATOM 5871 C CA . VAL B 1 296 ? -9.281 39.531 9.562 1 98.19 296 VAL B CA 1
ATOM 5872 C C . VAL B 1 296 ? -9.086 38.156 8.93 1 98.19 296 VAL B C 1
ATOM 5874 O O . VAL B 1 296 ? -8.109 37.469 9.234 1 98.19 296 VAL B O 1
ATOM 5877 N N . VAL B 1 297 ? -10.016 37.75 8.172 1 97.56 297 VAL B N 1
ATOM 5878 C CA . VAL B 1 297 ? -9.883 36.531 7.391 1 97.56 297 VAL B CA 1
ATOM 5879 C C . VAL B 1 297 ? -9.5 36.875 5.953 1 97.56 297 VAL B C 1
ATOM 5881 O O . VAL B 1 297 ? -10.258 37.5 5.23 1 97.56 297 VAL B O 1
ATOM 5884 N N . GLU B 1 298 ? -8.297 36.469 5.613 1 96.62 298 GLU B N 1
ATOM 5885 C CA . GLU B 1 298 ? -7.785 36.719 4.273 1 96.62 298 GLU B CA 1
ATOM 5886 C C . GLU B 1 298 ? -7.852 35.5 3.396 1 96.62 298 GLU B C 1
ATOM 5888 O O . GLU B 1 298 ? -7.555 34.375 3.857 1 96.62 298 GLU B O 1
ATOM 5893 N N . ASP B 1 299 ? -8.227 35.625 2.262 1 93.44 299 ASP B N 1
ATOM 5894 C CA . ASP B 1 299 ? -8.086 34.594 1.232 1 93.44 299 ASP B CA 1
ATOM 5895 C C . ASP B 1 299 ? -8.297 35.188 -0.161 1 93.44 299 ASP B C 1
ATOM 5897 O O . ASP B 1 299 ? -8.5 36.406 -0.306 1 93.44 299 ASP B O 1
ATOM 5901 N N . ARG B 1 300 ? -8.156 34.406 -1.262 1 86.62 300 ARG B N 1
ATOM 5902 C CA . ARG B 1 300 ? -8.414 34.844 -2.633 1 86.62 300 ARG B CA 1
ATOM 5903 C C . ARG B 1 300 ? -9.82 35.438 -2.768 1 86.62 300 ARG B C 1
ATOM 5905 O O . ARG B 1 300 ? -10.711 35.094 -1.988 1 86.62 300 ARG B O 1
ATOM 5912 N N . PRO B 1 301 ? -10.062 36.219 -3.684 1 87.31 301 PRO B N 1
ATOM 5913 C CA . PRO B 1 301 ? -11.312 36.969 -3.822 1 87.31 301 PRO B CA 1
ATOM 5914 C C . PRO B 1 301 ? -12.547 36.062 -3.777 1 87.31 301 PRO B C 1
ATOM 5916 O O . PRO B 1 301 ? -13.516 36.375 -3.076 1 87.31 301 PRO B O 1
ATOM 5919 N N . GLN B 1 302 ? -12.594 35 -4.504 1 81.38 302 GLN B N 1
ATOM 5920 C CA . GLN B 1 302 ? -13.75 34.125 -4.535 1 81.38 302 GLN B CA 1
ATOM 5921 C C . GLN B 1 302 ? -14.047 33.562 -3.146 1 81.38 302 GLN B C 1
ATOM 5923 O O . GLN B 1 302 ? -15.211 33.469 -2.744 1 81.38 302 GLN B O 1
ATOM 5928 N N . LEU B 1 303 ? -13.047 33.125 -2.406 1 80.88 303 LEU B N 1
ATOM 5929 C CA . LEU B 1 303 ? -13.234 32.562 -1.076 1 80.88 303 LEU B CA 1
ATOM 5930 C C . LEU B 1 303 ? -13.695 33.625 -0.09 1 80.88 303 LEU B C 1
ATOM 5932 O O . LEU B 1 303 ? -14.492 33.344 0.808 1 80.88 303 LEU B O 1
ATOM 5936 N N . ALA B 1 304 ? -13.125 34.781 -0.204 1 86.56 304 ALA B N 1
ATOM 5937 C CA . ALA B 1 304 ? -13.562 35.906 0.643 1 86.56 304 ALA B CA 1
ATOM 5938 C C . ALA B 1 304 ? -15.055 36.188 0.451 1 86.56 304 ALA B C 1
ATOM 5940 O O . ALA B 1 304 ? -15.773 36.438 1.42 1 86.56 304 ALA B O 1
ATOM 5941 N N . SER B 1 305 ? -15.492 36.125 -0.83 1 89 305 SER B N 1
ATOM 5942 C CA . SER B 1 305 ? -16.906 36.312 -1.138 1 89 305 SER B CA 1
ATOM 5943 C C . SER B 1 305 ? -17.766 35.188 -0.568 1 89 305 SER B C 1
ATOM 5945 O O . SER B 1 305 ? -18.859 35.438 -0.069 1 89 305 SER B O 1
ATOM 5947 N N . ASP B 1 306 ? -17.25 34 -0.666 1 84.5 306 ASP B N 1
ATOM 5948 C CA . ASP B 1 306 ? -17.969 32.812 -0.19 1 84.5 306 ASP B CA 1
ATOM 5949 C C . ASP B 1 306 ? -18.094 32.812 1.332 1 84.5 306 ASP B C 1
ATOM 5951 O O . ASP B 1 306 ? -18.969 32.188 1.894 1 84.5 306 ASP B O 1
ATOM 5955 N N . ALA B 1 307 ? -17.203 33.531 2.02 1 89.81 307 ALA B N 1
ATOM 5956 C CA . ALA B 1 307 ? -17.172 33.594 3.48 1 89.81 307 ALA B CA 1
ATOM 5957 C C . ALA B 1 307 ? -18.312 34.438 4.027 1 89.81 307 ALA B C 1
ATOM 5959 O O . ALA B 1 307 ? -18.781 34.219 5.152 1 89.81 307 ALA B O 1
ATOM 5960 N N . GLU B 1 308 ? -18.797 35.344 3.24 1 94.44 308 GLU B N 1
ATOM 5961 C CA . GLU B 1 308 ? -19.781 36.312 3.719 1 94.44 308 GLU B CA 1
ATOM 5962 C C . GLU B 1 308 ? -21.047 35.594 4.184 1 94.44 308 GLU B C 1
ATOM 5964 O O . GLU B 1 308 ? -21.516 35.844 5.301 1 94.44 308 GLU B O 1
ATOM 5969 N N . PRO B 1 309 ? -21.656 34.719 3.316 1 93.56 309 PRO B N 1
ATOM 5970 C CA . PRO B 1 309 ? -22.875 34.031 3.775 1 93.56 309 PRO B CA 1
ATOM 5971 C C . PRO B 1 309 ? -22.625 33.188 5.02 1 93.56 309 PRO B C 1
ATOM 5973 O O . PRO B 1 309 ? -23.516 33.062 5.875 1 93.56 309 PRO B O 1
ATOM 5976 N N . TYR B 1 310 ? -21.531 32.594 5.129 1 90.25 310 TYR B N 1
ATOM 5977 C CA . TYR B 1 310 ? -21.188 31.75 6.27 1 90.25 310 TYR B CA 1
ATOM 5978 C C . TYR B 1 310 ? -21.188 32.562 7.559 1 90.25 310 TYR B C 1
ATOM 5980 O O . TYR B 1 310 ? -21.781 32.156 8.555 1 90.25 310 TYR B O 1
ATOM 5988 N N . TRP B 1 311 ? -20.609 33.719 7.562 1 94.88 311 TRP B N 1
ATOM 5989 C CA . TRP B 1 311 ? -20.5 34.562 8.75 1 94.88 311 TRP B CA 1
ATOM 5990 C C . TRP B 1 311 ? -21.828 35.25 9.055 1 94.88 311 TRP B C 1
ATOM 5992 O O . TRP B 1 311 ? -22.203 35.406 10.227 1 94.88 311 TRP B O 1
ATOM 6002 N N . LYS B 1 312 ? -22.547 35.625 8.016 1 96.06 312 LYS B N 1
ATOM 6003 C CA . LYS B 1 312 ? -23.859 36.219 8.211 1 96.06 312 LYS B CA 1
ATOM 6004 C C . LYS B 1 312 ? -24.828 35.25 8.898 1 96.06 312 LYS B C 1
ATOM 6006 O O . LYS B 1 312 ? -25.672 35.656 9.695 1 96.06 312 LYS B O 1
ATOM 6011 N N . SER B 1 313 ? -24.656 34.062 8.578 1 94.94 313 SER B N 1
ATOM 6012 C CA . SER B 1 313 ? -25.547 33.031 9.117 1 94.94 313 SER B CA 1
ATOM 6013 C C . SER B 1 313 ? -25.141 32.656 10.531 1 94.94 313 SER B C 1
ATOM 6015 O O . SER B 1 313 ? -25.984 32.25 11.344 1 94.94 313 SER B O 1
ATOM 6017 N N . ASN B 1 314 ? -23.906 32.75 10.891 1 94.44 314 ASN B N 1
ATOM 6018 C CA . ASN B 1 314 ? -23.438 32.125 12.125 1 94.44 314 ASN B CA 1
ATOM 6019 C C . ASN B 1 314 ? -23.062 33.156 13.172 1 94.44 314 ASN B C 1
ATOM 6021 O O . ASN B 1 314 ? -23.156 32.906 14.375 1 94.44 314 ASN B O 1
ATOM 6025 N N . LEU B 1 315 ? -22.531 34.312 12.727 1 96.5 315 LEU B N 1
ATOM 6026 C CA . LEU B 1 315 ? -22.125 35.375 13.641 1 96.5 315 LEU B CA 1
ATOM 6027 C C . LEU B 1 315 ? -22.25 36.75 12.977 1 96.5 315 LEU B C 1
ATOM 6029 O O . LEU B 1 315 ? -21.25 37.469 12.852 1 96.5 315 LEU B O 1
ATOM 6033 N N . PRO B 1 316 ? -23.422 37.094 12.586 1 96.38 316 PRO B N 1
ATOM 6034 C CA . PRO B 1 316 ? -23.641 38.344 11.812 1 96.38 316 PRO B CA 1
ATOM 6035 C C . PRO B 1 316 ? -23.141 39.594 12.547 1 96.38 316 PRO B C 1
ATOM 6037 O O . PRO B 1 316 ?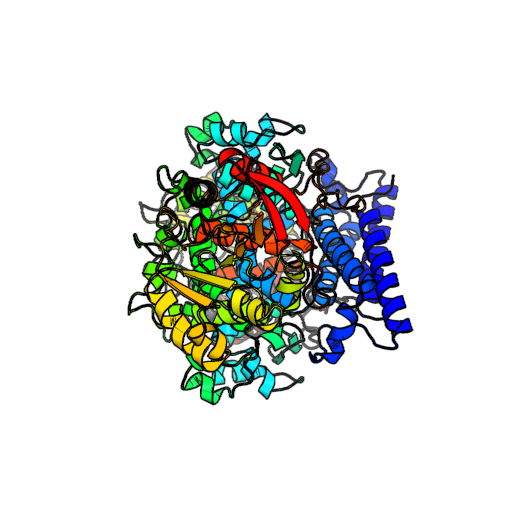 -22.656 40.531 11.914 1 96.38 316 PRO B O 1
ATOM 6040 N N . GLU B 1 317 ? -23.266 39.625 13.836 1 96.5 317 GLU B N 1
ATOM 6041 C CA . GLU B 1 317 ? -22.891 40.812 14.617 1 96.5 317 GLU B CA 1
ATOM 6042 C C . GLU B 1 317 ? -21.406 41.094 14.484 1 96.5 317 GLU B C 1
ATOM 6044 O O . GLU B 1 317 ? -20.984 42.25 14.562 1 96.5 317 GLU B O 1
ATOM 6049 N N . ALA B 1 318 ? -20.594 40.031 14.289 1 96.44 318 ALA B N 1
ATOM 6050 C CA . ALA B 1 318 ? -19.141 40.219 14.156 1 96.44 318 ALA B CA 1
ATOM 6051 C C . ALA B 1 318 ? -18.797 40.906 12.844 1 96.44 318 ALA B C 1
ATOM 6053 O O . ALA B 1 318 ? -17.844 41.719 12.797 1 96.44 318 ALA B O 1
ATOM 6054 N N . LEU B 1 319 ? -19.547 40.688 11.82 1 95.38 319 LEU B N 1
ATOM 6055 C CA . LEU B 1 319 ? -19.344 41.344 10.539 1 95.38 319 LEU B CA 1
ATOM 6056 C C . LEU B 1 319 ? -19.859 42.781 10.594 1 95.38 319 LEU B C 1
ATOM 6058 O O . LEU B 1 319 ? -19.203 43.688 10.102 1 95.38 319 LEU B O 1
ATOM 6062 N N . GLU B 1 320 ? -20.984 42.938 11.195 1 95.19 320 GLU B N 1
ATOM 6063 C CA . GLU B 1 320 ? -21.656 44.219 11.258 1 95.19 320 GLU B CA 1
ATOM 6064 C C . GLU B 1 320 ? -20.844 45.219 12.07 1 95.19 320 GLU B C 1
ATOM 6066 O O . GLU B 1 320 ? -20.766 46.406 11.727 1 95.19 320 GLU B O 1
ATOM 6071 N N . SER B 1 321 ? -20.266 44.781 13.125 1 96 321 SER B N 1
ATOM 6072 C CA . SER B 1 321 ? -19.516 45.656 14.016 1 96 321 SER B CA 1
ATOM 6073 C C . SER B 1 321 ? -18.125 45.938 13.453 1 96 321 SER B C 1
ATOM 6075 O O . SER B 1 321 ? -17.438 46.844 13.93 1 96 321 SER B O 1
ATOM 6077 N N . GLY B 1 322 ? -17.688 45.062 12.477 1 95.25 322 GLY B N 1
ATOM 6078 C CA . GLY B 1 322 ? -16.344 45.219 11.945 1 95.25 322 GLY B CA 1
ATOM 6079 C C . GLY B 1 322 ? -15.305 44.438 12.719 1 95.25 322 GLY B C 1
ATOM 6080 O O . GLY B 1 322 ? -14.117 44.438 12.383 1 95.25 322 GLY B O 1
ATOM 6081 N N . ARG B 1 323 ? -15.773 43.781 13.727 1 96.81 323 ARG B N 1
ATOM 6082 C CA . ARG B 1 323 ? -14.883 42.938 14.516 1 96.81 323 ARG B CA 1
ATOM 6083 C C . ARG B 1 323 ? -14.234 41.875 13.648 1 96.81 323 ARG B C 1
ATOM 6085 O O . ARG B 1 323 ? -13.102 41.469 13.914 1 96.81 323 ARG B O 1
ATOM 6092 N N . VAL B 1 324 ? -14.977 41.375 12.695 1 98 324 VAL B N 1
ATOM 6093 C CA . VAL B 1 324 ? -14.469 40.438 11.703 1 98 324 VAL B CA 1
ATOM 6094 C C . VAL B 1 324 ? -14.539 41.062 10.312 1 98 324 VAL B C 1
ATOM 6096 O O . VAL B 1 324 ? -15.586 41.562 9.898 1 98 324 VAL B O 1
ATOM 6099 N N . ARG B 1 325 ? -13.469 41.094 9.68 1 97.69 325 ARG B N 1
ATOM 6100 C CA . ARG B 1 325 ? -13.375 41.562 8.312 1 97.69 325 ARG B CA 1
ATOM 6101 C C . ARG B 1 325 ? -12.922 40.469 7.363 1 97.69 325 ARG B C 1
ATOM 6103 O O . ARG B 1 325 ? -12.008 39.719 7.684 1 97.69 325 ARG B O 1
ATOM 6110 N N . LEU B 1 326 ? -13.625 40.344 6.297 1 96.81 326 LEU B N 1
ATOM 6111 C CA . LEU B 1 326 ? -13.266 39.406 5.227 1 96.81 326 LEU B CA 1
ATOM 6112 C C . LEU B 1 326 ? -12.539 40.125 4.102 1 96.81 326 LEU B C 1
ATOM 6114 O O . LEU B 1 326 ? -13.109 41.031 3.465 1 96.81 326 LEU B O 1
ATOM 6118 N N . VAL B 1 327 ? -11.312 39.844 3.879 1 96.44 327 VAL B N 1
ATOM 6119 C CA . VAL B 1 327 ? -10.461 40.625 2.994 1 96.44 327 VAL B CA 1
ATOM 6120 C C . VAL B 1 327 ? -9.938 39.75 1.858 1 96.44 327 VAL B C 1
ATOM 6122 O O . VAL B 1 327 ? -9.352 38.719 2.102 1 96.44 327 VAL B O 1
ATOM 6125 N N . ALA B 1 328 ? -10.172 40.125 0.611 1 95.38 328 ALA B N 1
ATOM 6126 C CA . ALA B 1 328 ? -9.539 39.469 -0.537 1 95.38 328 ALA B CA 1
ATOM 6127 C C . ALA B 1 328 ? -8.047 39.781 -0.596 1 95.38 328 ALA B C 1
ATOM 6129 O O . ALA B 1 328 ? -7.652 40.938 -0.671 1 95.38 328 ALA B O 1
ATOM 6130 N N . HIS B 1 329 ? -7.223 38.781 -0.498 1 96.12 329 HIS B N 1
ATOM 6131 C CA . HIS B 1 329 ? -5.777 38.969 -0.471 1 96.12 329 HIS B CA 1
ATOM 6132 C C . HIS B 1 329 ? -5.047 37.719 -0.956 1 96.12 329 HIS B C 1
ATOM 6134 O O . HIS B 1 329 ? -5.441 36.594 -0.622 1 96.12 329 HIS B O 1
ATOM 6140 N N . ASP B 1 330 ? -4.07 37.906 -1.813 1 94.81 330 ASP B N 1
ATOM 6141 C CA . ASP B 1 330 ? -3.117 36.875 -2.184 1 94.81 330 ASP B CA 1
ATOM 6142 C C . ASP B 1 330 ? -1.975 36.781 -1.173 1 94.81 330 ASP B C 1
ATOM 6144 O O . ASP B 1 330 ? -1.17 37.719 -1.062 1 94.81 330 ASP B O 1
ATOM 6148 N N . MET B 1 331 ? -1.87 35.656 -0.5 1 96.5 331 MET B N 1
ATOM 6149 C CA . MET B 1 331 ? -0.925 35.5 0.602 1 96.5 331 MET B CA 1
ATOM 6150 C C . MET B 1 331 ? 0.512 35.656 0.111 1 96.5 331 MET B C 1
ATOM 6152 O O . MET B 1 331 ? 1.435 35.812 0.914 1 96.5 331 MET B O 1
ATOM 6156 N N . PHE B 1 332 ? 0.772 35.625 -1.22 1 96.88 332 PHE B N 1
ATOM 6157 C CA . PHE B 1 332 ? 2.119 35.688 -1.771 1 96.88 332 PHE B CA 1
ATOM 6158 C C . PHE B 1 332 ? 2.457 37.125 -2.182 1 96.88 332 PHE B C 1
ATOM 6160 O O . PHE B 1 332 ? 3.475 37.375 -2.832 1 96.88 332 PHE B O 1
ATOM 6167 N N . THR B 1 333 ? 1.635 38.062 -1.863 1 97.44 333 THR B N 1
ATOM 6168 C CA . THR B 1 333 ? 1.877 39.5 -2.045 1 97.44 333 THR B CA 1
ATOM 6169 C C . THR B 1 333 ? 1.97 40.219 -0.698 1 97.44 333 THR B C 1
ATOM 6171 O O . THR B 1 333 ? 1.618 39.625 0.336 1 97.44 333 THR B O 1
ATOM 6174 N N . PRO B 1 334 ? 2.467 41.375 -0.709 1 97.69 334 PRO B N 1
ATOM 6175 C CA . PRO B 1 334 ? 2.592 42.094 0.562 1 97.69 334 PRO B CA 1
ATOM 6176 C C . PRO B 1 334 ? 1.258 42.25 1.29 1 97.69 334 PRO B C 1
ATOM 6178 O O . PRO B 1 334 ? 0.225 42.469 0.653 1 97.69 334 PRO B O 1
ATOM 6181 N N . GLN B 1 335 ? 1.346 42.125 2.594 1 97.44 335 GLN B N 1
ATOM 6182 C CA . GLN B 1 335 ? 0.157 42.281 3.422 1 97.44 335 GLN B CA 1
ATOM 6183 C C . GLN B 1 335 ? -0.475 43.656 3.213 1 97.44 335 GLN B C 1
ATOM 6185 O O . GLN B 1 335 ? 0.232 44.656 3.09 1 97.44 335 GLN B O 1
ATOM 6190 N N . PRO B 1 336 ? -1.754 43.656 3.098 1 95.56 336 PRO B N 1
ATOM 6191 C CA . PRO B 1 336 ? -2.426 44.969 3.008 1 95.56 336 PRO B CA 1
ATOM 6192 C C . PRO B 1 336 ? -2.371 45.75 4.316 1 95.56 336 PRO B C 1
ATOM 6194 O O . PRO B 1 336 ? -2.061 45.188 5.367 1 95.56 336 PRO B O 1
ATOM 6197 N N . ASP B 1 337 ? -2.664 47.062 4.148 1 93.69 337 ASP B N 1
ATOM 6198 C CA . ASP B 1 337 ? -2.811 47.875 5.344 1 93.69 337 ASP B CA 1
ATOM 6199 C C . ASP B 1 337 ? -4.129 47.594 6.055 1 93.69 337 ASP B C 1
ATOM 6201 O O . ASP B 1 337 ? -5.203 47.812 5.504 1 93.69 337 ASP B O 1
ATOM 6205 N N . LEU B 1 338 ? -3.996 47.094 7.262 1 92.69 338 LEU B N 1
ATOM 6206 C CA . LEU B 1 338 ? -5.191 46.656 7.988 1 92.69 338 LEU B CA 1
ATOM 6207 C C . LEU B 1 338 ? -5.613 47.719 9 1 92.69 338 LEU B C 1
ATOM 6209 O O . LEU B 1 338 ? -6.617 47.562 9.695 1 92.69 338 LEU B O 1
ATOM 6213 N N . GLY B 1 339 ? -4.863 48.781 9.047 1 90.19 339 GLY B N 1
ATOM 6214 C CA . GLY B 1 339 ? -5.23 49.938 9.875 1 90.19 339 GLY B CA 1
ATOM 6215 C C . GLY B 1 339 ? -4.789 49.781 11.32 1 90.19 339 GLY B C 1
ATOM 6216 O O . GLY B 1 339 ? -4.945 50.719 12.125 1 90.19 339 GLY B O 1
ATOM 6217 N N . SER B 1 340 ? -4.332 48.719 11.742 1 91 340 SER B N 1
ATOM 6218 C CA . SER B 1 340 ? -3.807 48.438 13.078 1 91 340 SER B CA 1
ATOM 6219 C C . SER B 1 340 ? -2.703 47.375 13.039 1 91 340 SER B C 1
ATOM 6221 O O . SER B 1 340 ? -2.635 46.594 12.102 1 91 340 SER B O 1
ATOM 6223 N N . PRO B 1 341 ? -1.852 47.469 14.031 1 94.19 341 PRO B N 1
ATOM 6224 C CA . PRO B 1 341 ? -0.829 46.438 14.086 1 94.19 341 PRO B CA 1
ATOM 6225 C C . PRO B 1 341 ? -1.423 45.031 14.266 1 94.19 341 PRO B C 1
ATOM 6227 O O . PRO B 1 341 ? -2.4 44.875 15 1 94.19 341 PRO B O 1
ATOM 6230 N N . VAL B 1 342 ? -0.819 44.125 13.641 1 97.81 342 VAL B N 1
ATOM 6231 C CA . VAL B 1 342 ? -1.256 42.719 13.75 1 97.81 342 VAL B CA 1
ATOM 6232 C C . VAL B 1 342 ? -0.648 42.094 15.008 1 97.81 342 VAL B C 1
ATOM 6234 O O . VAL B 1 342 ? 0.565 42.156 15.211 1 97.81 342 VAL B O 1
ATOM 6237 N N . ASP B 1 343 ? -1.494 41.531 15.82 1 98.44 343 ASP B N 1
ATOM 6238 C CA . ASP B 1 343 ? -1.008 40.844 17.031 1 98.44 343 ASP B CA 1
ATOM 6239 C C . ASP B 1 343 ? -0.65 39.406 16.734 1 98.44 343 ASP B C 1
ATOM 6241 O O . ASP B 1 343 ? 0.307 38.875 17.297 1 98.44 343 ASP B O 1
ATOM 6245 N N . VAL B 1 344 ? -1.396 38.719 15.945 1 98.69 344 VAL B N 1
ATOM 6246 C CA . VAL B 1 344 ? -1.146 37.312 15.641 1 98.69 344 VAL B CA 1
ATOM 6247 C C . VAL B 1 344 ? -1.472 37.031 14.18 1 98.69 344 VAL B C 1
ATOM 6249 O O . VAL B 1 344 ? -2.549 37.406 13.695 1 98.69 344 VAL B O 1
ATOM 6252 N N . PHE B 1 345 ? -0.554 36.5 13.477 1 98.75 345 PHE B N 1
ATOM 6253 C CA . PHE B 1 345 ? -0.848 35.781 12.227 1 98.75 345 PHE B CA 1
ATOM 6254 C C . PHE B 1 345 ? -1.093 34.312 12.477 1 98.75 345 PHE B C 1
ATOM 6256 O O . PHE B 1 345 ? -0.361 33.688 13.242 1 98.75 345 PHE B O 1
ATOM 6263 N N . VAL B 1 346 ? -2.098 33.75 11.859 1 98.31 346 VAL B N 1
ATOM 6264 C CA . VAL B 1 346 ? -2.352 32.312 11.977 1 98.31 346 VAL B CA 1
ATOM 6265 C C . VAL B 1 346 ? -2.312 31.672 10.602 1 98.31 346 VAL B C 1
ATOM 6267 O O . VAL B 1 346 ? -2.949 32.156 9.664 1 98.31 346 VAL B O 1
ATOM 6270 N N . LEU B 1 347 ? -1.529 30.656 10.492 1 97.12 347 LEU B N 1
ATOM 6271 C CA . LEU B 1 347 ? -1.495 29.781 9.328 1 97.12 347 LEU B CA 1
ATOM 6272 C C . LEU B 1 347 ? -1.921 28.359 9.711 1 97.12 347 LEU B C 1
ATOM 6274 O O . LEU B 1 347 ? -1.17 27.641 10.367 1 97.12 347 LEU B O 1
ATOM 6278 N N . ARG B 1 348 ? -3.084 27.969 9.281 1 93.19 348 ARG B N 1
ATOM 6279 C CA . ARG B 1 348 ? -3.539 26.625 9.562 1 93.19 348 ARG B CA 1
ATOM 6280 C C . ARG B 1 348 ? -3.615 25.797 8.281 1 93.19 348 ARG B C 1
ATOM 6282 O O . ARG B 1 348 ? -4.504 26 7.449 1 93.19 348 ARG B O 1
ATOM 6289 N N . GLY B 1 349 ? -2.703 24.844 8.203 1 90.56 349 GLY B N 1
ATOM 6290 C CA . GLY B 1 349 ? -2.709 23.969 7.035 1 90.56 349 GLY B CA 1
ATOM 6291 C C . GLY B 1 349 ? -2.41 24.703 5.746 1 90.56 349 GLY B C 1
ATOM 6292 O O . GLY B 1 349 ? -3.037 24.453 4.715 1 90.56 349 GLY B O 1
ATOM 6293 N N . ILE B 1 350 ? -1.533 25.672 5.781 1 93.94 350 ILE B N 1
ATOM 6294 C CA . ILE B 1 350 ? -1.266 26.516 4.613 1 93.94 350 ILE B CA 1
ATOM 6295 C C . ILE B 1 350 ? 0.115 26.188 4.051 1 93.94 350 ILE B C 1
ATOM 6297 O O . ILE B 1 350 ? 0.25 25.875 2.863 1 93.94 350 ILE B O 1
ATOM 6301 N N . LEU B 1 351 ? 1.119 26.188 4.918 1 96 351 LEU B N 1
ATOM 6302 C CA . LEU B 1 351 ? 2.496 26.047 4.461 1 96 351 LEU B CA 1
ATOM 6303 C C . LEU B 1 351 ? 2.709 24.688 3.783 1 96 351 LEU B C 1
ATOM 6305 O O . LEU B 1 351 ? 3.51 24.578 2.854 1 96 351 LEU B O 1
ATOM 6309 N N . HIS B 1 352 ? 2.014 23.688 4.203 1 94.75 352 HIS B N 1
ATOM 6310 C CA . HIS B 1 352 ? 2.25 22.344 3.676 1 94.75 352 HIS B CA 1
ATOM 6311 C C . HIS B 1 352 ? 1.819 22.234 2.217 1 94.75 352 HIS B C 1
ATOM 6313 O O . HIS B 1 352 ? 2.266 21.344 1.496 1 94.75 352 HIS B O 1
ATOM 6319 N N . ASP B 1 353 ? 1.049 23.156 1.729 1 92.62 353 ASP B N 1
ATOM 6320 C CA . ASP B 1 353 ? 0.568 23.125 0.351 1 92.62 353 ASP B CA 1
ATOM 6321 C C . ASP B 1 353 ? 1.642 23.609 -0.619 1 92.62 353 ASP B C 1
ATOM 6323 O O . ASP B 1 353 ? 1.499 23.469 -1.835 1 92.62 353 ASP B O 1
ATOM 6327 N N . TRP B 1 354 ? 2.732 24.109 -0.045 1 94.94 354 TRP B N 1
ATOM 6328 C CA . TRP B 1 354 ? 3.633 24.844 -0.92 1 94.94 354 TRP B CA 1
ATOM 6329 C C . TRP B 1 354 ? 5.078 24.406 -0.719 1 94.94 354 TRP B C 1
ATOM 6331 O O . TRP B 1 354 ? 5.477 24.047 0.393 1 94.94 354 TRP B O 1
ATOM 6341 N N . ALA B 1 355 ? 5.824 24.547 -1.821 1 96.12 355 ALA B N 1
ATOM 6342 C CA . ALA B 1 355 ? 7.27 24.359 -1.771 1 96.12 355 ALA B CA 1
ATOM 6343 C C . ALA B 1 355 ? 7.941 25.469 -0.967 1 96.12 355 ALA B C 1
ATOM 6345 O O . ALA B 1 355 ? 7.301 26.469 -0.615 1 96.12 355 ALA B O 1
ATOM 6346 N N . ASP B 1 356 ? 9.172 25.344 -0.674 1 96 356 ASP B N 1
ATOM 6347 C CA . ASP B 1 356 ? 9.898 26.25 0.206 1 96 356 ASP B CA 1
ATOM 6348 C C . ASP B 1 356 ? 9.953 27.656 -0.38 1 96 356 ASP B C 1
ATOM 6350 O O . ASP B 1 356 ? 9.852 28.641 0.352 1 96 356 ASP B O 1
ATOM 6354 N N . SER B 1 357 ? 10.148 27.75 -1.683 1 96.94 357 SER B N 1
ATOM 6355 C CA . SER B 1 357 ? 10.242 29.078 -2.285 1 96.94 357 SER B CA 1
ATOM 6356 C C . SER B 1 357 ? 8.977 29.891 -2.031 1 96.94 357 SER B C 1
ATOM 6358 O O . SER B 1 357 ? 9.047 31.078 -1.743 1 96.94 357 SER B O 1
ATOM 6360 N N . TYR B 1 358 ? 7.859 29.25 -2.1 1 96.56 358 TYR B N 1
ATOM 6361 C CA . TYR B 1 358 ? 6.586 29.922 -1.853 1 96.56 358 TYR B CA 1
ATOM 6362 C C . TYR B 1 358 ? 6.387 30.188 -0.365 1 96.56 358 TYR B C 1
ATOM 6364 O O . TYR B 1 358 ? 5.906 31.25 0.026 1 96.56 358 TYR B O 1
ATOM 6372 N N . GLY B 1 359 ? 6.695 29.172 0.464 1 97.5 359 GLY B N 1
ATOM 6373 C CA . GLY B 1 359 ? 6.625 29.391 1.902 1 97.5 359 GLY B CA 1
ATOM 6374 C C . GLY B 1 359 ? 7.469 30.547 2.381 1 97.5 359 GLY B C 1
ATOM 6375 O O . GLY B 1 359 ? 7.02 31.359 3.201 1 97.5 359 GLY B O 1
ATOM 6376 N N . ILE B 1 360 ? 8.656 30.625 1.873 1 98.12 360 ILE B N 1
ATOM 6377 C CA . ILE B 1 360 ? 9.57 31.703 2.232 1 98.12 360 ILE B CA 1
ATOM 6378 C C . ILE B 1 360 ? 8.992 33.031 1.802 1 98.12 360 ILE B C 1
ATOM 6380 O O . ILE B 1 360 ? 9.047 34.031 2.553 1 98.12 360 ILE B O 1
ATOM 6384 N N . ARG B 1 361 ? 8.445 33.125 0.609 1 98.19 361 ARG B N 1
ATOM 6385 C CA . ARG B 1 361 ? 7.816 34.344 0.122 1 98.19 361 ARG B CA 1
ATOM 6386 C C . ARG B 1 361 ? 6.68 34.781 1.043 1 98.19 361 ARG B C 1
ATOM 6388 O O . ARG B 1 361 ? 6.605 35.938 1.436 1 98.19 361 ARG B O 1
ATOM 6395 N N . LEU B 1 362 ? 5.809 33.812 1.367 1 98.31 362 LEU B N 1
ATOM 6396 C CA . LEU B 1 362 ? 4.676 34.062 2.246 1 98.31 362 LEU B CA 1
ATOM 6397 C C . LEU B 1 362 ? 5.148 34.562 3.607 1 98.31 362 LEU B C 1
ATOM 6399 O O . LEU B 1 362 ? 4.703 35.625 4.082 1 98.31 362 LEU B O 1
ATOM 6403 N N . LEU B 1 363 ? 6.051 33.844 4.219 1 98.69 363 LEU B N 1
ATOM 6404 C CA . LEU B 1 363 ? 6.539 34.156 5.555 1 98.69 363 LEU B CA 1
ATOM 6405 C C . LEU B 1 363 ? 7.262 35.5 5.566 1 98.69 363 LEU B C 1
ATOM 6407 O O . LEU B 1 363 ? 7.199 36.219 6.559 1 98.69 363 LEU B O 1
ATOM 6411 N N . SER B 1 364 ? 7.953 35.812 4.477 1 98.62 364 SER B N 1
ATOM 6412 C CA . SER B 1 364 ? 8.648 37.094 4.363 1 98.62 364 SER B CA 1
ATOM 6413 C C . SER B 1 364 ? 7.656 38.281 4.348 1 98.62 364 SER B C 1
ATOM 6415 O O . SER B 1 364 ? 7.906 39.312 4.953 1 98.62 364 SER B O 1
ATOM 6417 N N . HIS B 1 365 ? 6.586 38.125 3.604 1 98.5 365 HIS B N 1
ATOM 6418 C CA . HIS B 1 365 ? 5.562 39.156 3.561 1 98.5 365 HIS B CA 1
ATOM 6419 C C . HIS B 1 365 ? 4.922 39.344 4.93 1 98.5 365 HIS B C 1
ATOM 6421 O O . HIS B 1 365 ? 4.621 40.5 5.324 1 98.5 365 HIS B O 1
ATOM 6427 N N . LEU B 1 366 ? 4.668 38.25 5.641 1 98.69 366 LEU B N 1
ATOM 6428 C CA . LEU B 1 366 ? 4.109 38.375 6.984 1 98.69 366 LEU B CA 1
ATOM 6429 C C . LEU B 1 366 ? 5.09 39.062 7.922 1 98.69 366 LEU B C 1
ATOM 6431 O O . LEU B 1 366 ? 4.688 39.906 8.75 1 98.69 366 LEU B O 1
ATOM 6435 N N . ARG B 1 367 ? 6.332 38.719 7.773 1 98.5 367 ARG B N 1
ATOM 6436 C CA . ARG B 1 367 ? 7.355 39.344 8.602 1 98.5 367 ARG B CA 1
ATOM 6437 C C . ARG B 1 367 ? 7.41 40.844 8.359 1 98.5 367 ARG B C 1
ATOM 6439 O O . ARG B 1 367 ? 7.547 41.625 9.305 1 98.5 367 ARG B O 1
ATOM 6446 N N . ALA B 1 368 ? 7.359 41.219 7.129 1 97.88 368 ALA B N 1
ATOM 6447 C CA . ALA B 1 368 ? 7.414 42.625 6.762 1 97.88 368 ALA B CA 1
ATOM 6448 C C . ALA B 1 368 ? 6.262 43.406 7.395 1 97.88 368 ALA B C 1
ATOM 6450 O O . ALA B 1 368 ? 6.406 44.594 7.727 1 97.88 368 ALA B O 1
ATOM 6451 N N . ALA B 1 369 ? 5.191 42.75 7.59 1 98 369 ALA B N 1
ATOM 6452 C CA . ALA B 1 369 ? 3.998 43.406 8.125 1 98 369 ALA B CA 1
ATOM 6453 C C . ALA B 1 369 ? 3.939 43.281 9.648 1 98 369 ALA B C 1
ATOM 6455 O O . ALA B 1 369 ? 3.111 43.938 10.297 1 98 369 ALA B O 1
ATOM 6456 N N . ALA B 1 370 ? 4.805 42.531 10.219 1 97.88 370 ALA B N 1
ATOM 6457 C CA . ALA B 1 370 ? 4.777 42.25 11.648 1 97.88 370 ALA B CA 1
ATOM 6458 C C . ALA B 1 370 ? 5.449 43.344 12.445 1 97.88 370 ALA B C 1
ATOM 6460 O O . ALA B 1 370 ? 6.453 43.938 12.008 1 97.88 370 ALA B O 1
ATOM 6461 N N . GLY B 1 371 ? 4.848 43.688 13.555 1 96.31 371 GLY B N 1
ATOM 6462 C CA . GLY B 1 371 ? 5.527 44.469 14.562 1 96.31 371 GLY B CA 1
ATOM 6463 C C . GLY B 1 371 ? 6.375 43.656 15.508 1 96.31 371 GLY B C 1
ATOM 6464 O O . GLY B 1 371 ? 6.445 42.438 15.383 1 96.31 371 GLY B O 1
ATOM 6465 N N . PRO B 1 372 ? 6.973 44.281 16.469 1 95.38 372 PRO B N 1
ATOM 6466 C CA . PRO B 1 372 ? 7.883 43.594 17.375 1 95.38 372 PRO B CA 1
ATOM 6467 C C . PRO B 1 372 ? 7.16 42.594 18.281 1 95.38 372 PRO B C 1
ATOM 6469 O O . PRO B 1 372 ? 7.77 41.625 18.766 1 95.38 372 PRO B O 1
ATOM 6472 N N . GLN B 1 373 ? 5.883 42.812 18.484 1 95.06 373 GLN B N 1
ATOM 6473 C CA . GLN B 1 373 ? 5.16 41.969 19.422 1 95.06 373 GLN B CA 1
ATOM 6474 C C . GLN B 1 373 ? 4.281 40.969 18.672 1 95.06 373 GLN B C 1
ATOM 6476 O O . GLN B 1 373 ? 3.604 40.125 19.297 1 95.06 373 GLN B O 1
ATOM 6481 N N . THR B 1 374 ? 4.289 41.031 17.375 1 98 374 THR B N 1
ATOM 6482 C CA . THR B 1 374 ? 3.459 40.125 16.562 1 98 374 THR B CA 1
ATOM 6483 C C . THR B 1 374 ? 3.885 38.688 16.766 1 98 374 THR B C 1
ATOM 6485 O O . THR B 1 374 ? 5.078 38.375 16.844 1 98 374 THR B O 1
ATOM 6488 N N . LYS B 1 375 ? 2.93 37.75 16.922 1 98.38 375 LYS B N 1
ATOM 6489 C CA . LYS B 1 375 ? 3.191 36.312 16.938 1 98.38 375 LYS B CA 1
ATOM 6490 C C . LYS B 1 375 ? 2.723 35.656 15.641 1 98.38 375 LYS B C 1
ATOM 6492 O O . LYS B 1 375 ? 1.739 36.094 15.039 1 98.38 375 LYS B O 1
ATOM 6497 N N . LEU B 1 376 ? 3.467 34.719 15.258 1 98.75 376 LEU B N 1
ATOM 6498 C CA . LEU B 1 376 ? 3.074 33.844 14.156 1 98.75 376 LEU B CA 1
ATOM 6499 C C . LEU B 1 376 ? 2.73 32.438 14.672 1 98.75 376 LEU B C 1
ATOM 6501 O O . LEU B 1 376 ? 3.568 31.781 15.281 1 98.75 376 LEU B O 1
ATOM 6505 N N . VAL B 1 377 ? 1.513 32.031 14.5 1 98.44 377 VAL B N 1
ATOM 6506 C CA . VAL B 1 377 ? 1.052 30.719 14.898 1 98.44 377 VAL B CA 1
ATOM 6507 C C . VAL B 1 377 ? 0.861 29.844 13.656 1 98.44 377 VAL B C 1
ATOM 6509 O O . VAL B 1 377 ? 0.004 30.125 12.82 1 98.44 377 VAL B O 1
ATOM 6512 N N . VAL B 1 378 ? 1.675 28.812 13.562 1 97.75 378 VAL B N 1
ATOM 6513 C CA . VAL B 1 378 ? 1.586 27.859 12.461 1 97.75 378 VAL B CA 1
ATOM 6514 C C . VAL B 1 378 ? 1.012 26.531 12.961 1 97.75 378 VAL B C 1
ATOM 6516 O O . VAL B 1 378 ? 1.572 25.906 13.867 1 97.75 378 VAL B O 1
ATOM 6519 N N . ILE B 1 379 ? -0.132 26.156 12.422 1 93.94 379 ILE B N 1
ATOM 6520 C CA . ILE B 1 379 ? -0.788 24.906 12.781 1 93.94 379 ILE B CA 1
ATOM 6521 C C . ILE B 1 379 ? -0.64 23.891 11.648 1 93.94 379 ILE B C 1
ATOM 6523 O O . ILE B 1 379 ? -1.386 23.938 10.664 1 93.94 379 ILE B O 1
ATOM 6527 N N . GLU B 1 380 ? 0.327 23 11.781 1 92.75 380 GLU B N 1
ATOM 6528 C CA . GLU B 1 380 ? 0.709 22.062 10.734 1 92.75 380 GLU B CA 1
ATOM 6529 C C . GLU B 1 380 ? 1.129 20.719 11.32 1 92.75 380 GLU B C 1
ATOM 6531 O O . GLU B 1 380 ? 1.4 20.625 12.516 1 92.75 380 GLU B O 1
ATOM 6536 N N . ILE B 1 381 ? 1.163 19.719 10.414 1 91.88 381 ILE B N 1
ATOM 6537 C CA . ILE B 1 381 ? 1.782 18.438 10.789 1 91.88 381 ILE B CA 1
ATOM 6538 C C . ILE B 1 381 ? 3.279 18.641 11.008 1 91.88 381 ILE B C 1
ATOM 6540 O O . ILE B 1 381 ? 3.939 19.344 10.234 1 91.88 381 ILE B O 1
ATOM 6544 N N . LEU B 1 382 ? 3.748 18.203 12.102 1 92 382 LEU B N 1
ATOM 6545 C CA . LEU B 1 382 ? 5.176 18.219 12.398 1 92 382 LEU B CA 1
ATOM 6546 C C . LEU B 1 382 ? 5.773 16.812 12.266 1 92 382 LEU B C 1
ATOM 6548 O O . LEU B 1 382 ? 5.5 15.938 13.086 1 92 382 LEU B O 1
ATOM 6552 N N . LEU B 1 383 ? 6.625 16.609 11.281 1 92.12 383 LEU B N 1
ATOM 6553 C CA . LEU B 1 383 ? 7.211 15.305 11.031 1 92.12 383 LEU B CA 1
ATOM 6554 C C . LEU B 1 383 ? 8.359 15.023 11.992 1 92.12 383 LEU B C 1
ATOM 6556 O O . LEU B 1 383 ? 9.18 15.906 12.258 1 92.12 383 LEU B O 1
ATOM 6560 N N . GLU B 1 384 ? 8.383 13.859 12.461 1 89.38 384 GLU B N 1
ATOM 6561 C CA . GLU B 1 384 ? 9.477 13.398 13.297 1 89.38 384 GLU B CA 1
ATOM 6562 C C . GLU B 1 384 ? 10.43 12.492 12.516 1 89.38 384 GLU B C 1
ATOM 6564 O O . GLU B 1 384 ? 9.992 11.719 11.656 1 89.38 384 GLU B O 1
ATOM 6569 N N . SER B 1 385 ? 11.656 12.562 12.82 1 90.19 385 SER B N 1
ATOM 6570 C CA . SER B 1 385 ? 12.641 11.695 12.188 1 90.19 385 SER B CA 1
ATOM 6571 C C . SER B 1 385 ? 12.617 10.297 12.789 1 90.19 385 SER B C 1
ATOM 6573 O O . SER B 1 385 ? 12.406 10.141 13.992 1 90.19 385 SER B O 1
ATOM 6575 N N . PRO B 1 386 ? 12.891 9.297 11.898 1 93.25 386 PRO B N 1
ATOM 6576 C CA . PRO B 1 386 ? 12.992 7.941 12.445 1 93.25 386 PRO B CA 1
ATOM 6577 C C . PRO B 1 386 ? 14.203 7.758 13.359 1 93.25 386 PRO B C 1
ATOM 6579 O O . PRO B 1 386 ? 14.25 6.812 14.148 1 93.25 386 PRO B O 1
ATOM 6582 N N . CYS B 1 387 ? 15.156 8.617 13.203 1 92.38 387 CYS B N 1
ATOM 6583 C CA . CYS B 1 387 ? 16.344 8.547 14.039 1 92.38 387 CYS B CA 1
ATOM 6584 C C . CYS B 1 387 ? 16.188 9.422 15.281 1 92.38 387 CYS B C 1
ATOM 6586 O O . CYS B 1 387 ? 15.344 10.305 15.32 1 92.38 387 CYS B O 1
ATOM 6588 N N . ARG B 1 388 ? 16.938 9.07 16.219 1 84.94 388 ARG B N 1
ATOM 6589 C CA . ARG B 1 388 ? 17.016 9.938 17.391 1 84.94 388 ARG B CA 1
ATOM 6590 C C . ARG B 1 388 ? 17.859 11.172 17.109 1 84.94 388 ARG B C 1
ATOM 6592 O O . ARG B 1 388 ? 18.938 11.078 16.516 1 84.94 388 ARG B O 1
ATOM 6599 N N . ASP B 1 389 ? 17.219 12.328 17.219 1 78.62 389 ASP B N 1
ATOM 6600 C CA . ASP B 1 389 ? 17.859 13.617 16.969 1 78.62 389 ASP B CA 1
ATOM 6601 C C . ASP B 1 389 ? 18.062 14.391 18.266 1 78.62 389 ASP B C 1
ATOM 6603 O O . ASP B 1 389 ? 17.109 14.914 18.844 1 78.62 389 ASP B O 1
ATOM 6607 N N . PRO B 1 390 ? 19.281 14.508 18.734 1 69.5 390 PRO B N 1
ATOM 6608 C CA . PRO B 1 390 ? 19.516 15.211 20 1 69.5 390 PRO B CA 1
ATOM 6609 C C . PRO B 1 390 ? 19.359 16.719 19.875 1 69.5 390 PRO B C 1
ATOM 6611 O O . PRO B 1 390 ? 19.172 17.406 20.891 1 69.5 390 PRO B O 1
ATOM 6614 N N . GLU B 1 391 ? 19.438 17.344 18.781 1 65.88 391 GLU B N 1
ATOM 6615 C CA . GLU B 1 391 ? 19.547 18.781 18.609 1 65.88 391 GLU B CA 1
ATOM 6616 C C . GLU B 1 391 ? 18.188 19.453 18.812 1 65.88 391 GLU B C 1
ATOM 6618 O O . GLU B 1 391 ? 18.109 20.609 19.219 1 65.88 391 GLU B O 1
ATOM 6623 N N . THR B 1 392 ? 17.094 18.875 18.484 1 62.84 392 THR B N 1
ATOM 6624 C CA . THR B 1 392 ? 15.797 19.547 18.484 1 62.84 392 THR B CA 1
ATOM 6625 C C . THR B 1 392 ? 15.281 19.766 19.891 1 62.84 392 THR B C 1
ATOM 6627 O O . THR B 1 392 ? 14.25 20.406 20.109 1 62.84 392 THR B O 1
ATOM 6630 N N . SER B 1 393 ? 16.047 19.641 20.812 1 70.81 393 SER B N 1
ATOM 6631 C CA . SER B 1 393 ? 15.586 19.578 22.203 1 70.81 393 SER B CA 1
ATOM 6632 C C . SER B 1 393 ? 15.648 20.953 22.875 1 70.81 393 SER B C 1
ATOM 6634 O O . SER B 1 393 ? 15.031 21.156 23.922 1 70.81 393 SER B O 1
ATOM 6636 N N . THR B 1 394 ? 16.062 22.016 22.156 1 81.81 394 THR B N 1
ATOM 6637 C CA . THR B 1 394 ? 16.234 23.281 22.844 1 81.81 394 THR B CA 1
ATOM 6638 C C . THR B 1 394 ? 14.969 24.141 22.719 1 81.81 394 THR B C 1
ATOM 6640 O O . THR B 1 394 ? 14.805 25.125 23.453 1 81.81 394 THR B O 1
ATOM 6643 N N . ILE B 1 395 ? 14.133 23.891 21.875 1 89.94 395 ILE B N 1
ATOM 6644 C CA . ILE B 1 395 ? 12.875 24.609 21.688 1 89.94 395 ILE B CA 1
ATOM 6645 C C . ILE B 1 395 ? 11.82 24.062 22.641 1 89.94 395 ILE B C 1
ATOM 6647 O O . ILE B 1 395 ? 11.633 22.844 22.75 1 89.94 395 ILE B O 1
ATOM 6651 N N . LYS B 1 396 ? 11.188 25 23.391 1 92.31 396 LYS B N 1
ATOM 6652 C CA . LYS B 1 396 ? 10.164 24.594 24.344 1 92.31 396 LYS B CA 1
ATOM 6653 C C . LYS B 1 396 ? 9.094 23.734 23.656 1 92.31 396 LYS B C 1
ATOM 6655 O O . LYS B 1 396 ? 8.555 24.125 22.625 1 92.31 396 LYS B O 1
ATOM 6660 N N . GLY B 1 397 ? 8.828 22.656 24.141 1 90.38 397 GLY B N 1
ATOM 6661 C CA . GLY B 1 397 ? 7.824 21.766 23.594 1 90.38 397 GLY B CA 1
ATOM 6662 C C . GLY B 1 397 ? 8.398 20.75 22.625 1 90.38 397 GLY B C 1
ATOM 6663 O O . GLY B 1 397 ? 7.668 19.906 22.109 1 90.38 397 GLY B O 1
ATOM 6664 N N . CYS B 1 398 ? 9.672 20.75 22.391 1 88.44 398 CYS B N 1
ATOM 6665 C CA . CYS B 1 398 ? 10.297 19.859 21.422 1 88.44 398 CYS B CA 1
ATOM 6666 C C . CYS B 1 398 ? 11.234 18.875 22.109 1 88.44 398 CYS B C 1
ATOM 6668 O O . CYS B 1 398 ? 12.211 18.406 21.5 1 88.44 398 CYS B O 1
ATOM 6670 N N . GLU B 1 399 ? 10.961 18.609 23.297 1 81.5 399 GLU B N 1
ATOM 6671 C CA . GLU B 1 399 ? 11.727 17.594 24 1 81.5 399 GLU B CA 1
ATOM 6672 C C . GLU B 1 399 ? 11.547 16.219 23.359 1 81.5 399 GLU B C 1
ATOM 6674 O O . GLU B 1 399 ? 10.438 15.859 22.953 1 81.5 399 GLU B O 1
ATOM 6679 N N . PRO B 1 400 ? 12.656 15.547 23.172 1 74.25 400 PRO B N 1
ATOM 6680 C CA . PRO B 1 400 ? 12.523 14.242 22.531 1 74.25 400 PRO B CA 1
ATOM 6681 C C . PRO B 1 400 ? 11.578 13.305 23.281 1 74.25 400 PRO B C 1
ATOM 6683 O O . PRO B 1 400 ? 11.57 13.289 24.516 1 74.25 400 PRO B O 1
ATOM 6686 N N . ARG B 1 401 ? 10.75 12.664 22.547 1 75.38 401 ARG B N 1
ATOM 6687 C CA . ARG B 1 401 ? 9.891 11.617 23.094 1 75.38 401 ARG B CA 1
ATOM 6688 C C . ARG B 1 401 ? 10.711 10.414 23.547 1 75.38 401 ARG B C 1
ATOM 6690 O O . ARG B 1 401 ? 11.703 10.055 22.906 1 75.38 401 ARG B O 1
ATOM 6697 N N . THR B 1 402 ? 10.328 9.891 24.688 1 83.56 402 THR B N 1
ATOM 6698 C CA . THR B 1 402 ? 10.945 8.633 25.094 1 83.56 402 THR B CA 1
ATOM 6699 C C . THR B 1 402 ? 10.281 7.457 24.391 1 83.56 402 THR B C 1
ATOM 6701 O O . THR B 1 402 ? 9.117 7.141 24.656 1 83.56 402 THR B O 1
ATOM 6704 N N . VAL B 1 403 ? 10.93 6.871 23.5 1 90.81 403 VAL B N 1
ATOM 6705 C CA . VAL B 1 403 ? 10.438 5.715 22.766 1 90.81 403 VAL B CA 1
ATOM 6706 C C . VAL B 1 403 ? 11.258 4.484 23.125 1 90.81 403 VAL B C 1
ATOM 6708 O O . VAL B 1 403 ? 12.492 4.508 23.031 1 90.81 403 VAL B O 1
ATOM 6711 N N . PRO B 1 404 ? 10.602 3.453 23.578 1 92.69 404 PRO B N 1
ATOM 6712 C CA . PRO B 1 404 ? 11.359 2.266 23.969 1 92.69 404 PRO B CA 1
ATOM 6713 C C . PRO B 1 404 ? 12.125 1.637 22.812 1 92.69 404 PRO B C 1
ATOM 6715 O O . PRO B 1 404 ? 11.625 1.602 21.688 1 92.69 404 PRO B O 1
ATOM 6718 N N . GLU B 1 405 ? 13.297 1.194 23.156 1 91.62 405 GLU B N 1
ATOM 6719 C CA . GLU B 1 405 ? 14.031 0.397 22.172 1 91.62 405 GLU B CA 1
ATOM 6720 C C . GLU B 1 405 ? 13.352 -0.946 21.938 1 91.62 405 GLU B C 1
ATOM 6722 O O . GLU B 1 405 ? 12.758 -1.521 22.844 1 91.62 405 GLU B O 1
ATOM 6727 N N . PRO B 1 406 ? 13.367 -1.466 20.812 1 95.31 406 PRO B N 1
ATOM 6728 C CA . PRO B 1 406 ? 14.133 -1.02 19.641 1 95.31 406 PRO B CA 1
ATOM 6729 C C . PRO B 1 406 ? 13.289 -0.202 18.672 1 95.31 406 PRO B C 1
ATOM 6731 O O . PRO B 1 406 ? 13.594 -0.159 17.469 1 95.31 406 PRO B O 1
ATOM 6734 N N . LEU B 1 407 ? 12.258 0.455 19.078 1 95.81 407 LEU B N 1
ATOM 6735 C CA . LEU B 1 407 ? 11.344 1.19 18.219 1 95.81 407 LEU B CA 1
ATOM 6736 C C . LEU B 1 407 ? 12.047 2.4 17.594 1 95.81 407 LEU B C 1
ATOM 6738 O O . LEU B 1 407 ? 12.938 2.986 18.219 1 95.81 407 LEU B O 1
ATOM 6742 N N . LEU B 1 408 ? 11.656 2.73 16.391 1 94.88 408 LEU B N 1
ATOM 6743 C CA . LEU B 1 408 ? 12.094 3.979 15.781 1 94.88 408 LEU B CA 1
ATOM 6744 C C . LEU B 1 408 ? 11.641 5.18 16.594 1 94.88 408 LEU B C 1
ATOM 6746 O O . LEU B 1 408 ? 10.562 5.156 17.203 1 94.88 408 LEU B O 1
ATOM 6750 N N . ALA B 1 409 ? 12.375 6.234 16.547 1 92.31 409 ALA B N 1
ATOM 6751 C CA . ALA B 1 409 ? 12.102 7.426 17.344 1 92.31 409 ALA B CA 1
ATOM 6752 C C . ALA B 1 409 ? 10.75 8.031 16.969 1 92.31 409 ALA B C 1
ATOM 6754 O O . ALA B 1 409 ? 10.062 8.602 17.828 1 92.31 409 ALA B O 1
ATOM 6755 N N . ASN B 1 410 ? 10.375 7.902 15.75 1 91.56 410 ASN B N 1
ATOM 6756 C CA . ASN B 1 410 ? 9.109 8.469 15.297 1 91.56 410 ASN B CA 1
ATOM 6757 C C . ASN B 1 410 ? 7.965 7.469 15.422 1 91.56 410 ASN B C 1
ATOM 6759 O O . ASN B 1 410 ? 6.879 7.688 14.883 1 91.56 410 ASN B O 1
ATOM 6763 N N . MET B 1 411 ? 8.203 6.293 15.891 1 92.44 411 MET B N 1
ATOM 6764 C CA . MET B 1 411 ? 7.223 5.242 16.156 1 92.44 411 MET B CA 1
ATOM 6765 C C . MET B 1 411 ? 6.777 4.578 14.852 1 92.44 411 MET B C 1
ATOM 6767 O O . MET B 1 411 ? 5.766 3.877 14.828 1 92.44 411 MET B O 1
ATOM 6771 N N . GLY B 1 412 ? 7.387 4.816 13.781 1 91.12 412 GLY B N 1
ATOM 6772 C CA . GLY B 1 412 ? 7.215 4.09 12.531 1 91.12 412 GLY B CA 1
ATOM 6773 C C . GLY B 1 412 ? 5.773 4.062 12.055 1 91.12 412 GLY B C 1
ATOM 6774 O O . GLY B 1 412 ? 5.137 5.109 11.922 1 91.12 412 GLY B O 1
ATOM 6775 N N . ALA B 1 413 ? 5.203 2.879 11.922 1 80.75 413 ALA B N 1
ATOM 6776 C CA . ALA B 1 413 ? 3.869 2.631 11.383 1 80.75 413 ALA B CA 1
ATOM 6777 C C . ALA B 1 413 ? 2.803 3.367 12.188 1 80.75 413 ALA B C 1
ATOM 6779 O O . ALA B 1 413 ? 1.76 3.746 11.656 1 80.75 413 ALA B O 1
ATOM 6780 N N . ALA B 1 414 ? 3.043 3.586 13.43 1 83.62 414 ALA B N 1
ATOM 6781 C CA . ALA B 1 414 ? 2.055 4.25 14.281 1 83.62 414 ALA B CA 1
ATOM 6782 C C . ALA B 1 414 ? 1.803 5.68 13.805 1 83.62 414 ALA B C 1
ATOM 6784 O O . ALA B 1 414 ? 0.712 6.219 14 1 83.62 414 ALA B O 1
ATOM 6785 N N . ASP B 1 415 ? 2.73 6.25 13.141 1 83.44 415 ASP B N 1
ATOM 6786 C CA . ASP B 1 415 ? 2.619 7.637 12.695 1 83.44 415 ASP B CA 1
ATOM 6787 C C . ASP B 1 415 ? 2.756 7.746 11.18 1 83.44 415 ASP B C 1
ATOM 6789 O O . ASP B 1 415 ? 3.146 8.797 10.664 1 83.44 415 ASP B O 1
ATOM 6793 N N . SER B 1 416 ? 2.455 6.695 10.5 1 86.06 416 SER B N 1
ATOM 6794 C CA . SER B 1 416 ? 2.738 6.617 9.07 1 86.06 416 SER B CA 1
ATOM 6795 C C . SER B 1 416 ? 1.867 7.59 8.281 1 86.06 416 SER B C 1
ATOM 6797 O O . SER B 1 416 ? 2.252 8.039 7.199 1 86.06 416 SER B O 1
ATOM 6799 N N . VAL B 1 417 ? 0.72 7.961 8.805 1 86.25 417 VAL B N 1
ATOM 6800 C CA . VAL B 1 417 ? -0.238 8.797 8.086 1 86.25 417 VAL B CA 1
ATOM 6801 C C . VAL B 1 417 ? 0.389 10.148 7.781 1 86.25 417 VAL B C 1
ATOM 6803 O O . VAL B 1 417 ? 0.127 10.734 6.727 1 86.25 417 VAL B O 1
ATOM 6806 N N . ASP B 1 418 ? 1.21 10.648 8.672 1 90.69 418 ASP B N 1
ATOM 6807 C CA . ASP B 1 418 ? 1.842 11.953 8.484 1 90.69 418 ASP B CA 1
ATOM 6808 C C . ASP B 1 418 ? 2.801 11.93 7.293 1 90.69 418 ASP B C 1
ATOM 6810 O O . ASP B 1 418 ? 2.895 12.906 6.547 1 90.69 418 ASP B O 1
ATOM 6814 N N . TYR B 1 419 ? 3.48 10.867 7.152 1 93.19 419 TYR B N 1
ATOM 6815 C CA . TYR B 1 419 ? 4.426 10.75 6.051 1 93.19 419 TYR B CA 1
ATOM 6816 C C . TYR B 1 419 ? 3.701 10.523 4.73 1 93.19 419 TYR B C 1
ATOM 6818 O O . TYR B 1 419 ? 4.148 11 3.682 1 93.19 419 TYR B O 1
ATOM 6826 N N . SER B 1 420 ? 2.592 9.828 4.84 1 92.38 420 SER B N 1
ATOM 6827 C CA . SER B 1 420 ? 1.741 9.688 3.662 1 92.38 420 SER B CA 1
ATOM 6828 C C . SER B 1 420 ? 1.206 11.039 3.205 1 92.38 420 SER B C 1
ATOM 6830 O O . SER B 1 420 ? 1.136 11.312 2.004 1 92.38 420 SER B O 1
ATOM 6832 N N . MET B 1 421 ? 0.819 11.828 4.176 1 91.56 421 MET B N 1
ATOM 6833 C CA . MET B 1 421 ? 0.362 13.172 3.854 1 91.56 421 MET B CA 1
ATOM 6834 C C . MET B 1 421 ? 1.461 13.969 3.156 1 91.56 421 MET B C 1
ATOM 6836 O O . MET B 1 421 ? 1.189 14.719 2.217 1 91.56 421 MET B O 1
ATOM 6840 N N . ASP B 1 422 ? 2.643 13.805 3.623 1 95.62 422 ASP B N 1
ATOM 6841 C CA . ASP B 1 422 ? 3.775 14.477 2.996 1 95.62 422 ASP B CA 1
ATOM 6842 C C . ASP B 1 422 ? 3.912 14.07 1.53 1 95.62 422 ASP B C 1
ATOM 6844 O O . ASP B 1 422 ? 4.113 14.922 0.661 1 95.62 422 ASP B O 1
ATOM 6848 N N . MET B 1 423 ? 3.775 12.805 1.233 1 95.5 423 MET B N 1
ATOM 6849 C CA . MET B 1 423 ? 3.875 12.328 -0.141 1 95.5 423 MET B CA 1
ATOM 6850 C C . MET B 1 423 ? 2.721 12.852 -0.987 1 95.5 423 MET B C 1
ATOM 6852 O O . MET B 1 423 ? 2.906 13.188 -2.158 1 95.5 423 MET B O 1
ATOM 6856 N N . MET B 1 424 ? 1.609 12.867 -0.378 1 93.56 424 MET B N 1
ATOM 6857 C CA . MET B 1 424 ? 0.447 13.406 -1.075 1 93.56 424 MET B CA 1
ATOM 6858 C C . MET B 1 424 ? 0.675 14.867 -1.461 1 93.56 424 MET B C 1
ATOM 6860 O O . MET B 1 424 ? 0.412 15.258 -2.598 1 93.56 424 MET B O 1
ATOM 6864 N N . MET B 1 425 ? 1.191 15.602 -0.529 1 95 425 MET B N 1
ATOM 6865 C CA . MET B 1 425 ? 1.449 17.016 -0.8 1 95 425 MET B CA 1
ATOM 6866 C C . MET B 1 425 ? 2.48 17.172 -1.911 1 95 425 MET B C 1
ATOM 6868 O O . MET B 1 425 ? 2.354 18.062 -2.758 1 95 425 MET B O 1
ATOM 6872 N N . MET B 1 426 ? 3.496 16.391 -1.873 1 95.94 426 MET B N 1
ATOM 6873 C CA . MET B 1 426 ? 4.512 16.438 -2.922 1 95.94 426 MET B CA 1
ATOM 6874 C C . MET B 1 426 ? 3.904 16.109 -4.281 1 95.94 426 MET B C 1
ATOM 6876 O O . MET B 1 426 ? 4.164 16.797 -5.27 1 95.94 426 MET B O 1
ATOM 6880 N N . GLY B 1 427 ? 3.123 15.094 -4.363 1 93.69 427 GLY B N 1
ATOM 6881 C CA . GLY B 1 427 ? 2.562 14.602 -5.613 1 93.69 427 GLY B CA 1
ATOM 6882 C C . GLY B 1 427 ? 1.531 15.539 -6.215 1 93.69 427 GLY B C 1
ATOM 6883 O O . GLY B 1 427 ? 1.363 15.578 -7.438 1 93.69 427 GLY B O 1
ATOM 6884 N N . PHE B 1 428 ? 0.851 16.266 -5.43 1 90.81 428 PHE B N 1
ATOM 6885 C CA . PHE B 1 428 ? -0.313 17.016 -5.887 1 90.81 428 PHE B CA 1
ATOM 6886 C C . PHE B 1 428 ? 0.072 18.438 -6.258 1 90.81 428 PHE B C 1
ATOM 6888 O O . PHE B 1 428 ? -0.521 19.031 -7.16 1 90.81 428 PHE B O 1
ATOM 6895 N N . GLY B 1 429 ? 1.116 19 -5.641 1 91.94 429 GLY B N 1
ATOM 6896 C CA . GLY B 1 429 ? 1.418 20.391 -5.926 1 91.94 429 GLY B CA 1
ATOM 6897 C C . GLY B 1 429 ? 2.793 20.812 -5.441 1 91.94 429 GLY B C 1
ATOM 6898 O O . GLY B 1 429 ? 3.047 22 -5.238 1 91.94 429 GLY B O 1
ATOM 6899 N N . ASN B 1 430 ? 3.594 19.828 -5.207 1 95.56 430 ASN B N 1
ATOM 6900 C CA . ASN B 1 430 ? 4.957 20.078 -4.746 1 95.56 430 ASN B CA 1
ATOM 6901 C C . ASN B 1 430 ? 4.973 20.734 -3.371 1 95.56 430 ASN B C 1
ATOM 6903 O O . ASN B 1 430 ? 5.891 21.5 -3.051 1 95.56 430 ASN B O 1
ATOM 6907 N N . GLY B 1 431 ? 3.904 20.562 -2.633 1 96.44 431 GLY B N 1
ATOM 6908 C CA . GLY B 1 431 ? 3.912 20.938 -1.227 1 96.44 431 GLY B CA 1
ATOM 6909 C C . GLY B 1 431 ? 4.746 20 -0.369 1 96.44 431 GLY B C 1
ATOM 6910 O O . GLY B 1 431 ? 5.496 19.172 -0.891 1 96.44 431 GLY B O 1
ATOM 6911 N N . GLN B 1 432 ? 4.668 20.156 0.975 1 96.69 432 GLN B N 1
ATOM 6912 C CA . GLN B 1 432 ? 5.473 19.312 1.853 1 96.69 432 GLN B CA 1
ATOM 6913 C C . GLN B 1 432 ? 5.043 19.469 3.309 1 96.69 432 GLN B C 1
ATOM 6915 O O . GLN B 1 432 ? 4.629 20.547 3.729 1 96.69 432 GLN B O 1
ATOM 6920 N N . GLU B 1 433 ? 5.047 18.359 4.035 1 96.31 433 GLU B N 1
ATOM 6921 C CA . GLU B 1 433 ? 5.117 18.422 5.492 1 96.31 433 GLU B CA 1
ATOM 6922 C C . GLU B 1 433 ? 6.562 18.547 5.969 1 96.31 433 GLU B C 1
ATOM 6924 O O . GLU B 1 433 ? 7.48 18.016 5.34 1 96.31 433 GLU B O 1
ATOM 6929 N N . ARG B 1 434 ? 6.73 19.203 7.047 1 96.19 434 ARG B N 1
ATOM 6930 C CA . ARG B 1 434 ? 8.102 19.562 7.398 1 96.19 434 ARG B CA 1
ATOM 6931 C C . ARG B 1 434 ? 8.469 19.031 8.773 1 96.19 434 ARG B C 1
ATOM 6933 O O . ARG B 1 434 ? 7.598 18.828 9.625 1 96.19 434 ARG B O 1
ATOM 6940 N N . THR B 1 435 ? 9.773 18.781 8.914 1 92.56 435 THR B N 1
ATOM 6941 C CA . THR B 1 435 ? 10.336 18.469 10.227 1 92.56 435 THR B CA 1
ATOM 6942 C C . THR B 1 435 ? 10.547 19.75 11.039 1 92.56 435 THR B C 1
ATOM 6944 O O . THR B 1 435 ? 10.445 20.844 10.508 1 92.56 435 THR B O 1
ATOM 6947 N N . LEU B 1 436 ? 10.836 19.531 12.281 1 91.88 436 LEU B N 1
ATOM 6948 C CA . LEU B 1 436 ? 11.141 20.672 13.141 1 91.88 436 LEU B CA 1
ATOM 6949 C C . LEU B 1 436 ? 12.344 21.438 12.609 1 91.88 436 LEU B C 1
ATOM 6951 O O . LEU B 1 436 ? 12.328 22.672 12.562 1 91.88 436 LEU B O 1
ATOM 6955 N N . ARG B 1 437 ? 13.367 20.75 12.203 1 91.69 437 ARG B N 1
ATOM 6956 C CA . ARG B 1 437 ? 14.578 21.375 11.672 1 91.69 437 ARG B CA 1
ATOM 6957 C C . ARG B 1 437 ? 14.258 22.219 10.438 1 91.69 437 ARG B C 1
ATOM 6959 O O . ARG B 1 437 ? 14.828 23.297 10.258 1 91.69 437 ARG B O 1
ATOM 6966 N N . HIS B 1 438 ? 13.422 21.688 9.672 1 94.31 438 HIS B N 1
ATOM 6967 C CA . HIS B 1 438 ? 13.047 22.406 8.461 1 94.31 438 HIS B CA 1
ATOM 6968 C C . HIS B 1 438 ? 12.266 23.672 8.781 1 94.31 438 HIS B C 1
ATOM 6970 O O . HIS B 1 438 ? 12.492 24.719 8.172 1 94.31 438 HIS B O 1
ATOM 6976 N N . TYR B 1 439 ? 11.281 23.594 9.719 1 95.38 439 TYR B N 1
ATOM 6977 C CA . TYR B 1 439 ? 10.531 24.781 10.133 1 95.38 439 TYR B CA 1
ATOM 6978 C C . TYR B 1 439 ? 11.469 25.844 10.711 1 95.38 439 TYR B C 1
ATOM 6980 O O . TYR B 1 439 ? 11.336 27.031 10.398 1 95.38 439 TYR B O 1
ATOM 6988 N N . VAL B 1 440 ? 12.367 25.391 11.539 1 94.81 440 VAL B N 1
ATOM 6989 C CA . VAL B 1 440 ? 13.32 26.328 12.133 1 94.81 440 VAL B CA 1
ATOM 6990 C C . VAL B 1 440 ? 14.102 27.031 11.031 1 94.81 440 VAL B C 1
ATOM 6992 O O . VAL B 1 440 ? 14.297 28.25 11.078 1 94.81 440 VAL B O 1
ATOM 6995 N N . LYS B 1 441 ? 14.492 26.297 10.062 1 95.12 441 LYS B N 1
ATOM 6996 C CA . LYS B 1 441 ? 15.281 26.859 8.969 1 95.12 441 LYS B CA 1
ATOM 6997 C C . LYS B 1 441 ? 14.484 27.891 8.18 1 95.12 441 LYS B C 1
ATOM 6999 O O . LYS B 1 441 ? 14.938 29.016 7.988 1 95.12 441 LYS B O 1
ATOM 7004 N N . ILE B 1 442 ? 13.281 27.547 7.719 1 96.94 442 ILE B N 1
ATOM 7005 C CA . ILE B 1 442 ? 12.523 28.438 6.848 1 96.94 442 ILE B CA 1
ATOM 7006 C C . ILE B 1 442 ? 12.07 29.672 7.633 1 96.94 442 ILE B C 1
ATOM 7008 O O . ILE B 1 442 ? 12.008 30.781 7.09 1 96.94 442 ILE B O 1
ATOM 7012 N N . LEU B 1 443 ? 11.734 29.484 8.898 1 97.94 443 LEU B N 1
ATOM 7013 C CA . LEU B 1 443 ? 11.359 30.625 9.742 1 97.94 443 LEU B CA 1
ATOM 7014 C C . LEU B 1 443 ? 12.539 31.562 9.945 1 97.94 443 LEU B C 1
ATOM 7016 O O . LEU B 1 443 ? 12.406 32.781 9.781 1 97.94 443 LEU B O 1
ATOM 7020 N N . SER B 1 444 ? 13.695 30.984 10.195 1 97.56 444 SER B N 1
ATOM 7021 C CA . SER B 1 444 ? 14.883 31.797 10.422 1 97.56 444 SER B CA 1
ATOM 7022 C C . SER B 1 444 ? 15.266 32.562 9.164 1 97.56 444 SER B C 1
ATOM 7024 O O . SER B 1 444 ? 15.664 33.75 9.242 1 97.56 444 SER B O 1
ATOM 7026 N N . GLU B 1 445 ? 15.125 31.984 8.062 1 97.69 445 GLU B N 1
ATOM 7027 C CA . GLU B 1 445 ? 15.477 32.594 6.789 1 97.69 445 GLU B CA 1
ATOM 7028 C C . GLU B 1 445 ? 14.547 33.75 6.465 1 97.69 445 GLU B C 1
ATOM 7030 O O . GLU B 1 445 ? 14.867 34.594 5.625 1 97.69 445 GLU B O 1
ATOM 7035 N N . THR B 1 446 ? 13.438 33.844 7.102 1 98.5 446 THR B N 1
ATOM 7036 C CA . THR B 1 446 ? 12.445 34.844 6.762 1 98.5 446 THR B CA 1
ATOM 7037 C C . THR B 1 446 ? 12.234 35.812 7.926 1 98.5 446 THR B C 1
ATOM 7039 O O . THR B 1 446 ? 11.242 36.531 7.961 1 98.5 446 THR B O 1
ATOM 7042 N N . GLY B 1 447 ? 13.062 35.75 8.914 1 98.38 447 GLY B N 1
ATOM 7043 C CA . GLY B 1 447 ? 13.062 36.75 9.969 1 98.38 447 GLY B CA 1
ATOM 7044 C C . GLY B 1 447 ? 12.188 36.375 11.148 1 98.38 447 GLY B C 1
ATOM 7045 O O . GLY B 1 447 ? 11.758 37.219 11.922 1 98.38 447 GLY B O 1
ATOM 7046 N N . TRP B 1 448 ? 11.859 35.125 11.312 1 98.62 448 TRP B N 1
ATOM 7047 C CA . TRP B 1 448 ? 11.102 34.625 12.445 1 98.62 448 TRP B CA 1
ATOM 7048 C C . TRP B 1 448 ? 11.953 33.688 13.289 1 98.62 448 TRP B C 1
ATOM 7050 O O . TRP B 1 448 ? 12.891 33.062 12.781 1 98.62 448 TRP B O 1
ATOM 7060 N N . GLU B 1 449 ? 11.664 33.562 14.508 1 97.88 449 GLU B N 1
ATOM 7061 C CA . GLU B 1 449 ? 12.266 32.594 15.406 1 97.88 449 GLU B CA 1
ATOM 7062 C C . GLU B 1 449 ? 11.203 31.703 16.047 1 97.88 449 GLU B C 1
ATOM 7064 O O . GLU B 1 449 ? 10.266 32.219 16.672 1 97.88 449 GLU B O 1
ATOM 7069 N N . LEU B 1 450 ? 11.336 30.438 15.891 1 96.88 450 LEU B N 1
ATOM 7070 C CA . LEU B 1 450 ? 10.43 29.5 16.547 1 96.88 450 LEU B CA 1
ATOM 7071 C C . LEU B 1 450 ? 10.703 29.453 18.047 1 96.88 450 LEU B C 1
ATOM 7073 O O . LEU B 1 450 ? 11.812 29.125 18.469 1 96.88 450 LEU B O 1
ATOM 7077 N N . LYS B 1 451 ? 9.711 29.688 18.844 1 96.12 451 LYS B N 1
ATOM 7078 C CA . LYS B 1 451 ? 9.914 29.797 20.281 1 96.12 451 LYS B CA 1
ATOM 7079 C C . LYS B 1 451 ? 9.344 28.578 21 1 96.12 451 LYS B C 1
ATOM 7081 O O . LYS B 1 451 ? 9.852 28.172 22.047 1 96.12 451 LYS B O 1
ATOM 7086 N N . GLU B 1 452 ? 8.32 28.109 20.453 1 95.69 452 GLU B N 1
ATOM 7087 C CA . GLU B 1 452 ? 7.586 27.078 21.188 1 95.69 452 GLU B CA 1
ATOM 7088 C C . GLU B 1 452 ? 6.73 26.234 20.234 1 95.69 452 GLU B C 1
ATOM 7090 O O . GLU B 1 452 ? 6.262 26.734 19.219 1 95.69 452 GLU B O 1
ATOM 7095 N N . VAL B 1 453 ? 6.633 24.984 20.531 1 94.94 453 VAL B N 1
ATOM 7096 C CA . VAL B 1 453 ? 5.664 24.094 19.906 1 94.94 453 VAL B CA 1
ATOM 7097 C C . VAL B 1 453 ? 4.68 23.562 20.938 1 94.94 453 VAL B C 1
ATOM 7099 O O . VAL B 1 453 ? 5.086 22.969 21.938 1 94.94 453 VAL B O 1
ATOM 7102 N N . ILE B 1 454 ? 3.412 23.812 20.734 1 94.5 454 ILE B N 1
ATOM 7103 C CA . ILE B 1 454 ? 2.373 23.359 21.656 1 94.5 454 ILE B CA 1
ATOM 7104 C C . ILE B 1 454 ? 1.644 22.156 21.062 1 94.5 454 ILE B C 1
ATOM 7106 O O . ILE B 1 454 ? 0.963 22.281 20.031 1 94.5 454 ILE B O 1
ATOM 7110 N N . HIS B 1 455 ? 1.787 21.062 21.703 1 89.44 455 HIS B N 1
ATOM 7111 C CA . HIS B 1 455 ? 1.126 19.844 21.266 1 89.44 455 HIS B CA 1
ATOM 7112 C C . HIS B 1 455 ? -0.28 19.734 21.844 1 89.44 455 HIS B C 1
ATOM 7114 O O . HIS B 1 455 ? -0.515 20.125 22.984 1 89.44 455 HIS B O 1
ATOM 7120 N N . ILE B 1 456 ? -1.105 19.344 20.906 1 82.56 456 ILE B N 1
ATOM 7121 C CA . ILE B 1 456 ? -2.498 19.188 21.312 1 82.56 456 ILE B CA 1
ATOM 7122 C C . ILE B 1 456 ? -2.889 17.719 21.25 1 82.56 456 ILE B C 1
ATOM 7124 O O . ILE B 1 456 ? -2.662 17.047 20.234 1 82.56 456 ILE B O 1
ATOM 7128 N N . ASP B 1 457 ? -3.299 17.156 22.25 1 69.38 457 ASP B N 1
ATOM 7129 C CA . ASP B 1 457 ? -3.738 15.766 22.266 1 69.38 457 ASP B CA 1
ATOM 7130 C C . ASP B 1 457 ? -5.258 15.664 22.156 1 69.38 457 ASP B C 1
ATOM 7132 O O . ASP B 1 457 ? -5.977 16.5 22.703 1 69.38 457 ASP B O 1
ATOM 7136 N N . SER B 1 458 ? -5.645 15.078 21.078 1 58.84 458 SER B N 1
ATOM 7137 C CA . SER B 1 458 ? -7.074 14.781 21.031 1 58.84 458 SER B CA 1
ATOM 7138 C C . SER B 1 458 ? -7.359 13.352 21.484 1 58.84 458 SER B C 1
ATOM 7140 O O . SER B 1 458 ? -6.605 12.43 21.172 1 58.84 458 SER B O 1
ATOM 7142 N N . LEU B 1 459 ? -8.258 13.297 22.375 1 48.41 459 LEU B N 1
ATOM 7143 C CA . LEU B 1 459 ? -8.695 12.023 22.953 1 48.41 459 LEU B CA 1
ATOM 7144 C C . LEU B 1 459 ? -9.195 11.078 21.859 1 48.41 459 LEU B C 1
ATOM 7146 O O . LEU B 1 459 ? -9.094 9.859 22 1 48.41 459 LEU B O 1
ATOM 7150 N N . HIS B 1 460 ? -9.773 11.766 20.828 1 48.75 460 HIS B N 1
ATOM 7151 C CA . HIS B 1 460 ? -10.539 10.891 19.938 1 48.75 460 HIS B CA 1
ATOM 7152 C C . HIS B 1 460 ? -9.742 10.539 18.688 1 48.75 460 HIS B C 1
ATOM 7154 O O . HIS B 1 460 ? -9.922 9.469 18.109 1 48.75 460 HIS B O 1
ATOM 7160 N N . ILE B 1 461 ? -8.922 11.484 18.359 1 56.62 461 ILE B N 1
ATOM 7161 C CA . ILE B 1 461 ? -8.352 11.227 17.047 1 56.62 461 ILE B CA 1
ATOM 7162 C C . ILE B 1 461 ? -6.828 11.18 17.141 1 56.62 461 ILE B C 1
ATOM 7164 O O . ILE B 1 461 ? -6.141 10.977 16.141 1 56.62 461 ILE B O 1
ATOM 7168 N N . GLY B 1 462 ? -6.316 11.094 18.344 1 56.28 462 GLY B N 1
ATOM 7169 C CA . GLY B 1 462 ? -4.871 11.086 18.484 1 56.28 462 GLY B CA 1
ATOM 7170 C C . GLY B 1 462 ? -4.254 12.469 18.391 1 56.28 462 GLY B C 1
ATOM 7171 O O . GLY B 1 462 ? -4.953 13.477 18.531 1 56.28 462 GLY B O 1
ATOM 7172 N N . PRO B 1 463 ? -3.004 12.484 18.328 1 59.94 463 PRO B N 1
ATOM 7173 C CA . PRO B 1 463 ? -2.32 13.773 18.25 1 59.94 463 PRO B CA 1
ATOM 7174 C C . PRO B 1 463 ? -2.791 14.617 17.078 1 59.94 463 PRO B C 1
ATOM 7176 O O . PRO B 1 463 ? -2.988 14.094 15.977 1 59.94 463 PRO B O 1
ATOM 7179 N N . LEU B 1 464 ? -3.172 15.766 17.531 1 71.06 464 LEU B N 1
ATOM 7180 C CA . LEU B 1 464 ? -3.574 16.75 16.531 1 71.06 464 LEU B CA 1
ATOM 7181 C C . LEU B 1 464 ? -2.375 17.562 16.062 1 71.06 464 LEU B C 1
ATOM 7183 O O . LEU B 1 464 ? -1.26 17.375 16.547 1 71.06 464 LEU B O 1
ATOM 7187 N N . ARG B 1 465 ? -2.645 18.359 15.094 1 86.25 465 ARG B N 1
ATOM 7188 C CA . ARG B 1 465 ? -1.593 19.234 14.594 1 86.25 465 ARG B CA 1
ATOM 7189 C C . ARG B 1 465 ? -1.137 20.219 15.664 1 86.25 465 ARG B C 1
ATOM 7191 O O . ARG B 1 465 ? -1.958 20.906 16.266 1 86.25 465 ARG B O 1
ATOM 7198 N N . PRO B 1 466 ? 0.087 20.25 15.953 1 92 466 PRO B N 1
ATOM 7199 C CA . PRO B 1 466 ? 0.591 21.172 16.953 1 92 466 PRO B CA 1
ATOM 7200 C C . PRO B 1 466 ? 0.595 22.625 16.469 1 92 466 PRO B C 1
ATOM 7202 O O . PRO B 1 466 ? 0.463 22.875 15.273 1 92 466 PRO B O 1
ATOM 7205 N N . HIS B 1 467 ? 0.609 23.516 17.469 1 96.06 467 HIS B N 1
ATOM 7206 C CA . HIS B 1 467 ? 0.781 24.953 17.203 1 96.06 467 HIS B CA 1
ATOM 7207 C C . HIS B 1 467 ? 2.244 25.359 17.328 1 96.06 467 HIS B C 1
ATOM 7209 O O . HIS B 1 467 ? 2.828 25.25 18.406 1 96.06 467 HIS B O 1
ATOM 7215 N N . LEU B 1 468 ? 2.852 25.766 16.234 1 97.06 468 LEU B N 1
ATOM 7216 C CA . LEU B 1 468 ? 4.199 26.328 16.25 1 97.06 468 LEU B CA 1
ATOM 7217 C C . LEU B 1 468 ? 4.152 27.828 16.438 1 97.06 468 LEU B C 1
ATOM 7219 O O . LEU B 1 468 ? 3.594 28.547 15.602 1 97.06 468 LEU B O 1
ATOM 7223 N N . ILE B 1 469 ? 4.699 28.328 17.5 1 98.12 469 ILE B N 1
ATOM 7224 C CA . ILE B 1 469 ? 4.656 29.75 17.828 1 98.12 469 ILE B CA 1
ATOM 7225 C C . ILE B 1 469 ? 6 30.406 17.5 1 98.12 469 ILE B C 1
ATOM 7227 O O . ILE B 1 469 ? 7.027 30.047 18.078 1 98.12 469 ILE B O 1
ATOM 7231 N N . ALA B 1 470 ? 5.973 31.312 16.594 1 98.44 470 ALA B N 1
ATOM 7232 C CA . ALA B 1 470 ? 7.18 32.031 16.203 1 98.44 470 ALA B CA 1
ATOM 7233 C C . ALA B 1 470 ? 7.035 33.531 16.469 1 98.44 470 ALA B C 1
ATOM 7235 O O . ALA B 1 470 ? 5.918 34.031 16.578 1 98.44 470 ALA B O 1
ATOM 7236 N N . VAL B 1 471 ? 8.125 34.219 16.625 1 98.25 471 VAL B N 1
ATOM 7237 C CA . VAL B 1 471 ? 8.156 35.656 16.875 1 98.25 471 VAL B CA 1
ATOM 7238 C C . VAL B 1 471 ? 9.156 36.312 15.938 1 98.25 471 VAL B C 1
ATOM 7240 O O . VAL B 1 471 ? 10.078 35.688 15.43 1 98.25 471 VAL B O 1
ATOM 7243 N N . PRO B 1 472 ? 8.93 37.562 15.656 1 98 472 PRO B N 1
ATOM 7244 C CA . PRO B 1 472 ? 9.875 38.281 14.797 1 98 472 PRO B CA 1
ATOM 7245 C C . PRO B 1 472 ? 11.25 38.438 15.43 1 98 472 PRO B C 1
ATOM 7247 O O . PRO B 1 472 ? 11.352 38.656 16.641 1 98 472 PRO B O 1
ATOM 7250 N N . VAL B 1 473 ? 12.328 38.344 14.539 1 95 473 VAL B N 1
ATOM 7251 C CA . VAL B 1 473 ? 13.688 38.625 14.969 1 95 473 VAL B CA 1
ATOM 7252 C C . VAL B 1 473 ? 14.25 39.812 14.164 1 95 473 VAL B C 1
ATOM 7254 O O . VAL B 1 473 ? 13.844 40.031 13.016 1 95 473 VAL B O 1
#

Secondary structure (DSSP, 8-state):
---HHHHHHHHHHHHHHHHHHHHHHHT-PPPPTTSPP-HHHHGGGGSHHHHHHHHHHHHHHHHHHHHHS-HHHHHHHHHTTTHHHHHHHHHHHTTHHHHHHHH-TT-EEHHHHHHHHT--HHHHHHHHHHHHHTTSSEEEETTEEE--TTGGGG---S-HHHHHH-GGGGGSSS-SHHHHHHHHTTHHHHHHTTHHHHHH-TTGGG---TTSSHHHHHHT-SS-HHHHHHSGGGHHHHHHHHHHHHHHHHHS-THHHHTSS-GGGSPTT-EEEETT-TTTHHHHHHHHH-TT-EEEEEE-HHHHHHHHHHHHHH-HHHHHHTSEEEEE--TTSPPP--SS--SEEEEES-GGGS-HHHHHHHHHHHHHH--TT-EEEEE--EEPPSS--SGGGGSBT-PPP---TTS-TT-GGGGHHHHHHHHHHHHHHS---EEHHHHHHHHHHTTEEEEEEE--EETTTEEPPPEEEEEE-/---HHHHHHHHHHHHHHHHHHHHHHHT-PPPPTTSPP-HHHHGGGGSHHHHHHHHHHHHHHHHHHHHHS-HHHHHHHHHTTTHHHHHHHHHHHTTHHHHHHHH-TT-EEHHHHHHHHT--HHHHHHHHHHHHHTTSSEEEETTEEE--TTGGGG---S-HHHHHH-GGGGGSSS-SHHHHHHHHTTHHHHHHTTHHHHHH-TTGGG---TTSSHHHHHHT-SS-HHHHHTSGGGHHHHHHHHHHHHHHHHHS-THHHHTSS-GGGSPTT-EEEETT-TTTHHHHHHHHH-TT-EEEEEE-HHHHHHHHHHHHHH-HHHHHHTSEEEEE--TTSPPPP-SS--SEEEEES-GGGS-HHHHHHHHHHHHHH--TT-EEEEE--EEPPSS--SGGGGSBT-PPP---TTS-TT-GGGGHHHHHHHHHHHHHHS---EEHHHHHHHHHHTTEEEEEEE--EETTTEEPPPEEEEEE-